Protein AF-A0A2F0AQ12-F1 (afdb_monomer)

Radius of gyration: 34.57 Å; Cα contacts (8 Å, |Δi|>4): 2459; chains: 1; bounding box: 92×62×97 Å

Secondary structure (DSSP, 8-state):
-------SSSSGGGS---------------------------------S----S----SEEEEEEESS-SSEEEEEEE-SSSSSSPEEEEEE-----TTEE--BEEEEEEE-SSTT-EEEEESS-TTS-BSSEEEEEEE-SSSSSSPEEEEEE--GGGGTSEEE-TTSPEEPS---EEEEEEE--TT--EEEEEEEEEESSEEEEEEEE-SSSSSS-EEEEEEEEEEE-TTS-EEEEEEEEEE-B-SSTT-B-SSPEEEEE---SB-EEE-SSSSSSPEEEEE-SS-SSSS-SEEEEEEEE---SS-TT-EEEEEEEESSS--EEEEEEETTTTSSS--EEEEEE-B--SSSS--SS---EEEEEPPSSTTSPPEEEE--------SSTT--B---EEEE-SSSSSSPEEEEE-TTSS-EEEEEE-TTS-EEEEEEESS-TT---EEEE-SSSSSS-EEEEEETTTTEEEEEEE-TTS----EE-PPP---S---EEEEEEE-S----EEEEEEESSSS-SSS-SEEEEESS--SSEEEEETTPPSEEEEEEEEEESS---TT---TTSEEEEEEEEE--SSPEEEEE-----------TT-EEEEE--------EEEEEESSSS-SSS-SEEEEESSPPSSEEEE-TTPPSEEEEEEEEE-SS---TT---TTSEEEEEEEEES-SS-EEEE-----TT--EEEEEEEEEETTEEEEEEEEEESS-SSEEEEEEEPPTT--GGGGHHHHHHHHHTT-EEEEE-----TTT--HHHHHHHHHHHHHHHHHTSTTGGGEEEEEEEEEEETHHHHHHHHHHHH-TTEEEEEEES---S--SSS--TTTS---TTTGGGG--S-EEEEE-STTSS-SSSSS--SS-TTTSHHHHHHH-TT-S-EEEEEETT--SSTT-SSPPPSTT-TTSSSPPPSS-HHHHHHHHHHHHHHHHHHHHH--GGGHHHHTSTTS-TTEEEEE-

Sequence (979 aa):
MQRSSVLLLIICCAFIGCGEDDKESNVVNFPGDPTTITDAGAGTDIGFIAEPTPGSAGRFTRQTIDANANGPAFAEVADVNGDGKLDLIISEFGQVGGNTVEPGGIAIYLQGDSIDEWQRQMVTSDNEPLYWPNSVHVDDIDGDGDMDLTVGTGFLICEILSRVDETGQMLPPAPCGGLFWFEQTPNGWVKHDIVSEGSELFYHHGLLADIDNDGILDMVTVGERRYLGADGRPVDDAQAKWFKGVPTAERFETTPRAIGPGMGSLAELNDIDGDGDLDLISAEYFASFDQKSFAWYENVAAPDANNATGTWVRHVIDDSVGPAIQMTMVPNFYGDGRTIAIGSNHTQTTGDNPQPWESAIFAYEPAADPRQPWTRTQLSENIVSVPRANQAAPGIFDAGDVDGDGDMDLLVSGDGDSRVFLLAQDENQGFTTWVLDENLPQAGAMKIVDLDNDGTNELIVTSFDNNVLYMYRNNVEGPHPLGVATQPSWGTSEGGSIRVNYDGSATGQLVVALFTSWPPAGPPSGFKMIQDPSYPVVAEFPSVEPGDYVALAFIDVDGSGPMGPNEGDVQVQADVSFPTSGPIDLYLRGDGGDGPQPNPGNRLRVTYGGNEVGPLVVAMFSSWPPMGPPSAFEQFPAPTYPVDVEFPTLAPGEYTAMVFIDVDGSGIMAANAEDVQARETVNFPADQTITIDLGGSAEGQGFETVRTEIMRNGRLTPLVAYVPNDGNNLPMVVFTPGFQLESAGYAPLCEAFAQNGYVVARLDPPGTIFDVNHIEMGADVRMGINWLLNQSPFADRIDGTRVGTMGHSLGGKLAIMNAIEDPRVQAVFAIDPVDGDPSPFPDPATRPDLVPGPIDGLTAPLGLIGETTNATSSNAFAPACAPAEENFQTFFESATASDWVVEWNIVGADHMDFVYNCPEGLFSPCELCDDGPLDAARVREITLDLALAFFGLHFNGEADMNSQLTGNNVPPEVEVRQR

Solvent-accessible surface area (backbone atoms only — not comparable to full-atom values): 53254 Å² total; per-residue (Å²): 140,80,93,83,89,89,62,84,85,88,64,70,33,58,86,42,79,89,68,90,82,92,80,87,86,79,92,76,92,81,90,82,87,91,86,82,90,88,90,86,89,89,87,82,90,86,82,76,90,68,70,82,67,97,81,68,66,48,19,60,49,81,41,79,79,34,80,74,38,53,21,25,37,27,65,43,78,44,51,65,83,73,83,82,52,48,19,42,41,33,16,13,31,19,53,74,59,91,68,35,40,36,50,20,34,40,38,34,35,40,59,48,100,44,93,89,36,69,50,77,44,68,65,51,47,69,90,57,62,33,46,33,33,32,36,67,33,80,45,52,83,85,71,85,79,57,48,19,36,25,38,11,13,22,51,64,58,33,56,70,28,26,34,42,45,78,86,70,46,81,38,73,50,39,47,38,2,19,29,36,38,34,42,60,49,101,89,47,65,44,83,42,75,45,39,59,73,53,30,75,39,20,20,23,35,47,45,77,44,52,70,61,72,80,83,46,58,16,39,38,34,27,37,32,37,63,48,72,41,101,85,52,42,85,39,43,36,19,31,28,34,36,23,53,38,46,104,51,96,77,41,49,45,67,66,70,35,68,63,43,79,22,44,26,51,42,58,44,79,42,55,76,79,72,85,77,58,66,18,44,33,13,7,14,57,39,24,68,54,98,60,32,16,31,36,34,32,42,63,77,38,66,37,43,100,90,39,80,60,32,42,62,46,80,45,77,64,45,49,83,54,39,34,9,55,30,31,47,79,37,71,26,34,81,48,76,70,48,64,32,36,39,34,26,19,42,28,27,54,30,40,96,73,48,47,97,39,70,26,32,39,31,40,31,43,68,34,101,53,57,91,44,79,44,53,77,43,78,52,46,57,48,50,54,16,43,70,42,74,54,22,24,4,29,34,50,61,28,66,31,46,70,85,73,83,60,35,43,23,36,40,33,23,17,19,29,13,39,35,30,32,37,37,39,70,45,102,80,78,46,60,45,35,26,38,72,48,73,81,36,35,42,20,37,20,51,42,52,43,49,58,79,72,82,84,52,32,29,38,38,41,23,13,28,72,70,14,27,34,37,37,31,43,58,41,86,90,28,61,82,78,47,55,69,47,55,69,77,78,85,49,95,40,90,31,33,36,38,29,42,34,63,80,53,85,84,67,41,42,34,38,41,35,25,20,82,45,85,79,67,89,64,81,58,65,32,78,47,77,39,78,78,67,63,70,71,36,77,49,76,33,38,88,40,74,74,45,65,26,41,33,41,37,30,31,37,53,84,72,84,55,92,90,61,83,54,99,81,31,44,59,41,76,45,81,46,61,34,71,55,104,56,58,48,76,45,75,38,66,65,88,87,87,90,85,90,88,83,46,98,52,35,49,41,32,41,37,56,45,38,64,78,72,28,31,37,38,43,34,29,23,78,49,85,80,68,92,64,81,57,76,42,75,50,75,34,74,72,68,67,65,69,38,79,48,75,46,47,82,62,72,75,46,61,28,42,35,43,34,34,25,40,49,77,67,75,46,100,87,49,88,48,84,75,32,47,56,40,76,49,83,45,60,38,70,44,98,59,78,47,76,48,71,36,52,62,53,35,91,80,55,54,50,45,80,48,79,51,75,47,79,53,100,88,47,63,24,49,35,42,34,32,34,34,69,66,84,63,63,26,39,35,35,40,34,28,31,31,78,92,50,61,37,65,24,43,42,70,61,44,48,55,40,9,56,72,54,25,33,25,34,35,34,46,56,72,55,50,87,87,64,59,32,53,58,61,37,36,50,45,52,54,47,50,52,50,36,48,62,72,66,40,98,59,20,89,29,47,30,76,81,31,28,31,24,26,17,29,26,46,12,8,38,39,21,52,53,39,35,43,75,33,86,53,34,52,35,31,42,24,35,40,19,29,41,68,58,92,40,100,66,80,45,65,90,41,39,57,55,43,74,90,58,60,38,59,55,25,55,40,39,36,42,32,37,32,52,66,66,29,22,50,47,90,49,101,85,47,80,33,79,31,32,61,84,35,12,43,68,43,51,63,71,54,39,70,51,20,83,37,37,38,38,36,41,35,65,40,30,24,85,54,33,73,50,76,50,70,70,84,60,103,80,27,79,61,73,75,55,68,85,36,88,39,60,42,70,57,50,39,51,52,50,49,55,45,51,53,35,50,49,36,34,75,70,70,62,38,69,75,31,49,37,48,69,78,39,92,62,40,57,91,55,48,49,77,49,75,83

Nearest PDB structures (foldseek):
  7xtr-assembly2_B  TM=8.144E-01  e=6.201E-12  Thermobifida fusca
  1jfr-assembly2_B  TM=7.947E-01  e=4.098E-12  Streptomyces exfoliatus
  7xtv-assembly2_B  TM=7.738E-01  e=2.202E-12  Thermobifida fusca
  8eu0-assembly2_B  TM=7.759E-01  e=6.878E-12  synthetic construct
  8etx-assembly1_A  TM=7.819E-01  e=9.151E-11  synthetic construct

Mean predicted aligned error: 20.57 Å

Structure (mmCIF, N/CA/C/O backbone):
data_AF-A0A2F0AQ12-F1
#
_entry.id   AF-A0A2F0AQ12-F1
#
loop_
_atom_site.group_PDB
_atom_site.id
_atom_site.type_symbol
_atom_site.label_atom_id
_atom_site.label_alt_id
_atom_site.label_comp_id
_atom_site.label_asym_id
_atom_site.label_entity_id
_atom_site.label_seq_id
_atom_site.pdbx_PDB_ins_code
_atom_site.Cartn_x
_atom_site.Cartn_y
_atom_site.Cartn_z
_atom_site.occupancy
_atom_site.B_iso_or_equiv
_atom_site.auth_seq_id
_atom_site.auth_comp_id
_atom_site.auth_asym_id
_atom_site.auth_atom_id
_atom_site.pdbx_PDB_model_num
ATOM 1 N N . MET A 1 1 ? 23.831 -30.007 3.616 1.00 20.44 1 MET A N 1
ATOM 2 C CA . MET A 1 1 ? 23.973 -29.120 4.788 1.00 20.44 1 MET A CA 1
ATOM 3 C C . MET A 1 1 ? 24.279 -27.745 4.226 1.00 20.44 1 MET A C 1
ATOM 5 O O . MET A 1 1 ? 25.323 -27.628 3.616 1.00 20.44 1 MET A O 1
ATOM 9 N N . GLN A 1 2 ? 23.420 -26.739 4.233 1.00 19.22 2 GLN A N 1
ATOM 10 C CA . GLN A 1 2 ? 22.047 -26.577 4.702 1.00 19.22 2 GLN A CA 1
ATOM 11 C C . GLN A 1 2 ? 21.470 -25.533 3.725 1.00 19.22 2 GLN A C 1
ATOM 13 O O . GLN A 1 2 ? 22.047 -24.465 3.573 1.00 19.22 2 GLN A O 1
ATOM 18 N N . ARG A 1 3 ? 20.437 -25.906 2.964 1.00 21.55 3 ARG A N 1
ATOM 19 C CA . ARG A 1 3 ? 19.624 -24.970 2.180 1.00 21.55 3 ARG A CA 1
ATOM 20 C C . ARG A 1 3 ? 18.616 -24.391 3.165 1.00 21.55 3 ARG A C 1
ATOM 22 O O . ARG A 1 3 ? 17.862 -25.200 3.686 1.00 21.55 3 ARG A O 1
ATOM 29 N N . SER A 1 4 ? 18.660 -23.089 3.428 1.00 22.22 4 SER A N 1
ATOM 30 C CA . SER A 1 4 ? 17.610 -22.274 4.065 1.00 22.22 4 SER A CA 1
ATOM 31 C C . SER A 1 4 ? 18.170 -20.863 4.221 1.00 22.22 4 SER A C 1
ATOM 33 O O . SER A 1 4 ? 19.168 -20.742 4.917 1.00 22.22 4 SER A O 1
ATOM 35 N N . SER A 1 5 ? 17.575 -19.881 3.534 1.00 21.98 5 SER A N 1
ATOM 36 C CA . SER A 1 5 ? 17.466 -18.449 3.897 1.00 21.98 5 SER A CA 1
ATOM 37 C C . SER A 1 5 ? 16.842 -17.686 2.711 1.00 21.98 5 SER A C 1
ATOM 39 O O . SER A 1 5 ? 17.486 -16.858 2.085 1.00 21.98 5 SER A O 1
ATOM 41 N N . VAL A 1 6 ? 15.608 -18.049 2.340 1.00 21.34 6 VAL A N 1
ATOM 42 C CA . VAL A 1 6 ? 14.745 -17.327 1.369 1.00 21.34 6 VAL A CA 1
ATOM 43 C C . VAL A 1 6 ? 13.380 -17.119 2.037 1.00 21.34 6 VAL A C 1
ATOM 45 O O . VAL A 1 6 ? 12.335 -17.449 1.503 1.00 21.34 6 VAL A O 1
ATOM 48 N N . LEU A 1 7 ? 13.381 -16.715 3.305 1.00 20.86 7 LEU A N 1
ATOM 49 C CA . LEU A 1 7 ? 12.169 -16.704 4.118 1.00 20.86 7 LEU A CA 1
ATOM 50 C C . LEU A 1 7 ? 12.207 -15.491 5.043 1.00 20.86 7 LEU A C 1
ATOM 52 O O . LEU A 1 7 ? 12.471 -15.651 6.222 1.00 20.86 7 LEU A O 1
ATOM 56 N N . LEU A 1 8 ? 12.057 -14.285 4.488 1.00 21.34 8 LEU A N 1
ATOM 57 C CA . LEU A 1 8 ? 11.900 -13.071 5.303 1.00 21.34 8 LEU A CA 1
ATOM 58 C C . LEU A 1 8 ? 11.161 -11.906 4.611 1.00 21.34 8 LEU A C 1
ATOM 60 O O . LEU A 1 8 ? 10.830 -10.945 5.286 1.00 21.34 8 LEU A O 1
ATOM 64 N N . LEU A 1 9 ? 10.837 -12.003 3.313 1.00 22.64 9 LEU A N 1
ATOM 65 C CA . LEU A 1 9 ? 10.122 -10.959 2.553 1.00 22.64 9 LEU A CA 1
ATOM 66 C C . LEU A 1 9 ? 8.702 -11.386 2.106 1.00 22.64 9 LEU A C 1
ATOM 68 O O . LEU A 1 9 ? 8.177 -10.884 1.123 1.00 22.64 9 LEU A O 1
ATOM 72 N N . ILE A 1 10 ? 8.088 -12.359 2.795 1.00 25.86 10 ILE A N 1
ATOM 73 C CA . ILE A 1 10 ? 6.803 -12.998 2.413 1.00 25.86 10 ILE A CA 1
ATOM 74 C C . ILE A 1 10 ? 5.681 -12.584 3.391 1.00 25.86 10 ILE A C 1
ATOM 76 O O . ILE A 1 10 ? 4.844 -13.383 3.777 1.00 25.86 10 ILE A O 1
ATOM 80 N N . ILE A 1 11 ? 5.708 -11.356 3.916 1.00 27.12 11 ILE A N 1
ATOM 81 C CA . ILE A 1 11 ? 4.715 -10.910 4.918 1.00 27.12 11 ILE A CA 1
ATOM 82 C C . ILE A 1 11 ? 4.099 -9.550 4.567 1.00 27.12 11 ILE A C 1
ATOM 84 O O . ILE A 1 11 ? 2.959 -9.315 4.946 1.00 27.12 11 ILE A O 1
ATOM 88 N N . CYS A 1 12 ? 4.774 -8.695 3.785 1.00 25.97 12 CYS A N 1
ATOM 89 C CA . CYS A 1 12 ? 4.215 -7.389 3.411 1.00 25.97 12 CYS A CA 1
ATOM 90 C C . CYS A 1 12 ? 2.974 -7.461 2.513 1.00 25.97 12 CYS A C 1
ATOM 92 O O . CYS A 1 12 ? 2.142 -6.572 2.601 1.00 25.97 12 CYS A O 1
ATOM 94 N N . CYS A 1 13 ? 2.798 -8.492 1.679 1.00 27.66 13 CYS A N 1
ATOM 95 C CA . CYS A 1 13 ? 1.702 -8.465 0.695 1.00 27.66 13 CYS A CA 1
ATOM 96 C C . CYS A 1 13 ? 0.343 -8.939 1.250 1.00 27.66 13 CYS A C 1
ATOM 98 O O . CYS A 1 13 ? -0.552 -9.187 0.450 1.00 27.66 13 CYS A O 1
ATOM 100 N N . ALA A 1 14 ? 0.223 -9.128 2.575 1.00 31.59 14 ALA A N 1
ATOM 101 C CA . ALA A 1 14 ? -0.996 -9.606 3.240 1.00 31.59 14 ALA A CA 1
ATOM 102 C C . ALA A 1 14 ? -2.081 -8.540 3.433 1.00 31.59 14 ALA A C 1
ATOM 104 O O . ALA A 1 14 ? -3.214 -8.912 3.682 1.00 31.59 14 ALA A O 1
ATOM 105 N N . PHE A 1 15 ? -1.730 -7.259 3.304 1.00 33.84 15 PHE A N 1
ATOM 106 C CA . PHE A 1 15 ? -2.642 -6.112 3.452 1.00 33.84 15 PHE A CA 1
ATOM 107 C C . PHE A 1 15 ? -2.267 -4.939 2.524 1.00 33.84 15 PHE A C 1
ATOM 109 O O . PHE A 1 15 ? -2.717 -3.819 2.717 1.00 33.84 15 PHE A O 1
ATOM 116 N N . ILE A 1 16 ? -1.328 -5.155 1.593 1.00 31.22 16 ILE A N 1
ATOM 117 C CA . ILE A 1 16 ? -0.829 -4.124 0.678 1.00 31.22 16 ILE A CA 1
ATOM 118 C C . ILE A 1 16 ? -0.626 -4.800 -0.677 1.00 31.22 16 ILE A C 1
ATOM 120 O O . ILE A 1 16 ? 0.371 -5.498 -0.909 1.00 31.22 16 ILE A O 1
ATOM 124 N N . GLY A 1 17 ? -1.605 -4.642 -1.564 1.00 27.92 17 GLY A N 1
ATOM 125 C CA . GLY A 1 17 ? -1.322 -4.633 -2.989 1.00 27.92 17 GLY A CA 1
ATOM 126 C C . GLY A 1 17 ? -0.494 -3.381 -3.268 1.00 27.92 17 GLY A C 1
ATOM 127 O O . GLY A 1 17 ? -0.929 -2.279 -2.983 1.00 27.92 17 GLY A O 1
ATOM 128 N N . CYS A 1 18 ? 0.738 -3.516 -3.756 1.00 24.28 18 CYS A N 1
ATOM 129 C CA . CYS A 1 18 ? 1.439 -2.348 -4.285 1.00 24.28 18 CYS A CA 1
ATOM 130 C C . CYS A 1 18 ? 0.797 -2.010 -5.638 1.00 24.28 18 CYS A C 1
ATOM 132 O O . CYS A 1 18 ? 1.105 -2.663 -6.640 1.00 24.28 18 CYS A O 1
ATOM 134 N N . GLY A 1 19 ? -0.143 -1.065 -5.633 1.00 23.70 19 GLY A N 1
ATOM 135 C CA . GLY A 1 19 ? -0.596 -0.343 -6.817 1.00 23.70 19 GLY A CA 1
ATOM 136 C C . GLY A 1 19 ? 0.418 0.737 -7.197 1.00 23.70 19 GLY A C 1
ATOM 137 O O . GLY A 1 19 ? 0.977 1.406 -6.332 1.00 23.70 19 GLY A O 1
ATOM 138 N N . GLU A 1 20 ? 0.703 0.857 -8.491 1.00 23.81 20 GLU A N 1
ATOM 139 C CA . GLU A 1 20 ? 1.357 2.032 -9.071 1.00 23.81 20 GLU A CA 1
ATOM 140 C C . GLU A 1 20 ? 0.273 3.099 -9.261 1.00 23.81 20 GLU A C 1
ATOM 142 O O . GLU A 1 20 ? -0.690 2.831 -9.976 1.00 23.81 20 GLU A O 1
ATOM 147 N N . ASP A 1 21 ? 0.411 4.275 -8.644 1.00 25.25 21 ASP A N 1
ATOM 148 C CA . ASP A 1 21 ? -0.505 5.396 -8.873 1.00 25.25 21 ASP A CA 1
ATOM 149 C C . ASP A 1 21 ? 0.270 6.724 -8.970 1.00 25.25 21 ASP A C 1
ATOM 151 O O . ASP A 1 21 ? 0.956 7.143 -8.038 1.00 25.25 21 ASP A O 1
ATOM 155 N N . ASP A 1 22 ? 0.137 7.382 -10.126 1.00 23.20 22 ASP A N 1
ATOM 156 C CA . ASP A 1 22 ? 0.586 8.747 -10.419 1.00 23.20 22 ASP A CA 1
ATOM 157 C C . ASP A 1 22 ? -0.639 9.674 -10.448 1.00 23.20 22 ASP A C 1
ATOM 159 O O . ASP A 1 22 ? -1.385 9.650 -11.432 1.00 23.20 22 ASP A O 1
ATOM 163 N N . LYS A 1 23 ? -0.828 10.551 -9.447 1.00 26.25 23 LYS A N 1
ATOM 164 C CA . LYS A 1 23 ? -1.636 11.784 -9.598 1.00 26.25 23 LYS A CA 1
ATOM 165 C C . LYS A 1 23 ? -1.121 12.942 -8.739 1.00 26.25 23 LYS A C 1
ATOM 167 O O . LYS A 1 23 ? -1.365 13.009 -7.540 1.00 26.25 23 LYS A O 1
ATOM 172 N N . GLU A 1 24 ? -0.517 13.933 -9.395 1.00 23.58 24 GLU A N 1
ATOM 173 C CA . GLU A 1 24 ? -0.354 15.282 -8.845 1.00 23.58 24 GLU A CA 1
ATOM 174 C C . GLU A 1 24 ? -1.647 16.105 -8.992 1.00 23.58 24 GLU A C 1
ATOM 176 O O . GLU A 1 24 ? -2.182 16.310 -10.086 1.00 23.58 24 GLU A O 1
ATOM 181 N N . SER A 1 25 ? -2.118 16.651 -7.873 1.00 22.98 25 SER A N 1
ATOM 182 C CA . SER A 1 25 ? -3.150 17.682 -7.799 1.00 22.98 25 SER A CA 1
ATOM 183 C C . SER A 1 25 ? -2.579 19.067 -8.134 1.00 22.98 25 SER A C 1
ATOM 185 O O . SER A 1 25 ? -1.681 19.542 -7.442 1.00 22.98 25 SER A O 1
ATOM 187 N N . ASN A 1 26 ? -3.158 19.783 -9.104 1.00 24.34 26 ASN A N 1
ATOM 188 C CA . ASN A 1 26 ? -2.941 21.225 -9.264 1.00 24.34 26 ASN A CA 1
ATOM 189 C C . ASN A 1 26 ? -4.240 22.005 -9.019 1.00 24.34 26 ASN A C 1
ATOM 191 O O . ASN A 1 26 ? -5.172 22.008 -9.824 1.00 24.34 26 ASN A O 1
ATOM 195 N N . VAL A 1 27 ? -4.266 22.705 -7.884 1.00 23.16 27 VAL A N 1
ATOM 196 C CA . VAL A 1 27 ? -5.275 23.695 -7.502 1.00 23.16 27 VAL A CA 1
ATOM 197 C C . VAL A 1 27 ? -5.152 24.919 -8.411 1.00 23.16 27 VAL A C 1
ATOM 199 O O . VAL A 1 27 ? -4.162 25.646 -8.353 1.00 23.16 27 VAL A O 1
ATOM 202 N N . VAL A 1 28 ? -6.196 25.223 -9.188 1.00 23.53 28 VAL A N 1
ATOM 203 C CA . VAL A 1 28 ? -6.375 26.553 -9.793 1.00 23.53 28 VAL A CA 1
ATOM 204 C C . VAL A 1 28 ? -7.794 27.053 -9.524 1.00 23.53 28 VAL A C 1
ATOM 206 O O . VAL A 1 28 ? -8.769 26.623 -10.130 1.00 23.53 28 VAL A O 1
ATOM 209 N N . ASN A 1 29 ? -7.889 28.009 -8.604 1.00 24.58 29 ASN A N 1
ATOM 210 C CA . ASN A 1 29 ? -9.084 28.796 -8.315 1.00 24.58 29 ASN A CA 1
ATOM 211 C C . ASN A 1 29 ? -9.392 29.754 -9.482 1.00 24.58 29 ASN A C 1
ATOM 213 O O . ASN A 1 29 ? -8.576 30.636 -9.743 1.00 24.58 29 ASN A O 1
ATOM 217 N N . PHE A 1 30 ? -10.587 29.694 -10.088 1.00 22.98 30 PHE A N 1
ATOM 218 C CA . PHE A 1 30 ? -11.206 30.861 -10.740 1.00 22.98 30 PHE A CA 1
ATOM 219 C C . PHE A 1 30 ? -12.748 30.867 -10.606 1.00 22.98 30 PHE A C 1
ATOM 221 O O . PHE A 1 30 ? -13.368 29.808 -10.626 1.00 22.98 30 PHE A O 1
ATOM 228 N N . PRO A 1 31 ? -13.382 32.052 -10.459 1.00 29.11 31 PRO A N 1
ATOM 229 C CA . PRO A 1 31 ? -14.772 32.202 -10.015 1.00 29.11 31 PRO A CA 1
ATOM 230 C C . PRO A 1 31 ? -15.784 32.292 -11.177 1.00 29.11 31 PRO A C 1
ATOM 232 O O . PRO A 1 31 ? -15.531 32.996 -12.156 1.00 29.11 31 PRO A O 1
ATOM 235 N N . GLY A 1 32 ? -16.979 31.700 -11.027 1.00 23.38 32 GLY A N 1
ATOM 236 C CA . GLY A 1 32 ? -18.134 31.975 -11.901 1.00 23.38 32 GLY A CA 1
ATOM 237 C C . GLY A 1 32 ? -19.252 30.920 -11.881 1.00 23.38 32 GLY A C 1
ATOM 238 O O . GLY A 1 32 ? -19.057 29.809 -12.347 1.00 23.38 32 GLY A O 1
ATOM 239 N N . ASP A 1 33 ? -20.420 31.320 -11.375 1.00 24.34 33 ASP A N 1
ATOM 240 C CA . ASP A 1 33 ? -21.720 30.614 -11.263 1.00 24.34 33 ASP A CA 1
ATOM 241 C C . ASP A 1 33 ? -22.371 30.258 -12.649 1.00 24.34 33 ASP A C 1
ATOM 243 O O . ASP A 1 33 ? -21.877 30.736 -13.676 1.00 24.34 33 ASP A O 1
ATOM 247 N N . PRO A 1 34 ? -23.478 29.476 -12.761 1.00 43.72 34 PRO A N 1
ATOM 248 C CA . PRO A 1 34 ? -23.596 28.238 -13.545 1.00 43.72 34 PRO A CA 1
ATOM 249 C C . PRO A 1 34 ? -24.564 28.389 -14.750 1.00 43.72 34 PRO A C 1
ATOM 251 O O . PRO A 1 34 ? -25.130 29.464 -14.946 1.00 43.72 34 PRO A O 1
ATOM 254 N N . THR A 1 35 ? -24.787 27.340 -15.570 1.00 23.17 35 THR A N 1
ATOM 255 C CA . THR A 1 35 ? -26.108 26.923 -16.148 1.00 23.17 35 THR A CA 1
ATOM 256 C C . THR A 1 35 ? -26.037 25.962 -17.367 1.00 23.17 35 THR A C 1
ATOM 258 O O . THR A 1 35 ? -25.418 26.256 -18.382 1.00 23.17 35 THR A O 1
ATOM 261 N N . THR A 1 36 ? -26.838 24.881 -17.281 1.00 22.81 36 THR A N 1
ATOM 262 C CA . THR A 1 36 ? -27.643 24.177 -18.328 1.00 22.81 36 THR A CA 1
ATOM 263 C C . THR A 1 36 ? -27.020 23.286 -19.435 1.00 22.81 36 THR A C 1
ATOM 265 O O . THR A 1 36 ? -26.592 23.778 -20.469 1.00 22.81 36 THR A O 1
ATOM 268 N N . ILE A 1 37 ? -27.147 21.959 -19.234 1.00 27.77 37 ILE A N 1
ATOM 269 C CA . ILE A 1 37 ? -27.785 20.875 -20.047 1.00 27.77 37 ILE A CA 1
ATOM 270 C C . ILE A 1 37 ? -27.856 21.007 -21.594 1.00 27.77 37 ILE A C 1
ATOM 272 O O . ILE A 1 37 ? -28.462 21.946 -22.105 1.00 27.77 37 ILE A O 1
ATOM 276 N N . THR A 1 38 ? -27.442 19.960 -22.339 1.00 22.94 38 THR A N 1
ATOM 277 C CA . THR A 1 38 ? -28.330 19.117 -23.199 1.00 22.94 38 THR A CA 1
ATOM 278 C C . THR A 1 38 ? -27.626 17.902 -23.821 1.00 22.94 38 THR A C 1
ATOM 280 O O . THR A 1 38 ? -26.595 18.022 -24.470 1.00 22.94 38 THR A O 1
ATOM 283 N N . ASP A 1 39 ? -28.273 16.750 -23.636 1.00 32.53 39 ASP A N 1
ATOM 284 C CA . ASP A 1 39 ? -28.083 15.454 -24.293 1.00 32.53 39 ASP A CA 1
ATOM 285 C C . ASP A 1 39 ? -28.666 15.461 -25.727 1.00 32.53 39 ASP A C 1
ATOM 287 O O . ASP A 1 39 ? -29.726 16.059 -25.953 1.00 32.53 39 ASP A O 1
ATOM 291 N N . ALA A 1 40 ? -27.989 14.807 -26.683 1.00 23.03 40 ALA A N 1
ATOM 292 C CA . ALA A 1 40 ? -28.550 14.408 -27.980 1.00 23.03 40 ALA A CA 1
ATOM 293 C C . ALA A 1 40 ? -27.650 13.423 -28.769 1.00 23.03 40 ALA A C 1
ATOM 295 O O . ALA A 1 40 ? -26.681 13.842 -29.399 1.00 23.03 40 ALA A O 1
ATOM 296 N N . GLY A 1 41 ? -28.122 12.178 -28.932 1.00 22.72 41 GLY A N 1
ATOM 297 C CA . GLY A 1 41 ? -28.282 11.586 -30.274 1.00 22.72 41 GLY A CA 1
ATOM 298 C C . GLY A 1 41 ? -27.493 10.314 -30.622 1.00 22.72 41 GLY A C 1
ATOM 299 O O . GLY A 1 41 ? -26.370 10.389 -31.101 1.00 22.72 41 GLY A O 1
ATOM 300 N N . ALA A 1 42 ? -28.172 9.168 -30.507 1.00 27.92 42 ALA A N 1
ATOM 301 C CA . ALA A 1 42 ? -27.747 7.802 -30.833 1.00 27.92 42 ALA A CA 1
ATOM 302 C C . ALA A 1 42 ? -27.739 7.401 -32.335 1.00 27.92 42 ALA A C 1
ATOM 304 O O . ALA A 1 42 ? -28.451 7.994 -33.152 1.00 27.92 42 ALA A O 1
ATOM 305 N N . GLY A 1 43 ? -27.057 6.277 -32.634 1.00 22.75 43 GLY A N 1
ATOM 306 C CA . GLY A 1 43 ? -27.305 5.336 -33.754 1.00 22.75 43 GLY A CA 1
ATOM 307 C C . GLY A 1 43 ? -26.016 4.662 -34.280 1.00 22.75 43 GLY A C 1
ATOM 308 O O . GLY A 1 43 ? -25.081 5.386 -34.585 1.00 22.75 43 GLY A O 1
ATOM 309 N N . THR A 1 44 ? -25.863 3.337 -34.468 1.00 25.28 44 THR A N 1
ATOM 310 C CA . THR A 1 44 ? -26.813 2.202 -34.603 1.00 25.28 44 THR A CA 1
ATOM 311 C C . THR A 1 44 ? -26.104 0.817 -34.557 1.00 25.28 44 THR A C 1
ATOM 313 O O . THR A 1 44 ? -25.148 0.650 -35.308 1.00 25.28 44 THR A O 1
ATOM 316 N N . ASP A 1 45 ? -26.663 -0.136 -33.777 1.00 24.33 45 ASP A N 1
ATOM 317 C CA . ASP A 1 45 ? -26.912 -1.604 -33.964 1.00 24.33 45 ASP A CA 1
ATOM 318 C C . ASP A 1 45 ? -25.924 -2.481 -34.784 1.00 24.33 45 ASP A C 1
ATOM 320 O O . ASP A 1 45 ? -25.608 -2.133 -35.919 1.00 24.33 45 ASP A O 1
ATOM 324 N N . ILE A 1 46 ? -25.464 -3.689 -34.378 1.00 25.16 46 ILE A N 1
ATOM 325 C CA . ILE A 1 46 ? -26.131 -4.953 -33.929 1.00 25.16 46 ILE A CA 1
ATOM 326 C C . ILE A 1 46 ? -25.031 -5.944 -33.425 1.00 25.16 46 ILE A C 1
ATOM 328 O O . ILE A 1 46 ? -24.006 -6.045 -34.085 1.00 25.16 46 ILE A O 1
ATOM 332 N N . GLY A 1 47 ? -25.146 -6.796 -32.394 1.00 21.69 47 GLY A N 1
ATOM 333 C CA . GLY A 1 47 ? -26.212 -7.083 -31.436 1.00 21.69 47 GLY A CA 1
ATOM 334 C C . GLY A 1 47 ? -25.750 -8.087 -30.356 1.00 21.69 47 GLY A C 1
ATOM 335 O O . GLY A 1 47 ? -25.215 -9.153 -30.669 1.00 21.69 47 GLY A O 1
ATOM 336 N N . PHE A 1 48 ? -26.006 -7.747 -29.092 1.00 25.50 48 PHE A N 1
ATOM 337 C CA . PHE A 1 48 ? -25.862 -8.618 -27.927 1.00 25.50 48 PHE A CA 1
ATOM 338 C C . PHE A 1 48 ? -26.982 -9.645 -27.828 1.00 25.50 48 PHE A C 1
ATOM 340 O O . PHE A 1 48 ? -28.137 -9.405 -28.193 1.00 25.50 48 PHE A O 1
ATOM 347 N N . ILE A 1 49 ? -26.642 -10.791 -27.241 1.00 25.30 49 ILE A N 1
ATOM 348 C CA . ILE A 1 49 ? -27.620 -11.640 -26.574 1.00 25.30 49 ILE A CA 1
ATOM 349 C C . ILE A 1 49 ? -28.030 -10.879 -25.313 1.00 25.30 49 ILE A C 1
ATOM 351 O O . ILE A 1 49 ? -27.345 -10.943 -24.306 1.00 25.30 49 ILE A O 1
ATOM 355 N N . ALA A 1 50 ? -29.133 -10.144 -25.450 1.00 23.19 50 ALA A N 1
ATOM 356 C CA . ALA A 1 50 ? -29.929 -9.514 -24.405 1.00 23.19 50 ALA A CA 1
ATOM 357 C C . ALA A 1 50 ? -29.135 -8.752 -23.333 1.00 23.19 50 ALA A C 1
ATOM 359 O O . ALA A 1 50 ? -28.924 -9.251 -22.232 1.00 23.19 50 ALA A O 1
ATOM 360 N N . GLU A 1 51 ? -28.865 -7.475 -23.611 1.00 25.86 51 GLU A N 1
ATOM 361 C CA . GLU A 1 51 ? -28.995 -6.489 -22.541 1.00 25.86 51 GLU A CA 1
ATOM 362 C C . GLU A 1 51 ? -30.352 -6.684 -21.840 1.00 25.86 51 GLU A C 1
ATOM 364 O O . GLU A 1 51 ? -31.367 -6.925 -22.522 1.00 25.86 51 GLU A O 1
ATOM 369 N N . PRO A 1 52 ? -30.429 -6.543 -20.506 1.00 25.55 52 PRO A N 1
ATOM 370 C CA . PRO A 1 52 ? -31.684 -6.140 -19.911 1.00 25.55 52 PRO A CA 1
ATOM 371 C C . PRO A 1 52 ? -32.048 -4.813 -20.580 1.00 25.55 52 PRO A C 1
ATOM 373 O O . PRO A 1 52 ? -31.335 -3.826 -20.467 1.00 25.55 52 PRO A O 1
ATOM 376 N N . THR A 1 53 ? -33.131 -4.837 -21.352 1.00 25.67 53 THR A N 1
ATOM 377 C CA . THR A 1 53 ? -33.788 -3.690 -21.991 1.00 25.67 53 THR A CA 1
ATOM 378 C C . THR A 1 53 ? -33.533 -2.350 -21.280 1.00 25.67 53 THR A C 1
ATOM 380 O O . THR A 1 53 ? -33.753 -2.291 -20.069 1.00 25.67 53 THR A O 1
ATOM 383 N N . PRO A 1 54 ? -33.237 -1.249 -22.004 1.00 35.72 54 PRO A N 1
ATOM 384 C CA . PRO A 1 54 ? -33.184 0.088 -21.418 1.00 35.72 54 PRO A CA 1
ATOM 385 C C . PRO A 1 54 ? -34.553 0.424 -20.821 1.00 35.72 54 PRO A C 1
ATOM 387 O O . PRO A 1 54 ? -35.533 0.623 -21.550 1.00 35.72 54 PRO A O 1
ATOM 390 N N . GLY A 1 55 ? -34.640 0.401 -19.491 1.00 29.34 55 GLY A N 1
ATOM 391 C CA . GLY A 1 55 ? -35.919 0.541 -18.803 1.00 29.34 55 GLY A CA 1
ATOM 392 C C . GLY A 1 55 ? -35.990 0.084 -17.346 1.00 29.34 55 GLY A C 1
ATOM 393 O O . GLY A 1 55 ? -37.074 -0.301 -16.925 1.00 29.34 55 GLY A O 1
ATOM 394 N N . SER A 1 56 ? -34.911 0.138 -16.568 1.00 32.59 56 SER A N 1
ATOM 395 C CA . SER A 1 56 ? -34.997 0.275 -15.106 1.00 32.59 56 SER A CA 1
ATOM 396 C C . SER A 1 56 ? -33.684 0.857 -14.602 1.00 32.59 56 SER A C 1
ATOM 398 O O . SER A 1 56 ? -32.630 0.323 -14.934 1.00 32.59 56 SER A O 1
ATOM 400 N N . ALA A 1 57 ? -33.731 1.946 -13.833 1.00 42.88 57 ALA A N 1
ATOM 401 C CA . ALA A 1 57 ? -32.586 2.352 -13.028 1.00 42.88 57 ALA A CA 1
ATOM 402 C C . ALA A 1 57 ? -32.119 1.128 -12.227 1.00 42.88 57 ALA A C 1
ATOM 404 O O . ALA A 1 57 ? -32.955 0.409 -11.671 1.00 42.88 57 ALA A O 1
ATOM 405 N N . GLY A 1 58 ? -30.819 0.841 -12.242 1.00 57.72 58 GLY A N 1
ATOM 406 C CA . GLY A 1 58 ? -30.269 -0.200 -11.390 1.00 57.72 58 GLY A CA 1
ATOM 407 C C . GLY A 1 58 ? -30.629 0.064 -9.926 1.00 57.72 58 GLY A C 1
ATOM 408 O O . GLY A 1 58 ? -30.794 1.221 -9.530 1.00 57.72 58 GLY A O 1
ATOM 409 N N . ARG A 1 59 ? -30.772 -0.999 -9.126 1.00 76.56 59 ARG A N 1
ATOM 410 C CA . ARG A 1 59 ? -31.041 -0.883 -7.688 1.00 76.56 59 ARG A CA 1
ATOM 411 C C . ARG A 1 59 ? -30.048 0.027 -6.962 1.00 76.56 59 ARG A C 1
ATOM 413 O O . ARG A 1 59 ? -30.465 0.699 -6.039 1.00 76.56 59 ARG A O 1
ATOM 420 N N . PHE A 1 60 ? -28.797 0.130 -7.410 1.00 84.81 60 PHE A N 1
ATOM 421 C CA . PHE A 1 60 ? -27.828 1.058 -6.827 1.00 84.81 60 PHE A CA 1
ATOM 422 C C . PHE A 1 60 ? -27.342 2.107 -7.824 1.00 84.81 60 PHE A C 1
ATOM 424 O O . PHE A 1 60 ? -27.042 1.786 -8.976 1.00 84.81 60 PHE A O 1
ATOM 431 N N . THR A 1 61 ? -27.222 3.351 -7.360 1.00 86.12 61 THR A N 1
ATOM 432 C CA . THR A 1 61 ? -26.524 4.436 -8.064 1.00 86.12 61 THR A CA 1
ATOM 433 C C . THR A 1 61 ? -25.242 4.772 -7.308 1.00 86.12 61 THR A C 1
ATOM 435 O O . THR A 1 61 ? -25.317 5.244 -6.175 1.00 86.12 61 THR A O 1
ATOM 438 N N . ARG A 1 62 ? -24.075 4.564 -7.930 1.00 87.12 62 ARG A N 1
ATOM 439 C CA . ARG A 1 62 ? -22.772 4.939 -7.356 1.00 87.12 62 ARG A CA 1
ATOM 440 C C . ARG A 1 62 ? -22.542 6.447 -7.441 1.00 87.12 62 ARG A C 1
ATOM 442 O O . ARG A 1 62 ? -22.716 7.047 -8.503 1.00 87.12 62 ARG A O 1
ATOM 449 N N . GLN A 1 63 ? -22.074 7.029 -6.348 1.00 89.31 63 GLN A N 1
ATOM 450 C CA . GLN A 1 63 ? -21.714 8.429 -6.205 1.00 89.31 63 GLN A CA 1
ATOM 451 C C . GLN A 1 63 ? -20.345 8.564 -5.547 1.00 89.31 63 GLN A C 1
ATOM 453 O O . GLN A 1 63 ? -20.037 7.891 -4.566 1.00 89.31 63 GLN A O 1
ATOM 458 N N . THR A 1 64 ? -19.533 9.475 -6.072 1.00 91.25 64 THR A N 1
ATOM 459 C CA . THR A 1 64 ? -18.238 9.807 -5.482 1.00 91.25 64 THR A CA 1
ATOM 460 C C . THR A 1 64 ? -18.406 10.860 -4.397 1.00 91.25 64 THR A C 1
ATOM 462 O O . THR A 1 64 ? -18.843 11.968 -4.705 1.00 91.25 64 THR A O 1
ATOM 465 N N . ILE A 1 65 ? -18.041 10.527 -3.156 1.00 93.69 65 ILE A N 1
ATOM 466 C CA . ILE A 1 65 ? -17.908 11.507 -2.067 1.00 93.69 65 ILE A CA 1
ATOM 467 C C . ILE A 1 65 ? -16.521 12.145 -2.145 1.00 93.69 65 ILE A C 1
ATOM 469 O O . ILE A 1 65 ? -16.404 13.368 -2.150 1.00 93.69 65 ILE A O 1
ATOM 473 N N . ASP A 1 66 ? -15.481 11.318 -2.276 1.00 89.69 66 ASP A N 1
ATOM 474 C CA . ASP A 1 66 ? -14.105 11.775 -2.452 1.00 89.69 66 ASP A CA 1
ATOM 475 C C . ASP A 1 66 ? -13.378 10.918 -3.492 1.00 89.69 66 ASP A C 1
ATOM 477 O O . ASP A 1 66 ? -13.435 9.688 -3.464 1.00 89.69 66 ASP A O 1
ATOM 481 N N . ALA A 1 67 ? -12.724 11.584 -4.441 1.00 87.38 67 ALA A N 1
ATOM 482 C CA . ALA A 1 67 ? -11.959 10.950 -5.511 1.00 87.38 67 ALA A CA 1
ATOM 483 C C . ALA A 1 67 ? -10.449 10.916 -5.228 1.00 87.38 67 ALA A C 1
ATOM 485 O O . ALA A 1 67 ? -9.711 10.403 -6.063 1.00 87.38 67 ALA A O 1
ATOM 486 N N . ASN A 1 68 ? -10.001 11.544 -4.133 1.00 83.00 68 ASN A N 1
ATOM 487 C CA . ASN A 1 68 ? -8.591 11.663 -3.759 1.00 83.00 68 ASN A CA 1
ATOM 488 C C . ASN A 1 68 ? -8.421 11.570 -2.228 1.00 83.00 68 ASN A C 1
ATOM 490 O O . ASN A 1 68 ? -7.643 12.326 -1.640 1.00 83.00 68 ASN A O 1
ATOM 494 N N . ALA A 1 69 ? -9.186 10.695 -1.573 1.00 80.44 69 ALA A N 1
ATOM 495 C CA . ALA A 1 69 ? -9.012 10.432 -0.146 1.00 80.44 69 ALA A CA 1
ATOM 496 C C . ALA A 1 69 ? -7.639 9.783 0.093 1.00 80.44 69 ALA A C 1
ATOM 498 O O . ALA A 1 69 ? -7.173 9.000 -0.730 1.00 80.44 69 ALA A O 1
ATOM 499 N N . ASN A 1 70 ? -6.969 10.101 1.201 1.00 81.94 70 ASN A N 1
ATOM 500 C CA . ASN A 1 70 ? -5.563 9.729 1.390 1.00 81.94 70 ASN A CA 1
ATOM 501 C C . ASN A 1 70 ? -5.403 8.313 1.978 1.00 81.94 70 ASN A C 1
ATOM 503 O O . ASN A 1 70 ? -5.177 8.154 3.176 1.00 81.94 70 ASN A O 1
ATOM 507 N N . GLY A 1 71 ? -5.535 7.274 1.154 1.00 82.19 71 GLY A N 1
ATOM 508 C CA . GLY A 1 71 ? -5.503 5.883 1.614 1.00 82.19 71 GLY A CA 1
ATOM 509 C C . GLY A 1 71 ? -6.641 5.556 2.598 1.00 82.19 71 GLY A C 1
ATOM 510 O O . GLY A 1 71 ? -6.367 5.162 3.734 1.00 82.19 71 GLY A O 1
ATOM 511 N N . PRO A 1 72 ? -7.919 5.746 2.217 1.00 85.94 72 PRO A N 1
ATOM 512 C CA . PRO A 1 72 ? -9.061 5.562 3.111 1.00 85.94 72 PRO A CA 1
ATOM 513 C C . PRO A 1 72 ? -9.280 4.080 3.458 1.00 85.94 72 PRO A C 1
ATOM 515 O O . PRO A 1 72 ? -9.591 3.261 2.589 1.00 85.94 72 PRO A O 1
ATOM 518 N N . ALA A 1 73 ? -9.171 3.732 4.739 1.00 83.31 73 ALA A N 1
ATOM 519 C CA . ALA A 1 73 ? -9.089 2.343 5.186 1.00 83.31 73 ALA A CA 1
ATOM 520 C C . ALA A 1 73 ? -10.213 1.896 6.124 1.00 83.31 73 ALA A C 1
ATOM 522 O O . ALA A 1 73 ? -10.636 0.754 6.035 1.00 83.31 73 ALA A O 1
ATOM 523 N N . PHE A 1 74 ? -10.719 2.761 7.000 1.00 89.69 74 PHE A N 1
ATOM 524 C CA . PHE A 1 74 ? -11.857 2.443 7.873 1.00 89.69 74 PHE A CA 1
ATOM 525 C C . PHE A 1 74 ? -12.852 3.595 7.865 1.00 89.69 74 PHE A C 1
ATOM 527 O O . PHE A 1 74 ? -12.462 4.739 7.637 1.00 89.69 74 PHE A O 1
ATOM 534 N N . ALA A 1 75 ? -14.123 3.304 8.132 1.00 91.88 75 ALA A N 1
ATOM 535 C CA . ALA A 1 75 ? -15.155 4.317 8.301 1.00 91.88 75 ALA A CA 1
ATOM 536 C C . ALA A 1 75 ? -15.932 4.069 9.589 1.00 91.88 75 ALA A C 1
ATOM 538 O O . ALA A 1 75 ? -16.164 2.921 9.954 1.00 91.88 75 ALA A O 1
ATOM 539 N N . GLU A 1 76 ? -16.394 5.145 10.209 1.00 95.00 76 GLU A N 1
ATOM 540 C CA . GLU A 1 76 ? -17.476 5.164 11.184 1.00 95.00 76 GLU A CA 1
ATOM 541 C C . GLU A 1 76 ? -18.505 6.227 10.826 1.00 95.00 76 GLU A C 1
ATOM 543 O O . GLU A 1 76 ? -18.229 7.129 10.032 1.00 95.00 76 GLU A O 1
ATOM 548 N N . VAL A 1 77 ? -19.704 6.096 11.392 1.00 96.19 77 VAL A N 1
ATOM 549 C CA . VAL A 1 77 ? -20.831 6.984 11.099 1.00 96.19 77 VAL A CA 1
ATOM 550 C C . VAL A 1 77 ? -21.451 7.481 12.397 1.00 96.19 77 VAL A C 1
ATOM 552 O O . VAL A 1 77 ? -21.905 6.686 13.217 1.00 96.19 77 VAL A O 1
ATOM 555 N N . ALA A 1 78 ? -21.475 8.799 12.580 1.00 96.31 78 ALA A N 1
ATOM 556 C CA . ALA A 1 78 ? -22.059 9.447 13.751 1.00 96.31 78 ALA A CA 1
ATOM 557 C C . ALA A 1 78 ? -22.399 10.911 13.448 1.00 96.31 78 ALA A C 1
ATOM 559 O O . ALA A 1 78 ? -21.788 11.521 12.578 1.00 96.31 78 ALA A O 1
ATOM 560 N N . ASP A 1 79 ? -23.344 11.487 14.189 1.00 96.25 79 ASP A N 1
ATOM 561 C CA . ASP A 1 79 ? -23.571 12.939 14.212 1.00 96.25 79 ASP A CA 1
ATOM 562 C C . ASP A 1 79 ? -22.497 13.594 15.094 1.00 96.25 79 ASP A C 1
ATOM 564 O O . ASP A 1 79 ? -22.666 13.718 16.309 1.00 96.25 79 ASP A O 1
ATOM 568 N N . VAL A 1 80 ? -21.350 13.938 14.499 1.00 95.19 80 VAL A N 1
ATOM 569 C CA . VAL A 1 80 ? -20.170 14.410 15.249 1.00 95.19 80 VAL A CA 1
ATOM 570 C C . VAL A 1 80 ? -20.206 15.917 15.506 1.00 95.19 80 VAL A C 1
ATOM 572 O O . VAL A 1 80 ? -19.396 16.440 16.269 1.00 95.19 80 VAL A O 1
ATOM 575 N N . ASN A 1 81 ? -21.117 16.645 14.855 1.00 93.25 81 ASN A N 1
ATOM 576 C CA . ASN A 1 81 ? -21.265 18.092 15.013 1.00 93.25 81 ASN A CA 1
ATOM 577 C C . ASN A 1 81 ? -22.562 18.500 15.754 1.00 93.25 81 ASN A C 1
ATOM 579 O O . ASN A 1 81 ? -22.745 19.684 16.069 1.00 93.25 81 ASN A O 1
ATOM 583 N N . GLY A 1 82 ? -23.443 17.540 16.054 1.00 93.81 82 GLY A N 1
ATOM 584 C CA . GLY A 1 82 ? -24.701 17.729 16.770 1.00 93.81 82 GLY A CA 1
ATOM 585 C C . GLY A 1 82 ? -25.795 18.422 15.952 1.00 93.81 82 GLY A C 1
ATOM 586 O O . GLY A 1 82 ? -26.684 19.058 16.539 1.00 93.81 82 GLY A O 1
ATOM 587 N N . ASP A 1 83 ? -25.729 18.382 14.619 1.00 94.19 83 ASP A N 1
ATOM 588 C CA . ASP A 1 83 ? -26.706 19.016 13.728 1.00 94.19 83 ASP A CA 1
ATOM 589 C C . ASP A 1 83 ? -27.914 18.122 13.392 1.00 94.19 83 ASP A C 1
ATOM 591 O O . ASP A 1 83 ? -28.915 18.606 12.842 1.00 94.19 83 ASP A O 1
ATOM 595 N N . GLY A 1 84 ? -27.872 16.861 13.828 1.00 93.12 84 GLY A N 1
ATOM 596 C CA . GLY A 1 84 ? -28.908 15.857 13.634 1.00 93.12 84 GLY A CA 1
ATOM 597 C C . GLY A 1 84 ? -28.771 15.043 12.348 1.00 93.12 84 GLY A C 1
ATOM 598 O O . GLY A 1 84 ? -29.706 14.295 12.044 1.00 93.12 84 GLY A O 1
ATOM 599 N N . LYS A 1 85 ? -27.678 15.190 11.593 1.00 95.44 85 LYS A N 1
ATOM 600 C CA . LYS A 1 85 ? -27.348 14.383 10.411 1.00 95.44 85 LYS A CA 1
ATOM 601 C C . LYS A 1 85 ? -26.154 13.485 10.707 1.00 95.44 85 LYS A C 1
ATOM 603 O O . LYS A 1 85 ? -25.339 13.776 11.571 1.00 95.44 85 LYS A O 1
ATOM 608 N N . LEU A 1 86 ? -26.075 12.368 9.993 1.00 97.06 86 LEU A N 1
ATOM 609 C CA . LEU A 1 86 ? -24.954 11.450 10.128 1.00 97.06 86 LEU A CA 1
ATOM 610 C C . LEU A 1 86 ? -23.780 11.906 9.258 1.00 97.06 86 LEU A C 1
ATOM 612 O O . LEU A 1 86 ? -23.930 12.109 8.049 1.00 97.06 86 LEU A O 1
ATOM 616 N N . ASP A 1 87 ? -22.615 12.013 9.887 1.00 97.44 87 ASP A N 1
ATOM 617 C CA . ASP A 1 87 ? -21.338 12.337 9.265 1.00 97.44 87 ASP A CA 1
ATOM 618 C C . ASP A 1 87 ? -20.495 11.069 9.085 1.00 97.44 87 ASP A C 1
ATOM 620 O O . ASP A 1 87 ? -20.698 10.066 9.775 1.00 97.44 87 ASP A O 1
ATOM 624 N N . LEU A 1 88 ? -19.520 11.114 8.173 1.00 97.56 88 LEU A N 1
ATOM 625 C CA . LEU A 1 88 ? -18.580 10.008 7.966 1.00 97.56 88 LEU A CA 1
ATOM 626 C C . LEU A 1 88 ? -17.236 10.333 8.610 1.00 97.56 88 LEU A C 1
ATOM 628 O O . LEU A 1 88 ? -16.641 11.368 8.319 1.00 97.56 88 LEU A O 1
ATOM 632 N N . ILE A 1 89 ? -16.723 9.427 9.433 1.00 97.31 89 ILE A N 1
ATOM 633 C CA . ILE A 1 89 ? -15.403 9.514 10.053 1.00 97.31 89 ILE A CA 1
ATOM 634 C C . ILE A 1 89 ? -14.516 8.470 9.386 1.00 97.31 89 ILE A C 1
ATOM 636 O O . ILE A 1 89 ? -14.682 7.277 9.605 1.00 97.31 89 ILE A O 1
ATOM 640 N N . ILE A 1 90 ? -13.585 8.915 8.551 1.00 95.31 90 ILE A N 1
ATOM 641 C CA . ILE A 1 90 ? -12.715 8.062 7.748 1.00 95.31 90 ILE A CA 1
ATOM 642 C C . ILE A 1 90 ? -11.314 8.047 8.346 1.00 95.31 90 ILE A C 1
ATOM 644 O O . ILE A 1 90 ? -10.685 9.091 8.529 1.00 95.31 90 ILE A O 1
ATOM 648 N N . SER A 1 91 ? -10.819 6.847 8.619 1.00 92.75 91 SER A N 1
ATOM 649 C CA . SER A 1 91 ? -9.418 6.619 8.943 1.00 92.75 91 SER A CA 1
ATOM 650 C C . SER A 1 91 ? -8.618 6.486 7.654 1.00 92.75 91 SER A C 1
ATOM 652 O O . SER A 1 91 ? -8.936 5.661 6.795 1.00 92.75 91 SER A O 1
ATOM 654 N N . GLU A 1 92 ? -7.602 7.322 7.510 1.00 90.69 92 GLU A N 1
ATOM 655 C CA . GLU A 1 92 ? -6.744 7.429 6.337 1.00 90.69 92 GLU A CA 1
ATOM 656 C C . GLU A 1 92 ? -5.351 6.922 6.706 1.00 90.69 92 GLU A C 1
ATOM 658 O O . GLU A 1 92 ? -4.676 7.534 7.533 1.00 90.69 92 GLU A O 1
ATOM 663 N N . PHE A 1 93 ? -4.903 5.811 6.115 1.00 85.38 93 PHE A N 1
ATOM 664 C CA . PHE A 1 93 ? -3.581 5.243 6.402 1.00 85.38 93 PHE A CA 1
ATOM 665 C C . PHE A 1 93 ? -2.427 6.165 5.996 1.00 85.38 93 PHE A C 1
ATOM 667 O O . PHE A 1 93 ? -1.360 6.088 6.610 1.00 85.38 93 PHE A O 1
ATOM 674 N N . GLY A 1 94 ? -2.657 7.039 5.013 1.00 79.44 94 GLY A N 1
ATOM 675 C CA . GLY A 1 94 ? -1.610 7.751 4.289 1.00 79.44 94 GLY A CA 1
ATOM 676 C C . GLY A 1 94 ? -1.193 7.003 3.021 1.00 79.44 94 GLY A C 1
ATOM 677 O O . GLY A 1 94 ? -1.543 5.838 2.820 1.00 79.44 94 GLY A O 1
ATOM 678 N N . GLN A 1 95 ? -0.441 7.675 2.149 1.00 71.00 95 GLN A N 1
ATOM 679 C CA . GLN A 1 95 ? 0.123 7.037 0.960 1.00 71.00 95 GLN A CA 1
ATOM 680 C C . GLN A 1 95 ? 1.282 6.106 1.333 1.00 71.00 95 GLN A C 1
ATOM 682 O O . GLN A 1 95 ? 2.104 6.399 2.205 1.00 71.00 95 GLN A O 1
ATOM 687 N N . VAL A 1 96 ? 1.399 5.007 0.596 1.00 56.69 96 VAL A N 1
ATOM 688 C CA . VAL A 1 96 ? 2.588 4.150 0.615 1.00 56.69 96 VAL A CA 1
ATOM 689 C C . VAL A 1 96 ? 3.367 4.428 -0.666 1.00 56.69 96 VAL A C 1
ATOM 691 O O . VAL A 1 96 ? 3.194 3.755 -1.678 1.00 56.69 96 VAL A O 1
ATOM 694 N N . GLY A 1 97 ? 4.191 5.477 -0.641 1.00 42.69 97 GLY A N 1
ATOM 695 C CA . GLY A 1 97 ? 5.031 5.882 -1.768 1.00 42.69 97 GLY A CA 1
ATOM 696 C C . GLY A 1 97 ? 6.390 5.180 -1.730 1.00 42.69 97 GLY A C 1
ATOM 697 O O . GLY A 1 97 ? 7.223 5.448 -0.868 1.00 42.69 97 GLY A O 1
ATOM 698 N N . GLY A 1 98 ? 6.669 4.271 -2.665 1.00 46.84 98 GLY A N 1
ATOM 699 C CA . GLY A 1 98 ? 7.979 3.610 -2.732 1.00 46.84 98 GLY A CA 1
ATOM 700 C C . GLY A 1 98 ? 8.329 2.802 -1.467 1.00 46.84 98 GLY A C 1
ATOM 701 O O . GLY A 1 98 ? 7.720 1.771 -1.205 1.00 46.84 98 GLY A O 1
ATOM 702 N N . ASN A 1 99 ? 9.351 3.227 -0.706 1.00 51.97 99 ASN A N 1
ATOM 703 C CA . ASN A 1 99 ? 9.816 2.551 0.525 1.00 51.97 99 ASN A CA 1
ATOM 704 C C . ASN A 1 99 ? 9.456 3.315 1.813 1.00 51.97 99 ASN A C 1
ATOM 706 O O . ASN A 1 99 ? 10.109 3.118 2.849 1.00 51.97 99 ASN A O 1
ATOM 710 N N . THR A 1 100 ? 8.475 4.217 1.743 1.00 58.69 100 THR A N 1
ATOM 711 C CA . THR A 1 100 ? 8.089 5.087 2.855 1.00 58.69 100 THR A CA 1
ATOM 712 C C . THR A 1 100 ? 6.629 4.891 3.243 1.00 58.69 100 THR A C 1
ATOM 714 O O . THR A 1 100 ? 5.786 4.481 2.447 1.00 58.69 100 THR A O 1
ATOM 717 N N . VAL A 1 101 ? 6.356 5.142 4.517 1.00 72.62 101 VAL A N 1
ATOM 718 C CA . VAL A 1 101 ? 5.019 5.266 5.085 1.00 72.62 101 VAL A CA 1
ATOM 719 C C . VAL A 1 101 ? 4.800 6.745 5.354 1.00 72.62 101 VAL A C 1
ATOM 721 O O . VAL A 1 101 ? 5.407 7.300 6.280 1.00 72.62 101 VAL A O 1
ATOM 724 N N . GLU A 1 102 ? 3.966 7.370 4.529 1.00 82.19 102 GLU A N 1
ATOM 725 C CA . GLU A 1 102 ? 3.538 8.746 4.749 1.00 82.19 102 GLU A CA 1
ATOM 726 C C . GLU A 1 102 ? 2.559 8.810 5.929 1.00 82.19 102 GLU A C 1
ATOM 728 O O . GLU A 1 102 ? 1.882 7.822 6.238 1.00 82.19 102 GLU A O 1
ATOM 733 N N . PRO A 1 103 ? 2.485 9.949 6.630 1.00 85.88 103 PRO A N 1
ATOM 734 C CA . PRO A 1 103 ? 1.523 10.117 7.699 1.00 85.88 103 PRO A CA 1
ATOM 735 C C . PRO A 1 103 ? 0.089 10.087 7.156 1.00 85.88 103 PRO A C 1
ATOM 737 O O . PRO A 1 103 ? -0.242 10.694 6.134 1.00 85.88 103 PRO A O 1
ATOM 740 N N . GLY A 1 104 ? -0.759 9.371 7.879 1.00 88.50 104 GLY A N 1
ATOM 741 C CA . GLY A 1 104 ? -2.196 9.333 7.690 1.00 88.50 104 GLY A CA 1
ATOM 742 C C . GLY A 1 104 ? -2.921 10.339 8.583 1.00 88.50 104 GLY A C 1
ATOM 743 O O . GLY A 1 104 ? -2.343 11.298 9.108 1.00 88.50 104 GLY A O 1
ATOM 744 N N . GLY A 1 105 ? -4.209 10.104 8.801 1.00 92.38 105 GLY A N 1
ATOM 745 C CA . GLY A 1 105 ? -5.020 10.934 9.680 1.00 92.38 105 GLY A CA 1
ATOM 746 C C . GLY A 1 105 ? -6.447 10.436 9.842 1.00 92.38 105 GLY A C 1
ATOM 747 O O . GLY A 1 105 ? -6.824 9.396 9.316 1.00 92.38 105 GLY A O 1
ATOM 748 N N . ILE A 1 106 ? -7.241 11.203 10.586 1.00 95.25 106 ILE A N 1
ATOM 749 C CA . ILE A 1 106 ? -8.687 10.987 10.692 1.00 95.25 106 ILE A CA 1
ATOM 750 C C . ILE A 1 106 ? -9.395 12.158 10.009 1.00 95.25 106 ILE A C 1
ATOM 752 O O . ILE A 1 106 ? -9.229 13.315 10.415 1.00 95.25 106 ILE A O 1
ATOM 756 N N . ALA A 1 107 ? -10.167 11.855 8.968 1.00 95.00 107 ALA A N 1
ATOM 757 C CA . ALA A 1 107 ? -10.929 12.810 8.177 1.00 95.00 107 ALA A CA 1
ATOM 758 C C . ALA A 1 107 ? -12.427 12.666 8.467 1.00 95.00 107 ALA A C 1
ATOM 760 O O . ALA A 1 107 ? -12.994 11.590 8.334 1.00 95.00 107 ALA A O 1
ATOM 761 N N . ILE A 1 108 ? -13.084 13.761 8.826 1.00 97.12 108 ILE A N 1
ATOM 762 C CA . ILE A 1 108 ? -14.534 13.838 8.998 1.00 97.12 108 ILE A CA 1
ATOM 763 C C . ILE A 1 108 ? -15.137 14.471 7.746 1.00 97.12 108 ILE A C 1
ATOM 765 O O . ILE A 1 108 ? -14.727 15.559 7.345 1.00 97.12 108 ILE A O 1
ATOM 769 N N . TYR A 1 109 ? -16.132 13.829 7.151 1.00 97.75 109 TYR A N 1
ATOM 7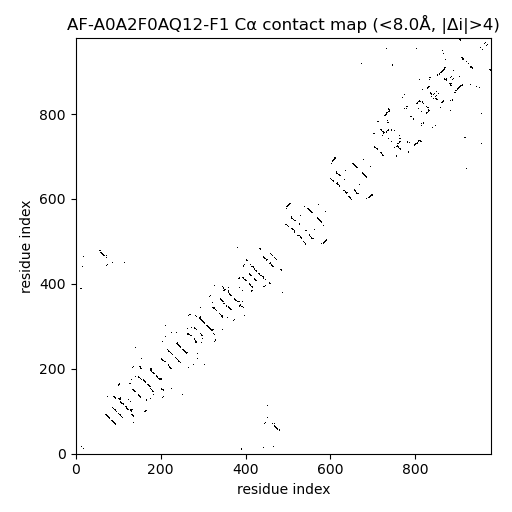70 C CA . TYR A 1 109 ? -16.956 14.374 6.081 1.00 97.75 109 TYR A CA 1
ATOM 771 C C . TYR A 1 109 ? -18.305 14.755 6.682 1.00 97.75 109 TYR A C 1
ATOM 773 O O . TYR A 1 109 ? -19.141 13.891 6.936 1.00 97.75 109 TYR A O 1
ATOM 781 N N . LEU A 1 110 ? -18.487 16.054 6.925 1.00 97.69 110 LEU A N 1
ATOM 782 C CA . LEU A 1 110 ? -19.714 16.606 7.488 1.00 97.69 110 LEU A CA 1
ATOM 783 C C . LEU A 1 110 ? -20.801 16.696 6.420 1.00 97.69 110 LEU A C 1
ATOM 785 O O . LEU A 1 110 ? -20.551 17.255 5.343 1.00 97.69 110 LEU A O 1
ATOM 789 N N . GLN A 1 111 ? -21.995 16.194 6.717 1.00 96.81 111 GLN A N 1
ATOM 790 C CA . GLN A 1 111 ? -23.107 16.197 5.774 1.00 96.81 111 GLN A CA 1
ATOM 791 C C . GLN A 1 111 ? -23.726 17.601 5.631 1.00 96.81 111 GLN A C 1
ATOM 793 O O . GLN A 1 111 ? -24.038 18.292 6.601 1.00 96.81 111 GLN A O 1
ATOM 798 N N . GLY A 1 112 ? -23.924 18.042 4.389 1.00 94.44 112 GLY A N 1
ATOM 799 C CA . GLY A 1 112 ? -24.560 19.310 4.038 1.00 94.44 112 GLY A CA 1
ATOM 800 C C . GLY A 1 112 ? -26.087 19.247 4.071 1.00 94.44 112 GLY A C 1
ATOM 801 O O . GLY A 1 112 ? -26.690 18.362 4.673 1.00 94.44 112 GLY A O 1
ATOM 802 N N . ASP A 1 113 ? -26.764 20.217 3.449 1.00 91.38 113 ASP A N 1
ATOM 803 C CA . ASP A 1 113 ? -28.240 20.263 3.426 1.00 91.38 113 ASP A CA 1
ATOM 804 C C . ASP A 1 113 ? -28.857 19.150 2.566 1.00 91.38 113 ASP A C 1
ATOM 806 O O . ASP A 1 113 ? -30.022 18.795 2.753 1.00 91.38 113 ASP A O 1
ATOM 810 N N . SER A 1 114 ? -28.067 18.617 1.638 1.00 90.88 114 SER A N 1
ATOM 811 C CA . SER A 1 114 ? -28.344 17.413 0.866 1.00 90.88 114 SER A CA 1
ATOM 812 C C . SER A 1 114 ? -27.282 16.364 1.178 1.00 90.88 114 SER A C 1
ATOM 814 O O . SER A 1 114 ? -26.114 16.705 1.339 1.00 90.88 114 SER A O 1
ATOM 816 N N . ILE A 1 115 ? -27.656 15.089 1.120 1.00 90.38 115 ILE A N 1
ATOM 817 C CA . ILE A 1 115 ? -26.751 13.928 1.166 1.00 90.38 115 ILE A CA 1
ATOM 818 C C . ILE A 1 115 ? -25.735 13.892 -0.003 1.00 90.38 115 ILE A C 1
ATOM 820 O O . ILE A 1 115 ? -24.805 13.090 -0.022 1.00 90.38 115 ILE A O 1
ATOM 824 N N . ASP A 1 116 ? -25.870 14.783 -0.992 1.00 90.56 116 ASP A N 1
ATOM 825 C CA . ASP A 1 116 ? -24.855 15.016 -2.034 1.00 90.56 116 ASP A CA 1
ATOM 826 C C . ASP A 1 116 ? -23.739 15.991 -1.629 1.00 90.56 116 ASP A C 1
ATOM 828 O O . ASP A 1 116 ? -22.753 16.137 -2.352 1.00 90.56 116 ASP A O 1
ATOM 832 N N . GLU A 1 117 ? -23.909 16.709 -0.523 1.00 93.44 117 GLU A N 1
ATOM 833 C CA . GLU A 1 117 ? -23.022 17.784 -0.097 1.00 93.44 117 GLU A CA 1
ATOM 834 C C . GLU A 1 117 ? -22.198 17.316 1.101 1.00 93.44 117 GLU A C 1
ATOM 836 O O . GLU A 1 117 ? -22.753 16.992 2.143 1.00 93.44 117 GLU A O 1
ATOM 841 N N . TRP A 1 118 ? -20.871 17.313 0.967 1.00 95.88 118 TRP A N 1
ATOM 842 C CA . TRP A 1 118 ? -19.962 16.872 2.024 1.00 95.88 118 TRP A CA 1
ATOM 843 C C . TRP A 1 118 ? -18.864 17.906 2.251 1.00 95.88 118 TRP A C 1
ATOM 845 O O . TRP A 1 118 ? -18.215 18.361 1.303 1.00 95.88 118 TRP A O 1
ATOM 855 N N . GLN A 1 119 ? -18.637 18.278 3.510 1.00 96.62 119 GLN A N 1
ATOM 856 C CA . GLN A 1 119 ? -17.533 19.141 3.910 1.00 96.62 119 GLN A CA 1
ATOM 857 C C . GLN A 1 119 ? -16.491 18.335 4.683 1.00 96.62 119 GLN A C 1
ATOM 859 O O . GLN A 1 119 ? -16.702 17.953 5.829 1.00 96.62 119 GLN A O 1
ATOM 864 N N . ARG A 1 120 ? -15.322 18.147 4.071 1.00 95.00 120 ARG A N 1
ATOM 865 C CA . ARG A 1 120 ? -14.189 17.458 4.692 1.00 95.00 120 ARG A CA 1
ATOM 866 C C . ARG A 1 120 ? -13.478 18.337 5.733 1.00 95.00 120 ARG A C 1
ATOM 868 O O . ARG A 1 120 ? -13.161 19.497 5.458 1.00 95.00 120 ARG A O 1
ATOM 875 N N . GLN A 1 121 ? -13.162 17.769 6.892 1.00 93.81 121 GLN A N 1
ATOM 876 C CA . GLN A 1 121 ? -12.390 18.360 7.986 1.00 93.81 121 GLN A CA 1
ATOM 877 C C . GLN A 1 121 ? -11.424 17.320 8.569 1.00 93.81 121 GLN A C 1
ATOM 879 O O . GLN A 1 121 ? -11.835 16.217 8.897 1.00 93.81 121 GLN A O 1
ATOM 884 N N . MET A 1 122 ? -10.155 17.681 8.772 1.00 92.62 122 MET A N 1
ATOM 885 C CA . MET A 1 122 ? -9.220 16.818 9.506 1.00 92.62 122 MET A CA 1
ATOM 886 C C . MET A 1 122 ? -9.379 16.988 11.019 1.00 92.62 122 MET A C 1
ATOM 888 O O . MET A 1 122 ? -9.501 18.113 11.514 1.00 92.62 122 MET A O 1
ATOM 892 N N . VAL A 1 123 ? -9.349 15.870 11.743 1.00 92.94 123 VAL A N 1
ATOM 893 C CA . VAL A 1 123 ? -9.204 15.826 13.209 1.00 92.94 123 VAL A CA 1
ATOM 894 C C . VAL A 1 123 ? -7.740 16.027 13.588 1.00 92.94 123 VAL A C 1
ATOM 896 O O . VAL A 1 123 ? -7.424 16.787 14.501 1.00 92.94 123 VAL A O 1
ATOM 899 N N . THR A 1 124 ? -6.842 15.357 12.865 1.00 82.62 124 THR A N 1
ATOM 900 C CA . THR A 1 124 ? -5.395 15.418 13.072 1.00 82.62 124 THR A CA 1
ATOM 901 C C . THR A 1 124 ? -4.792 16.646 12.392 1.00 82.62 124 THR A C 1
ATOM 903 O O . THR A 1 124 ? -5.327 17.165 11.411 1.00 82.62 124 THR A O 1
ATOM 906 N N . SER A 1 125 ? -3.666 17.130 12.920 1.00 77.12 125 SER A N 1
ATOM 907 C CA . SER A 1 125 ? -2.903 18.231 12.319 1.00 77.12 125 SER A CA 1
ATOM 908 C C . SER A 1 125 ? -1.558 17.733 11.808 1.00 77.12 125 SER A C 1
ATOM 910 O O . SER A 1 125 ? -1.039 16.751 12.332 1.00 77.12 125 SER A O 1
ATOM 912 N N . ASP A 1 126 ? -0.962 18.453 10.857 1.00 71.38 126 ASP A N 1
ATOM 913 C CA . ASP A 1 126 ? 0.342 18.093 10.285 1.00 71.38 126 ASP A CA 1
ATOM 914 C C . ASP A 1 126 ? 1.446 17.942 11.346 1.00 71.38 126 ASP A C 1
ATOM 916 O O . ASP A 1 126 ? 2.365 17.169 11.131 1.00 71.38 126 ASP A O 1
ATOM 920 N N . ASN A 1 127 ? 1.343 18.635 12.493 1.00 72.88 127 ASN A N 1
ATOM 921 C CA . ASN A 1 127 ? 2.333 18.571 13.584 1.00 72.88 127 ASN A CA 1
ATOM 922 C C . ASN A 1 127 ? 2.052 17.471 14.632 1.00 72.88 127 ASN A C 1
ATOM 924 O O . ASN A 1 127 ? 2.694 17.410 15.678 1.00 72.88 127 ASN A O 1
ATOM 928 N N . GLU A 1 128 ? 1.001 16.679 14.429 1.00 77.00 128 GLU A N 1
ATOM 929 C CA . GLU A 1 128 ? 0.690 15.501 15.241 1.00 77.00 128 GLU A CA 1
ATOM 930 C C . GLU A 1 128 ? 0.212 14.376 14.309 1.00 77.00 128 GLU A C 1
ATOM 932 O O . GLU A 1 128 ? -0.941 13.936 14.413 1.00 77.00 128 GLU A O 1
ATOM 937 N N . PRO A 1 129 ? 1.061 13.940 13.355 1.00 79.81 129 PRO A N 1
ATOM 938 C CA . PRO A 1 129 ? 0.678 12.925 12.388 1.00 79.81 129 PRO A CA 1
ATOM 939 C C . PRO A 1 129 ? 0.373 11.594 13.079 1.00 79.81 129 PRO A C 1
ATOM 941 O O . PRO A 1 129 ? 0.917 11.284 14.140 1.00 79.81 129 PRO A O 1
ATOM 944 N N . LEU A 1 130 ? -0.484 10.788 12.455 1.00 89.69 130 LEU A N 1
ATOM 945 C CA . LEU A 1 130 ? -0.706 9.399 12.848 1.00 89.69 130 LEU A CA 1
ATOM 946 C C . LEU A 1 130 ? -0.169 8.497 11.745 1.00 89.69 130 LEU A C 1
ATOM 948 O O . LEU A 1 130 ? -0.506 8.690 10.581 1.00 89.69 130 LEU A O 1
ATOM 952 N N . TYR A 1 131 ? 0.618 7.484 12.089 1.00 89.38 131 TYR A N 1
ATOM 953 C CA . TYR A 1 131 ? 1.013 6.468 11.114 1.00 89.38 131 TYR A CA 1
ATOM 954 C C . TYR A 1 131 ? 0.104 5.260 11.225 1.00 89.38 131 TYR A C 1
ATOM 956 O O . TYR A 1 131 ? 0.028 4.632 12.285 1.00 89.38 131 TYR A O 1
ATOM 964 N N . TRP A 1 132 ? -0.542 4.910 10.114 1.00 88.44 132 TRP A N 1
ATOM 965 C CA . TRP A 1 132 ? -1.468 3.783 10.068 1.00 88.44 132 TRP A CA 1
ATOM 966 C C . TRP A 1 132 ? -2.573 3.884 11.139 1.00 88.44 132 TRP A C 1
ATOM 968 O O . TRP A 1 132 ? -2.686 3.002 11.995 1.00 88.44 132 TRP A O 1
ATOM 978 N N . PRO A 1 133 ? -3.352 4.982 11.189 1.00 92.00 133 PRO A N 1
ATOM 979 C CA . PRO A 1 133 ? -4.526 5.013 12.049 1.00 92.00 133 PRO A CA 1
ATOM 980 C C . PRO A 1 133 ? -5.494 3.900 11.641 1.00 92.00 133 PRO A C 1
ATOM 982 O O . PRO A 1 133 ? -5.749 3.679 10.464 1.00 92.00 133 PRO A O 1
ATOM 985 N N . ASN A 1 134 ? -5.998 3.162 12.621 1.00 90.38 134 ASN A N 1
ATOM 986 C CA . ASN A 1 134 ? -6.920 2.051 12.410 1.00 90.38 134 ASN A CA 1
ATOM 987 C C . ASN A 1 134 ? -8.369 2.506 12.661 1.00 90.38 134 ASN A C 1
ATOM 989 O O . ASN A 1 134 ? -8.674 3.691 12.506 1.00 90.38 134 ASN A O 1
ATOM 993 N N . SER A 1 135 ? -9.270 1.578 12.994 1.00 88.44 135 SER A N 1
ATOM 994 C CA . SER A 1 135 ? -10.682 1.874 13.235 1.00 88.44 135 SER A CA 1
ATOM 995 C C . SER A 1 135 ? -10.861 2.907 14.345 1.00 88.44 135 SER A C 1
ATOM 997 O O . SER A 1 135 ? -10.143 2.914 15.350 1.00 88.44 135 SER A O 1
ATOM 999 N N . VAL A 1 136 ? -11.859 3.760 14.152 1.00 92.44 136 VAL A N 1
ATOM 1000 C CA . VAL A 1 136 ? -12.271 4.782 15.113 1.00 92.44 136 VAL A CA 1
ATOM 1001 C C . VAL A 1 136 ? -13.464 4.256 15.910 1.00 92.44 136 VAL A C 1
ATOM 1003 O O . VAL A 1 136 ? -14.229 3.446 15.398 1.00 92.44 136 VAL A O 1
ATOM 1006 N N . HIS A 1 137 ? -13.626 4.698 17.153 1.00 94.25 137 HIS A N 1
ATOM 1007 C CA . HIS A 1 137 ? -14.876 4.559 17.905 1.00 94.25 137 HIS A CA 1
ATOM 1008 C C . HIS A 1 137 ? -15.343 5.943 18.354 1.00 94.25 137 HIS A C 1
ATOM 1010 O O . HIS A 1 137 ? -14.500 6.746 18.751 1.00 94.25 137 HIS A O 1
ATOM 1016 N N . VAL A 1 138 ? -16.648 6.219 18.290 1.00 95.69 138 VAL A N 1
ATOM 1017 C CA . VAL A 1 138 ? -17.233 7.534 18.608 1.00 95.69 138 VAL A CA 1
ATOM 1018 C C . VAL A 1 138 ? -18.100 7.433 19.863 1.00 95.69 138 VAL A C 1
ATOM 1020 O O . VAL A 1 138 ? -19.007 6.603 19.893 1.00 95.69 138 VAL A O 1
ATOM 1023 N N . ASP A 1 139 ? -17.841 8.264 20.875 1.00 95.19 139 ASP A N 1
ATOM 1024 C CA . ASP A 1 139 ? -18.647 8.347 22.108 1.00 95.19 139 ASP A CA 1
ATOM 1025 C C . ASP A 1 139 ? -18.403 9.678 22.845 1.00 95.19 139 ASP A C 1
ATOM 1027 O O . ASP A 1 139 ? -17.385 10.323 22.629 1.00 95.19 139 ASP A O 1
ATOM 1031 N N . ASP A 1 140 ? -19.288 10.067 23.761 1.00 94.62 140 ASP A N 1
ATOM 1032 C CA . ASP A 1 140 ? -19.088 11.198 24.688 1.00 94.62 140 ASP A CA 1
ATOM 1033 C C . ASP A 1 140 ? -18.253 10.718 25.896 1.00 94.62 140 ASP A C 1
ATOM 1035 O O . ASP A 1 140 ? -18.776 10.394 26.970 1.00 94.62 140 ASP A O 1
ATOM 1039 N N . ILE A 1 141 ? -16.934 10.590 25.697 1.00 94.81 141 ILE A N 1
ATOM 1040 C CA . ILE A 1 141 ? -15.974 10.050 26.688 1.00 94.81 141 ILE A CA 1
ATOM 1041 C C . ILE A 1 141 ? -15.895 10.972 27.909 1.00 94.81 141 ILE A C 1
ATOM 1043 O O . ILE A 1 141 ? -15.683 10.559 29.063 1.00 94.81 141 ILE A O 1
ATOM 1047 N N . ASP A 1 142 ? -16.030 12.256 27.630 1.00 92.50 142 ASP A N 1
ATOM 1048 C CA . ASP A 1 142 ? -15.859 13.346 28.548 1.00 92.50 142 ASP A CA 1
ATOM 1049 C C . ASP A 1 142 ? -17.119 13.621 29.409 1.00 92.50 142 ASP A C 1
ATOM 1051 O O . ASP A 1 142 ? -17.021 13.899 30.623 1.00 92.50 142 ASP A O 1
ATOM 1055 N N . GLY A 1 143 ? -18.299 13.420 28.830 1.00 91.69 143 GLY A N 1
ATOM 1056 C CA . GLY A 1 143 ? -19.608 13.669 29.422 1.00 91.69 143 GLY A CA 1
ATOM 1057 C C . GLY A 1 143 ? -20.086 15.117 29.278 1.00 91.69 143 GLY A C 1
ATOM 1058 O O . GLY A 1 143 ? -20.934 15.548 30.080 1.00 91.69 143 GLY A O 1
ATOM 1059 N N . ASP A 1 144 ? -19.524 15.896 28.352 1.00 92.69 144 ASP A N 1
ATOM 1060 C CA . ASP A 1 144 ? -19.927 17.281 28.094 1.00 92.69 144 ASP A CA 1
ATOM 1061 C C . ASP A 1 144 ? -20.959 17.426 26.958 1.00 92.69 144 ASP A C 1
ATOM 1063 O O . ASP A 1 144 ? -21.601 18.484 26.842 1.00 92.69 144 ASP A O 1
ATOM 1067 N N . GLY A 1 145 ? -21.232 16.325 26.254 1.00 91.94 145 GLY A N 1
ATOM 1068 C CA . GLY A 1 145 ? -22.258 16.195 25.231 1.00 91.94 145 GLY A CA 1
ATOM 1069 C C . GLY A 1 145 ? -21.778 16.451 23.807 1.00 91.94 145 GLY A C 1
ATOM 1070 O O . GLY A 1 145 ? -22.640 16.520 22.923 1.00 91.94 145 GLY A O 1
ATOM 1071 N N . ASP A 1 146 ? -20.476 16.626 23.586 1.00 94.31 146 ASP A N 1
ATOM 1072 C CA . ASP A 1 146 ? -19.867 16.535 22.264 1.00 94.31 146 ASP A CA 1
ATOM 1073 C C . ASP A 1 146 ? -19.258 15.135 22.016 1.00 94.31 146 ASP A C 1
ATOM 1075 O O . ASP A 1 146 ? -19.201 14.298 22.917 1.00 94.31 146 ASP A O 1
ATOM 1079 N N . MET A 1 147 ? -19.017 14.789 20.747 1.00 95.94 147 MET A N 1
ATOM 1080 C CA . MET A 1 147 ? -18.632 13.422 20.371 1.00 95.94 147 MET A CA 1
ATOM 1081 C C . MET A 1 147 ? -17.113 13.326 20.253 1.00 95.94 147 MET A C 1
ATOM 1083 O O . MET A 1 147 ? -16.516 13.964 19.383 1.00 95.94 147 MET A O 1
ATOM 1087 N N . ASP A 1 148 ? -16.511 12.472 21.074 1.00 96.25 148 ASP A N 1
ATOM 1088 C CA . ASP A 1 148 ? -15.081 12.184 21.100 1.00 96.25 148 ASP A CA 1
ATOM 1089 C C . ASP A 1 148 ? -14.742 10.933 20.286 1.00 96.25 148 ASP A C 1
ATOM 1091 O O . ASP A 1 148 ? -15.609 10.130 19.936 1.00 96.25 148 ASP A O 1
ATOM 1095 N N . LEU A 1 149 ? -13.450 10.740 20.004 1.00 96.69 149 LEU A N 1
ATOM 1096 C CA . LEU A 1 149 ? -12.963 9.602 19.221 1.00 96.69 149 LEU A CA 1
ATOM 1097 C C . LEU A 1 149 ? -11.935 8.781 19.998 1.00 96.69 149 LEU A C 1
ATOM 1099 O O . LEU A 1 149 ? -10.987 9.351 20.533 1.00 96.69 149 LEU A O 1
ATOM 1103 N N . THR A 1 150 ? -12.015 7.451 19.971 1.00 96.50 150 THR A N 1
ATOM 1104 C CA . THR A 1 150 ? -10.854 6.592 20.266 1.00 96.50 150 THR A CA 1
ATOM 1105 C C . THR A 1 150 ? -10.176 6.175 18.966 1.00 96.50 150 THR A C 1
ATOM 1107 O O . THR A 1 150 ? -10.839 5.885 17.970 1.00 96.50 150 THR A O 1
ATOM 1110 N N . VAL A 1 151 ? -8.841 6.174 18.954 1.00 95.69 151 VAL A N 1
ATOM 1111 C CA . VAL A 1 151 ? -8.051 5.872 17.753 1.00 95.69 151 VAL A CA 1
ATOM 1112 C C . VAL A 1 151 ? -6.855 5.006 18.127 1.00 95.69 151 VAL A C 1
ATOM 1114 O O . VAL A 1 151 ? -5.974 5.425 18.884 1.00 95.69 151 VAL A O 1
ATOM 1117 N N . GLY A 1 152 ? -6.812 3.794 17.579 1.00 94.81 152 GLY A N 1
ATOM 1118 C CA . GLY A 1 152 ? -5.619 2.952 17.586 1.00 94.81 152 GLY A CA 1
ATOM 1119 C C . GLY A 1 152 ? -4.741 3.238 16.369 1.00 94.81 152 GLY A C 1
ATOM 1120 O O . GLY A 1 152 ? -5.248 3.607 15.312 1.00 94.81 152 GLY A O 1
ATOM 1121 N N . THR A 1 153 ? -3.426 3.070 16.494 1.00 94.56 153 THR A N 1
ATOM 1122 C CA . THR A 1 153 ? -2.499 3.234 15.367 1.00 94.56 153 THR A CA 1
ATOM 1123 C C . THR A 1 153 ? -1.516 2.084 15.243 1.00 94.56 153 THR A C 1
ATOM 1125 O O . THR A 1 153 ? -1.279 1.306 16.178 1.00 94.56 153 THR A O 1
ATOM 1128 N N . GLY A 1 154 ? -0.904 2.051 14.068 1.00 90.94 154 GLY A N 1
ATOM 1129 C CA . GLY A 1 154 ? 0.261 1.279 13.717 1.00 90.94 154 GLY A CA 1
ATOM 1130 C C . GLY A 1 154 ? -0.047 0.006 12.952 1.00 90.94 154 GLY A C 1
ATOM 1131 O O . GLY A 1 154 ? -1.171 -0.488 12.927 1.00 90.94 154 GLY A O 1
ATOM 1132 N N . PHE A 1 155 ? 0.997 -0.523 12.320 1.00 87.12 155 PHE A N 1
ATOM 1133 C CA . PHE A 1 155 ? 0.946 -1.771 11.576 1.00 87.12 155 PHE A CA 1
ATOM 1134 C C . PHE A 1 155 ? 2.357 -2.345 11.400 1.00 87.12 155 PHE A C 1
ATOM 1136 O O . PHE A 1 155 ? 3.355 -1.631 11.545 1.00 87.12 155 PHE A O 1
ATOM 1143 N N . LEU A 1 156 ? 2.463 -3.634 11.059 1.00 78.38 156 LEU A N 1
ATOM 1144 C CA . LEU A 1 156 ? 3.750 -4.335 10.911 1.00 78.38 156 LEU A CA 1
ATOM 1145 C C . LEU A 1 156 ? 4.693 -3.673 9.894 1.00 78.38 156 LEU A C 1
ATOM 1147 O O . LEU A 1 156 ? 5.911 -3.799 10.004 1.00 78.38 156 LEU A O 1
ATOM 1151 N N . ILE A 1 157 ? 4.137 -2.952 8.918 1.00 75.81 157 ILE A N 1
ATOM 1152 C CA . ILE A 1 157 ? 4.904 -2.288 7.862 1.00 75.81 157 ILE A CA 1
ATOM 1153 C C . ILE A 1 157 ? 5.802 -1.173 8.403 1.00 75.81 157 ILE A C 1
ATOM 1155 O O . ILE A 1 157 ? 6.874 -0.949 7.858 1.00 75.81 157 ILE A O 1
ATOM 1159 N N . CYS A 1 158 ? 5.443 -0.536 9.520 1.00 80.44 158 CYS A N 1
ATOM 1160 C CA . CYS A 1 158 ? 6.267 0.495 10.148 1.00 80.44 158 CYS A CA 1
ATOM 1161 C C . CYS A 1 158 ? 7.613 -0.034 10.659 1.00 80.44 158 CYS A C 1
ATOM 1163 O O . CYS A 1 158 ? 8.590 0.710 10.720 1.00 80.44 158 CYS A O 1
ATOM 1165 N N . GLU A 1 159 ? 7.678 -1.311 11.047 1.00 81.25 159 GLU A N 1
ATOM 1166 C CA . GLU A 1 159 ? 8.928 -1.965 11.456 1.00 81.25 159 GLU A CA 1
ATOM 1167 C C . GLU A 1 159 ? 9.768 -2.414 10.241 1.00 81.25 159 GLU A C 1
ATOM 1169 O O . GLU A 1 159 ? 10.890 -2.891 10.417 1.00 81.25 159 GLU A O 1
ATOM 1174 N N . ILE A 1 160 ? 9.249 -2.249 9.016 1.00 72.94 160 ILE A N 1
ATOM 1175 C CA . ILE A 1 160 ? 9.871 -2.683 7.756 1.00 72.94 160 ILE A CA 1
ATOM 1176 C C . ILE A 1 160 ? 10.275 -1.484 6.888 1.00 72.94 160 ILE A C 1
ATOM 1178 O O . ILE A 1 160 ? 11.397 -1.447 6.386 1.00 72.94 160 ILE A O 1
ATOM 1182 N N . LEU A 1 161 ? 9.377 -0.515 6.720 1.00 72.94 161 LEU A N 1
ATOM 1183 C CA . LEU A 1 161 ? 9.550 0.682 5.906 1.00 72.94 161 LEU A CA 1
ATOM 1184 C C . LEU A 1 161 ? 9.861 1.903 6.773 1.00 72.94 161 LEU A C 1
ATOM 1186 O O . LEU A 1 161 ? 9.487 1.979 7.946 1.00 72.94 161 LEU A O 1
ATOM 1190 N N . SER A 1 162 ? 10.567 2.862 6.183 1.00 79.38 162 SER A N 1
ATOM 1191 C CA . SER A 1 162 ? 10.840 4.144 6.831 1.00 79.38 162 SER A CA 1
ATOM 1192 C C . SER A 1 162 ? 9.556 4.978 6.896 1.00 79.38 162 SER A C 1
ATOM 1194 O O . SER A 1 162 ? 8.690 4.844 6.040 1.00 79.38 162 SER A O 1
ATOM 1196 N N . ARG A 1 163 ? 9.425 5.854 7.889 1.00 84.06 163 ARG A N 1
ATOM 1197 C CA . ARG A 1 163 ? 8.299 6.800 8.006 1.00 84.06 163 ARG A CA 1
ATOM 1198 C C . ARG A 1 163 ? 8.726 8.207 7.615 1.00 84.06 163 ARG A C 1
ATOM 1200 O O . ARG A 1 163 ? 9.919 8.487 7.658 1.00 84.06 163 ARG A O 1
ATOM 1207 N N . VAL A 1 164 ? 7.783 9.082 7.295 1.00 80.62 164 VAL A N 1
ATOM 1208 C CA . VAL A 1 164 ? 8.047 10.510 7.051 1.00 80.62 164 VAL A CA 1
ATOM 1209 C C . VAL A 1 164 ? 7.420 11.352 8.150 1.00 80.62 164 VAL A C 1
ATOM 1211 O O . VAL A 1 164 ? 6.215 11.279 8.354 1.00 80.62 164 VAL A O 1
ATOM 1214 N N . ASP A 1 165 ? 8.229 12.136 8.865 1.00 78.62 165 ASP A N 1
ATOM 1215 C CA . ASP A 1 165 ? 7.707 13.051 9.882 1.00 78.62 165 ASP A CA 1
ATOM 1216 C C . ASP A 1 165 ? 7.101 14.334 9.301 1.00 78.62 165 ASP A C 1
ATOM 1218 O O . ASP A 1 165 ? 7.214 14.628 8.114 1.00 78.62 165 ASP A O 1
ATOM 1222 N N . GLU A 1 166 ? 6.475 15.129 10.170 1.00 69.06 166 GLU A N 1
ATOM 1223 C CA . GLU A 1 166 ? 5.834 16.414 9.850 1.00 69.06 166 GLU A CA 1
ATOM 1224 C C . GLU A 1 166 ? 6.735 17.422 9.116 1.00 69.06 166 GLU A C 1
ATOM 1226 O O . GLU A 1 166 ? 6.250 18.366 8.492 1.00 69.06 166 GLU A O 1
ATOM 1231 N N . THR A 1 167 ? 8.058 17.248 9.189 1.00 70.62 167 THR A N 1
ATOM 1232 C CA . THR A 1 167 ? 9.040 18.110 8.521 1.00 70.62 167 THR A CA 1
ATOM 1233 C C . THR A 1 167 ? 9.497 17.564 7.168 1.00 70.62 167 THR A C 1
ATOM 1235 O O . THR A 1 167 ? 10.331 18.190 6.508 1.00 70.62 167 THR A O 1
ATOM 1238 N N . GLY A 1 168 ? 8.958 16.414 6.750 1.00 71.94 168 GLY A N 1
ATOM 1239 C CA . GLY A 1 168 ? 9.403 15.659 5.584 1.00 71.94 168 GLY A CA 1
ATOM 1240 C C . GLY A 1 168 ? 10.664 14.830 5.850 1.00 71.94 168 GLY A C 1
ATOM 1241 O O . GLY A 1 168 ? 11.302 14.366 4.905 1.00 71.94 168 GLY A O 1
ATOM 1242 N N . GLN A 1 169 ? 11.082 14.668 7.112 1.00 75.44 169 GLN A N 1
ATOM 1243 C CA . GLN A 1 169 ? 12.283 13.911 7.444 1.00 75.44 169 GLN A CA 1
ATOM 1244 C C . GLN A 1 169 ? 11.970 12.414 7.499 1.00 75.44 169 GLN A C 1
ATOM 1246 O O . GLN A 1 169 ? 11.062 11.961 8.195 1.00 75.44 169 GLN A O 1
ATOM 1251 N N . MET A 1 170 ? 12.811 11.624 6.834 1.00 78.06 170 MET A N 1
ATOM 1252 C CA . MET A 1 170 ? 12.770 10.170 6.930 1.00 78.06 170 MET A CA 1
ATOM 1253 C C . MET A 1 170 ? 13.147 9.696 8.343 1.00 78.06 170 MET A C 1
ATOM 1255 O O . MET A 1 170 ? 14.270 9.900 8.818 1.00 78.06 170 MET A O 1
ATOM 1259 N N . LEU A 1 171 ? 12.221 9.010 9.002 1.00 78.50 171 LEU A N 1
ATOM 1260 C CA . LEU A 1 171 ? 12.419 8.266 10.237 1.00 78.50 171 LEU A CA 1
ATOM 1261 C C . LEU A 1 171 ? 12.725 6.795 9.910 1.00 78.50 171 LEU A C 1
ATOM 1263 O O . LEU A 1 171 ? 12.054 6.201 9.064 1.00 78.50 171 LEU A O 1
ATOM 1267 N N . PRO A 1 172 ? 13.706 6.169 10.583 1.00 82.38 172 PRO A N 1
ATOM 1268 C CA . PRO A 1 172 ? 14.032 4.769 10.339 1.00 82.38 172 PRO A CA 1
ATOM 1269 C C . PRO A 1 172 ? 12.855 3.842 10.694 1.00 82.38 172 PRO A C 1
ATOM 1271 O O . PRO A 1 172 ? 12.057 4.187 11.578 1.00 82.38 172 PRO A O 1
ATOM 1274 N N . PRO A 1 173 ? 12.789 2.639 10.085 1.00 83.56 173 PRO A N 1
ATOM 1275 C CA . PRO A 1 173 ? 11.806 1.631 10.453 1.00 83.56 173 PRO A CA 1
ATOM 1276 C C . PRO A 1 173 ? 11.841 1.371 11.959 1.00 83.56 173 PRO A C 1
ATOM 1278 O O . PRO A 1 173 ? 12.893 1.118 12.554 1.00 83.56 173 PRO A O 1
ATOM 1281 N N . ALA A 1 174 ? 10.680 1.483 12.586 1.00 87.50 174 ALA A N 1
ATOM 1282 C CA . ALA A 1 174 ? 10.482 1.250 14.011 1.00 87.50 174 ALA A CA 1
ATOM 1283 C C . ALA A 1 174 ? 8.993 1.003 14.279 1.00 87.50 174 ALA A C 1
ATOM 1285 O O . ALA A 1 174 ? 8.166 1.321 13.429 1.00 87.50 174 ALA A O 1
ATOM 1286 N N . PRO A 1 175 ? 8.608 0.491 15.448 1.00 91.44 175 PRO A N 1
ATOM 1287 C CA . PRO A 1 175 ? 7.197 0.407 15.775 1.00 91.44 175 PRO A CA 1
ATOM 1288 C C . PRO A 1 175 ? 6.529 1.786 15.724 1.00 91.44 175 PRO A C 1
ATOM 1290 O O . PRO A 1 175 ? 7.144 2.791 16.078 1.00 91.44 175 PRO A O 1
ATOM 1293 N N . CYS A 1 176 ? 5.282 1.824 15.269 1.00 91.38 176 CYS A N 1
ATOM 1294 C CA . CYS A 1 176 ? 4.451 3.032 15.186 1.00 91.38 176 CYS A CA 1
ATOM 1295 C C . CYS A 1 176 ? 3.093 2.823 15.881 1.00 91.38 176 CYS A C 1
ATOM 1297 O O . CYS A 1 176 ? 2.139 3.560 15.650 1.00 91.38 176 CYS A O 1
ATOM 1299 N N . GLY A 1 177 ? 2.995 1.788 16.722 1.00 94.56 177 GLY A N 1
ATOM 1300 C CA . GLY A 1 177 ? 1.784 1.487 17.463 1.00 94.56 177 GLY A CA 1
ATOM 1301 C C . GLY A 1 177 ? 1.461 2.565 18.491 1.00 94.56 177 GLY A C 1
ATOM 1302 O O . GLY A 1 177 ? 2.368 3.129 19.110 1.00 94.56 177 GLY A O 1
ATOM 1303 N N . GLY A 1 178 ? 0.178 2.827 18.696 1.00 95.62 178 GLY A N 1
ATOM 1304 C CA . GLY A 1 178 ? -0.312 3.856 19.608 1.00 95.62 178 GLY A CA 1
ATOM 1305 C C . GLY A 1 178 ? -1.799 3.687 19.896 1.00 95.62 178 GLY A C 1
ATOM 1306 O O . GLY A 1 178 ? -2.492 2.940 19.205 1.00 95.62 178 GLY A O 1
ATOM 1307 N N . LEU A 1 179 ? -2.272 4.337 20.957 1.00 96.75 179 LEU A N 1
ATOM 1308 C CA . LEU A 1 179 ? -3.679 4.342 21.346 1.00 96.75 179 LEU A CA 1
ATOM 1309 C C . LEU A 1 179 ? -4.023 5.669 22.012 1.00 96.75 179 LEU A C 1
ATOM 1311 O O . LEU A 1 179 ? -3.400 6.056 23.008 1.00 96.75 179 LEU A O 1
ATOM 1315 N N . PHE A 1 180 ? -5.022 6.342 21.460 1.00 95.81 180 PHE A N 1
ATOM 1316 C CA . PHE A 1 180 ? -5.349 7.726 21.767 1.00 95.81 180 PHE A CA 1
ATOM 1317 C C . PHE A 1 180 ? -6.850 7.889 21.970 1.00 95.81 180 PHE A C 1
ATOM 1319 O O . PHE A 1 180 ? -7.640 7.105 21.437 1.00 95.81 180 PHE A O 1
ATOM 1326 N N . TRP A 1 181 ? -7.232 8.945 22.681 1.00 95.50 181 TRP A N 1
ATOM 1327 C CA . TRP A 1 181 ? -8.563 9.521 22.534 1.00 95.50 181 TRP A CA 1
ATOM 1328 C C . TRP A 1 181 ? -8.453 10.994 22.132 1.00 95.50 181 TRP A C 1
ATOM 1330 O O . TRP A 1 181 ? -7.508 11.681 22.525 1.00 95.50 181 TRP A O 1
ATOM 1340 N N . PHE A 1 182 ? -9.365 11.453 21.286 1.00 95.88 182 PHE A N 1
ATOM 1341 C CA . PHE A 1 182 ? -9.432 12.819 20.785 1.00 95.88 182 PHE A CA 1
ATOM 1342 C C . PHE A 1 182 ? -10.675 13.482 21.360 1.00 95.88 182 PHE A C 1
ATOM 1344 O O . PHE A 1 182 ? -11.784 13.064 21.042 1.00 95.88 182 PHE A O 1
ATOM 1351 N N . GLU A 1 183 ? -10.450 14.503 22.184 1.00 95.88 183 GLU A N 1
ATOM 1352 C CA . GLU A 1 183 ? -11.481 15.330 22.808 1.00 95.88 183 GLU A CA 1
ATOM 1353 C C . GLU A 1 183 ? -11.955 16.379 21.803 1.00 95.88 183 GLU A C 1
ATOM 1355 O O . GLU A 1 183 ? -11.134 17.155 21.283 1.00 95.88 183 GLU A O 1
ATOM 1360 N N . GLN A 1 184 ? -13.252 16.422 21.520 1.00 95.31 184 GLN A N 1
ATOM 1361 C CA . GLN A 1 184 ? -13.824 17.551 20.806 1.00 95.31 184 GLN A CA 1
ATOM 1362 C C . GLN A 1 184 ? -13.919 18.743 21.774 1.00 95.31 184 GLN A C 1
ATOM 1364 O O . GLN A 1 184 ? -14.159 18.616 22.963 1.00 95.31 184 GLN A O 1
ATOM 1369 N N . THR A 1 185 ? -13.584 19.948 21.305 1.00 93.38 185 THR A N 1
ATOM 1370 C CA . THR A 1 185 ? -13.732 21.155 22.128 1.00 93.38 185 THR A CA 1
ATOM 1371 C C . THR A 1 185 ? -14.215 22.321 21.273 1.00 93.38 185 THR A C 1
ATOM 1373 O O . THR A 1 185 ? -13.999 22.344 20.055 1.00 93.38 185 THR A O 1
ATOM 1376 N N . PRO A 1 186 ? -14.721 23.414 21.881 1.00 90.12 186 PRO A N 1
ATOM 1377 C CA . PRO A 1 186 ? -15.078 24.623 21.139 1.00 90.12 186 PRO A CA 1
ATOM 1378 C C . PRO A 1 186 ? -13.924 25.273 20.354 1.00 90.12 186 PRO A C 1
ATOM 1380 O O . PRO A 1 186 ? -14.171 26.177 19.554 1.00 90.12 186 PRO A O 1
ATOM 1383 N N . ASN A 1 187 ? -12.667 24.887 20.618 1.00 89.06 187 ASN A N 1
ATOM 1384 C CA . ASN A 1 187 ? -11.484 25.405 19.926 1.00 89.06 187 ASN A CA 1
ATOM 1385 C C . ASN A 1 187 ? -10.853 24.389 18.954 1.00 89.06 187 ASN A C 1
ATOM 1387 O O . ASN A 1 187 ? -9.794 24.691 18.402 1.00 89.06 187 ASN A O 1
ATOM 1391 N N . GLY A 1 188 ? -11.486 23.233 18.738 1.00 90.44 188 GLY A N 1
ATOM 1392 C CA . GLY A 1 188 ? -10.978 22.137 17.911 1.00 90.44 188 GLY A CA 1
ATOM 1393 C C . GLY A 1 188 ? -10.654 20.883 18.721 1.00 90.44 188 GLY A C 1
ATOM 1394 O O . GLY A 1 188 ? -10.929 20.822 19.917 1.00 90.44 188 GLY A O 1
ATOM 1395 N N . TRP A 1 189 ? -10.065 19.899 18.048 1.00 94.06 189 TRP A N 1
ATOM 1396 C CA . TRP A 1 189 ? -9.740 18.592 18.610 1.00 94.06 189 TRP A CA 1
ATOM 1397 C C . TRP A 1 189 ? -8.472 18.628 19.469 1.00 94.06 189 TRP A C 1
ATOM 1399 O O . TRP A 1 189 ? -7.488 19.276 19.102 1.00 94.06 189 TRP A O 1
ATOM 1409 N N . VAL A 1 190 ? -8.488 17.923 20.599 1.00 93.81 190 VAL A N 1
ATOM 1410 C CA . VAL A 1 190 ? -7.342 17.770 21.504 1.00 93.81 190 VAL A CA 1
ATOM 1411 C C . VAL A 1 190 ? -7.003 16.290 21.642 1.00 93.81 190 VAL A C 1
ATOM 1413 O O . VAL A 1 190 ? -7.820 15.495 22.090 1.00 93.81 190 VAL A O 1
ATOM 1416 N N . LYS A 1 191 ? -5.778 15.912 21.272 1.00 94.31 191 LYS A N 1
ATOM 1417 C CA . LYS A 1 191 ? -5.284 14.537 21.386 1.00 94.31 191 LYS A CA 1
ATOM 1418 C C . LYS A 1 191 ? -4.805 14.230 22.807 1.00 94.31 191 LYS A C 1
ATOM 1420 O O . LYS A 1 191 ? -4.025 14.990 23.386 1.00 94.31 191 LYS A O 1
ATOM 1425 N N . HIS A 1 192 ? -5.185 13.064 23.320 1.00 93.94 192 HIS A N 1
ATOM 1426 C CA . HIS A 1 192 ? -4.725 12.516 24.595 1.00 93.94 192 HIS A CA 1
ATOM 1427 C C . HIS A 1 192 ? -4.118 11.121 24.414 1.00 93.94 192 HIS A C 1
ATOM 1429 O O . HIS A 1 192 ? -4.738 10.208 23.865 1.00 93.94 192 HIS A O 1
ATOM 1435 N N . ASP A 1 193 ? -2.900 10.938 24.924 1.00 94.62 193 ASP A N 1
ATOM 1436 C CA . ASP A 1 193 ? -2.172 9.669 24.861 1.00 94.62 193 ASP A CA 1
ATOM 1437 C C . ASP A 1 193 ? -2.610 8.700 25.966 1.00 94.62 193 ASP A C 1
ATOM 1439 O O . ASP A 1 193 ? -2.412 8.968 27.154 1.00 94.62 193 ASP A O 1
ATOM 1443 N N . ILE A 1 194 ? -3.092 7.516 25.577 1.00 96.50 194 ILE A N 1
ATOM 1444 C CA . ILE A 1 194 ? -3.289 6.381 26.493 1.00 96.50 194 ILE A CA 1
ATOM 1445 C C . ILE A 1 194 ? -2.083 5.441 26.396 1.00 96.50 194 ILE A C 1
ATOM 1447 O O . ILE A 1 194 ? -1.470 5.072 27.403 1.00 96.50 194 ILE A O 1
ATOM 1451 N N . VAL A 1 195 ? -1.697 5.114 25.161 1.00 96.50 195 VAL A N 1
ATOM 1452 C CA . VAL A 1 195 ? -0.423 4.488 24.808 1.00 96.50 195 VAL A CA 1
ATOM 1453 C C . VAL A 1 195 ? 0.259 5.392 23.794 1.00 96.50 195 VAL A C 1
ATOM 1455 O O . VAL A 1 195 ? -0.200 5.510 22.661 1.00 96.50 195 VAL A O 1
ATOM 1458 N N . SER A 1 196 ? 1.363 6.017 24.201 1.00 92.75 196 SER A N 1
ATOM 1459 C CA . SER A 1 196 ? 2.141 6.868 23.304 1.00 92.75 196 SER A CA 1
ATOM 1460 C C . SER A 1 196 ? 2.629 6.104 22.077 1.00 92.75 196 SER A C 1
ATOM 1462 O O . SER A 1 196 ? 2.890 4.897 22.125 1.00 92.75 196 SER A O 1
ATOM 1464 N N . GLU A 1 197 ? 2.791 6.854 20.995 1.00 89.12 197 GLU A N 1
ATOM 1465 C CA . GLU A 1 197 ? 3.319 6.363 19.733 1.00 89.12 197 GLU A CA 1
ATOM 1466 C C . GLU A 1 197 ? 4.703 5.710 19.888 1.00 89.12 197 GLU A C 1
ATOM 1468 O O . GLU A 1 197 ? 5.516 6.093 20.736 1.00 89.12 197 GLU A O 1
ATOM 1473 N N . GLY A 1 198 ? 4.974 4.705 19.055 1.00 90.62 198 GLY A N 1
ATOM 1474 C CA . GLY A 1 198 ? 6.200 3.908 19.124 1.00 90.62 198 GLY A CA 1
ATOM 1475 C C . GLY A 1 198 ? 6.046 2.603 19.904 1.00 90.62 198 GLY A C 1
ATOM 1476 O O . GLY A 1 198 ? 7.037 1.926 20.188 1.00 90.62 198 GLY A O 1
ATOM 1477 N N . SER A 1 199 ? 4.814 2.237 20.260 1.00 94.50 199 SER A N 1
ATOM 1478 C CA . SER A 1 199 ? 4.499 0.943 20.851 1.00 94.50 199 SER A CA 1
ATOM 1479 C C . SER A 1 199 ? 4.790 -0.186 19.866 1.00 94.50 199 SER A C 1
ATOM 1481 O O . SER A 1 199 ? 4.467 -0.095 18.684 1.00 94.50 199 SER A O 1
ATOM 1483 N N . GLU A 1 200 ? 5.372 -1.277 20.367 1.00 93.25 200 GLU A N 1
ATOM 1484 C CA . GLU A 1 200 ? 5.589 -2.513 19.599 1.00 93.25 200 GLU A CA 1
ATOM 1485 C C . GLU A 1 200 ? 4.287 -3.220 19.218 1.00 93.25 200 GLU A C 1
ATOM 1487 O O . GLU A 1 200 ? 4.283 -4.063 18.327 1.00 93.25 200 GLU A O 1
ATOM 1492 N N . LEU A 1 201 ? 3.206 -2.921 19.936 1.00 93.50 201 LEU A N 1
ATOM 1493 C CA . LEU A 1 201 ? 1.880 -3.426 19.630 1.00 93.50 201 LEU A CA 1
ATOM 1494 C C . LEU A 1 201 ? 1.143 -2.360 18.838 1.00 93.50 201 LEU A C 1
ATOM 1496 O O . LEU A 1 201 ? 1.054 -1.222 19.299 1.00 93.50 201 LEU A O 1
ATOM 1500 N N . PHE A 1 202 ? 0.597 -2.743 17.694 1.00 93.00 202 PHE A N 1
ATOM 1501 C CA . PHE A 1 202 ? -0.380 -1.928 16.995 1.00 93.00 202 PHE A CA 1
ATOM 1502 C C . PHE A 1 202 ? -1.784 -2.216 17.531 1.00 93.00 202 PHE A C 1
ATOM 1504 O O . PHE A 1 202 ? -2.083 -3.340 17.940 1.00 93.00 202 PHE A O 1
ATOM 1511 N N . TYR A 1 203 ? -2.618 -1.181 17.580 1.00 93.38 203 TYR A N 1
ATOM 1512 C CA . TYR A 1 203 ? -3.971 -1.242 18.131 1.00 93.38 203 TYR A CA 1
ATOM 1513 C C . TYR A 1 203 ? -4.965 -0.872 17.041 1.00 93.38 203 TYR A C 1
ATOM 1515 O O . TYR A 1 203 ? -4.749 0.105 16.324 1.00 93.38 203 TYR A O 1
ATOM 1523 N N . HIS A 1 204 ? -6.049 -1.637 16.931 1.00 84.44 204 HIS A N 1
ATOM 1524 C CA . HIS A 1 204 ? -7.016 -1.454 15.851 1.00 84.44 204 HIS A CA 1
ATOM 1525 C C . HIS A 1 204 ? -8.324 -0.786 16.274 1.00 84.44 204 HIS A C 1
ATOM 1527 O O . HIS A 1 204 ? -8.851 0.008 15.506 1.00 84.44 204 HIS A O 1
ATOM 1533 N N . HIS A 1 205 ? -8.840 -1.093 17.468 1.00 85.44 205 HIS A N 1
ATOM 1534 C CA . HIS A 1 205 ? -10.150 -0.621 17.923 1.00 85.44 205 HIS A CA 1
ATOM 1535 C C . HIS A 1 205 ? -10.163 -0.425 19.450 1.00 85.44 205 HIS A C 1
ATOM 1537 O O . HIS A 1 205 ? -9.676 -1.293 20.184 1.00 85.44 205 HIS A O 1
ATOM 1543 N N . GLY A 1 206 ? -10.664 0.719 19.932 1.00 92.56 206 GLY A N 1
ATOM 1544 C CA . GLY A 1 206 ? -10.762 1.067 21.356 1.00 92.56 206 GLY A CA 1
ATOM 1545 C C . GLY A 1 206 ? -12.216 1.116 21.826 1.00 92.56 206 GLY A C 1
ATOM 1546 O O . GLY A 1 206 ? -12.861 2.155 21.729 1.00 92.56 206 GLY A O 1
ATOM 1547 N N . LEU A 1 207 ? -12.717 -0.005 22.338 1.00 94.56 207 LEU A N 1
ATOM 1548 C CA . LEU A 1 207 ? -14.104 -0.188 22.773 1.00 94.56 207 LEU A CA 1
ATOM 1549 C C . LEU A 1 207 ? -14.329 0.420 24.152 1.00 94.56 207 LEU A C 1
ATOM 1551 O O . LEU A 1 207 ? -13.506 0.201 25.041 1.00 94.56 207 LEU A O 1
ATOM 1555 N N . LEU A 1 208 ? -15.458 1.094 24.359 1.00 95.88 208 LEU A N 1
ATOM 1556 C CA . LEU A 1 208 ? -15.790 1.722 25.636 1.00 95.88 208 LEU A CA 1
ATOM 1557 C C . LEU A 1 208 ? -16.898 0.967 26.373 1.00 95.88 208 LEU A C 1
ATOM 1559 O O . LEU A 1 208 ? -17.953 0.678 25.813 1.00 95.88 208 LEU A O 1
ATOM 1563 N N . ALA A 1 209 ? -16.653 0.627 27.639 1.00 94.38 209 ALA A N 1
ATOM 1564 C CA . ALA A 1 209 ? -17.634 -0.011 28.518 1.00 94.38 209 ALA A CA 1
ATOM 1565 C C . ALA A 1 209 ? -17.211 0.073 29.987 1.00 94.38 209 ALA A C 1
ATOM 1567 O O . ALA A 1 209 ? -16.026 0.065 30.296 1.00 94.38 209 ALA A O 1
ATOM 1568 N N . ASP A 1 210 ? -18.172 0.080 30.909 1.00 93.50 210 ASP A N 1
ATOM 1569 C CA . ASP A 1 210 ? -17.909 -0.021 32.351 1.00 93.50 210 ASP A CA 1
ATOM 1570 C C . ASP A 1 210 ? -17.699 -1.496 32.755 1.00 93.50 210 ASP A C 1
ATOM 1572 O O . ASP A 1 210 ? -18.647 -2.210 33.093 1.00 93.50 210 ASP A O 1
ATOM 1576 N N . ILE A 1 211 ? -16.456 -1.982 32.674 1.00 93.62 211 ILE A N 1
ATOM 1577 C CA . ILE A 1 211 ? -16.104 -3.393 32.906 1.00 93.62 211 ILE A CA 1
ATOM 1578 C C . ILE A 1 211 ? -16.100 -3.728 34.403 1.00 93.62 211 ILE A C 1
ATOM 1580 O O . ILE A 1 211 ? -16.393 -4.865 34.791 1.00 93.62 211 ILE A O 1
ATOM 1584 N N . ASP A 1 212 ? -15.767 -2.763 35.267 1.00 92.12 212 ASP A N 1
ATOM 1585 C CA . ASP A 1 212 ? -15.718 -2.964 36.720 1.00 92.12 212 ASP A CA 1
ATOM 1586 C C . ASP A 1 212 ? -16.926 -2.433 37.511 1.00 92.12 212 ASP A C 1
ATOM 1588 O O . ASP A 1 212 ? -16.977 -2.582 38.739 1.00 92.12 212 ASP A O 1
ATOM 1592 N N . ASN A 1 213 ? -17.968 -1.992 36.800 1.00 91.69 213 ASN A N 1
ATOM 1593 C CA . ASN A 1 213 ? -19.251 -1.527 37.329 1.00 91.69 213 ASN A CA 1
ATOM 1594 C C . ASN A 1 213 ? -19.110 -0.355 38.319 1.00 91.69 213 ASN A C 1
ATOM 1596 O O . ASN A 1 213 ? -19.841 -0.281 39.321 1.00 91.69 213 ASN A O 1
ATOM 1600 N N . ASP A 1 214 ? -18.149 0.540 38.086 1.00 92.06 214 ASP A N 1
ATOM 1601 C CA . ASP A 1 214 ? -17.923 1.720 38.923 1.00 92.06 214 ASP A CA 1
ATOM 1602 C C . ASP A 1 214 ? -18.614 2.996 38.405 1.00 92.06 214 ASP A C 1
ATOM 1604 O O . ASP A 1 214 ? -18.670 4.007 39.121 1.00 92.06 214 ASP A O 1
ATOM 1608 N N . GLY A 1 215 ? -19.257 2.904 37.238 1.00 91.62 215 GLY A N 1
ATOM 1609 C CA . GLY A 1 215 ? -19.989 3.971 36.568 1.00 91.62 215 GLY A CA 1
ATOM 1610 C C . GLY A 1 215 ? -19.121 4.873 35.692 1.00 91.62 215 GLY A C 1
ATOM 1611 O O . GLY A 1 215 ? -19.611 5.925 35.275 1.00 91.62 215 GLY A O 1
ATOM 1612 N N . ILE A 1 216 ? -17.857 4.516 35.455 1.00 93.38 216 ILE A N 1
ATOM 1613 C CA . ILE A 1 216 ? -16.934 5.207 34.552 1.00 93.38 216 ILE A CA 1
ATOM 1614 C C . ILE A 1 216 ? -16.640 4.272 33.378 1.00 93.38 216 ILE A C 1
ATOM 1616 O O . ILE A 1 216 ? -16.399 3.086 33.572 1.00 93.38 216 ILE A O 1
ATOM 1620 N N . LEU A 1 217 ? -16.665 4.801 32.153 1.00 94.81 217 LEU A N 1
ATOM 1621 C CA . LEU A 1 217 ? -16.292 4.016 30.981 1.00 94.81 217 LEU A CA 1
ATOM 1622 C C . LEU A 1 217 ? -14.809 3.646 31.053 1.00 94.81 217 LEU A C 1
ATOM 1624 O O . LEU A 1 217 ? -13.942 4.498 31.247 1.00 94.81 217 LEU A O 1
ATOM 1628 N N . ASP A 1 218 ? -14.531 2.364 30.877 1.00 95.38 218 ASP A N 1
ATOM 1629 C CA . ASP A 1 218 ? -13.203 1.836 30.636 1.00 95.38 218 ASP A CA 1
ATOM 1630 C C . ASP A 1 218 ? -12.974 1.629 29.137 1.00 95.38 218 ASP A C 1
ATOM 1632 O O . ASP A 1 218 ? -13.918 1.655 28.351 1.00 95.38 218 ASP A O 1
ATOM 1636 N N . MET A 1 219 ? -11.729 1.344 28.747 1.00 96.50 219 MET A N 1
ATOM 1637 C CA . MET A 1 219 ? -11.394 0.999 27.368 1.00 96.50 219 MET A CA 1
ATOM 1638 C C . MET A 1 219 ? -10.885 -0.439 27.242 1.00 96.50 219 MET A C 1
ATOM 1640 O O . MET A 1 219 ? -9.951 -0.847 27.938 1.00 96.50 219 MET A O 1
ATOM 1644 N N . VAL A 1 220 ? -11.449 -1.199 26.308 1.00 95.94 220 VAL A N 1
ATOM 1645 C CA . VAL A 1 220 ? -10.999 -2.537 25.909 1.00 95.94 220 VAL A CA 1
ATOM 1646 C C . VAL A 1 220 ? -10.446 -2.483 24.490 1.00 95.94 220 VAL A C 1
ATOM 1648 O O . VAL A 1 220 ? -11.014 -1.860 23.602 1.00 95.94 220 VAL A O 1
ATOM 1651 N N . THR A 1 221 ? -9.310 -3.130 24.260 1.00 96.06 221 THR A N 1
ATOM 1652 C CA . THR A 1 221 ? -8.663 -3.162 22.944 1.00 96.06 221 THR A CA 1
ATOM 1653 C C . THR A 1 221 ? -7.832 -4.428 22.782 1.00 96.06 221 THR A C 1
ATOM 1655 O O . THR A 1 221 ? -7.510 -5.110 23.760 1.00 96.06 221 THR A O 1
ATOM 1658 N N . VAL A 1 222 ? -7.429 -4.724 21.552 1.00 96.12 222 VAL A N 1
ATOM 1659 C CA . VAL A 1 222 ? -6.478 -5.789 21.240 1.00 96.12 222 VAL A CA 1
ATOM 1660 C C . VAL A 1 222 ? -5.213 -5.150 20.683 1.00 96.12 222 VAL A C 1
ATOM 1662 O O . VAL A 1 222 ? -5.261 -4.380 19.727 1.00 96.12 222 VAL A O 1
ATOM 1665 N N . GLY A 1 223 ? -4.080 -5.447 21.319 1.00 95.12 223 GLY A N 1
ATOM 1666 C CA . GLY A 1 223 ? -2.763 -5.099 20.799 1.00 95.12 223 GLY A CA 1
ATOM 1667 C C . GLY A 1 223 ? -2.176 -6.284 20.046 1.00 95.12 223 GLY A C 1
ATOM 1668 O O . GLY A 1 223 ? -2.049 -7.366 20.624 1.00 95.12 223 GLY A O 1
ATOM 1669 N N . GLU A 1 224 ? -1.788 -6.074 18.798 1.00 93.88 224 GLU A N 1
ATOM 1670 C CA . GLU A 1 224 ? -1.259 -7.100 17.902 1.00 93.88 224 GLU A CA 1
ATOM 1671 C C . GLU A 1 224 ? 0.183 -6.779 17.492 1.00 93.88 224 GLU A C 1
ATOM 1673 O O . GLU A 1 224 ? 0.625 -5.629 17.514 1.00 93.88 224 GLU A O 1
ATOM 1678 N N . ARG A 1 225 ? 0.955 -7.813 17.154 1.00 91.19 225 ARG A N 1
ATOM 1679 C CA . ARG A 1 225 ? 2.303 -7.681 16.601 1.00 91.19 225 ARG A CA 1
ATOM 1680 C C . ARG A 1 225 ? 2.655 -8.881 15.743 1.00 91.19 225 ARG A C 1
ATOM 1682 O O . ARG A 1 225 ? 2.398 -10.028 16.107 1.00 91.19 225 ARG A O 1
ATOM 1689 N N . ARG A 1 226 ? 3.385 -8.617 14.663 1.00 84.75 226 ARG A N 1
ATOM 1690 C CA . ARG A 1 226 ? 4.097 -9.641 13.904 1.00 84.75 226 ARG A CA 1
ATOM 1691 C C . ARG A 1 226 ? 5.554 -9.254 13.745 1.00 84.75 226 ARG A C 1
ATOM 1693 O O . ARG A 1 226 ? 5.861 -8.187 13.233 1.00 84.75 226 ARG A O 1
ATOM 1700 N N . TYR A 1 227 ? 6.452 -10.133 14.169 1.00 78.88 227 TYR A N 1
ATOM 1701 C CA . TYR A 1 227 ? 7.893 -9.891 14.116 1.00 78.88 227 TYR A CA 1
ATOM 1702 C C . TYR A 1 227 ? 8.653 -11.162 13.749 1.00 78.88 227 TYR A C 1
ATOM 1704 O O . TYR A 1 227 ? 8.086 -12.246 13.624 1.00 78.88 227 TYR A O 1
ATOM 1712 N N . LEU A 1 228 ? 9.961 -11.040 13.549 1.00 73.81 228 LEU A N 1
ATOM 1713 C CA . LEU A 1 228 ? 10.816 -12.166 13.197 1.00 73.81 228 LEU A CA 1
ATOM 1714 C C . LEU A 1 228 ? 11.478 -12.733 14.450 1.00 73.81 228 LEU A C 1
ATOM 1716 O O . LEU A 1 228 ? 12.226 -12.049 15.148 1.00 73.81 228 LEU A O 1
ATOM 1720 N N . GLY A 1 229 ? 11.208 -14.005 14.730 1.00 70.94 229 GLY A N 1
ATOM 1721 C CA . GLY A 1 229 ? 11.820 -14.732 15.832 1.00 70.94 229 GLY A CA 1
ATOM 1722 C C . GLY A 1 229 ? 13.325 -14.936 15.638 1.00 70.94 229 GLY A C 1
ATOM 1723 O O . GLY A 1 229 ? 13.881 -14.760 14.554 1.00 70.94 229 GLY A O 1
ATOM 1724 N N . ALA A 1 230 ? 14.005 -15.388 16.695 1.00 77.50 230 ALA A N 1
ATOM 1725 C CA . ALA A 1 230 ? 15.450 -15.653 16.671 1.00 77.50 230 ALA A CA 1
ATOM 1726 C C . ALA A 1 230 ? 15.884 -16.717 15.637 1.00 77.50 230 ALA A C 1
ATOM 1728 O O . ALA A 1 230 ? 17.069 -16.837 15.329 1.00 77.50 230 ALA A O 1
ATOM 1729 N N . ASP A 1 231 ? 14.944 -17.512 15.123 1.00 72.19 231 ASP A N 1
ATOM 1730 C CA . ASP A 1 231 ? 15.141 -18.505 14.066 1.00 72.19 231 ASP A CA 1
ATOM 1731 C C . ASP A 1 231 ? 14.797 -17.982 12.656 1.00 72.19 231 ASP A C 1
ATOM 1733 O O . ASP A 1 231 ? 14.837 -18.752 11.693 1.00 72.19 231 ASP A O 1
ATOM 1737 N N . GLY A 1 232 ? 14.485 -16.687 12.533 1.00 67.12 232 GLY A N 1
ATOM 1738 C CA . GLY A 1 232 ? 14.117 -16.020 11.287 1.00 67.12 232 GLY A CA 1
ATOM 1739 C C . GLY A 1 232 ? 12.702 -16.338 10.804 1.00 67.12 232 GLY A C 1
ATOM 1740 O O . GLY A 1 232 ? 12.404 -16.107 9.638 1.00 67.12 232 GLY A O 1
ATOM 1741 N N . ARG A 1 233 ? 11.833 -16.913 11.644 1.00 70.75 233 ARG A N 1
ATOM 1742 C CA . ARG A 1 233 ? 10.437 -17.185 11.274 1.00 70.75 233 ARG A CA 1
ATOM 1743 C C . ARG A 1 233 ? 9.499 -16.084 11.764 1.00 70.75 233 ARG A C 1
ATOM 1745 O O . ARG A 1 233 ? 9.778 -15.496 12.807 1.00 70.75 233 ARG A O 1
ATOM 1752 N N . PRO A 1 234 ? 8.380 -15.840 11.061 1.00 73.88 234 PRO A N 1
ATOM 1753 C CA . PRO A 1 234 ? 7.326 -14.972 11.568 1.00 73.88 234 PRO A CA 1
ATOM 1754 C C . PRO A 1 234 ? 6.794 -15.487 12.905 1.00 73.88 234 PRO A C 1
ATOM 1756 O O . PRO A 1 234 ? 6.533 -16.684 13.047 1.00 73.88 234 PRO A O 1
ATOM 1759 N N . VAL A 1 235 ? 6.629 -14.580 13.857 1.00 83.62 235 VAL A N 1
ATOM 1760 C CA . VAL A 1 235 ? 5.978 -14.803 15.143 1.00 83.62 235 VAL A CA 1
ATOM 1761 C C . VAL A 1 235 ? 4.815 -13.832 15.232 1.00 83.62 235 VAL A C 1
ATOM 1763 O O . VAL A 1 235 ? 5.015 -12.624 15.116 1.00 83.62 235 VAL A O 1
ATOM 1766 N N . ASP A 1 236 ? 3.630 -14.392 15.434 1.00 90.31 236 ASP A N 1
ATOM 1767 C CA . ASP A 1 236 ? 2.389 -13.660 15.656 1.00 90.31 236 ASP A CA 1
ATOM 1768 C C . ASP A 1 236 ? 2.128 -13.571 17.164 1.00 90.31 236 ASP A C 1
ATOM 1770 O O . ASP A 1 236 ? 2.306 -14.559 17.887 1.00 90.31 236 ASP A O 1
ATOM 1774 N N . ASP A 1 237 ? 1.725 -12.396 17.636 1.00 92.19 237 ASP A N 1
ATOM 1775 C CA . ASP A 1 237 ? 1.266 -12.171 19.001 1.00 92.19 237 ASP A CA 1
ATOM 1776 C C . ASP A 1 237 ? 0.066 -11.218 19.014 1.00 92.19 237 ASP A C 1
ATOM 1778 O O . ASP A 1 237 ? 0.075 -10.185 18.348 1.00 92.19 237 ASP A O 1
ATOM 1782 N N . ALA A 1 238 ? -0.949 -11.556 19.805 1.00 94.94 238 ALA A N 1
ATOM 1783 C CA . ALA A 1 238 ? -2.142 -10.743 20.006 1.00 94.94 238 ALA A CA 1
ATOM 1784 C C . ALA A 1 238 ? -2.553 -10.823 21.473 1.00 94.94 238 ALA A C 1
ATOM 1786 O O . ALA A 1 238 ? -2.478 -11.891 22.096 1.00 94.94 238 ALA A O 1
ATOM 1787 N N . GLN A 1 239 ? -2.941 -9.686 22.044 1.00 95.31 239 GLN A N 1
ATOM 1788 C CA . GLN A 1 239 ? -3.235 -9.558 23.465 1.00 95.31 239 GLN A CA 1
ATOM 1789 C C . GLN A 1 239 ? -4.448 -8.655 23.677 1.00 95.31 239 GLN A C 1
ATOM 1791 O O . GLN A 1 239 ? -4.375 -7.448 23.443 1.00 95.31 239 GLN A O 1
ATOM 1796 N N . ALA A 1 240 ? -5.525 -9.229 24.209 1.00 96.44 240 ALA A N 1
ATOM 1797 C CA . ALA A 1 240 ? -6.679 -8.482 24.684 1.00 96.44 240 ALA A CA 1
ATOM 1798 C C . ALA A 1 240 ? -6.342 -7.765 26.000 1.00 96.44 240 ALA A C 1
ATOM 1800 O O . ALA A 1 240 ? -5.829 -8.363 26.961 1.00 96.44 240 ALA A O 1
ATOM 1801 N N . LYS A 1 241 ? -6.623 -6.465 26.036 1.00 94.88 241 LYS A N 1
ATOM 1802 C CA . LYS A 1 241 ? -6.236 -5.544 27.101 1.00 94.88 241 LYS A CA 1
ATOM 1803 C C . LYS A 1 241 ? -7.397 -4.664 27.521 1.00 94.88 241 LYS A C 1
ATOM 1805 O O . LYS A 1 241 ? -8.250 -4.309 26.720 1.00 94.88 241 LYS A O 1
ATOM 1810 N N . TRP A 1 242 ? -7.348 -4.272 28.783 1.00 94.75 242 TRP A N 1
ATOM 1811 C CA . TRP A 1 242 ? -8.306 -3.387 29.420 1.00 94.75 242 TRP A CA 1
ATOM 1812 C C . TRP A 1 242 ? -7.576 -2.243 30.132 1.00 94.75 242 TRP A C 1
ATOM 1814 O O . TRP A 1 242 ? -6.644 -2.480 30.905 1.00 94.75 242 TRP A O 1
ATOM 1824 N N . PHE A 1 243 ? -7.986 -1.009 29.874 1.00 96.44 243 PHE A N 1
ATOM 1825 C CA . PHE A 1 243 ? -7.497 0.210 30.506 1.00 96.44 243 PHE A CA 1
ATOM 1826 C C . PHE A 1 243 ? -8.627 0.795 31.347 1.00 96.44 243 PHE A C 1
ATOM 1828 O O . PHE A 1 243 ? -9.661 1.185 30.813 1.00 96.44 243 PHE A O 1
ATOM 1835 N N . LYS A 1 244 ? -8.430 0.839 32.667 1.00 95.75 244 LYS A N 1
ATOM 1836 C CA . LYS A 1 244 ? -9.461 1.299 33.598 1.00 95.75 244 LYS A CA 1
ATOM 1837 C C . LYS A 1 244 ? -9.728 2.796 33.413 1.00 95.75 244 LYS A C 1
ATOM 1839 O O . LYS A 1 244 ? -8.779 3.582 33.395 1.00 95.75 244 LYS A O 1
ATOM 1844 N N . GLY A 1 245 ? -10.995 3.171 33.366 1.00 96.00 245 GLY A N 1
ATOM 1845 C CA . GLY A 1 245 ? -11.487 4.529 33.449 1.00 96.00 245 GLY A CA 1
ATOM 1846 C C . GLY A 1 245 ? -11.173 5.177 34.797 1.00 96.00 245 GLY A C 1
ATOM 1847 O O . GLY A 1 245 ? -11.139 4.539 35.858 1.00 96.00 245 GLY A O 1
ATOM 1848 N N . VAL A 1 246 ? -10.913 6.479 34.775 1.00 95.25 246 VAL A N 1
ATOM 1849 C CA . VAL A 1 246 ? -10.648 7.292 35.963 1.00 95.25 246 VAL A CA 1
ATOM 1850 C C . VAL A 1 246 ? -11.407 8.617 35.885 1.00 95.25 246 VAL A C 1
ATOM 1852 O O . VAL A 1 246 ? -11.518 9.208 34.817 1.00 95.25 246 VAL A O 1
ATOM 1855 N N . PRO A 1 247 ? -11.890 9.163 37.018 1.00 93.38 247 PRO A N 1
ATOM 1856 C CA . PRO A 1 247 ? -12.678 10.399 37.035 1.00 93.38 247 PRO A CA 1
ATOM 1857 C C . PRO A 1 247 ? -11.784 11.654 36.986 1.00 93.38 247 PRO A C 1
ATOM 1859 O O . PRO A 1 247 ? -12.050 12.649 37.668 1.00 93.38 247 PRO A O 1
ATOM 1862 N N . THR A 1 248 ? -10.661 11.579 36.275 1.00 92.56 248 THR A N 1
ATOM 1863 C CA . THR A 1 248 ? -9.717 12.682 36.065 1.00 92.56 248 THR A CA 1
ATOM 1864 C C . THR A 1 248 ? -9.713 13.081 34.593 1.00 92.56 248 THR A C 1
ATOM 1866 O O . THR A 1 248 ? -10.308 12.398 33.767 1.00 92.56 248 THR A O 1
ATOM 1869 N N . ALA A 1 249 ? -9.063 14.200 34.263 1.00 88.50 249 ALA A N 1
ATOM 1870 C CA . ALA A 1 249 ? -9.026 14.705 32.889 1.00 88.50 249 ALA A CA 1
ATOM 1871 C C . ALA A 1 249 ? -8.346 13.728 31.914 1.00 88.50 249 ALA A C 1
ATOM 1873 O O . ALA A 1 249 ? -8.623 13.759 30.730 1.00 88.50 249 ALA A O 1
ATOM 1874 N N . GLU A 1 250 ? -7.479 12.846 32.413 1.00 90.19 250 GLU A N 1
ATOM 1875 C CA . GLU A 1 250 ? -6.797 11.829 31.611 1.00 90.19 250 GLU A CA 1
ATOM 1876 C C . GLU A 1 250 ? -7.726 10.691 31.142 1.00 90.19 250 GLU A C 1
ATOM 1878 O O . GLU A 1 250 ? -7.361 9.974 30.215 1.00 90.19 250 GLU A O 1
ATOM 1883 N N . ARG A 1 251 ? -8.904 10.532 31.770 1.00 94.88 251 ARG A N 1
ATOM 1884 C CA . ARG A 1 251 ? -9.975 9.548 31.498 1.00 94.88 251 ARG A CA 1
ATOM 1885 C C . ARG A 1 251 ? -9.614 8.068 31.623 1.00 94.88 251 ARG A C 1
ATOM 1887 O O . ARG A 1 251 ? -10.422 7.328 32.167 1.00 94.88 251 ARG A O 1
ATOM 1894 N N . PHE A 1 252 ? -8.409 7.640 31.258 1.00 96.94 252 PHE A N 1
ATOM 1895 C CA . PHE A 1 252 ? -7.967 6.245 31.331 1.00 96.94 252 PHE A CA 1
ATOM 1896 C C . PHE A 1 252 ? -6.616 6.101 32.047 1.00 96.94 252 PHE A C 1
ATOM 1898 O O . PHE A 1 252 ? -5.738 6.963 31.980 1.00 96.94 252 PHE A O 1
ATOM 1905 N N . GLU A 1 253 ? -6.411 4.980 32.742 1.00 95.38 253 GLU A N 1
ATOM 1906 C CA . GLU A 1 253 ? -5.077 4.561 33.180 1.00 95.38 253 GLU A CA 1
ATOM 1907 C C . GLU A 1 253 ? -4.191 4.263 31.957 1.00 95.38 253 GLU A C 1
ATOM 1909 O O . GLU A 1 253 ? -4.652 3.683 30.987 1.00 95.38 253 GLU A O 1
ATOM 1914 N N . THR A 1 254 ? -2.888 4.560 32.017 1.00 94.44 254 THR A N 1
ATOM 1915 C CA . THR A 1 254 ? -1.935 4.243 30.924 1.00 94.44 254 THR A CA 1
ATOM 1916 C C . THR A 1 254 ? -1.299 2.855 31.048 1.00 94.44 254 THR A C 1
ATOM 1918 O O . THR A 1 254 ? -0.532 2.414 30.194 1.00 94.44 254 THR A O 1
ATOM 1921 N N . THR A 1 255 ? -1.574 2.143 32.146 1.00 93.81 255 THR A N 1
ATOM 1922 C CA . THR A 1 255 ? -1.088 0.776 32.366 1.00 93.81 255 THR A CA 1
ATOM 1923 C C . THR A 1 255 ? -2.225 -0.211 32.115 1.00 93.81 255 THR A C 1
ATOM 1925 O O . THR A 1 255 ? -3.153 -0.257 32.923 1.00 93.81 255 THR A O 1
ATOM 1928 N N . PRO A 1 256 ? -2.154 -1.035 31.055 1.00 94.31 256 PRO A N 1
ATOM 1929 C CA . PRO A 1 256 ? -3.211 -1.985 30.763 1.00 94.31 256 PRO A CA 1
ATOM 1930 C C . PRO A 1 256 ? -3.205 -3.165 31.729 1.00 94.31 256 PRO A C 1
ATOM 1932 O O . PRO A 1 256 ? -2.174 -3.602 32.252 1.00 94.31 256 PRO A O 1
ATOM 1935 N N . ARG A 1 257 ? -4.384 -3.747 31.873 1.00 94.06 257 ARG A N 1
ATOM 1936 C CA . ARG A 1 257 ? -4.665 -5.019 32.523 1.00 94.06 257 ARG A CA 1
ATOM 1937 C C . ARG A 1 257 ? -4.899 -6.062 31.437 1.00 94.06 257 ARG A C 1
ATOM 1939 O O . ARG A 1 257 ? -5.524 -5.778 30.421 1.00 94.06 257 ARG A O 1
ATOM 1946 N N . ALA A 1 258 ? -4.358 -7.259 31.627 1.00 92.69 258 ALA A N 1
ATOM 1947 C CA . ALA A 1 258 ? -4.497 -8.326 30.642 1.00 92.69 258 ALA A CA 1
ATOM 1948 C C . ALA A 1 258 ? -5.849 -9.031 30.807 1.00 92.69 258 ALA A C 1
ATOM 1950 O O . ALA A 1 258 ? -6.138 -9.528 31.896 1.00 92.69 258 ALA A O 1
ATOM 1951 N N . ILE A 1 259 ? -6.616 -9.118 29.719 1.00 95.12 259 ILE A N 1
ATOM 1952 C CA . ILE A 1 259 ? -7.753 -10.040 29.591 1.00 95.12 259 ILE A CA 1
ATOM 1953 C C . ILE A 1 259 ? -7.202 -11.425 29.229 1.00 95.12 259 ILE A C 1
ATOM 1955 O O . ILE A 1 259 ? -7.436 -12.408 29.933 1.00 95.12 259 ILE A O 1
ATOM 1959 N N . GLY A 1 260 ? -6.359 -11.495 28.193 1.00 94.75 260 GLY A N 1
ATOM 1960 C CA . GLY A 1 260 ? -5.655 -12.719 27.816 1.00 94.75 260 GLY A CA 1
ATOM 1961 C C . GLY A 1 260 ? -5.053 -12.688 26.404 1.00 94.75 260 GLY A C 1
ATOM 1962 O O . GLY A 1 260 ? -5.150 -11.673 25.717 1.00 94.75 260 GLY A O 1
ATOM 1963 N N . PRO A 1 261 ? -4.370 -13.769 25.983 1.00 95.69 261 PRO A N 1
ATOM 1964 C CA . PRO A 1 261 ? -3.796 -13.888 24.640 1.00 95.69 261 PRO A CA 1
ATOM 1965 C C . PRO A 1 261 ? -4.850 -14.185 23.559 1.00 95.69 261 PRO A C 1
ATOM 1967 O O . PRO A 1 261 ? -5.819 -14.900 23.807 1.00 95.69 261 PRO A O 1
ATOM 1970 N N . GLY A 1 262 ? -4.590 -13.745 22.330 1.00 94.25 262 GLY A N 1
ATOM 1971 C CA . GLY A 1 262 ? -5.479 -13.917 21.179 1.00 94.25 262 GLY A CA 1
ATOM 1972 C C . GLY A 1 262 ? -6.371 -12.703 20.939 1.00 94.25 262 GLY A C 1
ATOM 1973 O O . GLY A 1 262 ? -6.002 -11.592 21.322 1.00 94.25 262 GLY A O 1
ATOM 1974 N N . MET A 1 263 ? -7.538 -12.954 20.334 1.00 94.94 263 MET A N 1
ATOM 1975 C CA . MET A 1 263 ? -8.399 -11.939 19.699 1.00 94.94 263 MET A CA 1
ATOM 1976 C C . MET A 1 263 ? -7.701 -11.261 18.502 1.00 94.94 263 MET A C 1
ATOM 1978 O O . MET A 1 263 ? -6.628 -11.711 18.084 1.00 94.94 263 MET A O 1
ATOM 1982 N N . GLY A 1 264 ? -8.310 -10.221 17.932 1.00 88.56 264 GLY A N 1
ATOM 1983 C CA . GLY A 1 264 ? -7.786 -9.535 16.755 1.00 88.56 264 GLY A CA 1
ATOM 1984 C C . GLY A 1 264 ? -8.350 -8.130 16.566 1.00 88.56 264 GLY A C 1
ATOM 1985 O O . GLY A 1 264 ? -8.882 -7.518 17.493 1.00 88.56 264 GLY A O 1
ATOM 1986 N N . SER A 1 265 ? -8.193 -7.630 15.345 1.00 80.00 265 SER A N 1
ATOM 1987 C CA . SER A 1 265 ? -8.265 -6.214 14.989 1.00 80.00 265 SER A CA 1
ATOM 1988 C C . SER A 1 265 ? -9.630 -5.546 15.240 1.00 80.00 265 SER A C 1
ATOM 1990 O O . SER A 1 265 ? -9.690 -4.405 15.685 1.00 80.00 265 SER A O 1
ATOM 1992 N N . LEU A 1 266 ? -10.739 -6.253 15.015 1.00 88.50 266 LEU A N 1
ATOM 1993 C CA . LEU A 1 266 ? -12.100 -5.709 15.126 1.00 88.50 266 LEU A CA 1
ATOM 1994 C C . LEU A 1 266 ? -12.902 -6.491 16.171 1.00 88.50 266 LEU A C 1
ATOM 1996 O O . LEU A 1 266 ? -13.784 -7.279 15.844 1.00 88.50 266 LEU A O 1
ATOM 2000 N N . ALA A 1 267 ? -12.513 -6.363 17.439 1.00 93.38 267 ALA A N 1
ATOM 2001 C CA . ALA A 1 267 ? -13.243 -6.977 18.545 1.00 93.38 267 ALA A CA 1
ATOM 2002 C C . ALA A 1 267 ? -14.523 -6.197 18.895 1.00 93.38 267 ALA A C 1
ATOM 2004 O O . ALA A 1 267 ? -14.602 -4.993 18.645 1.00 93.38 267 ALA A O 1
ATOM 2005 N N . GLU A 1 268 ? -15.477 -6.875 19.534 1.00 95.50 268 GLU A N 1
ATOM 2006 C CA . GLU A 1 268 ? -16.736 -6.306 20.027 1.00 95.50 268 GLU A CA 1
ATOM 2007 C C . GLU A 1 268 ? -17.024 -6.736 21.468 1.00 95.50 268 GLU A C 1
ATOM 2009 O O . GLU A 1 268 ? -16.600 -7.811 21.904 1.00 95.50 268 GLU A O 1
ATOM 2014 N N . LEU A 1 269 ? -17.794 -5.911 22.183 1.00 96.12 269 LEU A N 1
ATOM 2015 C CA . LEU A 1 269 ? -18.307 -6.215 23.517 1.00 96.12 269 LEU A CA 1
ATOM 2016 C C . LEU A 1 269 ? -19.795 -6.584 23.452 1.00 96.12 269 LEU A C 1
ATOM 2018 O O . LEU A 1 269 ? -20.609 -5.782 23.005 1.00 96.12 269 LEU A O 1
ATOM 2022 N N . ASN A 1 270 ? -20.154 -7.785 23.906 1.00 95.81 270 ASN A N 1
ATOM 2023 C CA . ASN A 1 270 ? -21.521 -8.316 23.855 1.00 95.81 270 ASN A CA 1
ATOM 2024 C C . ASN A 1 270 ? -21.806 -9.201 25.076 1.00 95.81 270 ASN A C 1
ATOM 2026 O O . ASN A 1 270 ? -20.929 -9.933 25.496 1.00 95.81 270 ASN A O 1
ATOM 2030 N N . ASP A 1 271 ? -23.031 -9.209 25.602 1.00 95.50 271 ASP A N 1
ATOM 2031 C CA . ASP A 1 271 ? -23.463 -10.197 26.611 1.00 95.50 271 ASP A CA 1
ATOM 2032 C C . ASP A 1 271 ? -23.824 -11.516 25.900 1.00 95.50 271 ASP A C 1
ATOM 2034 O O . ASP A 1 271 ? -24.938 -11.678 25.387 1.00 95.50 271 ASP A O 1
ATOM 2038 N N . ILE A 1 272 ? -22.854 -12.426 25.758 1.00 95.94 272 ILE A N 1
ATOM 2039 C CA . ILE A 1 272 ? -22.992 -13.626 24.916 1.00 95.94 272 ILE A CA 1
ATOM 2040 C C . ILE A 1 272 ? -23.735 -14.732 25.663 1.00 95.94 272 ILE A C 1
ATOM 2042 O O . ILE A 1 272 ? -24.479 -15.501 25.040 1.00 95.94 272 ILE A O 1
ATOM 2046 N N . ASP A 1 273 ? -23.548 -14.835 26.979 1.00 94.44 273 ASP A N 1
ATOM 2047 C CA . ASP A 1 273 ? -24.160 -15.880 27.801 1.00 94.44 273 ASP A CA 1
ATOM 2048 C C . ASP A 1 273 ? -25.409 -15.458 28.593 1.00 94.44 273 ASP A C 1
ATOM 2050 O O . ASP A 1 273 ? -26.112 -16.320 29.145 1.00 94.44 273 ASP A O 1
ATOM 2054 N N . GLY A 1 274 ? -25.779 -14.180 28.504 1.00 93.75 274 GLY A N 1
ATOM 2055 C CA . GLY A 1 274 ? -27.021 -13.622 29.021 1.00 93.75 274 GLY A CA 1
ATOM 2056 C C . GLY A 1 274 ? -27.004 -13.400 30.529 1.00 93.75 274 GLY A C 1
ATOM 2057 O O . GLY A 1 274 ? -28.081 -13.400 31.149 1.00 93.75 274 GLY A O 1
ATOM 2058 N N . ASP A 1 275 ? -25.825 -13.303 31.143 1.00 93.56 275 ASP A N 1
ATOM 2059 C CA . ASP A 1 275 ? -25.677 -13.077 32.577 1.00 93.56 275 ASP A CA 1
ATOM 2060 C C . ASP A 1 275 ? -25.618 -11.584 32.966 1.00 93.56 275 ASP A C 1
ATOM 2062 O O . ASP A 1 275 ? -25.862 -11.239 34.134 1.00 93.56 275 ASP A O 1
ATOM 2066 N N . GLY A 1 276 ? -25.479 -10.710 31.963 1.00 92.06 276 GLY A N 1
ATOM 2067 C CA . GLY A 1 276 ? -25.569 -9.261 32.070 1.00 92.06 276 GLY A CA 1
ATOM 2068 C C . GLY A 1 276 ? -24.233 -8.536 32.194 1.00 92.06 276 GLY A C 1
ATOM 2069 O O . GLY A 1 276 ? -24.265 -7.307 32.322 1.00 92.06 276 GLY A O 1
ATOM 2070 N N . ASP A 1 277 ? -23.096 -9.235 32.179 1.00 93.00 277 ASP A N 1
ATOM 2071 C CA . ASP A 1 277 ? -21.807 -8.608 31.906 1.00 93.00 277 ASP A CA 1
ATOM 2072 C C . ASP A 1 277 ? -21.434 -8.679 30.413 1.00 93.00 277 ASP A C 1
ATOM 2074 O O . ASP A 1 277 ? -22.071 -9.356 29.609 1.00 93.00 277 ASP A O 1
ATOM 2078 N N . LEU A 1 278 ? -20.501 -7.818 29.997 1.00 95.75 278 LEU A N 1
ATOM 2079 C CA . LEU A 1 278 ? -20.070 -7.753 28.604 1.00 95.75 278 LEU A CA 1
ATOM 2080 C C . LEU A 1 278 ? -18.851 -8.650 28.395 1.00 95.75 278 LEU A C 1
ATOM 2082 O O . LEU A 1 278 ? -17.814 -8.473 29.043 1.00 95.75 278 LEU A O 1
ATOM 2086 N N . ASP A 1 279 ? -18.977 -9.548 27.427 1.00 96.81 279 ASP A N 1
ATOM 2087 C CA . ASP A 1 279 ? -17.943 -10.442 26.930 1.00 96.81 279 ASP A CA 1
ATOM 2088 C C . ASP A 1 279 ? -17.213 -9.839 25.734 1.00 96.81 279 ASP A C 1
ATOM 2090 O O . ASP A 1 279 ? -17.764 -9.021 25.003 1.00 96.81 279 ASP A O 1
ATOM 2094 N N . LEU A 1 280 ? -15.986 -10.294 25.477 1.00 97.50 280 LEU A N 1
ATOM 2095 C CA . LEU A 1 280 ? -15.195 -9.855 24.324 1.00 97.50 280 LEU A CA 1
ATOM 2096 C C . LEU A 1 280 ? -15.198 -10.929 23.235 1.00 97.50 280 LEU A C 1
ATOM 2098 O O . LEU A 1 280 ? -14.690 -12.023 23.461 1.00 97.50 280 LEU A O 1
ATOM 2102 N N . ILE A 1 281 ? -15.698 -10.622 22.042 1.00 97.75 281 ILE A N 1
ATOM 2103 C CA . ILE A 1 281 ? -15.681 -11.518 20.874 1.00 97.75 281 ILE A CA 1
ATOM 2104 C C . ILE A 1 281 ? -14.821 -10.930 19.764 1.00 97.75 281 ILE A C 1
ATOM 2106 O O . ILE A 1 281 ? -14.802 -9.719 19.559 1.00 97.75 281 ILE A O 1
ATOM 2110 N N . SER A 1 282 ? -14.066 -11.776 19.060 1.00 96.19 282 SER A N 1
ATOM 2111 C CA . SER A 1 282 ? -13.236 -11.317 17.950 1.00 96.19 282 SER A CA 1
ATOM 2112 C C . SER A 1 282 ? -12.832 -12.448 17.004 1.00 96.19 282 SER A C 1
ATOM 2114 O O . SER A 1 282 ? -12.890 -13.641 17.330 1.00 96.19 282 SER A O 1
ATOM 2116 N N . ALA A 1 283 ? -12.377 -12.044 15.825 1.00 96.00 283 ALA A N 1
ATOM 2117 C CA . ALA A 1 283 ? -11.605 -12.885 14.928 1.00 96.00 283 ALA A CA 1
ATOM 2118 C C . ALA A 1 283 ? -10.120 -12.909 15.327 1.00 96.00 283 ALA A C 1
ATOM 2120 O O . ALA A 1 283 ? -9.661 -12.091 16.117 1.00 96.00 283 ALA A O 1
ATOM 2121 N N . GLU A 1 284 ? -9.358 -13.870 14.812 1.00 95.25 284 GLU A N 1
ATOM 2122 C CA . GLU A 1 284 ? -7.970 -14.098 15.210 1.00 95.25 284 GLU A CA 1
ATOM 2123 C C . GLU A 1 284 ? -7.057 -14.280 13.988 1.00 95.25 284 GLU A C 1
ATOM 2125 O O . GLU A 1 284 ? -6.948 -15.378 13.430 1.00 95.25 284 GLU A O 1
ATOM 2130 N N . TYR A 1 285 ? -6.338 -13.216 13.613 1.00 91.62 285 TYR A N 1
ATOM 2131 C CA . TYR A 1 285 ? -5.342 -13.251 12.536 1.00 91.62 285 TYR A CA 1
ATOM 2132 C C . TYR A 1 285 ? -3.911 -13.338 13.079 1.00 91.62 285 TYR A C 1
ATOM 2134 O O . TYR A 1 285 ? -3.185 -14.291 12.777 1.00 91.62 285 TYR A O 1
ATOM 2142 N N . PHE A 1 286 ? -3.515 -12.410 13.958 1.00 91.12 286 PHE A N 1
ATOM 2143 C CA . PHE A 1 286 ? -2.187 -12.391 14.586 1.00 91.12 286 PHE A CA 1
ATOM 2144 C C . PHE A 1 286 ? -2.154 -13.074 15.963 1.00 91.12 286 PHE A C 1
ATOM 2146 O O . PHE A 1 286 ? -1.212 -12.907 16.734 1.00 91.12 286 PHE A O 1
ATOM 2153 N N . ALA A 1 287 ? -3.139 -13.920 16.276 1.00 92.12 287 ALA A N 1
ATOM 2154 C CA . ALA A 1 287 ? -3.082 -14.732 17.485 1.00 92.12 287 ALA A CA 1
ATOM 2155 C C . ALA A 1 287 ? -1.893 -15.711 17.454 1.00 92.12 287 ALA A C 1
ATOM 2157 O O . ALA A 1 287 ? -1.573 -16.311 16.421 1.00 92.12 287 ALA A O 1
ATOM 2158 N N . SER A 1 288 ? -1.279 -15.928 18.620 1.00 91.31 288 SER A N 1
ATOM 2159 C CA . SER A 1 288 ? -0.100 -16.792 18.809 1.00 91.31 288 SER A CA 1
ATOM 2160 C C . SER A 1 288 ? -0.409 -18.299 18.794 1.00 91.31 288 SER A C 1
ATOM 2162 O O . SER A 1 288 ? 0.453 -19.125 19.109 1.00 91.31 288 SER A O 1
ATOM 2164 N N . PHE A 1 289 ? -1.637 -18.679 18.436 1.00 91.25 289 PHE A N 1
ATOM 2165 C CA . PHE A 1 289 ? -2.095 -20.063 18.359 1.00 91.25 289 PHE A CA 1
ATOM 2166 C C . PHE A 1 289 ? -1.825 -20.676 16.976 1.00 91.25 289 PHE A C 1
ATOM 2168 O O . PHE A 1 289 ? -1.898 -19.997 15.953 1.00 91.25 289 PHE A O 1
ATOM 2175 N N . ASP A 1 290 ? -1.557 -21.988 16.943 1.00 85.81 290 ASP A N 1
ATOM 2176 C CA . ASP A 1 290 ? -1.342 -22.737 15.693 1.00 85.81 290 ASP A CA 1
ATOM 2177 C C . ASP A 1 290 ? -2.610 -22.797 14.819 1.00 85.81 290 ASP A C 1
ATOM 2179 O O . ASP A 1 290 ? -2.526 -22.814 13.592 1.00 85.81 290 ASP A O 1
ATOM 2183 N N . GLN A 1 291 ? -3.783 -22.854 15.458 1.00 90.00 291 GLN A N 1
ATOM 2184 C CA . GLN A 1 291 ? -5.098 -22.804 14.822 1.00 90.00 291 GLN A CA 1
ATOM 2185 C C . GLN A 1 291 ? -5.845 -21.595 15.378 1.00 90.00 291 GLN A C 1
ATOM 2187 O O . GLN A 1 291 ? -5.912 -21.423 16.597 1.00 90.00 291 GLN A O 1
ATOM 2192 N N . LYS A 1 292 ? -6.361 -20.757 14.484 1.00 92.06 292 LYS A N 1
ATOM 2193 C CA . LYS A 1 292 ? -6.985 -19.477 14.810 1.00 92.06 292 LYS A CA 1
ATOM 2194 C C . LYS A 1 292 ? -8.014 -19.131 13.744 1.00 92.06 292 LYS A C 1
ATOM 2196 O O . LYS A 1 292 ? -7.701 -19.241 12.560 1.00 92.06 292 LYS A O 1
ATOM 2201 N N . SER A 1 293 ? -9.213 -18.775 14.191 1.00 96.06 293 SER A N 1
ATOM 2202 C CA . SER A 1 293 ? -10.276 -18.196 13.367 1.00 96.06 293 SER A CA 1
ATOM 2203 C C . SER A 1 293 ? -11.115 -17.268 14.241 1.00 96.06 293 SER A C 1
ATOM 2205 O O . SER A 1 293 ? -10.962 -16.059 14.147 1.00 96.06 293 SER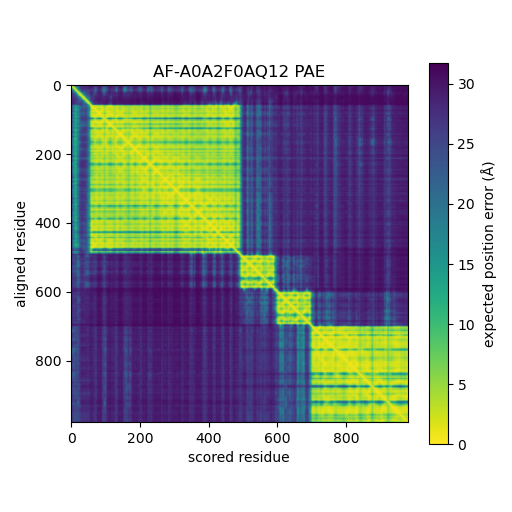 A O 1
ATOM 2207 N N . PHE A 1 294 ? -11.931 -17.810 15.148 1.00 97.88 294 PHE A N 1
ATOM 2208 C CA . PHE A 1 294 ? -12.881 -17.025 15.937 1.00 97.88 294 PHE A CA 1
ATOM 2209 C C . PHE A 1 294 ? -12.958 -17.511 17.382 1.00 97.88 294 PHE A C 1
ATOM 2211 O O . PHE A 1 294 ? -13.057 -18.714 17.652 1.00 97.88 294 PHE A O 1
ATOM 2218 N N . ALA A 1 295 ? -12.965 -16.577 18.326 1.00 97.88 295 ALA A N 1
ATOM 2219 C CA . ALA A 1 295 ? -13.042 -16.885 19.746 1.00 97.88 295 ALA A CA 1
ATOM 2220 C C . ALA A 1 295 ? -13.725 -15.757 20.524 1.00 97.88 295 ALA A C 1
ATOM 2222 O O . ALA A 1 295 ? -13.861 -14.635 20.041 1.00 97.88 295 ALA A O 1
ATOM 2223 N N . TRP A 1 296 ? -14.135 -16.068 21.750 1.00 97.94 296 TRP A N 1
ATOM 2224 C CA . TRP A 1 296 ? -14.631 -15.075 22.693 1.00 97.94 296 TRP A CA 1
ATOM 2225 C C . TRP A 1 296 ? -14.071 -15.312 24.093 1.00 97.94 296 TRP A C 1
ATOM 2227 O O . TRP A 1 296 ? -13.613 -16.408 24.430 1.00 97.94 296 TRP A O 1
ATOM 2237 N N . TYR A 1 297 ? -14.077 -14.263 24.898 1.00 98.06 297 TYR A N 1
ATOM 2238 C CA . TYR A 1 297 ? -13.694 -14.240 26.294 1.00 98.06 297 TYR A CA 1
ATOM 2239 C C . TYR A 1 297 ? -14.929 -13.959 27.136 1.00 98.06 297 TYR A C 1
ATOM 2241 O O . TYR A 1 297 ? -15.451 -12.853 27.096 1.00 98.06 297 TYR A O 1
ATOM 2249 N N . GLU A 1 298 ? -15.328 -14.960 27.916 1.00 97.38 298 GLU A N 1
ATOM 2250 C CA . GLU A 1 298 ? -16.375 -14.852 28.926 1.00 97.38 298 GLU A CA 1
ATOM 2251 C C . GLU A 1 298 ? -15.865 -14.035 30.106 1.00 97.38 298 GLU A C 1
ATOM 2253 O O . GLU A 1 298 ? -14.845 -14.416 30.703 1.00 97.38 298 GLU A O 1
ATOM 2258 N N . ASN A 1 299 ? -16.555 -12.958 30.458 1.00 95.81 299 ASN A N 1
ATOM 2259 C CA . ASN A 1 299 ? -16.368 -12.310 31.742 1.00 95.81 299 ASN A CA 1
ATOM 2260 C C . ASN A 1 299 ? -17.107 -13.140 32.799 1.00 95.81 299 ASN A C 1
ATOM 2262 O O . ASN A 1 299 ? -18.298 -13.365 32.747 1.00 95.81 299 ASN A O 1
ATOM 2266 N N . VAL A 1 300 ? -16.367 -13.725 33.738 1.00 95.19 300 VAL A N 1
ATOM 2267 C CA . VAL A 1 300 ? -16.944 -14.620 34.764 1.00 95.19 300 VAL A CA 1
ATOM 2268 C C . VAL A 1 300 ? -17.067 -13.906 36.105 1.00 95.19 300 VAL A C 1
ATOM 2270 O O . VAL A 1 300 ? -17.778 -14.338 37.020 1.00 95.19 300 VAL A O 1
ATOM 2273 N N . ALA A 1 301 ? -16.259 -12.868 36.291 1.00 92.38 301 ALA A N 1
ATOM 2274 C CA . ALA A 1 301 ? -16.252 -12.078 37.502 1.00 92.38 301 ALA A CA 1
ATOM 2275 C C . ALA A 1 301 ? -15.584 -10.738 37.231 1.00 92.38 301 ALA A C 1
ATOM 2277 O O . ALA A 1 301 ? -14.380 -10.696 36.953 1.00 92.38 301 ALA A O 1
ATOM 2278 N N . ALA A 1 302 ? -16.341 -9.669 37.460 1.00 89.00 302 ALA A N 1
ATOM 2279 C CA . ALA A 1 302 ? -15.839 -8.311 37.398 1.00 89.00 302 ALA A CA 1
ATOM 2280 C C . ALA A 1 302 ? -14.584 -8.105 38.284 1.00 89.00 302 ALA A C 1
ATOM 2282 O O . ALA A 1 302 ? -14.412 -8.768 39.321 1.00 89.00 302 ALA A O 1
ATOM 2283 N N . PRO A 1 303 ? -13.700 -7.177 37.895 1.00 90.31 303 PRO A N 1
ATOM 2284 C CA . PRO A 1 303 ? -12.537 -6.774 38.675 1.00 90.31 303 PRO A CA 1
ATOM 2285 C C . PRO A 1 303 ? -12.865 -6.387 40.125 1.00 90.31 303 PRO A C 1
ATOM 2287 O O . PRO A 1 303 ? -13.845 -5.705 40.412 1.00 90.31 303 PRO A O 1
ATOM 2290 N N . ASP A 1 304 ? -12.016 -6.799 41.072 1.00 86.94 304 ASP A N 1
ATOM 2291 C CA . ASP A 1 304 ? -12.152 -6.434 42.485 1.00 86.94 304 ASP A CA 1
ATOM 2292 C C . ASP A 1 304 ? -10.794 -6.183 43.171 1.00 86.94 304 ASP A C 1
ATOM 2294 O O . ASP A 1 304 ? -9.717 -6.301 42.583 1.00 86.94 304 ASP A O 1
ATOM 2298 N N . ALA A 1 305 ? -10.822 -5.838 44.463 1.00 85.62 305 ALA A N 1
ATOM 2299 C CA . ALA A 1 305 ? -9.613 -5.532 45.232 1.00 85.62 305 ALA A CA 1
ATOM 2300 C C . ALA A 1 305 ? -8.622 -6.710 45.379 1.00 85.62 305 ALA A C 1
ATOM 2302 O O . ALA A 1 305 ? -7.470 -6.494 45.760 1.00 85.62 305 ALA A O 1
ATOM 2303 N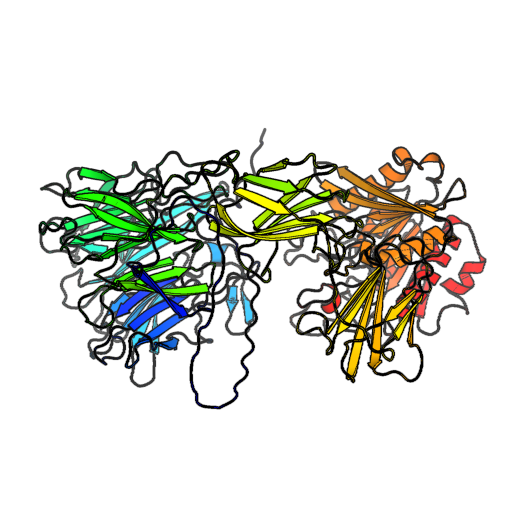 N . ASN A 1 306 ? -9.061 -7.949 45.144 1.00 88.56 306 ASN A N 1
ATOM 2304 C CA . ASN A 1 306 ? -8.236 -9.157 45.206 1.00 88.56 306 ASN A CA 1
ATOM 2305 C C . ASN A 1 306 ? -7.833 -9.659 43.812 1.00 88.56 306 ASN A C 1
ATOM 2307 O O . ASN A 1 306 ? -6.813 -10.341 43.698 1.00 88.56 306 ASN A O 1
ATOM 2311 N N . ASN A 1 307 ? -8.616 -9.335 42.783 1.00 88.31 307 ASN A N 1
ATOM 2312 C CA . ASN A 1 307 ? -8.379 -9.667 41.390 1.00 88.31 307 ASN A CA 1
ATOM 2313 C C . ASN A 1 307 ? -8.623 -8.441 40.499 1.00 88.31 307 ASN A C 1
ATOM 2315 O O . ASN A 1 307 ? -9.709 -8.244 39.958 1.00 88.31 307 ASN A O 1
ATOM 2319 N N . ALA A 1 308 ? -7.582 -7.624 40.346 1.00 85.94 308 ALA A N 1
ATOM 2320 C CA . ALA A 1 308 ? -7.670 -6.324 39.689 1.00 85.94 308 ALA A CA 1
ATOM 2321 C C . ALA A 1 308 ? -8.014 -6.380 38.193 1.00 85.94 308 ALA A C 1
ATOM 2323 O O . ALA A 1 308 ? -8.272 -5.327 37.636 1.00 85.94 308 ALA A O 1
ATOM 2324 N N . THR A 1 309 ? -7.988 -7.550 37.544 1.00 86.19 309 THR A N 1
ATOM 2325 C CA . THR A 1 309 ? -8.327 -7.738 36.118 1.00 86.19 309 THR A CA 1
ATOM 2326 C C . THR A 1 309 ? -9.679 -8.413 35.898 1.00 86.19 309 THR A C 1
ATOM 2328 O O . THR A 1 309 ? -10.094 -8.573 34.756 1.00 86.19 309 THR A O 1
ATOM 2331 N N . GLY A 1 310 ? -10.341 -8.863 36.966 1.00 91.69 310 GLY A N 1
ATOM 2332 C CA . GLY A 1 310 ? -11.478 -9.770 36.843 1.00 91.69 310 GLY A CA 1
ATOM 2333 C C . GLY A 1 310 ? -11.055 -11.168 36.385 1.00 91.69 310 GLY A C 1
ATOM 2334 O O . GLY A 1 310 ? -9.863 -11.501 36.328 1.00 91.69 310 GLY A O 1
ATOM 2335 N N . THR A 1 311 ? -12.031 -12.033 36.139 1.00 95.12 311 THR A N 1
ATOM 2336 C CA . THR A 1 311 ? -11.803 -13.405 35.671 1.00 95.12 311 THR A CA 1
ATOM 2337 C C . THR A 1 311 ? -12.377 -13.557 34.281 1.00 95.12 311 THR A C 1
ATOM 2339 O O . THR A 1 311 ? -13.587 -13.511 34.130 1.00 95.12 311 THR A O 1
ATOM 2342 N N . TRP A 1 312 ? -11.508 -13.814 33.308 1.00 96.81 312 TRP A N 1
ATOM 2343 C CA . TRP A 1 312 ? -11.894 -14.025 31.920 1.00 96.81 312 TRP A CA 1
ATOM 2344 C C . TRP A 1 312 ? -11.610 -15.464 31.491 1.00 96.81 312 TRP A C 1
ATOM 2346 O O . TRP A 1 312 ? -10.553 -16.019 31.822 1.00 96.81 312 TRP A O 1
ATOM 2356 N N . VAL A 1 313 ? -12.533 -16.085 30.759 1.00 97.38 313 VAL A N 1
ATOM 2357 C CA . VAL A 1 313 ? -12.391 -17.458 30.254 1.00 97.38 313 VAL A CA 1
ATOM 2358 C C . VAL A 1 313 ? -12.544 -17.474 28.739 1.00 97.38 313 VAL A C 1
ATOM 2360 O O . VAL A 1 313 ? -13.593 -17.147 28.207 1.00 97.38 313 VAL A O 1
ATOM 2363 N N . ARG A 1 314 ? -11.488 -17.891 28.032 1.00 96.88 314 ARG A N 1
ATOM 2364 C CA . ARG A 1 314 ? -11.510 -17.992 26.567 1.00 96.88 314 ARG A CA 1
ATOM 2365 C C . ARG A 1 314 ? -12.261 -19.237 26.103 1.00 96.88 314 ARG A C 1
ATOM 2367 O O . ARG A 1 314 ? -11.942 -20.344 26.546 1.00 96.88 314 ARG A O 1
ATOM 2374 N N . HIS A 1 315 ? -13.115 -19.069 25.103 1.00 97.25 315 HIS A N 1
ATOM 2375 C CA . HIS A 1 315 ? -13.802 -20.126 24.367 1.00 97.25 315 HIS A CA 1
ATOM 2376 C C . HIS A 1 315 ? -13.511 -19.997 22.870 1.00 97.25 315 HIS A C 1
ATOM 2378 O O . HIS A 1 315 ? -13.511 -18.901 22.316 1.00 97.25 315 HIS A O 1
ATOM 2384 N N . VAL A 1 316 ? -13.240 -21.121 22.205 1.00 97.25 316 VAL A N 1
ATOM 2385 C CA . VAL A 1 316 ? -13.070 -21.166 20.742 1.00 97.25 316 VAL A CA 1
ATOM 2386 C C . VAL A 1 316 ? -14.440 -21.352 20.105 1.00 97.25 316 VAL A C 1
ATOM 2388 O O . VAL A 1 316 ? -15.143 -22.298 20.461 1.00 97.25 316 VAL A O 1
ATOM 2391 N N . ILE A 1 317 ? -14.788 -20.480 19.160 1.00 97.69 317 ILE A N 1
ATOM 2392 C CA . ILE A 1 317 ? -16.005 -20.608 18.349 1.00 97.69 317 ILE A CA 1
ATOM 2393 C C . ILE A 1 317 ? -15.706 -21.518 17.155 1.00 97.69 317 ILE A C 1
ATOM 2395 O O . ILE A 1 317 ? -16.391 -22.520 16.952 1.00 97.69 317 ILE A O 1
ATOM 2399 N N . ASP A 1 318 ? -14.634 -21.211 16.419 1.00 97.31 318 ASP A N 1
ATOM 2400 C CA . ASP A 1 318 ? -14.097 -22.029 15.330 1.00 97.31 318 ASP A CA 1
ATOM 2401 C C . ASP A 1 318 ? -12.581 -21.788 15.199 1.00 97.31 318 ASP A C 1
ATOM 2403 O O . ASP A 1 318 ? -12.086 -20.695 15.466 1.00 97.31 318 ASP A O 1
ATOM 2407 N N . ASP A 1 319 ? -11.837 -22.813 14.796 1.00 96.00 319 ASP A N 1
ATOM 2408 C CA . ASP A 1 319 ? -10.396 -22.778 14.507 1.00 96.00 319 ASP A CA 1
ATOM 2409 C C . ASP A 1 319 ? -10.035 -23.569 13.229 1.00 96.00 319 ASP A C 1
ATOM 2411 O O . ASP A 1 319 ? -8.873 -23.906 12.963 1.00 96.00 319 ASP A O 1
ATOM 2415 N N . SER A 1 320 ? -11.058 -23.903 12.437 1.00 95.69 320 SER A N 1
ATOM 2416 C CA . SER A 1 320 ? -10.991 -24.813 11.297 1.00 95.69 320 SER A CA 1
ATOM 2417 C C . SER A 1 320 ? -11.119 -24.123 9.941 1.00 95.69 320 SER A C 1
ATOM 2419 O O . SER A 1 320 ? -10.881 -24.776 8.924 1.00 95.69 320 SER A O 1
ATOM 2421 N N . VAL A 1 321 ? -11.449 -22.828 9.914 1.00 95.25 321 VAL A N 1
ATOM 2422 C CA . VAL A 1 321 ? -11.654 -22.041 8.682 1.00 95.25 321 VAL A CA 1
ATOM 2423 C C . VAL A 1 321 ? -10.483 -21.110 8.353 1.00 95.25 321 VAL A C 1
ATOM 2425 O O . VAL A 1 321 ? -10.566 -20.335 7.410 1.00 95.25 321 VAL A O 1
ATOM 2428 N N . GLY A 1 322 ? -9.371 -21.225 9.080 1.00 93.56 322 GLY A N 1
ATOM 2429 C CA . GLY A 1 322 ? -8.170 -20.420 8.854 1.00 93.56 322 GLY A CA 1
ATOM 2430 C C . GLY A 1 322 ? -8.234 -19.042 9.516 1.00 93.56 322 GLY A C 1
ATOM 2431 O O . GLY A 1 322 ? -9.238 -18.726 10.158 1.00 93.56 322 GLY A O 1
ATOM 2432 N N . PRO A 1 323 ? -7.156 -18.245 9.401 1.00 92.31 323 PRO A N 1
ATOM 2433 C CA . PRO A 1 323 ? -7.080 -16.910 9.990 1.00 92.31 323 PRO A CA 1
ATOM 2434 C C . PRO A 1 323 ? -8.249 -16.023 9.557 1.00 92.31 323 PRO A C 1
ATOM 2436 O O . PRO A 1 323 ? -8.738 -16.139 8.434 1.00 92.31 323 PRO A O 1
ATOM 2439 N N . ALA A 1 324 ? -8.690 -15.136 10.442 1.00 93.50 324 ALA A N 1
ATOM 2440 C CA . ALA A 1 324 ? -9.866 -14.304 10.223 1.00 93.50 324 ALA A CA 1
ATOM 2441 C C . ALA A 1 324 ? -9.667 -12.900 10.795 1.00 93.50 324 ALA A C 1
ATOM 2443 O O . ALA A 1 324 ? -8.884 -12.729 11.729 1.00 93.50 324 ALA A O 1
ATOM 2444 N N . ILE A 1 325 ? -10.379 -11.918 10.241 1.00 90.06 325 ILE A N 1
ATOM 2445 C CA . ILE A 1 325 ? -10.143 -10.488 10.518 1.00 90.06 325 ILE A CA 1
ATOM 2446 C C . ILE A 1 325 ? -11.326 -9.770 11.173 1.00 90.06 325 ILE A C 1
ATOM 2448 O O . ILE A 1 325 ? -11.115 -8.771 11.854 1.00 90.06 325 ILE A O 1
ATOM 2452 N N . GLN A 1 326 ? -12.549 -10.293 11.043 1.00 95.06 326 GLN A N 1
ATOM 2453 C CA . GLN A 1 326 ? -13.734 -9.697 11.664 1.00 95.06 326 GLN A CA 1
ATOM 2454 C C . GLN A 1 326 ? -14.738 -10.755 12.117 1.00 95.06 326 GLN A C 1
ATOM 2456 O O . GLN A 1 326 ? -14.977 -11.735 11.406 1.00 95.06 326 GLN A O 1
ATOM 2461 N N . MET A 1 327 ? -15.331 -10.529 13.291 1.00 96.44 327 MET A N 1
ATOM 2462 C CA . MET A 1 327 ? -16.478 -11.266 13.816 1.00 96.44 327 MET A CA 1
ATOM 2463 C C . MET A 1 327 ? -17.429 -10.281 14.492 1.00 96.44 327 MET A C 1
ATOM 2465 O O . MET A 1 327 ? -17.004 -9.597 15.418 1.00 96.44 327 MET A O 1
ATOM 2469 N N . THR A 1 328 ? -18.692 -10.266 14.076 1.00 96.12 328 THR A N 1
ATOM 2470 C CA . THR A 1 328 ? -19.703 -9.315 14.561 1.00 96.12 328 THR A CA 1
ATOM 2471 C C . THR A 1 328 ? -20.968 -10.037 15.006 1.00 96.12 328 THR A C 1
ATOM 2473 O O . THR A 1 328 ? -21.428 -10.965 14.336 1.00 96.12 328 THR A O 1
ATOM 2476 N N . MET A 1 329 ? -21.546 -9.624 16.136 1.00 96.56 329 MET A N 1
ATOM 2477 C CA . MET A 1 329 ? -22.849 -10.114 16.603 1.00 96.56 329 MET A CA 1
ATOM 2478 C C . MET A 1 329 ? -23.975 -9.308 15.947 1.00 96.56 329 MET A C 1
ATOM 2480 O O . MET A 1 329 ? -24.304 -8.220 16.404 1.00 96.56 329 MET A O 1
ATOM 2484 N N . VAL A 1 330 ? -24.604 -9.847 14.900 1.00 97.19 330 VAL A N 1
ATOM 2485 C CA . VAL A 1 330 ? -25.635 -9.141 14.120 1.00 97.19 330 VAL A CA 1
ATOM 2486 C C . VAL A 1 330 ? -27.037 -9.427 14.680 1.00 97.19 330 VAL A C 1
ATOM 2488 O O . VAL A 1 330 ? -27.506 -10.573 14.603 1.00 97.19 330 VAL A O 1
ATOM 2491 N N . PRO A 1 331 ? -27.741 -8.434 15.260 1.00 95.50 331 PRO A N 1
ATOM 2492 C CA . PRO A 1 331 ? -29.101 -8.611 15.758 1.00 95.50 331 PRO A CA 1
ATOM 2493 C C . PRO A 1 331 ? -30.094 -8.815 14.616 1.00 95.50 331 PRO A C 1
ATOM 2495 O O . PRO A 1 331 ? -29.979 -8.195 13.567 1.00 95.50 331 PRO A O 1
ATOM 2498 N N . ASN A 1 332 ? -31.119 -9.640 14.844 1.00 94.69 332 ASN A N 1
ATOM 2499 C CA . ASN A 1 332 ? -32.189 -9.892 13.871 1.00 94.69 332 ASN A CA 1
ATOM 2500 C C . ASN A 1 332 ? -31.677 -10.323 12.478 1.00 94.69 332 ASN A C 1
ATOM 2502 O O . ASN A 1 332 ? -32.330 -10.046 11.478 1.00 94.69 332 ASN A O 1
ATOM 2506 N N . PHE A 1 333 ? -30.538 -11.022 12.410 1.00 95.62 333 PHE A N 1
ATOM 2507 C CA . PHE A 1 333 ? -29.871 -11.325 11.140 1.00 95.62 333 PHE A CA 1
ATOM 2508 C C . PHE A 1 333 ? -30.801 -12.003 10.123 1.00 95.62 333 PHE A C 1
ATOM 2510 O O . PHE A 1 333 ? -30.870 -11.581 8.982 1.00 95.62 333 PHE A O 1
ATOM 2517 N N . TYR A 1 334 ? -31.589 -12.989 10.560 1.00 94.44 334 TYR A N 1
ATOM 2518 C CA . TYR A 1 334 ? -32.536 -13.727 9.711 1.00 94.44 334 TYR A CA 1
ATOM 2519 C C . TYR A 1 334 ? -33.983 -13.186 9.743 1.00 94.44 334 TYR A C 1
ATOM 2521 O O . TYR A 1 334 ? -34.924 -13.934 9.453 1.00 94.44 334 TYR A O 1
ATOM 2529 N N . GLY A 1 335 ? -34.208 -11.970 10.253 1.00 92.38 335 GLY A N 1
ATOM 2530 C CA . GLY A 1 335 ? -35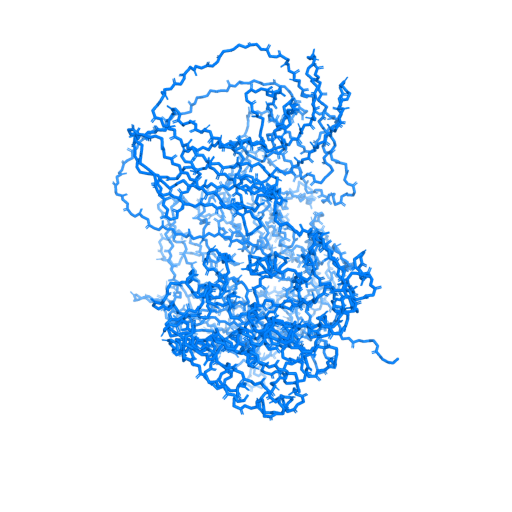.552 -11.390 10.414 1.00 92.38 335 GLY A CA 1
ATOM 2531 C C . GLY A 1 335 ? -36.432 -12.050 11.494 1.00 92.38 335 GLY A C 1
ATOM 2532 O O . GLY A 1 335 ? -37.623 -11.751 11.625 1.00 92.38 335 GLY A O 1
ATOM 2533 N N . ASP A 1 336 ? -35.879 -12.975 12.287 1.00 92.44 336 ASP A N 1
ATOM 2534 C CA . ASP A 1 336 ? -36.598 -13.742 13.314 1.00 92.44 336 ASP A CA 1
ATOM 2535 C C . ASP A 1 336 ? -36.344 -13.258 14.757 1.00 92.44 336 ASP A C 1
ATOM 2537 O O . ASP A 1 336 ? -36.792 -13.882 15.727 1.00 92.44 336 ASP A O 1
ATOM 2541 N N . GLY A 1 337 ? -35.652 -12.126 14.897 1.00 91.94 337 GLY A N 1
ATOM 2542 C CA . GLY A 1 337 ? -35.287 -11.489 16.158 1.00 91.94 337 GLY A CA 1
ATOM 2543 C C . GLY A 1 337 ? -34.092 -12.115 16.878 1.00 91.94 337 GLY A C 1
ATOM 2544 O O . GLY A 1 337 ? -33.774 -11.671 17.982 1.00 91.94 337 GLY A O 1
ATOM 2545 N N . ARG A 1 338 ? -33.436 -13.140 16.314 1.00 92.19 338 ARG A N 1
ATOM 2546 C CA . ARG A 1 338 ? -32.226 -13.732 16.906 1.00 92.19 338 ARG A CA 1
ATOM 2547 C C . ARG A 1 338 ? -30.971 -12.968 16.494 1.00 92.19 338 ARG A C 1
ATOM 2549 O O . ARG A 1 338 ? -30.844 -12.547 15.349 1.00 92.19 338 ARG A O 1
ATOM 2556 N N . THR A 1 339 ? -30.031 -12.848 17.426 1.00 94.38 339 THR A N 1
ATOM 2557 C CA . THR A 1 339 ? -28.670 -12.369 17.156 1.00 94.38 339 THR A CA 1
ATOM 2558 C C . THR A 1 339 ? -27.797 -13.531 16.702 1.00 94.38 339 THR A C 1
ATOM 2560 O O . THR A 1 339 ? -27.818 -14.594 17.328 1.00 94.38 339 THR A O 1
ATOM 2563 N N . ILE A 1 340 ? -27.046 -13.334 15.623 1.00 96.38 340 ILE A N 1
ATOM 2564 C CA . ILE A 1 340 ? -26.199 -14.351 14.993 1.00 96.38 340 ILE A CA 1
ATOM 2565 C C . ILE A 1 340 ? -24.793 -13.782 14.843 1.00 96.38 340 ILE A C 1
ATOM 2567 O O . ILE A 1 340 ? -24.641 -12.625 14.468 1.00 96.38 340 ILE A O 1
ATOM 2571 N N . ALA A 1 341 ? -23.768 -14.583 15.125 1.00 98.06 341 ALA A N 1
ATOM 2572 C CA . ALA A 1 341 ? -22.397 -14.143 14.916 1.00 98.06 341 ALA A CA 1
ATOM 2573 C C . ALA A 1 341 ? -21.984 -14.377 13.465 1.00 98.06 341 ALA A C 1
ATOM 2575 O O . ALA A 1 341 ? -22.095 -15.501 12.971 1.00 98.06 341 ALA A O 1
ATOM 2576 N N . ILE A 1 342 ? -21.497 -13.341 12.798 1.00 98.44 342 ILE A N 1
ATOM 2577 C CA . ILE A 1 342 ? -21.023 -13.392 11.418 1.00 98.44 342 ILE A CA 1
ATOM 2578 C C . ILE A 1 342 ? -19.512 -13.206 11.424 1.00 98.44 342 ILE A C 1
ATOM 2580 O O . ILE A 1 342 ? -19.012 -12.301 12.082 1.00 98.44 342 ILE A O 1
ATOM 2584 N N . GLY A 1 343 ? -18.785 -14.067 10.718 1.00 97.69 343 GLY A N 1
ATOM 2585 C CA . GLY A 1 343 ? -17.327 -14.055 10.672 1.00 97.69 343 GLY A CA 1
ATOM 2586 C C . GLY A 1 343 ? -16.789 -14.048 9.247 1.00 97.69 343 GLY A C 1
ATOM 2587 O O . GLY A 1 343 ? -17.244 -14.830 8.410 1.00 97.69 343 GLY A O 1
ATOM 2588 N N . SER A 1 344 ? -15.780 -13.213 9.003 1.00 96.62 344 SER A N 1
ATOM 2589 C CA . SER A 1 344 ? -15.019 -13.158 7.751 1.00 96.62 344 SER A CA 1
ATOM 2590 C C . SER A 1 344 ? -13.661 -13.827 7.935 1.00 96.62 344 SER A C 1
ATOM 2592 O O . SER A 1 344 ? -12.826 -13.347 8.712 1.00 96.62 344 SER A O 1
ATOM 2594 N N . ASN A 1 345 ? -13.445 -14.963 7.264 1.00 93.56 345 ASN A N 1
ATOM 2595 C CA . ASN A 1 345 ? -12.109 -15.547 7.208 1.00 93.56 345 ASN A CA 1
ATOM 2596 C C . ASN A 1 345 ? -11.290 -14.865 6.106 1.00 93.56 345 ASN A C 1
ATOM 2598 O O . ASN A 1 345 ? -11.825 -14.438 5.097 1.00 93.56 345 ASN A O 1
ATOM 2602 N N . HIS A 1 346 ? -9.984 -14.738 6.304 1.00 92.00 346 HIS A N 1
ATOM 2603 C CA . HIS A 1 346 ? -9.130 -13.944 5.431 1.00 92.00 346 HIS A CA 1
ATOM 2604 C C . HIS A 1 346 ? -8.002 -14.822 4.912 1.00 92.00 346 HIS A C 1
ATOM 2606 O O . HIS A 1 346 ? -6.947 -14.964 5.537 1.00 92.00 346 HIS A O 1
ATOM 2612 N N . THR A 1 347 ? -8.267 -15.510 3.800 1.00 88.88 347 THR A N 1
ATOM 2613 C CA . THR A 1 347 ? -7.408 -16.598 3.328 1.00 88.88 347 THR A CA 1
ATOM 2614 C C . THR A 1 347 ? -6.981 -16.414 1.878 1.00 88.88 347 THR A C 1
ATOM 2616 O O . THR A 1 347 ? -7.722 -15.920 1.028 1.00 88.88 347 THR A O 1
ATOM 2619 N N . GLN A 1 348 ? -5.744 -16.816 1.591 1.00 84.19 348 GLN A N 1
ATOM 2620 C CA . GLN A 1 348 ? -5.186 -16.803 0.243 1.00 84.19 348 GLN A CA 1
ATOM 2621 C C . GLN A 1 348 ? -5.607 -18.081 -0.486 1.00 84.19 348 GLN A C 1
ATOM 2623 O O . GLN A 1 348 ? -5.047 -19.143 -0.234 1.00 84.19 348 GLN A O 1
ATOM 2628 N N . THR A 1 349 ? -6.559 -18.001 -1.410 1.00 82.25 349 THR A N 1
ATOM 2629 C CA . THR A 1 349 ? -7.088 -19.175 -2.132 1.00 82.25 349 THR A CA 1
ATOM 2630 C C . THR A 1 349 ? -6.404 -19.428 -3.477 1.00 82.25 349 THR A C 1
ATOM 2632 O O . THR A 1 349 ? -6.592 -20.486 -4.082 1.00 82.25 349 THR A O 1
ATOM 2635 N N . THR A 1 350 ? -5.560 -18.502 -3.937 1.00 71.56 350 THR A N 1
ATOM 2636 C CA . THR A 1 350 ? -4.869 -18.552 -5.238 1.00 71.56 350 THR A CA 1
ATOM 2637 C C . THR A 1 350 ? -3.373 -18.211 -5.119 1.00 71.56 350 THR A C 1
ATOM 2639 O O . THR A 1 350 ? -2.851 -18.008 -4.024 1.00 71.56 350 THR A O 1
ATOM 2642 N N . GLY A 1 351 ? -2.647 -18.198 -6.245 1.00 62.56 351 GLY A N 1
ATOM 2643 C CA . GLY A 1 351 ? -1.202 -17.929 -6.298 1.00 62.56 351 GLY A CA 1
ATOM 2644 C C . GLY A 1 351 ? -0.331 -19.187 -6.163 1.00 62.56 351 GLY A C 1
ATOM 2645 O O . GLY A 1 351 ? -0.819 -20.312 -6.257 1.00 62.56 351 GLY A O 1
ATOM 2646 N N . ASP A 1 352 ? 0.978 -19.004 -5.955 1.00 53.41 352 ASP A N 1
ATOM 2647 C CA . ASP A 1 352 ? 1.956 -20.109 -5.903 1.00 53.41 352 ASP A CA 1
ATOM 2648 C C . ASP A 1 352 ? 1.839 -20.993 -4.646 1.00 53.41 352 ASP A C 1
ATOM 2650 O O . ASP A 1 352 ? 2.373 -22.106 -4.612 1.00 53.41 352 ASP A O 1
ATOM 2654 N N . ASN A 1 353 ? 1.160 -20.511 -3.600 1.00 65.44 353 ASN A N 1
ATOM 2655 C CA . ASN A 1 353 ? 1.002 -21.222 -2.333 1.00 65.44 353 ASN A CA 1
ATOM 2656 C C . ASN A 1 353 ? -0.395 -20.996 -1.722 1.00 65.44 353 ASN A C 1
ATOM 2658 O O . ASN A 1 353 ? -0.501 -20.360 -0.670 1.00 65.44 353 ASN A O 1
ATOM 2662 N N . PRO A 1 354 ? -1.461 -21.506 -2.364 1.00 78.44 354 PRO A N 1
ATOM 2663 C CA . PRO A 1 354 ? -2.815 -21.344 -1.862 1.00 78.44 354 PRO A CA 1
ATOM 2664 C C . PRO A 1 354 ? -2.974 -22.063 -0.520 1.00 78.44 354 PRO A C 1
ATOM 2666 O O . PRO A 1 354 ? -2.504 -23.189 -0.314 1.00 78.44 354 PRO A O 1
ATOM 2669 N N . GLN A 1 355 ? -3.647 -21.393 0.401 1.00 83.44 355 GLN A N 1
ATOM 2670 C CA . GLN A 1 355 ? -4.032 -21.918 1.695 1.00 83.44 355 GLN A CA 1
ATOM 2671 C C . GLN A 1 355 ? -5.163 -22.950 1.541 1.00 83.44 355 GLN A C 1
ATOM 2673 O O . GLN A 1 355 ? -5.926 -22.916 0.577 1.00 83.44 355 GLN A O 1
ATOM 2678 N N . PRO A 1 356 ? -5.269 -23.918 2.469 1.00 87.12 356 PRO A N 1
ATOM 2679 C CA . PRO A 1 356 ? -6.202 -25.037 2.340 1.00 87.12 356 PRO A CA 1
ATOM 2680 C C . PRO A 1 356 ? -7.652 -24.695 2.713 1.00 87.12 356 PRO A C 1
ATOM 2682 O O . PRO A 1 356 ? -8.510 -25.575 2.627 1.00 87.12 356 PRO A O 1
ATOM 2685 N N . TRP A 1 357 ? -7.905 -23.481 3.195 1.00 89.56 357 TRP A N 1
ATOM 2686 C CA . TRP A 1 357 ? -9.217 -23.021 3.636 1.00 89.56 357 TRP A CA 1
ATOM 2687 C C . TRP A 1 357 ? -9.952 -22.327 2.492 1.00 89.56 357 TRP A C 1
ATOM 2689 O O . TRP A 1 357 ? -9.330 -21.781 1.585 1.00 89.56 357 TRP A O 1
ATOM 2699 N N . GLU A 1 358 ? -11.280 -22.375 2.532 1.00 87.38 358 GLU A N 1
ATOM 2700 C CA . GLU A 1 358 ? -12.111 -21.575 1.633 1.00 87.38 358 GLU A CA 1
ATOM 2701 C C . GLU A 1 358 ? -12.038 -20.096 2.022 1.00 87.38 358 GLU A C 1
ATOM 2703 O O . GLU A 1 358 ? -11.731 -19.783 3.165 1.00 87.38 358 GLU A O 1
ATOM 2708 N N . SER A 1 359 ? -12.345 -19.202 1.089 1.00 92.44 359 SER A N 1
ATOM 2709 C CA . SER A 1 359 ? -12.465 -17.760 1.312 1.00 92.44 359 SER A CA 1
ATOM 2710 C C . SER A 1 359 ? -13.955 -17.419 1.333 1.00 92.44 359 SER A C 1
ATOM 2712 O O . SER A 1 359 ? -14.622 -17.534 0.303 1.00 92.44 359 SER A O 1
ATOM 2714 N N . ALA A 1 360 ? -14.510 -17.139 2.515 1.00 95.75 360 ALA A N 1
ATOM 2715 C CA . ALA A 1 360 ? -15.950 -16.996 2.696 1.00 95.75 360 ALA A CA 1
ATOM 2716 C C . ALA A 1 360 ? -16.360 -16.245 3.978 1.00 95.75 360 ALA A C 1
ATOM 2718 O O . ALA A 1 360 ? -15.602 -16.083 4.934 1.00 95.75 360 ALA A O 1
ATOM 2719 N N . ILE A 1 361 ? -17.631 -15.849 3.994 1.00 97.88 361 ILE A N 1
ATOM 2720 C CA . ILE A 1 361 ? -18.349 -15.343 5.159 1.00 97.88 361 ILE A CA 1
ATOM 2721 C C . ILE A 1 361 ? -19.138 -16.493 5.790 1.00 97.88 361 ILE A C 1
ATOM 2723 O O . ILE A 1 361 ? -19.753 -17.300 5.086 1.00 97.88 361 ILE A O 1
ATOM 2727 N N . PHE A 1 362 ? -19.140 -16.570 7.119 1.00 98.00 362 PHE A N 1
ATOM 2728 C CA . PHE A 1 362 ? -19.794 -17.632 7.883 1.00 98.00 362 PHE A CA 1
ATOM 2729 C C . PHE A 1 362 ? -20.735 -17.060 8.939 1.00 98.00 362 PHE A C 1
ATOM 2731 O O . PHE A 1 362 ? -20.362 -16.145 9.662 1.00 98.00 362 PHE A O 1
ATOM 2738 N N . ALA A 1 363 ? -21.911 -17.663 9.091 1.00 97.75 363 ALA A N 1
ATOM 2739 C CA . ALA A 1 363 ? -22.767 -17.487 10.254 1.00 97.75 363 ALA A CA 1
ATOM 2740 C C . ALA A 1 363 ? -22.490 -18.575 11.290 1.00 97.75 363 ALA A C 1
ATOM 2742 O O . ALA A 1 363 ? -22.339 -19.754 10.955 1.00 97.75 363 ALA A O 1
ATOM 2743 N N . TYR A 1 364 ? -22.515 -18.187 12.557 1.00 98.25 364 TYR A N 1
ATOM 2744 C CA . TYR A 1 364 ? -22.441 -19.074 13.700 1.00 98.25 364 TYR A CA 1
ATOM 2745 C C . TYR A 1 364 ? -23.633 -18.822 14.615 1.00 98.25 364 TYR A C 1
ATOM 2747 O O . TYR A 1 364 ? -23.772 -17.757 15.213 1.00 98.25 364 TYR A O 1
ATOM 2755 N N . GLU A 1 365 ? -24.496 -19.826 14.737 1.00 95.94 365 GLU A N 1
ATOM 2756 C CA . GLU A 1 365 ? -25.628 -19.786 15.658 1.00 95.94 365 GLU A CA 1
ATOM 2757 C C . GLU A 1 365 ? -25.169 -20.244 17.050 1.00 95.94 365 GLU A C 1
ATOM 2759 O O . GLU A 1 365 ? -24.781 -21.418 17.196 1.00 95.94 365 GLU A O 1
ATOM 2764 N N . PRO A 1 366 ? -25.230 -19.372 18.078 1.00 92.25 366 PRO A N 1
ATOM 2765 C CA . PRO A 1 366 ? -24.885 -19.763 19.434 1.00 92.25 366 PRO A CA 1
ATOM 2766 C C . PRO A 1 366 ? -25.785 -20.899 19.918 1.00 92.25 366 PRO A C 1
ATOM 2768 O O . PRO A 1 366 ? -27.003 -20.914 19.709 1.00 92.25 366 PRO A O 1
ATOM 2771 N N . ALA A 1 367 ? -25.188 -21.879 20.590 1.00 90.88 367 ALA A N 1
ATOM 2772 C CA . ALA A 1 367 ? -25.965 -22.881 21.301 1.00 90.88 367 ALA A CA 1
ATOM 2773 C C . ALA A 1 367 ? -26.699 -22.238 22.493 1.00 90.88 367 ALA A C 1
ATOM 2775 O O . ALA A 1 367 ? -26.305 -21.192 22.995 1.00 90.88 367 ALA A O 1
ATOM 2776 N N . ALA A 1 368 ? -27.744 -22.900 23.005 1.00 90.19 368 ALA A N 1
ATOM 2777 C CA . ALA A 1 368 ? -28.485 -22.409 24.176 1.00 90.19 368 ALA A CA 1
ATOM 2778 C C . ALA A 1 368 ? -27.603 -22.195 25.427 1.00 90.19 368 ALA A C 1
ATOM 2780 O O . ALA A 1 368 ? -27.982 -21.454 26.325 1.00 90.19 368 ALA A O 1
ATOM 2781 N N . ASP A 1 369 ? -26.470 -22.894 25.495 1.00 94.44 369 ASP A N 1
ATOM 2782 C CA . ASP A 1 369 ? -25.319 -22.544 26.326 1.00 94.44 369 ASP A CA 1
ATOM 2783 C C . ASP A 1 369 ? -24.190 -22.199 25.343 1.00 94.44 369 ASP A C 1
ATOM 2785 O O . ASP A 1 369 ? -23.720 -23.120 24.663 1.00 94.44 369 ASP A O 1
ATOM 2789 N N . PRO A 1 370 ? -23.767 -20.928 25.219 1.00 94.75 370 PRO A N 1
ATOM 2790 C CA . PRO A 1 370 ? -22.792 -20.504 24.208 1.00 94.75 370 PRO A CA 1
ATOM 2791 C C . PRO A 1 370 ? -21.390 -21.072 24.452 1.00 94.75 370 PRO A C 1
ATOM 2793 O O . PRO A 1 370 ? -20.521 -20.960 23.592 1.00 94.75 370 PRO A O 1
ATOM 2796 N N . ARG A 1 371 ? -21.162 -21.745 25.586 1.00 94.94 371 ARG A N 1
ATOM 2797 C CA . ARG A 1 371 ? -19.938 -22.515 25.855 1.00 94.94 371 ARG A CA 1
ATOM 2798 C C . ARG A 1 371 ? -19.913 -23.864 25.120 1.00 94.94 371 ARG A C 1
ATOM 2800 O O . ARG A 1 371 ? -18.891 -24.550 25.108 1.00 94.94 371 ARG A O 1
ATOM 2807 N N . GLN A 1 372 ? -21.041 -24.301 24.553 1.00 95.44 372 GLN A N 1
ATOM 2808 C CA . GLN A 1 372 ? -21.104 -25.457 23.652 1.00 95.44 372 GLN A CA 1
ATOM 2809 C C . GLN A 1 372 ? -20.774 -25.036 22.212 1.00 95.44 372 GLN A C 1
ATOM 2811 O O . GLN A 1 372 ? -20.915 -23.863 21.893 1.00 95.44 372 GLN A O 1
ATOM 2816 N N . PRO A 1 373 ? -20.384 -25.966 21.318 1.00 94.69 373 PRO A N 1
ATOM 2817 C CA . PRO A 1 373 ? -20.069 -25.632 19.927 1.00 94.69 373 PRO A CA 1
ATOM 2818 C C . PRO A 1 373 ? -21.221 -24.932 19.195 1.00 94.69 373 PRO A C 1
ATOM 2820 O O . PRO A 1 373 ? -22.373 -25.366 19.300 1.00 94.69 373 PRO A O 1
ATOM 2823 N N . TRP A 1 374 ? -20.896 -23.889 18.429 1.00 97.31 374 TRP A N 1
ATOM 2824 C CA . TRP A 1 374 ? -21.864 -23.119 17.643 1.00 97.31 374 TRP A CA 1
ATOM 2825 C C . TRP A 1 374 ? -22.122 -23.808 16.303 1.00 97.31 374 TRP A C 1
ATOM 2827 O O . TRP A 1 374 ? -21.264 -24.519 15.771 1.00 97.31 374 TRP A O 1
ATOM 2837 N N . THR A 1 375 ? -23.329 -23.644 15.763 1.00 97.06 375 THR A N 1
ATOM 2838 C CA . THR A 1 375 ? -23.661 -24.234 14.458 1.00 97.06 375 THR A CA 1
ATOM 2839 C C . THR A 1 375 ? -23.184 -23.302 13.356 1.00 97.06 375 THR A C 1
ATOM 2841 O O . THR A 1 375 ? -23.680 -22.186 13.261 1.00 97.06 375 THR A O 1
ATOM 2844 N N . ARG A 1 376 ? -22.232 -23.762 12.537 1.00 96.81 376 ARG A N 1
ATOM 2845 C CA . ARG A 1 376 ? -21.679 -22.997 11.414 1.00 96.81 376 ARG A CA 1
ATOM 2846 C C . ARG A 1 376 ? -22.469 -23.211 10.125 1.00 96.81 376 ARG A C 1
ATOM 2848 O O . ARG A 1 376 ? -22.670 -24.358 9.717 1.00 96.81 376 ARG A O 1
ATOM 2855 N N . THR A 1 377 ? -22.757 -22.115 9.435 1.00 95.75 377 THR A N 1
ATOM 2856 C CA . THR A 1 377 ? -23.285 -22.069 8.067 1.00 95.75 377 THR A CA 1
ATOM 2857 C C . THR A 1 377 ? -22.401 -21.149 7.230 1.00 95.75 377 THR A C 1
ATOM 2859 O O . THR A 1 377 ? -22.055 -20.061 7.669 1.00 95.75 377 THR A O 1
ATOM 2862 N N . GLN A 1 378 ? -22.006 -21.578 6.036 1.00 95.44 378 GLN A N 1
ATOM 2863 C CA . GLN A 1 378 ? -21.307 -20.711 5.086 1.00 95.44 378 GLN A CA 1
ATOM 2864 C C . GLN A 1 378 ? -22.331 -19.882 4.314 1.00 95.44 378 GLN A C 1
ATOM 2866 O O . GLN A 1 378 ? -23.315 -20.440 3.830 1.00 95.44 378 GLN A O 1
ATOM 2871 N N . LEU A 1 379 ? -22.106 -18.573 4.241 1.00 95.31 379 LEU A N 1
ATOM 2872 C CA . LEU A 1 379 ? -23.033 -17.608 3.649 1.00 95.31 379 LEU A CA 1
ATOM 2873 C C . LEU A 1 379 ? -22.630 -17.184 2.240 1.00 95.31 379 LEU A C 1
ATOM 2875 O O . LEU A 1 379 ? -23.495 -16.842 1.441 1.00 95.31 379 LEU A O 1
ATOM 2879 N N . SER A 1 380 ? -21.332 -17.195 1.930 1.00 94.25 380 SER A N 1
ATOM 2880 C CA . SER A 1 380 ? -20.843 -16.787 0.615 1.00 94.25 380 SER A CA 1
ATOM 2881 C C . SER A 1 380 ? -20.131 -17.886 -0.148 1.00 94.25 380 SER A C 1
ATOM 2883 O O . SER A 1 380 ? -19.560 -18.833 0.402 1.00 94.25 380 SER A O 1
ATOM 2885 N N . GLU A 1 381 ? -20.148 -17.704 -1.460 1.00 88.06 381 GLU A N 1
ATOM 2886 C CA . GLU A 1 381 ? -19.382 -18.481 -2.414 1.00 88.06 381 GLU A CA 1
ATOM 2887 C C . GLU A 1 381 ? -18.650 -17.514 -3.350 1.00 88.06 381 GLU A C 1
ATOM 2889 O O . GLU A 1 381 ? -19.097 -16.394 -3.590 1.00 88.06 381 GLU A O 1
ATOM 2894 N N . ASN A 1 382 ? -17.548 -17.972 -3.943 1.00 87.12 382 ASN A N 1
ATOM 2895 C CA . ASN A 1 382 ? -16.896 -17.296 -5.071 1.00 87.12 382 ASN A CA 1
ATOM 2896 C C . ASN A 1 382 ? -16.279 -15.921 -4.785 1.00 87.12 382 ASN A C 1
ATOM 2898 O O . ASN A 1 382 ? -16.035 -15.165 -5.728 1.00 87.12 382 ASN A O 1
ATOM 2902 N N . ILE A 1 383 ? -15.953 -15.650 -3.524 1.00 89.31 383 ILE A N 1
ATOM 2903 C CA . ILE A 1 383 ? -14.972 -14.631 -3.151 1.00 89.31 383 ILE A CA 1
ATOM 2904 C C . ILE A 1 383 ? -13.598 -15.301 -3.205 1.00 89.31 383 ILE A C 1
ATOM 2906 O O . ILE A 1 383 ? -13.408 -16.377 -2.635 1.00 89.31 383 ILE A O 1
ATOM 2910 N N . VAL A 1 384 ? -12.674 -14.751 -3.990 1.00 84.94 384 VAL A N 1
ATOM 2911 C CA . VAL A 1 384 ? -11.420 -15.434 -4.325 1.00 84.94 384 VAL A CA 1
ATOM 2912 C C . VAL A 1 384 ? -10.296 -14.417 -4.421 1.00 84.94 384 VAL A C 1
ATOM 2914 O O . VAL A 1 384 ? -10.367 -13.488 -5.218 1.00 84.94 384 VAL A O 1
ATOM 2917 N N . SER A 1 385 ? -9.212 -14.630 -3.673 1.00 76.88 385 SER A N 1
ATOM 2918 C CA . SER A 1 385 ? -8.044 -13.752 -3.756 1.00 76.88 385 SER A CA 1
ATOM 2919 C C . SER A 1 385 ? -7.464 -13.737 -5.177 1.00 76.88 385 SER A C 1
ATOM 2921 O O . SER A 1 385 ? -7.476 -14.759 -5.875 1.00 76.88 385 SER A O 1
ATOM 2923 N N . VAL A 1 386 ? -6.881 -12.621 -5.610 1.00 70.06 386 VAL A N 1
ATOM 2924 C CA . VAL A 1 386 ? -6.123 -12.550 -6.868 1.00 70.06 386 VAL A CA 1
ATOM 2925 C C . VAL A 1 386 ? -4.873 -13.444 -6.799 1.00 70.06 386 VAL A C 1
ATOM 2927 O O . VAL A 1 386 ? -4.294 -13.602 -5.721 1.00 70.06 386 VAL A O 1
ATOM 2930 N N . PRO A 1 387 ? -4.411 -14.037 -7.922 1.00 65.38 387 PRO A N 1
ATOM 2931 C CA . PRO A 1 387 ? -3.316 -15.015 -7.944 1.00 65.38 387 PRO A CA 1
ATOM 2932 C C . PRO A 1 387 ? -1.925 -14.372 -7.785 1.00 65.38 387 PRO A C 1
ATOM 2934 O O . PRO A 1 387 ? -1.030 -14.571 -8.606 1.00 65.38 387 PRO A O 1
ATOM 2937 N N . ARG A 1 388 ? -1.725 -13.599 -6.715 1.00 57.03 388 ARG A N 1
ATOM 2938 C CA . ARG A 1 388 ? -0.464 -12.949 -6.331 1.00 57.03 388 ARG A CA 1
ATOM 2939 C C . ARG A 1 388 ? -0.088 -13.365 -4.910 1.00 57.03 388 ARG A C 1
ATOM 2941 O O . ARG A 1 388 ? -0.952 -13.687 -4.102 1.00 57.03 388 ARG A O 1
ATOM 2948 N N . ALA A 1 389 ? 1.204 -13.393 -4.591 1.00 52.94 389 ALA A N 1
ATOM 2949 C CA . ALA A 1 389 ? 1.661 -13.821 -3.268 1.00 52.94 389 ALA A CA 1
ATOM 2950 C C . ALA A 1 389 ? 1.069 -12.948 -2.146 1.00 52.94 389 ALA A C 1
ATOM 2952 O O . ALA A 1 389 ? 1.002 -11.731 -2.271 1.00 52.94 389 ALA A O 1
ATOM 2953 N N . ASN A 1 390 ? 0.670 -13.602 -1.055 1.00 61.81 390 ASN A N 1
ATOM 2954 C CA . ASN A 1 390 ? 0.064 -13.050 0.160 1.00 61.81 390 ASN A CA 1
ATOM 2955 C C . ASN A 1 390 ? -1.256 -12.267 0.015 1.00 61.81 390 ASN A C 1
ATOM 2957 O O . ASN A 1 390 ? -1.736 -11.786 1.017 1.00 61.81 390 ASN A O 1
ATOM 2961 N N . GLN A 1 391 ? -1.907 -12.199 -1.140 1.00 68.62 391 GLN A N 1
ATOM 2962 C CA . GLN A 1 391 ? -3.265 -11.649 -1.245 1.00 68.62 391 GLN A CA 1
ATOM 2963 C C . GLN A 1 391 ? -4.305 -12.605 -0.641 1.00 68.62 391 GLN A C 1
ATOM 2965 O O . GLN A 1 391 ? -4.324 -13.786 -1.005 1.00 68.62 391 GLN A O 1
ATOM 2970 N N . ALA A 1 392 ? -5.162 -12.109 0.252 1.00 81.38 392 ALA A N 1
ATOM 2971 C CA . ALA A 1 392 ? -6.188 -12.885 0.947 1.00 81.38 392 ALA A CA 1
ATOM 2972 C C . ALA A 1 392 ? -7.560 -12.197 0.879 1.00 81.38 392 ALA A C 1
ATOM 2974 O O . ALA A 1 392 ? -7.663 -11.001 0.638 1.00 81.38 392 ALA A O 1
ATOM 2975 N N . ALA A 1 393 ? -8.619 -12.990 1.013 1.00 88.00 393 ALA A N 1
ATOM 2976 C CA . ALA A 1 393 ? -10.003 -12.537 0.916 1.00 88.00 393 ALA A CA 1
ATOM 2977 C C . ALA A 1 393 ? -10.913 -13.459 1.753 1.00 88.00 393 ALA A C 1
ATOM 2979 O O . ALA A 1 393 ? -10.487 -14.583 2.072 1.00 88.00 393 ALA A O 1
ATOM 2980 N N . PRO A 1 394 ? -12.187 -13.097 1.988 1.00 92.94 394 PRO A N 1
ATOM 2981 C CA . PRO A 1 394 ? -12.749 -11.740 1.956 1.00 92.94 394 PRO A CA 1
ATOM 2982 C C . PRO A 1 394 ? -12.059 -10.771 2.924 1.00 92.94 394 PRO A C 1
ATOM 2984 O O . PRO A 1 394 ? -11.297 -11.179 3.797 1.00 92.94 394 PRO A O 1
ATOM 2987 N N . GLY A 1 395 ? -12.342 -9.484 2.747 1.00 90.38 395 GLY A N 1
ATOM 2988 C CA . GLY A 1 395 ? -12.022 -8.408 3.677 1.00 90.38 395 GLY A CA 1
ATOM 2989 C C . GLY A 1 395 ? -13.047 -8.272 4.806 1.00 90.38 395 GLY A C 1
ATOM 2990 O O . GLY A 1 395 ? -13.676 -9.244 5.234 1.00 90.38 395 GLY A O 1
ATOM 2991 N N . ILE A 1 396 ? -13.209 -7.045 5.299 1.00 93.06 396 ILE A N 1
ATOM 2992 C CA . ILE A 1 396 ? -14.223 -6.702 6.302 1.00 93.06 396 ILE A CA 1
ATOM 2993 C C . ILE A 1 396 ? -15.635 -6.646 5.693 1.00 93.06 396 ILE A C 1
ATOM 2995 O O . ILE A 1 396 ? -15.803 -6.658 4.471 1.00 93.06 396 ILE A O 1
ATOM 2999 N N . PHE A 1 397 ? -16.655 -6.556 6.538 1.00 96.19 397 PHE A N 1
ATOM 3000 C CA . PHE A 1 397 ? -18.049 -6.417 6.143 1.00 96.19 397 PHE A CA 1
ATOM 3001 C C . PHE A 1 397 ? -18.848 -5.546 7.120 1.00 96.19 397 PHE A C 1
ATOM 3003 O O . PHE A 1 397 ? -18.420 -5.309 8.250 1.00 96.19 397 PHE A O 1
ATOM 3010 N N . ASP A 1 398 ? -20.035 -5.132 6.687 1.00 97.31 398 ASP A N 1
ATOM 3011 C CA . ASP A 1 398 ? -21.078 -4.573 7.551 1.00 97.31 398 ASP A CA 1
ATOM 3012 C C . ASP A 1 398 ? -22.438 -5.219 7.254 1.00 97.31 398 ASP A C 1
ATOM 3014 O O . ASP A 1 398 ? -22.608 -5.845 6.202 1.00 97.31 398 ASP A O 1
ATOM 3018 N N . ALA A 1 399 ? -23.381 -5.100 8.191 1.00 96.69 399 ALA A N 1
ATOM 3019 C CA . ALA A 1 399 ? -24.696 -5.728 8.123 1.00 96.69 399 ALA A CA 1
ATOM 3020 C C . ALA A 1 399 ? -25.839 -4.714 8.244 1.00 96.69 399 ALA A C 1
ATOM 3022 O O . ALA A 1 399 ? -25.855 -3.891 9.156 1.00 96.69 399 ALA A O 1
ATOM 3023 N N . GLY A 1 400 ? -26.845 -4.823 7.378 1.00 94.50 400 GLY A N 1
ATOM 3024 C CA . GLY A 1 400 ? -28.019 -3.957 7.421 1.00 94.50 400 GLY A CA 1
ATOM 3025 C C . GLY A 1 400 ? -29.091 -4.366 6.419 1.00 94.50 400 GLY A C 1
ATOM 3026 O O . GLY A 1 400 ? -28.824 -5.111 5.484 1.00 94.50 400 GLY A O 1
ATOM 3027 N N . ASP A 1 401 ? -30.314 -3.887 6.628 1.00 92.81 401 ASP A N 1
ATOM 3028 C CA . ASP A 1 401 ? -31.472 -4.193 5.778 1.00 92.81 401 ASP A CA 1
ATOM 3029 C C . ASP A 1 401 ? -31.398 -3.394 4.468 1.00 92.81 401 ASP A C 1
ATOM 3031 O O . ASP A 1 401 ? -31.854 -2.248 4.396 1.00 92.81 401 ASP A O 1
ATOM 3035 N N . VAL A 1 402 ? -30.739 -3.927 3.438 1.00 90.50 402 VAL A N 1
ATOM 3036 C CA . VAL A 1 402 ? -30.518 -3.167 2.203 1.00 90.50 402 VAL A CA 1
ATOM 3037 C C . VAL A 1 402 ? -31.767 -3.206 1.326 1.00 90.50 402 VAL A C 1
ATOM 3039 O O . VAL A 1 402 ? -31.942 -2.321 0.487 1.00 90.50 402 VAL A O 1
ATOM 3042 N N . ASP A 1 403 ? -32.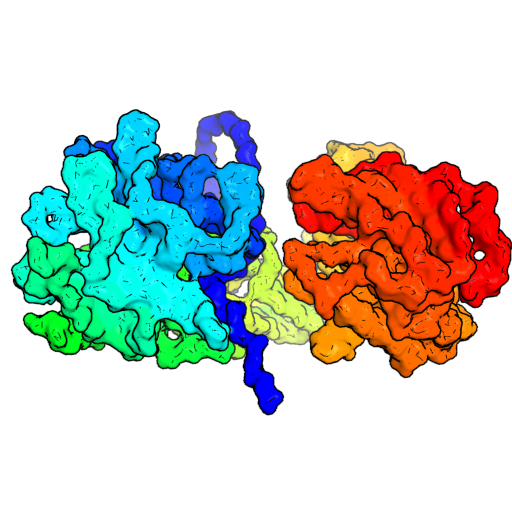636 -4.214 1.439 1.00 86.12 403 ASP A N 1
ATOM 3043 C CA . ASP A 1 403 ? -33.839 -4.352 0.602 1.00 86.12 403 ASP A CA 1
ATOM 3044 C C . ASP A 1 403 ? -35.173 -3.979 1.259 1.00 86.12 403 ASP A C 1
ATOM 3046 O O . ASP A 1 403 ? -36.174 -3.802 0.553 1.00 86.12 403 ASP A O 1
ATOM 3050 N N . GLY A 1 404 ? -35.160 -3.726 2.563 1.00 87.62 404 GLY A N 1
ATOM 3051 C CA . GLY A 1 404 ? -36.313 -3.319 3.351 1.00 87.62 404 GLY A CA 1
ATOM 3052 C C . GLY A 1 404 ? -37.249 -4.475 3.706 1.00 87.62 404 GLY A C 1
ATOM 3053 O O . GLY A 1 404 ? -38.422 -4.216 4.018 1.00 87.62 404 GLY A O 1
ATOM 3054 N N . ASP A 1 405 ? -36.809 -5.731 3.599 1.00 87.69 405 ASP A N 1
ATOM 3055 C CA . ASP A 1 405 ? -37.633 -6.902 3.895 1.00 87.69 405 ASP A CA 1
ATOM 3056 C C . ASP A 1 405 ? -37.616 -7.321 5.381 1.00 87.69 405 ASP A C 1
ATOM 3058 O O . ASP A 1 405 ? -38.507 -8.058 5.835 1.00 87.69 405 ASP A O 1
ATOM 3062 N N . GLY A 1 406 ? -36.710 -6.728 6.164 1.00 89.00 406 GLY A N 1
ATOM 3063 C CA . GLY A 1 406 ? -36.596 -6.889 7.608 1.00 89.00 406 GLY A CA 1
ATOM 3064 C C . GLY A 1 406 ? -35.614 -7.967 8.067 1.00 89.00 406 GLY A C 1
ATOM 3065 O O . GLY A 1 406 ? -35.514 -8.179 9.287 1.00 89.00 406 GLY A O 1
ATOM 3066 N N . ASP A 1 407 ? -34.911 -8.637 7.154 1.00 92.06 407 ASP A N 1
ATOM 3067 C CA . ASP A 1 407 ? -33.683 -9.370 7.450 1.00 92.06 407 ASP A CA 1
ATOM 3068 C C . ASP A 1 407 ? -32.427 -8.544 7.094 1.00 92.06 407 ASP A C 1
ATOM 3070 O O . ASP A 1 407 ? -32.521 -7.444 6.555 1.00 92.06 407 ASP A O 1
ATOM 3074 N N . MET A 1 408 ? -31.255 -8.966 7.586 1.00 94.75 408 MET A N 1
ATOM 3075 C CA . MET A 1 408 ? -30.017 -8.190 7.431 1.00 94.75 408 MET A CA 1
ATOM 3076 C C . MET A 1 408 ? -29.175 -8.744 6.281 1.00 94.75 408 MET A C 1
ATOM 3078 O O . MET A 1 408 ? -28.701 -9.880 6.339 1.00 94.75 408 MET A O 1
ATOM 3082 N N . ASP A 1 409 ? -28.886 -7.919 5.288 1.00 94.31 409 ASP A N 1
ATOM 3083 C CA . ASP A 1 409 ? -27.926 -8.222 4.231 1.00 94.31 409 ASP A CA 1
ATOM 3084 C C . ASP A 1 409 ? -26.491 -7.926 4.690 1.00 94.31 409 ASP A C 1
ATOM 3086 O O . ASP A 1 409 ? -26.272 -7.294 5.727 1.00 94.31 409 ASP A O 1
ATOM 3090 N N . LEU A 1 410 ? -25.495 -8.365 3.911 1.00 97.06 410 LEU A N 1
ATOM 3091 C CA . LEU A 1 410 ? -24.083 -8.077 4.191 1.00 97.06 410 LEU A CA 1
ATOM 3092 C C . LEU A 1 410 ? -23.400 -7.378 3.018 1.00 97.06 410 LEU A C 1
ATOM 3094 O O . LEU A 1 410 ? -23.382 -7.898 1.900 1.00 97.06 410 LEU A O 1
ATOM 3098 N N . LEU A 1 411 ? -22.758 -6.247 3.294 1.00 96.62 411 LEU A N 1
ATOM 3099 C CA . LEU A 1 411 ? -21.841 -5.570 2.383 1.00 96.62 411 LEU A CA 1
ATOM 3100 C C . LEU A 1 411 ? -20.427 -6.041 2.707 1.00 96.62 411 LEU A C 1
ATOM 3102 O O . LEU A 1 411 ? -19.959 -5.846 3.823 1.00 96.62 411 LEU A O 1
ATOM 3106 N N . VAL A 1 412 ? -19.754 -6.675 1.751 1.00 96.38 412 VAL A N 1
ATOM 3107 C CA . VAL A 1 412 ? -18.505 -7.403 1.986 1.00 96.38 412 VAL A CA 1
ATOM 3108 C C . VAL A 1 412 ? -17.407 -6.881 1.071 1.00 96.38 412 VAL A C 1
ATOM 3110 O O . VAL A 1 412 ? -17.541 -6.882 -0.155 1.00 96.38 412 VAL A O 1
ATOM 3113 N N . SER A 1 413 ? -16.285 -6.505 1.673 1.00 92.69 413 SER A N 1
ATOM 3114 C CA . SER A 1 413 ? -15.048 -6.228 0.957 1.00 92.69 413 SER A CA 1
ATOM 3115 C C . SER A 1 413 ? -14.467 -7.511 0.371 1.00 92.69 413 SER A C 1
ATOM 3117 O O . SER A 1 413 ? -14.357 -8.531 1.057 1.00 92.69 413 SER A O 1
ATOM 3119 N N . GLY A 1 414 ? -14.037 -7.470 -0.886 1.00 86.31 414 GLY A N 1
ATOM 3120 C CA . GLY A 1 414 ? -13.189 -8.519 -1.438 1.00 86.31 414 GLY A CA 1
ATOM 3121 C C . GLY A 1 414 ? -11.746 -8.450 -0.936 1.00 86.31 414 GLY A C 1
ATOM 3122 O O . GLY A 1 414 ? -11.098 -9.491 -0.833 1.00 86.31 414 GLY A O 1
ATOM 3123 N N . ASP A 1 415 ? -11.273 -7.257 -0.568 1.00 83.38 415 ASP A N 1
ATOM 3124 C CA . ASP A 1 415 ? -9.901 -6.934 -0.165 1.00 83.38 415 ASP A CA 1
ATOM 3125 C C . ASP A 1 415 ? -8.838 -7.397 -1.182 1.00 83.38 415 ASP A C 1
ATOM 3127 O O . ASP A 1 415 ? -8.508 -6.661 -2.118 1.00 83.38 415 ASP A O 1
ATOM 3131 N N . GLY A 1 416 ? -8.333 -8.628 -1.049 1.00 73.56 416 GLY A N 1
ATOM 3132 C CA . GLY A 1 416 ? -7.495 -9.281 -2.057 1.00 73.56 416 GLY A CA 1
ATOM 3133 C C . GLY A 1 416 ? -8.272 -9.831 -3.261 1.00 73.56 416 GLY A C 1
ATOM 3134 O O . GLY A 1 416 ? -7.651 -10.323 -4.199 1.00 73.56 416 GLY A O 1
ATOM 3135 N N . ASP A 1 417 ? -9.604 -9.792 -3.250 1.00 83.06 417 ASP A N 1
ATOM 3136 C CA . ASP A 1 417 ? -10.480 -9.857 -4.428 1.00 83.06 417 ASP A CA 1
ATOM 3137 C C . ASP A 1 417 ? -10.860 -8.414 -4.795 1.00 83.06 417 ASP A C 1
ATOM 3139 O O . ASP A 1 417 ? -11.320 -7.661 -3.942 1.00 83.06 417 ASP A O 1
ATOM 3143 N N . SER A 1 418 ? -10.666 -7.998 -6.048 1.00 79.38 418 SER A N 1
ATOM 3144 C CA . SER A 1 418 ? -10.874 -6.599 -6.461 1.00 79.38 418 SER A CA 1
ATOM 3145 C C . SER A 1 418 ? -12.347 -6.187 -6.554 1.00 79.38 418 SER A C 1
ATOM 3147 O O . SER A 1 418 ? -12.653 -5.098 -7.036 1.00 79.38 418 SER A O 1
ATOM 3149 N N . ARG A 1 419 ? -13.275 -7.056 -6.158 1.00 87.44 419 ARG A N 1
ATOM 3150 C CA . ARG A 1 419 ? -14.717 -6.812 -6.185 1.00 87.44 419 ARG A CA 1
ATOM 3151 C C . ARG A 1 419 ? -15.241 -6.479 -4.793 1.00 87.44 419 ARG A C 1
ATOM 3153 O O . ARG A 1 419 ? -14.707 -6.930 -3.784 1.00 87.44 419 ARG A O 1
ATOM 3160 N N . VAL A 1 420 ? -16.350 -5.753 -4.755 1.00 89.75 420 VAL A N 1
ATOM 3161 C CA . VAL A 1 420 ? -17.165 -5.563 -3.549 1.00 89.75 420 VAL A CA 1
ATOM 3162 C C . VAL A 1 420 ? -18.450 -6.349 -3.720 1.00 89.75 420 VAL A C 1
ATOM 3164 O O . VAL A 1 420 ? -19.031 -6.367 -4.806 1.00 89.75 420 VAL A O 1
ATOM 3167 N N . PHE A 1 421 ? -18.896 -7.015 -2.662 1.00 92.88 421 PHE A N 1
ATOM 3168 C CA . PHE A 1 421 ? -20.026 -7.928 -2.719 1.00 92.88 421 PHE A CA 1
ATOM 3169 C C . PHE A 1 421 ? -21.184 -7.453 -1.852 1.00 92.88 421 PHE A C 1
ATOM 3171 O O . PHE A 1 421 ? -20.985 -6.891 -0.781 1.00 92.88 421 PHE A O 1
ATOM 3178 N N . LEU A 1 422 ? -22.398 -7.748 -2.304 1.00 93.50 422 LEU A N 1
ATOM 3179 C CA . LEU A 1 422 ? -23.611 -7.670 -1.501 1.00 93.50 422 LEU A CA 1
ATOM 3180 C C . LEU A 1 422 ? -24.166 -9.087 -1.361 1.00 93.50 422 LEU A C 1
ATOM 3182 O O . LEU A 1 422 ? -24.539 -9.714 -2.351 1.00 93.50 422 LEU A O 1
ATOM 3186 N N . LEU A 1 423 ? -24.198 -9.622 -0.149 1.00 93.81 423 LEU A N 1
ATOM 3187 C CA . LEU A 1 423 ? -24.819 -10.909 0.137 1.00 93.81 423 LEU A CA 1
ATOM 3188 C C . LEU A 1 423 ? -26.249 -10.614 0.565 1.00 93.81 423 LEU A C 1
ATOM 3190 O O . LEU A 1 423 ? -26.458 -10.132 1.675 1.00 93.81 423 LEU A O 1
ATOM 3194 N N . ALA A 1 424 ? -27.193 -10.895 -0.330 1.00 88.75 424 ALA A N 1
ATOM 3195 C CA . ALA A 1 424 ? -28.607 -10.669 -0.069 1.00 88.75 424 ALA A CA 1
ATOM 3196 C C . ALA A 1 424 ? -29.316 -11.970 0.299 1.00 88.75 424 ALA A C 1
ATOM 3198 O O . ALA A 1 424 ? -29.022 -13.021 -0.300 1.00 88.75 424 ALA A O 1
ATOM 3199 N N . GLN A 1 425 ? -30.238 -11.895 1.255 1.00 89.12 425 GLN A N 1
ATOM 3200 C CA . GLN A 1 425 ? -31.064 -13.033 1.646 1.00 89.12 425 GLN A CA 1
ATOM 3201 C C . GLN A 1 425 ? -32.224 -13.261 0.669 1.00 89.12 425 GLN A C 1
ATOM 3203 O O . GLN A 1 425 ? -32.654 -12.380 -0.073 1.00 89.12 425 GLN A O 1
ATOM 3208 N N . ASP A 1 426 ? -32.686 -14.509 0.593 1.00 79.62 426 ASP A N 1
ATOM 3209 C CA . ASP A 1 426 ? -33.914 -14.886 -0.097 1.00 79.62 426 ASP A CA 1
ATOM 3210 C C . ASP A 1 426 ? -35.036 -15.227 0.895 1.00 79.62 426 ASP A C 1
ATOM 3212 O O . ASP A 1 426 ? -34.813 -15.446 2.084 1.00 79.62 426 ASP A O 1
ATOM 3216 N N . GLU A 1 427 ? -36.263 -15.386 0.385 1.00 75.25 427 GLU A N 1
ATOM 3217 C CA . GLU A 1 427 ? -37.454 -15.708 1.192 1.00 75.25 427 GLU A CA 1
ATOM 3218 C C . GLU A 1 427 ? -37.351 -17.013 2.025 1.00 75.25 427 GLU A C 1
ATOM 3220 O O . GLU A 1 427 ? -38.245 -17.316 2.821 1.00 75.25 427 GLU A O 1
ATOM 3225 N N . ASN A 1 428 ? -36.303 -17.822 1.827 1.00 74.50 428 ASN A N 1
ATOM 3226 C CA . ASN A 1 428 ? -36.018 -19.058 2.552 1.00 74.50 428 ASN A CA 1
ATOM 3227 C C . ASN A 1 428 ? -34.743 -18.982 3.415 1.00 74.50 428 ASN A C 1
ATOM 3229 O O . ASN A 1 428 ? -34.288 -20.041 3.860 1.00 74.50 428 ASN A O 1
ATOM 3233 N N . GLN A 1 429 ? -34.193 -17.787 3.670 1.00 72.19 429 GLN A N 1
ATOM 3234 C CA . GLN A 1 429 ? -32.936 -17.571 4.407 1.00 72.19 429 GLN A CA 1
ATOM 3235 C C . GLN A 1 429 ? -31.705 -18.167 3.693 1.00 72.19 429 GLN A C 1
ATOM 3237 O O . GLN A 1 429 ? -30.705 -18.519 4.325 1.00 72.19 429 GLN A O 1
ATOM 3242 N N . GLY A 1 430 ? -31.788 -18.356 2.373 1.00 82.81 430 GLY A N 1
ATOM 3243 C CA . GLY A 1 430 ? -30.639 -18.646 1.521 1.00 82.81 430 GLY A CA 1
ATOM 3244 C C . GLY A 1 430 ? -29.932 -17.356 1.116 1.00 82.81 430 GLY A C 1
ATOM 3245 O O . GLY A 1 430 ? -30.576 -16.325 0.980 1.00 82.81 430 GLY A O 1
ATOM 3246 N N . PHE A 1 431 ? -28.620 -17.411 0.890 1.00 88.38 431 PHE A N 1
ATOM 3247 C CA . PHE A 1 431 ? -27.843 -16.241 0.476 1.00 88.38 431 PHE A CA 1
ATOM 3248 C C . PHE A 1 431 ? -27.481 -16.313 -0.999 1.00 88.38 431 PHE A C 1
ATOM 3250 O O . PHE A 1 431 ? -27.081 -17.361 -1.512 1.00 88.38 431 PHE A O 1
ATOM 3257 N N . THR A 1 432 ? -27.565 -15.165 -1.664 1.00 88.00 432 THR A N 1
ATOM 3258 C CA . THR A 1 432 ? -26.947 -14.953 -2.970 1.00 88.00 432 THR A CA 1
ATOM 3259 C C . THR A 1 432 ? -25.816 -13.946 -2.826 1.00 88.00 432 THR A C 1
ATOM 3261 O O . THR A 1 432 ? -26.033 -12.825 -2.379 1.00 88.00 432 THR A O 1
ATOM 3264 N N . THR A 1 433 ? -24.603 -14.332 -3.224 1.00 90.50 433 THR A N 1
ATOM 3265 C CA . THR A 1 433 ? -23.456 -13.418 -3.301 1.00 90.50 433 THR A CA 1
ATOM 3266 C C . THR A 1 433 ? -23.529 -12.635 -4.610 1.00 90.50 433 THR A C 1
ATOM 3268 O O . THR A 1 433 ? -23.303 -13.196 -5.681 1.00 90.50 433 THR A O 1
ATOM 3271 N N . TRP A 1 434 ? -23.860 -11.351 -4.541 1.00 88.94 434 TRP A N 1
ATOM 3272 C CA . TRP A 1 434 ? -23.890 -10.433 -5.679 1.00 88.94 434 TRP A CA 1
ATOM 3273 C C . TRP A 1 434 ? -22.600 -9.619 -5.748 1.00 88.94 434 TRP A C 1
ATOM 3275 O O . TRP A 1 434 ? -22.039 -9.278 -4.712 1.00 88.94 434 TRP A O 1
ATOM 3285 N N . VAL A 1 435 ? -22.142 -9.275 -6.950 1.00 88.44 435 VAL A N 1
ATOM 3286 C CA . VAL A 1 435 ? -21.046 -8.312 -7.154 1.00 88.44 435 VAL A CA 1
ATOM 3287 C C . VAL A 1 435 ? -21.642 -6.908 -7.217 1.00 88.44 435 VAL A C 1
ATOM 3289 O O . VAL A 1 435 ? -22.352 -6.615 -8.173 1.00 88.44 435 VAL A O 1
ATOM 3292 N N . LEU A 1 436 ? -21.392 -6.071 -6.207 1.00 87.81 436 LEU A N 1
ATOM 3293 C CA . LEU A 1 436 ? -21.854 -4.679 -6.130 1.00 87.81 436 LEU A CA 1
ATOM 3294 C C . LEU A 1 436 ? -21.056 -3.757 -7.053 1.00 87.81 436 LEU A C 1
ATOM 3296 O O . LEU A 1 436 ? -21.650 -2.966 -7.783 1.00 87.81 436 LEU A O 1
ATOM 3300 N N . ASP A 1 437 ? -19.730 -3.861 -7.006 1.00 85.00 437 ASP A N 1
ATOM 3301 C CA . ASP A 1 437 ? -18.819 -3.105 -7.865 1.00 85.00 437 ASP A CA 1
ATOM 3302 C C . ASP A 1 437 ? -17.549 -3.921 -8.137 1.00 85.00 437 ASP A C 1
ATOM 3304 O O . ASP A 1 437 ? -17.209 -4.857 -7.404 1.00 85.00 437 ASP A O 1
ATOM 3308 N N . GLU A 1 438 ? -16.855 -3.559 -9.206 1.00 82.56 438 GLU A N 1
ATOM 3309 C CA . GLU A 1 438 ? -15.622 -4.182 -9.667 1.00 82.56 438 GLU A CA 1
ATOM 3310 C C . GLU A 1 438 ? -14.472 -3.171 -9.643 1.00 82.56 438 GLU A C 1
ATOM 3312 O O . GLU A 1 438 ? -14.670 -1.966 -9.785 1.00 82.56 438 GLU A O 1
ATOM 3317 N N . ASN A 1 439 ? -13.241 -3.671 -9.525 1.00 72.69 439 ASN A N 1
ATOM 3318 C CA . ASN A 1 439 ? -12.015 -2.865 -9.516 1.00 72.69 439 ASN A CA 1
ATOM 3319 C C . ASN A 1 439 ? -11.912 -1.890 -8.333 1.00 72.69 439 ASN A C 1
ATOM 3321 O O . ASN A 1 439 ? -11.400 -0.783 -8.482 1.00 72.69 439 ASN A O 1
ATOM 3325 N N . LEU A 1 440 ? -12.338 -2.333 -7.151 1.00 71.75 440 LEU A N 1
ATOM 3326 C CA . LEU A 1 440 ? -12.099 -1.693 -5.856 1.00 71.75 440 LEU A CA 1
ATOM 3327 C C . LEU A 1 440 ? -11.187 -2.584 -4.994 1.00 71.75 440 LEU A C 1
ATOM 3329 O O . LEU A 1 440 ? -11.648 -3.175 -4.017 1.00 71.75 440 LEU A O 1
ATOM 3333 N N . PRO A 1 441 ? -9.904 -2.746 -5.368 1.00 72.31 441 PRO A N 1
ATOM 3334 C CA . PRO A 1 441 ? -8.958 -3.515 -4.570 1.00 72.31 441 PRO A CA 1
ATOM 3335 C C . PRO A 1 441 ? -8.730 -2.862 -3.207 1.00 72.31 441 PRO A C 1
ATOM 3337 O O . PRO A 1 441 ? -8.878 -1.644 -3.052 1.00 72.31 441 PRO A O 1
ATOM 3340 N N . GLN A 1 442 ? -8.386 -3.691 -2.219 1.00 73.19 442 GLN A N 1
ATOM 3341 C CA . GLN A 1 442 ? -8.115 -3.250 -0.847 1.00 73.19 442 GLN A CA 1
ATOM 3342 C C . GLN A 1 442 ? -9.250 -2.367 -0.305 1.00 73.19 442 GLN A C 1
ATOM 3344 O O . GLN A 1 442 ? -9.033 -1.283 0.246 1.00 73.19 442 GLN A O 1
ATOM 3349 N N . ALA A 1 443 ? -10.495 -2.792 -0.548 1.00 71.69 443 ALA A N 1
ATOM 3350 C CA . ALA A 1 443 ? -11.654 -2.058 -0.077 1.00 71.69 443 ALA A CA 1
ATOM 3351 C C . ALA A 1 443 ? -11.715 -2.121 1.456 1.00 71.69 443 ALA A C 1
ATOM 3353 O O . ALA A 1 443 ? -11.885 -3.191 2.040 1.00 71.69 443 ALA A O 1
ATOM 3354 N N . GLY A 1 444 ? -11.504 -0.982 2.106 1.00 71.50 444 GLY A N 1
ATOM 3355 C CA . GLY A 1 444 ? -11.199 -0.945 3.534 1.00 71.50 444 GLY A CA 1
ATOM 3356 C C . GLY A 1 444 ? -12.424 -0.750 4.417 1.00 71.50 444 GLY A C 1
ATOM 3357 O O . GLY A 1 444 ? -12.527 -1.388 5.455 1.00 71.50 444 GLY A O 1
ATOM 3358 N N . ALA A 1 445 ? -13.365 0.102 4.007 1.00 79.56 445 ALA A N 1
ATOM 3359 C CA . ALA A 1 445 ? -14.516 0.484 4.813 1.00 79.56 445 ALA A CA 1
ATOM 3360 C C . ALA A 1 445 ? -15.827 0.031 4.177 1.00 79.56 445 ALA A C 1
ATOM 3362 O O . ALA A 1 445 ? -16.106 0.407 3.044 1.00 79.56 445 ALA A O 1
ATOM 3363 N N . MET A 1 446 ? -16.639 -0.711 4.925 1.00 91.81 446 MET A N 1
ATOM 3364 C CA . MET A 1 446 ? -17.990 -1.125 4.546 1.00 91.81 446 MET A CA 1
ATOM 3365 C C . MET A 1 446 ? -18.955 -0.530 5.573 1.00 91.81 446 MET A C 1
ATOM 3367 O O . MET A 1 446 ? -18.756 -0.762 6.765 1.00 91.81 446 MET A O 1
ATOM 3371 N N . LYS A 1 447 ? -19.959 0.247 5.144 1.00 96.19 447 LYS A N 1
ATOM 3372 C CA . LYS A 1 447 ? -21.074 0.663 6.016 1.00 96.19 447 LYS A CA 1
ATOM 3373 C C . LYS A 1 447 ? -22.416 0.557 5.310 1.00 96.19 447 LYS A C 1
ATOM 3375 O O . LYS A 1 447 ? -22.510 0.928 4.142 1.00 96.19 447 LYS A O 1
ATOM 3380 N N . ILE A 1 448 ? -23.432 0.094 6.031 1.00 96.19 448 ILE A N 1
ATOM 3381 C CA . ILE A 1 448 ? -24.834 0.074 5.605 1.00 96.19 448 ILE A CA 1
ATOM 3382 C C . ILE A 1 448 ? -25.635 0.931 6.579 1.00 96.19 448 ILE A C 1
ATOM 3384 O O . ILE A 1 448 ? -25.820 0.555 7.734 1.00 96.19 448 ILE A O 1
ATOM 3388 N N . VAL A 1 449 ? -26.116 2.088 6.129 1.00 95.06 449 VAL A N 1
ATOM 3389 C CA . VAL A 1 449 ? -26.816 3.025 7.015 1.00 95.06 449 VAL A CA 1
ATOM 3390 C C . VAL A 1 449 ? -27.681 4.006 6.231 1.00 95.06 449 VAL A C 1
ATOM 3392 O O . VAL A 1 449 ? -27.294 4.464 5.163 1.00 95.06 449 VAL A O 1
ATOM 3395 N N . ASP A 1 450 ? -28.846 4.334 6.778 1.00 94.75 450 ASP A N 1
ATOM 3396 C CA . ASP A 1 450 ? -29.732 5.398 6.302 1.00 94.75 450 ASP A CA 1
ATOM 3397 C C . ASP A 1 450 ? -29.138 6.763 6.686 1.00 94.75 450 ASP A C 1
ATOM 3399 O O . ASP A 1 450 ? -29.225 7.194 7.842 1.00 94.75 450 ASP A O 1
ATOM 3403 N N . LEU A 1 451 ? -28.444 7.403 5.738 1.00 93.94 451 LEU A N 1
ATOM 3404 C CA . LEU A 1 451 ? -27.641 8.604 6.002 1.00 93.94 451 LEU A CA 1
ATOM 3405 C C . LEU A 1 451 ? -28.476 9.882 6.041 1.00 93.94 451 LEU A C 1
ATOM 3407 O O . LEU A 1 451 ? -28.083 10.840 6.716 1.00 93.94 451 LEU A O 1
ATOM 3411 N N . ASP A 1 452 ? -29.600 9.921 5.323 1.00 91.44 452 ASP A N 1
ATOM 3412 C CA . ASP A 1 452 ? -30.491 11.084 5.247 1.00 91.44 452 ASP A CA 1
ATOM 3413 C C . ASP A 1 452 ? -31.854 10.881 5.927 1.00 91.44 452 ASP A C 1
ATOM 3415 O O . ASP A 1 452 ? -32.687 11.799 5.944 1.00 91.44 452 ASP A O 1
ATOM 3419 N N . ASN A 1 453 ? -32.036 9.739 6.598 1.00 92.00 453 ASN A N 1
ATOM 3420 C CA . ASN A 1 453 ? -33.234 9.356 7.340 1.00 92.00 453 ASN A CA 1
ATOM 3421 C C . ASN A 1 453 ? -34.481 9.295 6.439 1.00 92.00 453 ASN A C 1
ATOM 3423 O O . ASN A 1 453 ? -35.588 9.682 6.854 1.00 92.00 453 ASN A O 1
ATOM 3427 N N . ASP A 1 454 ? -34.307 8.860 5.188 1.00 90.75 454 ASP A N 1
ATOM 3428 C CA . ASP A 1 454 ? -35.395 8.663 4.231 1.00 90.75 454 ASP A CA 1
ATOM 3429 C C . ASP A 1 454 ? -36.050 7.271 4.331 1.00 90.75 454 ASP A C 1
ATOM 3431 O O . ASP A 1 454 ? -37.129 7.040 3.762 1.00 90.75 454 ASP A O 1
ATOM 3435 N N . GLY A 1 455 ? -35.479 6.394 5.161 1.00 89.50 455 GLY A N 1
ATOM 3436 C CA . GLY A 1 455 ? -35.918 5.025 5.394 1.00 89.50 455 GLY A CA 1
ATOM 3437 C C . GLY A 1 455 ? -35.270 4.004 4.463 1.00 89.50 455 GLY A C 1
ATOM 3438 O O . GLY A 1 455 ? -35.728 2.858 4.444 1.00 89.50 455 GLY A O 1
ATOM 3439 N N . THR A 1 456 ? -34.263 4.395 3.681 1.00 90.50 456 THR A N 1
ATOM 3440 C CA . THR A 1 456 ? -33.480 3.516 2.814 1.00 90.50 456 THR A CA 1
ATOM 3441 C C . THR A 1 456 ? -32.010 3.577 3.207 1.00 90.50 456 THR A C 1
ATOM 3443 O O . THR A 1 456 ? -31.497 4.625 3.560 1.00 90.50 456 THR A O 1
ATOM 3446 N N . ASN A 1 457 ? -31.333 2.428 3.215 1.00 92.50 457 ASN A N 1
ATOM 3447 C CA . ASN A 1 457 ? -29.923 2.390 3.590 1.00 92.50 457 ASN A CA 1
ATOM 3448 C C . ASN A 1 457 ? -29.026 2.700 2.384 1.00 92.50 457 ASN A C 1
ATOM 3450 O O . ASN A 1 457 ? -29.132 2.051 1.333 1.00 92.50 457 ASN A O 1
ATOM 3454 N N . GLU A 1 458 ? -28.083 3.617 2.577 1.00 93.94 458 GLU A N 1
ATOM 3455 C CA . GLU A 1 458 ? -26.930 3.817 1.709 1.00 93.94 458 GLU A CA 1
ATOM 3456 C C . GLU A 1 458 ? -25.809 2.836 2.044 1.00 93.94 458 GLU A C 1
ATOM 3458 O O . GLU A 1 458 ? -25.657 2.374 3.177 1.00 93.94 458 GLU A O 1
ATOM 3463 N N . LEU A 1 459 ? -24.980 2.556 1.037 1.00 95.12 459 LEU A N 1
ATOM 3464 C CA . LEU A 1 459 ? -23.766 1.761 1.193 1.00 95.12 459 LEU A CA 1
ATOM 3465 C C . LEU A 1 459 ? -22.547 2.669 1.057 1.00 95.12 459 LEU A C 1
ATOM 3467 O O . LEU A 1 459 ? -22.395 3.321 0.023 1.00 95.12 459 LEU A O 1
ATOM 3471 N N . ILE A 1 460 ? -21.665 2.686 2.052 1.00 96.25 460 ILE A N 1
ATOM 3472 C CA . ILE A 1 460 ? -20.384 3.396 1.983 1.00 96.25 460 ILE A CA 1
ATOM 3473 C C . ILE A 1 460 ? -19.262 2.395 1.763 1.00 96.25 460 ILE A C 1
ATOM 3475 O O . ILE A 1 460 ? -19.167 1.385 2.461 1.00 96.25 460 ILE A O 1
ATOM 3479 N N . VAL A 1 461 ? -18.421 2.700 0.778 1.00 93.25 461 VAL A N 1
ATOM 3480 C CA . VAL A 1 461 ? -17.286 1.875 0.374 1.00 93.25 461 VAL A CA 1
ATOM 3481 C C . VAL A 1 461 ? -16.062 2.754 0.182 1.00 93.25 461 VAL A C 1
ATOM 3483 O O . VAL A 1 461 ? -16.119 3.740 -0.556 1.00 93.25 461 VAL A O 1
ATOM 3486 N N . THR A 1 462 ? -14.937 2.367 0.774 1.00 86.56 462 THR A N 1
ATOM 3487 C CA . THR A 1 462 ? -13.627 2.928 0.417 1.00 86.56 462 THR A CA 1
ATOM 3488 C C . THR A 1 462 ? -12.799 1.931 -0.375 1.00 86.56 462 THR A C 1
ATOM 3490 O O . THR A 1 462 ? -12.999 0.725 -0.257 1.00 86.56 462 THR A O 1
ATOM 3493 N N . SER A 1 463 ? -11.842 2.426 -1.157 1.00 80.69 463 SER A N 1
ATOM 3494 C CA . SER A 1 463 ? -10.741 1.626 -1.701 1.00 80.69 463 SER A CA 1
ATOM 3495 C C . SER A 1 463 ? -9.435 2.343 -1.407 1.00 80.69 463 SER A C 1
ATOM 3497 O O . SER A 1 463 ? -9.251 3.490 -1.821 1.00 80.69 463 SER A O 1
ATOM 3499 N N . PHE A 1 464 ? -8.566 1.658 -0.661 1.00 77.38 464 PHE A N 1
ATOM 3500 C CA . PHE A 1 464 ? -7.254 2.168 -0.284 1.00 77.38 464 PHE A CA 1
ATOM 3501 C C . PHE A 1 464 ? -6.388 2.384 -1.530 1.00 77.38 464 PHE A C 1
ATOM 3503 O O . PHE A 1 464 ? -5.961 3.506 -1.779 1.00 77.38 464 PHE A O 1
ATOM 3510 N N . ASP A 1 465 ? -6.237 1.345 -2.356 1.00 71.19 465 ASP A N 1
ATOM 3511 C CA . ASP A 1 465 ? -5.401 1.369 -3.564 1.00 71.19 465 ASP A CA 1
ATOM 3512 C C . ASP A 1 465 ? -5.852 2.432 -4.576 1.00 71.19 465 ASP A C 1
ATOM 3514 O O . ASP A 1 465 ? -5.018 3.045 -5.230 1.00 71.19 465 ASP A O 1
ATOM 3518 N N . ASN A 1 466 ? -7.161 2.674 -4.699 1.00 76.56 466 ASN A N 1
ATOM 3519 C CA . ASN A 1 466 ? -7.690 3.665 -5.639 1.00 76.56 466 ASN A CA 1
ATOM 3520 C C . ASN A 1 466 ? -7.841 5.071 -5.036 1.00 76.56 466 ASN A C 1
ATOM 3522 O O . ASN A 1 466 ? -8.233 5.986 -5.761 1.00 76.56 466 ASN A O 1
ATOM 3526 N N . ASN A 1 467 ? -7.607 5.258 -3.731 1.00 80.50 467 ASN A N 1
ATOM 3527 C CA . ASN A 1 467 ? -7.781 6.541 -3.038 1.00 80.50 467 ASN A CA 1
ATOM 3528 C C . ASN A 1 467 ? -9.202 7.143 -3.157 1.00 80.50 467 ASN A C 1
ATOM 3530 O O . ASN A 1 467 ? -9.381 8.355 -3.321 1.00 80.50 467 ASN A O 1
ATOM 3534 N N . VAL A 1 468 ? -10.242 6.302 -3.073 1.00 83.62 468 VAL A N 1
ATOM 3535 C CA . VAL A 1 468 ? -11.645 6.730 -3.257 1.00 83.62 468 VAL A CA 1
ATOM 3536 C C . VAL A 1 468 ? -12.556 6.392 -2.083 1.00 83.62 468 VAL A C 1
ATOM 3538 O O . VAL A 1 468 ? -12.410 5.359 -1.429 1.00 83.62 468 VAL A O 1
ATOM 3541 N N . LEU A 1 469 ? -13.553 7.255 -1.883 1.00 92.25 469 LEU A N 1
ATOM 3542 C CA . LEU A 1 469 ? -14.699 7.074 -0.996 1.00 92.25 469 LEU A CA 1
ATOM 3543 C C . LEU A 1 469 ? -15.988 7.221 -1.813 1.00 92.25 469 LEU A C 1
ATOM 3545 O O . LEU A 1 469 ? -16.285 8.293 -2.358 1.00 92.25 469 LEU A O 1
ATOM 3549 N N . TYR A 1 470 ? -16.760 6.142 -1.890 1.00 92.38 470 TYR A N 1
ATOM 3550 C CA . TYR A 1 470 ? -18.004 6.052 -2.644 1.00 92.38 470 TYR A CA 1
ATOM 3551 C C . TYR A 1 470 ? -19.209 5.819 -1.738 1.00 92.38 470 TYR A C 1
ATOM 3553 O O . TYR A 1 470 ? -19.123 5.158 -0.706 1.00 92.38 470 TYR A O 1
ATOM 3561 N N . MET A 1 471 ? -20.348 6.330 -2.195 1.00 94.19 471 MET A N 1
ATOM 3562 C CA . MET A 1 471 ? -21.678 6.055 -1.669 1.00 94.19 471 MET A CA 1
ATOM 3563 C C . MET A 1 471 ? -22.521 5.400 -2.759 1.00 94.19 471 MET A C 1
ATOM 3565 O O . MET A 1 471 ? -22.515 5.849 -3.905 1.00 94.19 471 MET A O 1
ATOM 3569 N N . TYR A 1 472 ? -23.282 4.371 -2.412 1.00 92.56 472 TYR A N 1
ATOM 3570 C CA . TYR A 1 472 ? -24.268 3.761 -3.295 1.00 92.56 472 TYR A CA 1
ATOM 3571 C C . TYR A 1 472 ? -25.652 4.027 -2.740 1.00 92.56 472 TYR A C 1
ATOM 3573 O O . TYR A 1 472 ? -25.991 3.561 -1.655 1.00 92.56 472 TYR A O 1
ATOM 3581 N N . ARG A 1 473 ? -26.458 4.752 -3.515 1.00 89.44 473 ARG A N 1
ATOM 3582 C CA . ARG A 1 473 ? -27.858 5.007 -3.179 1.00 89.44 473 ARG A CA 1
ATOM 3583 C C . ARG A 1 473 ? -28.753 3.888 -3.650 1.00 89.44 473 ARG A C 1
ATOM 3585 O O . ARG A 1 473 ? -28.665 3.490 -4.815 1.00 89.44 473 ARG A O 1
ATOM 3592 N N . ASN A 1 474 ? -29.641 3.445 -2.775 1.00 83.25 474 ASN A N 1
ATOM 3593 C CA . ASN A 1 474 ? -30.571 2.367 -3.050 1.00 83.25 474 ASN A CA 1
ATOM 3594 C C . ASN A 1 474 ? -31.877 2.886 -3.676 1.00 83.25 474 ASN A C 1
ATOM 3596 O O . ASN A 1 474 ? -32.737 3.478 -3.033 1.00 83.25 474 ASN A O 1
ATOM 3600 N N . ASN A 1 475 ? -32.074 2.604 -4.957 1.00 75.69 475 ASN A N 1
ATOM 3601 C CA . ASN A 1 475 ? -33.339 2.802 -5.648 1.00 75.69 475 ASN A CA 1
ATOM 3602 C C . ASN A 1 475 ? -34.250 1.590 -5.374 1.00 75.69 475 ASN A C 1
ATOM 3604 O O . ASN A 1 475 ? -34.286 0.653 -6.171 1.00 75.69 475 ASN A O 1
ATOM 3608 N N . VAL A 1 476 ? -35.010 1.626 -4.274 1.00 64.00 476 VAL A N 1
ATOM 3609 C CA . VAL A 1 476 ? -35.845 0.522 -3.732 1.00 64.00 476 VAL A CA 1
ATOM 3610 C C . VAL A 1 476 ? -36.766 -0.171 -4.759 1.00 64.00 476 VAL A C 1
ATOM 3612 O O . VAL A 1 476 ? -37.102 -1.342 -4.614 1.00 64.00 476 VAL A O 1
ATOM 3615 N N . GLU A 1 477 ? -37.180 0.515 -5.831 1.00 56.50 477 GLU A N 1
ATOM 3616 C CA . GLU A 1 477 ? -38.039 -0.062 -6.885 1.00 56.50 477 GLU A CA 1
ATOM 3617 C C . GLU A 1 477 ? -37.266 -0.701 -8.066 1.00 56.50 477 GLU A C 1
ATOM 3619 O O . GLU A 1 477 ? -37.881 -1.176 -9.027 1.00 56.50 477 GLU A O 1
ATOM 3624 N N . GLY A 1 478 ? -35.930 -0.709 -8.030 1.00 58.62 478 GLY A N 1
ATOM 3625 C CA . GLY A 1 478 ? -35.068 -1.279 -9.068 1.00 58.62 478 GLY A CA 1
ATOM 3626 C C . GLY A 1 478 ? -34.808 -2.783 -8.874 1.00 58.62 478 GLY A C 1
ATOM 3627 O O . GLY A 1 478 ? -34.613 -3.235 -7.747 1.00 58.62 478 GLY A O 1
ATOM 3628 N N . PRO A 1 479 ? -34.762 -3.601 -9.945 1.00 52.09 479 PRO A N 1
ATOM 3629 C CA . PRO A 1 479 ? -34.270 -4.978 -9.834 1.00 52.09 479 PRO A CA 1
ATOM 3630 C C . PRO A 1 479 ? -32.790 -4.965 -9.418 1.00 52.09 479 PRO A C 1
ATOM 3632 O O . PRO A 1 479 ? -32.072 -4.088 -9.893 1.00 52.09 479 PRO A O 1
ATOM 3635 N N . HIS A 1 480 ? -32.318 -5.922 -8.598 1.00 54.28 480 HIS A N 1
ATOM 3636 C CA . HIS A 1 480 ? -30.880 -6.094 -8.312 1.00 54.28 480 HIS A CA 1
ATOM 3637 C C . HIS A 1 480 ? -30.116 -6.211 -9.641 1.00 54.28 480 HIS A C 1
ATOM 3639 O O . HIS A 1 480 ? -30.237 -7.237 -10.316 1.00 54.28 480 HIS A O 1
ATOM 3645 N N . PRO A 1 481 ? -29.358 -5.195 -10.075 1.00 49.19 481 PRO A N 1
ATOM 3646 C CA . PRO A 1 481 ? -28.728 -5.190 -11.383 1.00 49.19 481 PRO A CA 1
ATOM 3647 C C . PRO A 1 481 ? -27.285 -5.684 -11.236 1.00 49.19 481 PRO A C 1
ATOM 3649 O O . PRO A 1 481 ? -26.376 -5.088 -11.796 1.00 49.19 481 PRO A O 1
ATOM 3652 N N . LEU A 1 482 ? -27.063 -6.699 -10.404 1.00 59.78 482 LEU A N 1
ATOM 3653 C CA . LEU A 1 482 ? -25.732 -7.169 -10.043 1.00 59.78 482 LEU A CA 1
ATOM 3654 C C . LEU A 1 482 ? -25.543 -8.579 -10.607 1.00 59.78 482 LEU A C 1
ATOM 3656 O O . LEU A 1 482 ? -26.481 -9.377 -10.637 1.00 59.78 482 LEU A O 1
ATOM 3660 N N . GLY A 1 483 ? -24.348 -8.901 -11.095 1.00 70.00 483 GLY A N 1
ATOM 3661 C CA . GLY A 1 483 ? -24.019 -10.277 -11.459 1.00 70.00 483 GLY A CA 1
ATOM 3662 C C . GLY A 1 483 ? -23.926 -11.133 -10.196 1.00 70.00 483 GLY A C 1
ATOM 3663 O O . GLY A 1 483 ? -23.322 -10.711 -9.211 1.00 70.00 483 GLY A O 1
ATOM 3664 N N . VAL A 1 484 ? -24.509 -12.337 -10.200 1.00 80.75 484 VAL A N 1
ATOM 3665 C CA . VAL A 1 484 ? -24.206 -13.320 -9.145 1.00 80.75 484 VAL A CA 1
ATOM 3666 C C . VAL A 1 484 ? -22.721 -13.648 -9.243 1.00 80.75 484 VAL A C 1
ATOM 3668 O O . VAL A 1 484 ? -22.228 -13.948 -10.333 1.00 80.75 484 VAL A O 1
ATOM 3671 N N . ALA A 1 485 ? -22.016 -13.603 -8.116 1.00 78.75 485 ALA A N 1
ATOM 3672 C CA . ALA A 1 485 ? -20.603 -13.911 -8.051 1.00 78.75 485 ALA A CA 1
ATOM 3673 C C . ALA A 1 485 ? -20.367 -15.334 -8.560 1.00 78.75 485 ALA A C 1
ATOM 3675 O O . ALA A 1 485 ? -20.806 -16.326 -7.975 1.00 78.75 485 ALA A O 1
ATOM 3676 N N . THR A 1 486 ? -19.649 -15.439 -9.668 1.00 77.44 486 THR A N 1
ATOM 3677 C CA . THR A 1 486 ? -19.085 -16.696 -10.150 1.00 77.44 486 THR A CA 1
ATOM 3678 C C . THR A 1 486 ? -17.621 -16.764 -9.756 1.00 77.44 486 THR A C 1
ATOM 3680 O O . THR A 1 486 ? -16.983 -15.719 -9.605 1.00 77.44 486 THR A O 1
ATOM 3683 N N . GLN A 1 487 ? -17.076 -17.980 -9.612 1.00 62.38 487 GLN A N 1
ATOM 3684 C CA . GLN A 1 487 ? -15.624 -18.157 -9.525 1.00 62.38 487 GLN A CA 1
ATOM 3685 C C . GLN A 1 487 ? -14.984 -17.358 -10.663 1.00 62.38 487 GLN A C 1
ATOM 3687 O O . GLN A 1 487 ? -15.346 -17.612 -11.821 1.00 62.38 487 GLN A O 1
ATOM 3692 N N . PRO A 1 488 ? -14.062 -16.426 -10.373 1.00 51.41 488 PRO A N 1
ATOM 3693 C CA . PRO A 1 488 ? -13.283 -15.799 -11.420 1.00 51.41 488 PRO A CA 1
ATOM 3694 C C . PRO A 1 488 ? -12.594 -16.916 -12.197 1.00 51.41 488 PRO A C 1
ATOM 3696 O O . PRO A 1 488 ? -11.837 -17.719 -11.639 1.00 51.41 488 PRO A O 1
ATOM 3699 N N . SER A 1 489 ? -12.911 -17.053 -13.482 1.00 38.97 489 SER A N 1
ATOM 3700 C CA . SER A 1 489 ? -12.205 -18.012 -14.310 1.00 38.97 489 SER A CA 1
ATOM 3701 C C . SER A 1 489 ? -10.835 -17.430 -14.613 1.00 38.97 489 SER A C 1
ATOM 3703 O O . SER A 1 489 ? -10.644 -16.792 -15.645 1.00 38.97 489 SER A O 1
ATOM 3705 N N . TRP A 1 490 ? -9.856 -17.741 -13.766 1.00 43.53 490 TRP A N 1
ATOM 3706 C CA . TRP A 1 490 ? -8.436 -17.652 -14.109 1.00 43.53 490 TRP A CA 1
ATOM 3707 C C . TRP A 1 490 ? -8.093 -18.767 -15.112 1.00 43.53 490 TRP A C 1
ATOM 3709 O O . TRP A 1 490 ? -7.237 -19.624 -14.884 1.00 43.53 490 TRP A O 1
ATOM 3719 N N . GLY A 1 491 ? -8.877 -18.871 -16.185 1.00 32.12 491 GLY A N 1
ATOM 3720 C CA . GLY A 1 491 ? -8.702 -19.894 -17.190 1.00 32.12 491 GLY A CA 1
ATOM 3721 C C . GLY A 1 491 ? -7.345 -19.717 -17.858 1.00 32.12 491 GLY A C 1
ATOM 3722 O O . GLY A 1 491 ? -6.885 -18.606 -18.102 1.00 32.12 491 GLY A O 1
ATOM 3723 N N . THR A 1 492 ? -6.754 -20.826 -18.294 1.00 40.38 492 THR A N 1
ATOM 3724 C CA . THR A 1 492 ? -6.171 -20.805 -19.638 1.00 40.38 492 THR A CA 1
ATOM 3725 C C . THR A 1 492 ? -7.340 -20.481 -20.573 1.00 40.38 492 THR A C 1
ATOM 3727 O O . THR A 1 492 ? -8.138 -21.359 -20.889 1.00 40.38 492 THR A O 1
ATOM 3730 N N . SER A 1 493 ? -7.581 -19.210 -20.820 1.00 34.47 493 SER A N 1
ATOM 3731 C CA . SER A 1 493 ? -8.934 -18.672 -20.904 1.00 34.47 493 SER A CA 1
ATOM 3732 C C . SER A 1 493 ? -9.730 -19.067 -22.150 1.00 34.47 493 SER A C 1
ATOM 3734 O O . SER A 1 493 ? -9.175 -19.163 -23.244 1.00 34.47 493 SER A O 1
ATOM 3736 N N . GLU A 1 494 ? -11.050 -19.246 -22.002 1.00 43.12 494 GLU A N 1
ATOM 3737 C CA . GLU A 1 494 ? -11.979 -19.074 -23.126 1.00 43.12 494 GLU A CA 1
ATOM 3738 C C . GLU A 1 494 ? -12.260 -17.582 -23.257 1.00 43.12 494 GLU A C 1
ATOM 3740 O O . GLU A 1 494 ? -13.085 -17.006 -22.557 1.00 43.12 494 GLU A O 1
ATOM 3745 N N . GLY A 1 495 ? -11.485 -16.960 -24.130 1.00 50.66 495 GLY A N 1
ATOM 3746 C CA . GLY A 1 495 ? -11.628 -15.563 -24.468 1.00 50.66 495 GLY A CA 1
ATOM 3747 C C . GLY A 1 495 ? -12.854 -15.267 -25.289 1.00 50.66 495 GLY A C 1
ATOM 3748 O O . GLY A 1 495 ? -13.333 -16.103 -26.053 1.00 50.66 495 GLY A O 1
ATOM 3749 N N . GLY A 1 496 ? -13.286 -14.017 -25.221 1.00 58.78 496 GLY A N 1
ATOM 3750 C CA . GLY A 1 496 ? -14.093 -13.440 -26.275 1.00 58.78 496 GLY A CA 1
ATOM 3751 C C . GLY A 1 496 ? -13.452 -13.605 -27.654 1.00 58.78 496 GLY A C 1
ATOM 3752 O O . GLY A 1 496 ? -12.236 -13.482 -27.787 1.00 58.78 496 GLY A O 1
ATOM 3753 N N . SER A 1 497 ? -14.240 -13.865 -28.697 1.00 69.75 497 SER A N 1
ATOM 3754 C CA . SER A 1 497 ? -13.731 -13.859 -30.072 1.00 69.75 497 SER A CA 1
ATOM 3755 C C . SER A 1 497 ? -14.417 -12.827 -30.952 1.00 69.75 497 SER A C 1
ATOM 3757 O O . SER A 1 497 ? -15.609 -12.560 -30.829 1.00 69.75 497 SER A O 1
ATOM 3759 N N . ILE A 1 498 ? -13.650 -12.258 -31.879 1.00 69.50 498 ILE A N 1
ATOM 3760 C CA . ILE A 1 498 ? -14.150 -11.376 -32.933 1.00 69.50 498 ILE A CA 1
ATOM 3761 C C . ILE A 1 498 ? -13.914 -12.057 -34.271 1.00 69.50 498 ILE A C 1
ATOM 3763 O O . ILE A 1 498 ? -12.780 -12.385 -34.619 1.00 69.50 498 ILE A O 1
ATOM 3767 N N . ARG A 1 499 ? -14.978 -12.255 -35.053 1.00 82.12 499 ARG A N 1
ATOM 3768 C CA . ARG A 1 499 ? -14.873 -12.689 -36.445 1.00 82.12 499 ARG A CA 1
ATOM 3769 C C . ARG A 1 499 ? -14.869 -11.462 -37.349 1.00 82.12 499 ARG A C 1
ATOM 3771 O O . ARG A 1 499 ? -15.884 -10.801 -37.529 1.00 82.12 499 ARG A O 1
ATOM 3778 N N . VAL A 1 500 ? -13.734 -11.185 -37.973 1.00 75.88 500 VAL A N 1
ATOM 3779 C CA . VAL A 1 500 ? -13.611 -10.110 -38.956 1.00 75.88 500 VAL A CA 1
ATOM 3780 C C . VAL A 1 500 ? -13.949 -10.653 -40.341 1.00 75.88 500 VAL A C 1
ATOM 3782 O O . VAL A 1 500 ? -13.380 -11.647 -40.802 1.00 75.88 500 VAL A O 1
ATOM 3785 N N . ASN A 1 501 ? -14.886 -9.993 -41.011 1.00 80.38 501 ASN A N 1
ATOM 3786 C CA . ASN A 1 501 ? -15.300 -10.226 -42.387 1.00 80.38 501 ASN A CA 1
ATOM 3787 C C . ASN A 1 501 ? -14.795 -9.057 -43.247 1.00 80.38 501 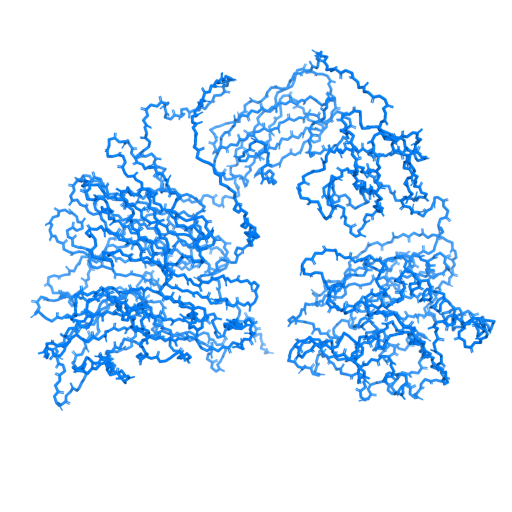ASN A C 1
ATOM 3789 O O . ASN A 1 501 ? -14.938 -7.900 -42.859 1.00 80.38 501 ASN A O 1
ATOM 3793 N N . TYR A 1 502 ? -14.243 -9.343 -44.426 1.00 82.88 502 TYR A N 1
ATOM 3794 C CA . TYR A 1 502 ? -13.747 -8.320 -45.350 1.00 82.88 502 TYR A CA 1
ATOM 3795 C C . TYR A 1 502 ? -14.147 -8.662 -46.789 1.00 82.88 502 TYR A C 1
ATOM 3797 O O . TYR A 1 502 ? -13.979 -9.806 -47.218 1.00 82.88 502 TYR A O 1
ATOM 3805 N N . ASP A 1 503 ? -14.704 -7.690 -47.518 1.00 68.44 503 ASP A N 1
ATOM 3806 C CA . ASP A 1 503 ? -15.191 -7.852 -48.899 1.00 68.44 503 ASP A CA 1
ATOM 3807 C C . ASP A 1 503 ? -14.348 -7.122 -49.964 1.00 68.44 503 ASP A C 1
ATOM 3809 O O . ASP A 1 503 ? -14.639 -7.224 -51.161 1.00 68.44 503 ASP A O 1
ATOM 3813 N N . GLY A 1 504 ? -13.299 -6.412 -49.540 1.00 66.81 504 GLY A N 1
ATOM 3814 C CA . GLY A 1 504 ? -12.401 -5.666 -50.416 1.00 66.81 504 GLY A CA 1
ATOM 3815 C C . GLY A 1 504 ? -11.196 -6.475 -50.909 1.00 66.81 504 GLY A C 1
ATOM 3816 O O . GLY A 1 504 ? -11.109 -7.691 -50.747 1.00 66.81 504 GLY A O 1
ATOM 3817 N N . SER A 1 505 ? -10.265 -5.786 -51.572 1.00 67.25 505 SER A N 1
ATOM 3818 C CA . SER A 1 505 ? -9.075 -6.392 -52.191 1.00 67.25 505 SER A CA 1
ATOM 3819 C C . SER A 1 505 ? -7.744 -5.879 -51.638 1.00 67.25 505 SER A C 1
ATOM 3821 O O . SER A 1 505 ? -6.708 -6.180 -52.231 1.00 67.25 505 SER A O 1
ATOM 3823 N N . ALA A 1 506 ? -7.761 -5.072 -50.574 1.00 65.06 506 ALA A N 1
ATOM 3824 C CA . ALA A 1 506 ? -6.547 -4.618 -49.909 1.00 65.06 506 ALA A CA 1
ATOM 3825 C C . ALA A 1 506 ? -5.856 -5.799 -49.212 1.00 65.06 506 ALA A C 1
ATOM 3827 O O . ALA A 1 506 ? -6.508 -6.737 -48.749 1.00 65.06 506 ALA A O 1
ATOM 3828 N N . THR A 1 507 ? -4.528 -5.773 -49.191 1.00 64.38 507 THR A N 1
ATOM 3829 C CA . THR A 1 507 ? -3.690 -6.834 -48.623 1.00 64.38 507 THR A CA 1
ATOM 3830 C C . THR A 1 507 ? -2.768 -6.208 -47.594 1.00 64.38 507 THR A C 1
ATOM 3832 O O . THR A 1 507 ? -2.021 -5.305 -47.957 1.00 64.38 507 THR A O 1
ATOM 3835 N N . GLY A 1 508 ? -2.824 -6.685 -46.354 1.00 66.31 508 GLY A N 1
ATOM 3836 C CA . GLY A 1 508 ? -2.144 -6.071 -45.217 1.00 66.31 508 GLY A CA 1
ATOM 3837 C C . GLY A 1 508 ? -2.326 -6.885 -43.937 1.00 66.31 508 GLY A C 1
ATOM 3838 O O . GLY A 1 508 ? -3.051 -7.889 -43.939 1.00 66.31 508 GLY A O 1
ATOM 3839 N N . GLN A 1 509 ? -1.661 -6.481 -42.856 1.00 73.81 509 GLN A N 1
ATOM 3840 C CA . GLN A 1 509 ? -1.807 -7.126 -41.549 1.00 73.81 509 GLN A CA 1
ATOM 3841 C C . GLN A 1 509 ? -3.155 -6.723 -40.940 1.00 73.81 509 GLN A C 1
ATOM 3843 O O . GLN A 1 509 ? -3.491 -5.545 -40.902 1.00 73.81 509 GLN A O 1
ATOM 3848 N N . LEU A 1 510 ? -3.942 -7.689 -40.458 1.00 73.38 510 LEU A N 1
ATOM 3849 C CA . LEU A 1 510 ? -5.156 -7.370 -39.705 1.00 73.38 510 LEU A CA 1
ATOM 3850 C C . LEU A 1 510 ? -4.798 -7.121 -38.245 1.00 73.38 510 LEU A C 1
ATOM 3852 O O . LEU A 1 510 ? -4.206 -7.991 -37.599 1.00 73.38 510 LEU A O 1
ATOM 3856 N N . VAL A 1 511 ? -5.245 -5.989 -37.721 1.00 74.44 511 VAL A N 1
ATOM 3857 C CA . VAL A 1 511 ? -5.183 -5.639 -36.303 1.00 74.44 511 VAL A CA 1
ATOM 3858 C C . VAL A 1 511 ? -6.601 -5.634 -35.738 1.00 74.44 511 VAL A C 1
ATOM 3860 O O . VAL A 1 511 ? -7.527 -5.167 -36.398 1.00 74.44 511 VAL A O 1
ATOM 3863 N N . VAL A 1 512 ? -6.778 -6.187 -34.537 1.00 70.12 512 VAL A N 1
ATOM 3864 C CA . VAL A 1 512 ? -8.016 -6.125 -33.750 1.00 70.12 512 VAL A CA 1
ATOM 3865 C C . VAL A 1 512 ? -7.642 -5.763 -32.312 1.00 70.12 512 VAL A C 1
ATOM 3867 O O . VAL A 1 512 ? -6.925 -6.521 -31.656 1.00 70.12 512 VAL A O 1
ATOM 3870 N N . ALA A 1 513 ? -8.111 -4.615 -31.834 1.00 66.94 513 ALA A N 1
ATOM 3871 C CA . ALA A 1 513 ? -7.826 -4.068 -30.509 1.00 66.94 513 ALA A CA 1
ATOM 3872 C C . ALA A 1 513 ? -9.127 -3.738 -29.762 1.00 66.94 513 ALA A C 1
ATOM 3874 O O . ALA A 1 513 ? -10.113 -3.372 -30.397 1.00 66.94 513 ALA A O 1
ATOM 3875 N N . LEU A 1 514 ? -9.129 -3.868 -28.436 1.00 60.03 514 LEU A N 1
ATOM 3876 C CA . LEU A 1 514 ? -10.267 -3.625 -27.544 1.00 60.03 514 LEU A CA 1
ATOM 3877 C C . LEU A 1 514 ? -9.902 -2.553 -26.523 1.00 60.03 514 LEU A C 1
ATOM 3879 O O . LEU A 1 514 ? -8.861 -2.672 -25.886 1.00 60.03 514 LEU A O 1
ATOM 3883 N N . PHE A 1 515 ? -10.756 -1.555 -26.324 1.00 59.34 515 PHE A N 1
ATOM 3884 C CA . PHE A 1 515 ? -10.522 -0.463 -25.373 1.00 59.34 515 PHE A CA 1
ATOM 3885 C C . PHE A 1 515 ? -11.727 -0.269 -24.458 1.00 59.34 515 PHE A C 1
ATOM 3887 O O . PHE A 1 515 ? -12.848 -0.323 -24.937 1.00 59.34 515 PHE A O 1
ATOM 3894 N N . THR A 1 516 ? -11.536 0.004 -23.170 1.00 61.09 516 THR A N 1
ATOM 3895 C CA . THR A 1 516 ? -12.647 0.252 -22.222 1.00 61.09 516 THR A CA 1
ATOM 3896 C C . THR A 1 516 ? -13.359 1.592 -22.439 1.00 61.09 516 THR A C 1
ATOM 3898 O O . THR A 1 516 ? -14.409 1.840 -21.857 1.00 61.09 516 THR A O 1
ATOM 3901 N N . SER A 1 517 ? -12.798 2.487 -23.258 1.00 47.44 517 SER A N 1
ATOM 3902 C CA . SER A 1 517 ? -13.390 3.783 -23.611 1.00 47.44 517 SER A CA 1
ATOM 3903 C C . SER A 1 517 ? -12.805 4.333 -24.918 1.00 47.44 517 SER A C 1
ATOM 3905 O O . SER A 1 517 ? -11.714 3.935 -25.334 1.00 47.44 517 SER A O 1
ATOM 3907 N N . TRP A 1 518 ? -13.536 5.243 -25.579 1.00 46.50 518 TRP A N 1
ATOM 3908 C CA . TRP A 1 518 ? -13.061 5.966 -26.763 1.00 46.50 518 TRP A CA 1
ATOM 3909 C C . TRP A 1 518 ? -13.250 7.486 -26.605 1.00 46.50 518 TRP A C 1
ATOM 3911 O O . TRP A 1 518 ? -14.368 7.916 -26.310 1.00 46.50 518 TRP A O 1
ATOM 3921 N N . PRO A 1 519 ? -12.217 8.321 -26.835 1.00 44.59 519 PRO A N 1
ATOM 3922 C CA . PRO A 1 519 ? -10.863 7.956 -27.262 1.00 44.59 519 PRO A CA 1
ATOM 3923 C C . PRO A 1 519 ? -10.125 7.105 -26.207 1.00 44.59 519 PRO A C 1
ATOM 3925 O O . PRO A 1 519 ? -10.454 7.224 -25.028 1.00 44.59 519 PRO A O 1
ATOM 3928 N N . PRO A 1 520 ? -9.167 6.244 -26.599 1.00 39.94 520 PRO A N 1
ATOM 3929 C CA . PRO A 1 520 ? -8.502 5.332 -25.669 1.00 39.94 520 PRO A CA 1
ATOM 3930 C C . PRO A 1 520 ? -7.798 6.075 -24.531 1.00 39.94 520 PRO A C 1
ATOM 3932 O O . PRO A 1 520 ? -6.951 6.929 -24.783 1.00 39.94 520 PRO A O 1
ATOM 3935 N N . ALA A 1 521 ? -8.109 5.720 -23.285 1.00 38.44 521 ALA A N 1
ATOM 3936 C CA . ALA A 1 521 ? -7.469 6.265 -22.083 1.00 38.44 521 ALA A CA 1
ATOM 3937 C C . ALA A 1 521 ? -6.324 5.371 -21.557 1.00 38.44 521 ALA A C 1
ATOM 3939 O O . ALA A 1 521 ? -6.049 5.349 -20.362 1.00 38.44 521 ALA A O 1
ATOM 3940 N N . GLY A 1 522 ? -5.688 4.593 -22.438 1.00 42.62 522 GLY A N 1
ATOM 3941 C CA . GLY A 1 522 ? -4.660 3.617 -22.074 1.00 42.62 522 GLY A CA 1
ATOM 3942 C C . GLY A 1 522 ? -4.458 2.534 -23.141 1.00 42.62 522 GLY A C 1
ATOM 3943 O O . GLY A 1 522 ? -5.096 2.585 -24.200 1.00 42.62 522 GLY A O 1
ATOM 3944 N N . PRO A 1 523 ? -3.564 1.556 -22.892 1.00 42.47 523 PRO A N 1
ATOM 3945 C CA . PRO A 1 523 ? -3.330 0.445 -23.810 1.00 42.47 523 PRO A CA 1
ATOM 3946 C C . PRO A 1 523 ? -4.596 -0.410 -23.994 1.00 42.47 523 PRO A C 1
ATOM 3948 O O . PRO A 1 523 ? -5.447 -0.462 -23.102 1.00 42.47 523 PRO A O 1
ATOM 3951 N N . PRO A 1 524 ? -4.741 -1.100 -25.141 1.00 48.03 524 PRO A N 1
ATOM 3952 C CA . PRO A 1 524 ? -5.907 -1.931 -25.392 1.00 48.03 524 PRO A CA 1
ATOM 3953 C C . PRO A 1 524 ? -5.995 -3.068 -24.374 1.00 48.03 524 PRO A C 1
ATOM 3955 O O . PRO A 1 524 ? -5.051 -3.837 -24.196 1.00 48.03 524 PRO A O 1
ATOM 3958 N N . SER A 1 525 ? -7.169 -3.221 -23.770 1.00 54.78 525 SER A N 1
ATOM 3959 C CA . SER A 1 525 ? -7.503 -4.306 -22.847 1.00 54.78 525 SER A CA 1
ATOM 3960 C C . SER A 1 525 ? -7.396 -5.682 -23.503 1.00 54.78 525 SER A C 1
ATOM 3962 O O . SER A 1 525 ? -7.180 -6.672 -22.815 1.00 54.78 525 SER A O 1
ATOM 3964 N N . GLY A 1 526 ? -7.489 -5.750 -24.836 1.00 61.09 526 GLY A N 1
ATOM 3965 C CA . GLY A 1 526 ? -7.190 -6.940 -25.627 1.00 61.09 526 GLY A CA 1
ATOM 3966 C C . GLY A 1 526 ? -6.650 -6.590 -27.004 1.00 61.09 526 GLY A C 1
ATOM 3967 O O . GLY A 1 526 ? -7.171 -5.701 -27.670 1.00 61.09 526 GLY A O 1
ATOM 3968 N N . PHE A 1 527 ? -5.615 -7.299 -27.458 1.00 67.00 527 PHE A N 1
ATOM 3969 C CA . PHE A 1 527 ? -4.934 -6.972 -28.711 1.00 67.00 527 PHE A CA 1
ATOM 3970 C C . PHE A 1 527 ? -4.513 -8.216 -29.508 1.00 67.00 527 PHE A C 1
ATOM 3972 O O . PHE A 1 527 ? -3.902 -9.152 -28.982 1.00 67.00 527 PHE A O 1
ATOM 3979 N N . LYS A 1 528 ? -4.845 -8.234 -30.805 1.00 67.88 528 LYS A N 1
ATOM 3980 C CA . LYS A 1 528 ? -4.483 -9.300 -31.741 1.00 67.88 528 LYS A CA 1
ATOM 3981 C C . LYS A 1 528 ? -4.032 -8.748 -33.078 1.00 67.88 528 LYS A C 1
ATOM 3983 O O . LYS A 1 528 ? -4.700 -7.932 -33.700 1.00 67.88 528 LYS A O 1
ATOM 3988 N N . MET A 1 529 ? -2.941 -9.325 -33.562 1.00 68.62 529 MET A N 1
ATOM 3989 C CA . MET A 1 529 ? -2.450 -9.115 -34.912 1.00 68.62 529 MET A CA 1
ATOM 3990 C C . MET A 1 529 ? -2.425 -10.431 -35.680 1.00 68.62 529 MET A C 1
ATOM 3992 O O . MET A 1 529 ? -1.955 -11.449 -35.165 1.00 68.62 529 MET A O 1
ATOM 3996 N N . ILE A 1 530 ? -2.896 -10.407 -36.923 1.00 72.94 530 ILE A N 1
ATOM 3997 C CA . ILE A 1 530 ? -2.936 -11.572 -37.804 1.00 72.94 530 ILE A CA 1
ATOM 3998 C C . ILE A 1 530 ? -2.259 -11.211 -39.124 1.00 72.94 530 ILE A C 1
ATOM 4000 O O . ILE A 1 530 ? -2.743 -10.377 -39.885 1.00 72.94 530 ILE A O 1
ATOM 4004 N N . GLN A 1 531 ? -1.123 -11.860 -39.373 1.00 74.44 531 GLN A N 1
ATOM 4005 C CA . GLN A 1 531 ? -0.375 -11.768 -40.625 1.00 74.44 531 GLN A CA 1
ATOM 4006 C C . GLN A 1 531 ? -1.069 -12.610 -41.705 1.00 74.44 531 GLN A C 1
ATOM 4008 O O . GLN A 1 531 ? -1.476 -13.740 -41.429 1.00 74.44 531 GLN A O 1
ATOM 4013 N N . ASP A 1 532 ? -1.207 -12.061 -42.913 1.00 73.88 532 ASP A N 1
ATOM 4014 C CA . ASP A 1 532 ? -1.871 -12.699 -44.063 1.00 73.88 532 ASP A CA 1
ATOM 4015 C C . ASP A 1 532 ? -3.287 -13.262 -43.760 1.00 73.88 532 ASP A C 1
ATOM 4017 O O . ASP A 1 532 ? -3.552 -14.457 -43.950 1.00 73.88 532 ASP A O 1
ATOM 4021 N N . PRO A 1 533 ? -4.230 -12.432 -43.275 1.00 74.12 533 PRO A N 1
ATOM 4022 C CA . PRO A 1 533 ? -5.556 -12.882 -42.850 1.00 74.12 533 PRO A CA 1
ATOM 4023 C C . PRO A 1 533 ? -6.381 -13.461 -44.016 1.00 74.12 533 PRO A C 1
ATOM 4025 O O . PRO A 1 533 ? -6.558 -12.836 -45.063 1.00 74.12 533 PRO A O 1
ATOM 4028 N N . SER A 1 534 ? -6.955 -14.656 -43.829 1.00 78.75 534 SER A N 1
ATOM 4029 C CA . SER A 1 534 ? -7.934 -15.236 -44.760 1.00 78.75 534 SER A CA 1
ATOM 4030 C C . SER A 1 534 ? -9.353 -15.013 -44.245 1.00 78.75 534 SER A C 1
ATOM 4032 O O . SER A 1 534 ? -9.757 -15.649 -43.272 1.00 78.75 534 SER A O 1
ATOM 4034 N N . TYR A 1 535 ? -10.114 -14.133 -44.892 1.00 77.12 535 TYR A N 1
ATOM 4035 C CA . TYR A 1 535 ? -11.432 -13.735 -44.399 1.00 77.12 535 TYR A CA 1
ATOM 4036 C C . TYR A 1 535 ? -12.553 -14.733 -44.763 1.00 77.12 535 TYR A C 1
ATOM 4038 O O . TYR A 1 535 ? -12.580 -15.247 -45.888 1.00 77.12 535 TYR A O 1
ATOM 4046 N N . PRO A 1 536 ? -13.512 -14.983 -43.849 1.00 78.12 536 PRO A N 1
ATOM 4047 C CA . PRO A 1 536 ? -13.563 -14.436 -42.495 1.00 78.12 536 PRO A CA 1
ATOM 4048 C C . PRO A 1 536 ? -12.525 -15.071 -41.564 1.00 78.12 536 PRO A C 1
ATOM 4050 O O . PRO A 1 536 ? -12.299 -16.280 -41.609 1.00 78.12 536 PRO A O 1
ATOM 4053 N N . VAL A 1 537 ? -11.925 -14.250 -40.706 1.00 82.50 537 VAL A N 1
ATOM 4054 C CA . VAL A 1 537 ? -10.877 -14.650 -39.758 1.00 82.50 537 VAL A CA 1
ATOM 4055 C C . VAL A 1 537 ? -11.343 -14.378 -38.333 1.00 82.50 537 VAL A C 1
ATOM 4057 O O . VAL A 1 537 ? -12.039 -13.397 -38.096 1.00 82.50 537 VAL A O 1
ATOM 4060 N N . VAL A 1 538 ? -11.007 -15.261 -37.391 1.00 79.56 538 VAL A N 1
ATOM 4061 C CA . VAL A 1 538 ? -11.410 -15.141 -35.982 1.00 79.56 538 VAL A CA 1
ATOM 4062 C C . VAL A 1 538 ? -10.193 -14.773 -35.131 1.00 79.56 538 VAL A C 1
ATOM 4064 O O . VAL A 1 538 ? -9.173 -15.459 -35.195 1.00 79.56 538 VAL A O 1
ATOM 4067 N N . ALA A 1 539 ? -10.303 -13.692 -34.359 1.00 72.75 539 ALA A N 1
ATOM 4068 C CA . ALA A 1 539 ? -9.342 -13.256 -33.353 1.00 72.75 539 ALA A CA 1
ATOM 4069 C C . ALA A 1 539 ? -9.864 -13.630 -31.958 1.00 72.75 539 ALA A C 1
ATOM 4071 O O . ALA A 1 539 ? -10.958 -13.219 -31.585 1.00 72.75 539 ALA A O 1
ATOM 4072 N N . GLU A 1 540 ? -9.093 -14.425 -31.216 1.00 73.44 540 GLU A N 1
ATOM 4073 C CA . GLU A 1 540 ? -9.440 -14.933 -29.880 1.00 73.44 540 GLU A CA 1
ATOM 4074 C C . GLU A 1 540 ? -8.729 -14.110 -28.791 1.00 73.44 540 GLU A C 1
ATOM 4076 O O . GLU A 1 540 ? -7.514 -13.898 -28.882 1.00 73.44 540 GLU A O 1
ATOM 4081 N N . PHE A 1 541 ? -9.453 -13.709 -27.747 1.00 68.19 541 PHE A N 1
ATOM 4082 C CA . PHE A 1 541 ? -8.987 -12.832 -26.667 1.00 68.19 541 PHE A CA 1
ATOM 4083 C C . PHE A 1 541 ? -9.115 -13.494 -25.287 1.00 68.19 541 PHE A C 1
ATOM 4085 O O . PHE A 1 541 ? -9.974 -13.112 -24.498 1.00 68.19 541 PHE A O 1
ATOM 4092 N N . PRO A 1 542 ? -8.296 -14.524 -24.996 1.00 50.97 542 PRO A N 1
ATOM 4093 C CA . PRO A 1 542 ? -8.397 -15.319 -23.774 1.00 50.97 542 PRO A CA 1
ATOM 4094 C C . PRO A 1 542 ? -8.278 -14.458 -22.507 1.00 50.97 542 PRO A C 1
ATOM 4096 O O . PRO A 1 542 ? -9.102 -14.536 -21.609 1.00 50.97 542 PRO A O 1
ATOM 4099 N N . SER A 1 543 ? -7.285 -13.590 -22.418 1.00 52.59 543 SER A N 1
ATOM 4100 C CA . SER A 1 543 ? -6.944 -12.860 -21.192 1.00 52.59 543 SER A CA 1
ATOM 4101 C C . SER A 1 543 ? -7.675 -11.524 -21.005 1.00 52.59 543 SER A C 1
ATOM 4103 O O . SER A 1 543 ? -7.163 -10.673 -20.288 1.00 52.59 543 SER A O 1
ATOM 4105 N N . VAL A 1 544 ? -8.792 -11.297 -21.700 1.00 56.19 544 VAL A N 1
ATOM 4106 C CA . VAL A 1 544 ? -9.562 -10.048 -21.587 1.00 56.19 544 VAL A CA 1
ATOM 4107 C C . VAL A 1 544 ? -10.686 -10.262 -20.588 1.00 56.19 544 VAL A C 1
ATOM 4109 O O . VAL A 1 544 ? -11.445 -11.223 -20.730 1.00 56.19 544 VAL A O 1
ATOM 4112 N N . GLU A 1 545 ? -10.762 -9.385 -19.590 1.00 54.12 545 GLU A N 1
ATOM 4113 C CA . GLU A 1 545 ? -11.796 -9.425 -18.557 1.00 54.12 545 GLU A CA 1
ATOM 4114 C C . GLU A 1 545 ? -13.207 -9.261 -19.164 1.00 54.12 545 GLU A C 1
ATOM 4116 O O . GLU A 1 545 ? -13.367 -8.715 -20.261 1.00 54.12 545 GLU A O 1
ATOM 4121 N N . PRO A 1 546 ? -14.261 -9.769 -18.509 1.00 59.84 546 PRO A N 1
ATOM 4122 C CA . PRO A 1 546 ? -15.631 -9.453 -18.891 1.00 59.84 546 PRO A CA 1
ATOM 4123 C C . PRO A 1 546 ? -15.881 -7.939 -18.841 1.00 59.84 546 PRO A C 1
ATOM 4125 O O . PRO A 1 546 ? -15.454 -7.271 -17.906 1.00 59.84 546 PRO A O 1
ATOM 4128 N N . GLY A 1 547 ? -16.576 -7.388 -19.833 1.00 54.41 547 GLY A N 1
ATOM 4129 C CA . GLY A 1 547 ? -16.844 -5.950 -19.879 1.00 54.41 547 GLY A CA 1
ATOM 4130 C C . GLY A 1 547 ? -17.242 -5.432 -21.255 1.00 54.41 547 GLY A C 1
ATOM 4131 O O . GLY A 1 547 ? -17.217 -6.174 -22.244 1.00 54.41 547 GLY A O 1
ATOM 4132 N N . ASP A 1 548 ? -17.607 -4.150 -21.295 1.00 65.75 548 ASP A N 1
ATOM 4133 C CA . ASP A 1 548 ? -17.885 -3.395 -22.516 1.00 65.75 548 ASP A CA 1
ATOM 4134 C C . ASP A 1 548 ? -16.598 -2.756 -23.043 1.00 65.75 548 ASP A C 1
ATOM 4136 O O . ASP A 1 548 ? -15.823 -2.136 -22.313 1.00 65.75 548 ASP A O 1
ATOM 4140 N N . TYR A 1 549 ? -16.383 -2.900 -24.342 1.00 65.69 549 TYR A N 1
ATOM 4141 C CA . TYR A 1 549 ? -15.205 -2.432 -25.042 1.00 65.69 549 TYR A CA 1
ATOM 4142 C C . TYR A 1 549 ? -15.582 -1.768 -26.359 1.00 65.69 549 TYR A C 1
ATOM 4144 O O . TYR A 1 549 ? -16.566 -2.097 -27.008 1.00 65.69 549 TYR A O 1
ATOM 4152 N N . VAL A 1 550 ? -14.712 -0.896 -26.829 1.00 64.19 550 VAL A N 1
ATOM 4153 C CA . VAL A 1 550 ? -14.693 -0.389 -28.189 1.00 64.19 550 VAL A CA 1
ATOM 4154 C C . VAL A 1 550 ? -13.685 -1.226 -28.968 1.00 64.19 550 VAL A C 1
ATOM 4156 O O . VAL A 1 550 ? -12.478 -1.139 -28.732 1.00 64.19 550 VAL A O 1
ATOM 4159 N N . ALA A 1 551 ? -14.169 -2.066 -29.882 1.00 64.44 551 ALA A N 1
ATOM 4160 C CA . ALA A 1 551 ? -13.326 -2.828 -30.789 1.00 64.44 551 ALA A CA 1
ATOM 4161 C C . ALA A 1 551 ? -12.940 -1.987 -32.004 1.00 64.44 551 ALA A C 1
ATOM 4163 O O . ALA A 1 551 ? -13.803 -1.538 -32.760 1.00 64.44 551 ALA A O 1
ATOM 4164 N N . LEU A 1 552 ? -11.640 -1.848 -32.238 1.00 70.56 552 LEU A N 1
ATOM 4165 C CA . LEU A 1 552 ? -11.074 -1.289 -33.457 1.00 70.56 552 LEU A CA 1
ATOM 4166 C C . LEU A 1 552 ? -10.433 -2.415 -34.263 1.00 70.56 552 LEU A C 1
ATOM 4168 O O . LEU A 1 552 ? -9.491 -3.060 -33.799 1.00 70.56 552 LEU A O 1
ATOM 4172 N N . ALA A 1 553 ? -10.934 -2.652 -35.473 1.00 69.62 553 ALA A N 1
ATOM 4173 C CA . ALA A 1 553 ? -10.321 -3.572 -36.420 1.00 69.62 553 ALA A CA 1
ATOM 4174 C C . ALA A 1 553 ? -9.906 -2.823 -37.681 1.00 69.62 553 ALA A C 1
ATOM 4176 O O . ALA A 1 553 ? -10.706 -2.078 -38.241 1.00 69.62 553 ALA A O 1
ATOM 4177 N N . PHE A 1 554 ? -8.685 -3.041 -38.159 1.00 72.25 554 PHE A N 1
ATOM 4178 C CA . PHE A 1 554 ? -8.224 -2.443 -39.408 1.00 72.25 554 PHE A CA 1
ATOM 4179 C C . PHE A 1 554 ? -7.216 -3.319 -40.144 1.00 72.25 554 PHE A C 1
ATOM 4181 O O . PHE A 1 554 ? -6.526 -4.143 -39.543 1.00 72.25 554 PHE A O 1
ATOM 4188 N N . ILE A 1 555 ? -7.179 -3.172 -41.466 1.00 67.31 555 ILE A N 1
ATOM 4189 C CA . ILE A 1 555 ? -6.146 -3.751 -42.323 1.00 67.31 555 ILE A CA 1
ATOM 4190 C C . ILE A 1 555 ? -5.112 -2.663 -42.519 1.00 67.31 555 ILE A C 1
ATOM 4192 O O . ILE A 1 555 ? -5.424 -1.669 -43.163 1.00 67.31 555 ILE A O 1
ATOM 4196 N N . ASP A 1 556 ? -3.922 -2.886 -41.979 1.00 68.06 556 ASP A N 1
ATOM 4197 C CA . ASP A 1 556 ? -2.751 -2.048 -42.210 1.00 68.06 556 ASP A CA 1
ATOM 4198 C C . ASP A 1 556 ? -2.253 -2.298 -43.643 1.00 68.06 556 ASP A C 1
ATOM 4200 O O . ASP A 1 556 ? -1.588 -3.307 -43.920 1.00 68.06 556 ASP A O 1
ATOM 4204 N N . VAL A 1 557 ? -2.694 -1.455 -44.583 1.00 58.97 557 VAL A N 1
ATOM 4205 C CA . VAL A 1 557 ? -2.449 -1.625 -46.028 1.00 58.97 557 VAL A CA 1
ATOM 4206 C C . VAL A 1 557 ? -1.081 -1.072 -46.427 1.00 58.97 557 VAL A C 1
ATOM 4208 O O . VAL A 1 557 ? -0.494 -1.524 -47.416 1.00 58.97 557 VAL A O 1
ATOM 4211 N N . ASP A 1 558 ? -0.570 -0.099 -45.679 1.00 56.47 558 ASP A N 1
ATOM 4212 C CA . ASP A 1 558 ? 0.650 0.639 -45.995 1.00 56.47 558 ASP A CA 1
ATOM 4213 C C . ASP A 1 558 ? 1.833 0.349 -45.057 1.00 56.47 558 ASP A C 1
ATOM 4215 O O . ASP A 1 558 ? 2.938 0.838 -45.309 1.00 56.47 558 ASP A O 1
ATOM 4219 N N . GLY A 1 559 ? 1.647 -0.532 -44.072 1.00 49.25 559 GLY A N 1
ATOM 4220 C CA . GLY A 1 559 ? 2.678 -0.970 -43.134 1.00 49.25 559 GLY A CA 1
ATOM 4221 C C . GLY A 1 559 ? 2.982 0.072 -42.060 1.00 49.25 559 GLY A C 1
ATOM 4222 O O . GLY A 1 559 ? 4.105 0.092 -41.552 1.00 49.25 559 GLY A O 1
ATOM 4223 N N . SER A 1 560 ? 2.025 0.957 -41.764 1.00 47.88 560 SER A N 1
ATOM 4224 C CA . SER A 1 560 ? 2.133 2.022 -40.760 1.00 47.88 560 SER A CA 1
ATOM 4225 C C . SER A 1 560 ? 2.128 1.495 -39.318 1.00 47.88 560 SER A C 1
ATOM 4227 O O . SER A 1 560 ? 2.523 2.215 -38.399 1.00 47.88 560 SER A O 1
ATOM 4229 N N . GLY A 1 561 ? 1.802 0.216 -39.113 1.00 45.28 561 GLY A N 1
ATOM 4230 C CA . GLY A 1 561 ? 1.897 -0.459 -37.827 1.00 45.28 561 GLY A CA 1
ATOM 4231 C C . GLY A 1 561 ? 0.639 -0.324 -36.957 1.00 45.28 561 GLY A C 1
ATOM 4232 O O . GLY A 1 561 ? -0.314 0.382 -37.277 1.00 45.28 561 GLY A O 1
ATOM 4233 N N . PRO A 1 562 ? 0.594 -1.038 -35.819 1.00 39.06 562 PRO A N 1
ATOM 4234 C CA . PRO A 1 562 ? -0.657 -1.357 -35.129 1.00 39.06 562 PRO A CA 1
ATOM 4235 C C . PRO A 1 562 ? -1.267 -0.247 -34.253 1.00 39.06 562 PRO A C 1
ATOM 4237 O O . PRO A 1 562 ? -2.298 -0.493 -33.626 1.00 39.06 562 PRO A O 1
ATOM 4240 N N . MET A 1 563 ? -0.653 0.938 -34.171 1.00 38.88 563 MET A N 1
ATOM 4241 C CA . MET A 1 563 ? -0.983 1.960 -33.159 1.00 38.88 563 MET A CA 1
ATOM 4242 C C . MET A 1 563 ? -2.031 2.995 -33.604 1.00 38.88 563 MET A C 1
ATOM 4244 O O . MET A 1 563 ? -2.391 3.873 -32.823 1.00 38.88 563 MET A O 1
ATOM 4248 N N . GLY A 1 564 ? -2.584 2.865 -34.812 1.00 45.72 564 GLY A N 1
ATOM 4249 C CA . GLY A 1 564 ? -3.764 3.617 -35.233 1.00 45.72 564 GLY A CA 1
ATOM 4250 C C . GLY A 1 564 ? -3.958 3.581 -36.751 1.00 45.72 564 GLY A C 1
ATOM 4251 O O . GLY A 1 564 ? -3.011 3.882 -37.469 1.00 45.72 564 GLY A O 1
ATOM 4252 N N . PRO A 1 565 ? -5.154 3.238 -37.256 1.00 45.12 565 PRO A N 1
ATOM 4253 C CA . PRO A 1 565 ? -5.418 3.237 -38.690 1.00 45.12 565 PRO A CA 1
ATOM 4254 C C . PRO A 1 565 ? -5.330 4.653 -39.259 1.00 45.12 565 PRO A C 1
ATOM 4256 O O . PRO A 1 565 ? -5.946 5.586 -38.732 1.00 45.12 565 PRO A O 1
ATOM 4259 N N . ASN A 1 566 ? -4.603 4.816 -40.357 1.00 51.88 566 ASN A N 1
ATOM 4260 C CA . ASN A 1 566 ? -4.515 6.086 -41.068 1.00 51.88 566 ASN A CA 1
ATOM 4261 C C . ASN A 1 566 ? -5.630 6.221 -42.134 1.00 51.88 566 ASN A C 1
ATOM 4263 O O . ASN A 1 566 ? -6.460 5.328 -42.308 1.00 51.88 566 ASN A O 1
ATOM 4267 N N . GLU A 1 567 ? -5.700 7.357 -42.847 1.00 49.59 567 GLU A N 1
ATOM 4268 C CA . GLU A 1 567 ? -6.734 7.596 -43.881 1.00 49.59 567 GLU A CA 1
ATOM 4269 C C . GLU A 1 567 ? -6.693 6.590 -45.057 1.00 49.59 567 GLU A C 1
ATOM 4271 O O . GLU A 1 567 ? -7.652 6.519 -45.828 1.00 49.59 567 GLU A O 1
ATOM 4276 N N . GLY A 1 568 ? -5.604 5.829 -45.212 1.00 53.03 568 GLY A N 1
ATOM 4277 C CA . GLY A 1 568 ? -5.413 4.784 -46.221 1.00 53.03 568 GLY A CA 1
ATOM 4278 C C . GLY A 1 568 ? -5.755 3.362 -45.761 1.00 53.03 568 GLY A C 1
ATOM 4279 O O . GLY A 1 568 ? -5.795 2.462 -46.604 1.00 53.03 568 GLY A O 1
ATOM 4280 N N . ASP A 1 569 ? -6.030 3.153 -44.470 1.00 58.88 569 ASP A N 1
ATOM 4281 C CA . ASP A 1 569 ? -6.342 1.839 -43.913 1.00 58.88 569 ASP A CA 1
ATOM 4282 C C . ASP A 1 569 ? -7.835 1.533 -43.938 1.00 58.88 569 ASP A C 1
ATOM 4284 O O . ASP A 1 569 ? -8.699 2.352 -43.606 1.00 58.88 569 ASP A O 1
ATOM 4288 N N . VAL A 1 570 ? -8.154 0.280 -44.266 1.00 63.97 570 VAL A N 1
ATOM 4289 C CA . VAL A 1 570 ? -9.533 -0.191 -44.178 1.00 63.97 570 VAL A CA 1
ATOM 4290 C C . VAL A 1 570 ? -9.828 -0.500 -42.719 1.00 63.97 570 VAL A C 1
ATOM 4292 O O . VAL A 1 570 ? -9.380 -1.527 -42.215 1.00 63.97 570 VAL A O 1
ATOM 4295 N N . GLN A 1 571 ? -10.611 0.351 -42.063 1.00 71.88 571 GLN A N 1
ATOM 4296 C CA . GLN A 1 571 ? -10.907 0.258 -40.633 1.00 71.88 571 GLN A CA 1
ATOM 4297 C C . GLN A 1 571 ? -12.408 0.191 -40.320 1.00 71.88 571 GLN A C 1
ATOM 4299 O O . GLN A 1 571 ? -13.256 0.651 -41.087 1.00 71.88 571 GLN A O 1
ATOM 4304 N N . VAL A 1 572 ? -12.738 -0.391 -39.171 1.00 62.00 572 VAL A N 1
ATOM 4305 C CA . VAL A 1 572 ? -14.066 -0.368 -38.559 1.00 62.00 572 VAL A CA 1
ATOM 4306 C C . VAL A 1 572 ? -13.912 -0.297 -37.046 1.00 62.00 572 VAL A C 1
ATOM 4308 O O . VAL A 1 572 ? -13.096 -1.007 -36.459 1.00 62.00 572 VAL A O 1
ATOM 4311 N N . GLN A 1 573 ? -14.724 0.548 -36.425 1.00 68.81 573 GLN A N 1
ATOM 4312 C CA . GLN A 1 573 ? -14.857 0.652 -34.980 1.00 68.81 573 GLN A CA 1
ATOM 4313 C C . GLN A 1 573 ? -16.282 0.247 -34.596 1.00 68.81 573 GLN A C 1
ATOM 4315 O O . GLN A 1 573 ? -17.232 0.635 -35.282 1.00 68.81 573 GLN A O 1
ATOM 4320 N N . ALA A 1 574 ? -16.435 -0.541 -33.536 1.00 54.22 574 ALA A N 1
ATOM 4321 C CA . ALA A 1 574 ? -17.737 -0.919 -33.000 1.00 54.22 574 ALA A CA 1
ATOM 4322 C C . ALA A 1 574 ? -17.649 -1.207 -31.501 1.00 54.22 574 ALA A C 1
ATOM 4324 O O . ALA A 1 574 ? -16.659 -1.769 -31.042 1.00 54.22 574 ALA A O 1
ATOM 4325 N N . ASP A 1 575 ? -18.708 -0.889 -30.767 1.00 64.25 575 ASP A N 1
ATOM 4326 C CA . ASP A 1 575 ? -18.836 -1.286 -29.367 1.00 64.25 575 ASP A CA 1
ATOM 4327 C C . ASP A 1 575 ? -19.152 -2.793 -29.288 1.00 64.25 575 ASP A C 1
ATOM 4329 O O . ASP A 1 575 ? -19.979 -3.317 -30.043 1.00 64.25 575 ASP A O 1
ATOM 4333 N N . VAL A 1 576 ? -18.447 -3.511 -28.417 1.00 58.12 576 VAL A N 1
ATOM 4334 C CA . VAL A 1 576 ? -18.501 -4.964 -28.224 1.00 58.12 576 VAL A CA 1
ATOM 4335 C C . VAL A 1 576 ? -18.406 -5.289 -26.737 1.00 58.12 576 VAL A C 1
ATOM 4337 O O . VAL A 1 576 ? -17.746 -4.576 -26.000 1.00 58.12 576 VAL A O 1
ATOM 4340 N N . SER A 1 577 ? -18.977 -6.403 -26.295 1.00 61.66 577 SER A N 1
ATOM 4341 C CA . SER A 1 577 ? -18.901 -6.815 -24.889 1.00 61.66 577 SER A CA 1
ATOM 4342 C C . SER A 1 577 ? -18.541 -8.280 -24.803 1.00 61.66 577 SER A C 1
ATOM 4344 O O . SER A 1 577 ? -18.962 -9.089 -25.638 1.00 61.66 577 SER A O 1
ATOM 4346 N N . PHE A 1 578 ? -17.744 -8.618 -23.799 1.00 56.81 578 PHE A N 1
ATOM 4347 C CA . PHE A 1 578 ? -17.240 -9.963 -23.560 1.00 56.81 578 PHE A CA 1
ATOM 4348 C C . PHE A 1 578 ? -17.640 -10.474 -22.173 1.00 56.81 578 PHE A C 1
ATOM 4350 O O . PHE A 1 578 ? -17.808 -9.668 -21.263 1.00 56.81 578 PHE A O 1
ATOM 4357 N N . PRO A 1 579 ? -17.761 -11.804 -21.987 1.00 55.97 579 PRO A N 1
ATOM 4358 C CA . PRO A 1 579 ? -17.711 -12.857 -23.007 1.00 55.97 579 PRO A CA 1
ATOM 4359 C C . PRO A 1 579 ? -19.045 -13.019 -23.768 1.00 55.97 579 PRO A C 1
ATOM 4361 O O . PRO A 1 579 ? -20.120 -12.696 -23.273 1.00 55.97 579 PRO A O 1
ATOM 4364 N N . THR A 1 580 ? -19.000 -13.588 -24.978 1.00 50.56 580 THR A N 1
ATOM 4365 C CA . THR A 1 580 ? -20.195 -13.946 -25.773 1.00 50.56 580 THR A CA 1
ATOM 4366 C C . THR A 1 580 ? -20.214 -15.437 -26.108 1.00 50.56 580 THR A C 1
ATOM 4368 O O . THR A 1 580 ? -19.178 -16.088 -26.176 1.00 50.56 580 THR A O 1
ATOM 4371 N N . SER A 1 581 ? -21.402 -16.009 -26.363 1.00 43.56 581 SER A N 1
ATOM 4372 C CA . SER A 1 581 ? -21.549 -17.448 -26.695 1.00 43.56 581 SER A CA 1
ATOM 4373 C C . SER A 1 581 ? -20.983 -17.870 -28.072 1.00 43.56 581 SER A C 1
ATOM 4375 O O . SER A 1 581 ? -21.126 -19.025 -28.478 1.00 43.56 581 SER A O 1
ATOM 4377 N N . GLY A 1 582 ? -20.364 -16.943 -28.808 1.00 50.16 582 GLY A N 1
ATOM 4378 C CA . GLY A 1 582 ? -19.736 -17.134 -30.116 1.00 50.16 582 GLY A CA 1
ATOM 4379 C C . GLY A 1 582 ? -19.154 -15.815 -30.643 1.00 50.16 582 GLY A C 1
ATOM 4380 O O . GLY A 1 582 ? -19.466 -14.768 -30.086 1.00 50.16 582 GLY A O 1
ATOM 4381 N N . PRO A 1 583 ? -18.336 -15.831 -31.712 1.00 61.88 583 PRO A N 1
ATOM 4382 C CA . PRO A 1 583 ? -17.590 -14.648 -32.125 1.00 61.88 583 PRO A CA 1
ATOM 4383 C C . PRO A 1 583 ? -18.489 -13.506 -32.612 1.00 61.88 583 PRO A C 1
ATOM 4385 O O . PRO A 1 583 ? -19.404 -13.738 -33.408 1.00 61.88 583 PRO A O 1
ATOM 4388 N N . ILE A 1 584 ? -18.166 -12.280 -32.198 1.00 61.22 584 ILE A N 1
ATOM 4389 C CA . ILE A 1 584 ? -18.820 -11.037 -32.631 1.00 61.22 584 ILE A CA 1
ATOM 4390 C C . ILE A 1 584 ? -18.342 -10.692 -34.048 1.00 61.22 584 ILE A C 1
ATOM 4392 O O . ILE A 1 584 ? -17.139 -10.649 -34.303 1.00 61.22 584 ILE A O 1
ATOM 4396 N N . ASP A 1 585 ? -19.263 -10.486 -34.993 1.00 65.88 585 ASP A N 1
ATOM 4397 C CA . ASP A 1 585 ? -18.922 -10.246 -36.401 1.00 65.88 585 ASP A CA 1
ATOM 4398 C C . ASP A 1 585 ? -18.655 -8.749 -36.680 1.00 65.88 585 ASP A C 1
ATOM 4400 O O . ASP A 1 585 ? -19.574 -7.934 -36.627 1.00 65.88 585 ASP A O 1
ATOM 4404 N N . LEU A 1 586 ? -17.425 -8.397 -37.077 1.00 64.19 586 LEU A N 1
ATOM 4405 C CA . LEU A 1 586 ? -17.072 -7.075 -37.623 1.00 64.19 586 LEU A CA 1
ATOM 4406 C C . LEU A 1 586 ? -16.953 -7.137 -39.150 1.00 64.19 586 LEU A C 1
ATOM 4408 O O . LEU A 1 586 ? -16.464 -8.128 -39.696 1.00 64.19 586 LEU A O 1
ATOM 4412 N N . TYR A 1 587 ? -17.382 -6.082 -39.851 1.00 57.16 587 TYR A N 1
ATOM 4413 C CA . TYR A 1 587 ? -17.364 -6.015 -41.318 1.00 57.16 587 TYR A CA 1
ATOM 4414 C C . TYR A 1 587 ? -16.555 -4.815 -41.817 1.00 57.16 587 TYR A C 1
ATOM 4416 O O . TYR A 1 587 ? -17.004 -3.675 -41.725 1.00 57.16 587 TYR A O 1
ATOM 4424 N N . LEU A 1 588 ? -15.402 -5.089 -42.419 1.00 63.78 588 LEU A N 1
ATOM 4425 C CA . LEU A 1 588 ? -14.560 -4.113 -43.109 1.00 63.78 588 LEU A CA 1
ATOM 4426 C C . LEU A 1 588 ? -15.016 -3.953 -44.570 1.00 63.78 588 LEU A C 1
ATOM 4428 O O . LEU A 1 588 ? -15.287 -4.957 -45.236 1.00 63.78 588 LEU A O 1
ATOM 4432 N N . ARG A 1 589 ? -15.089 -2.714 -45.082 1.00 57.38 589 ARG A N 1
ATOM 4433 C CA . ARG A 1 589 ? -15.519 -2.393 -46.464 1.00 57.38 589 ARG A CA 1
ATOM 4434 C C . ARG A 1 589 ? -14.472 -1.556 -47.201 1.00 57.38 589 ARG A C 1
ATOM 4436 O O . ARG A 1 589 ? -14.017 -0.566 -46.651 1.00 57.38 589 ARG A O 1
ATOM 4443 N N . GLY A 1 590 ? -14.132 -1.914 -48.443 1.00 49.75 590 GLY A N 1
ATOM 4444 C CA . GLY A 1 590 ? -13.123 -1.198 -49.250 1.00 49.75 590 GLY A CA 1
ATOM 4445 C C . GLY A 1 590 ? -13.568 0.172 -49.809 1.00 49.75 590 GLY A C 1
ATOM 4446 O O . GLY A 1 590 ? -14.730 0.353 -50.175 1.00 49.75 590 GLY A O 1
ATOM 4447 N N . ASP A 1 591 ? -12.611 1.100 -49.892 1.00 50.66 591 ASP A N 1
ATOM 4448 C CA . ASP A 1 591 ? -12.721 2.572 -49.885 1.00 50.66 591 ASP A CA 1
ATOM 4449 C C . ASP A 1 591 ? -13.564 3.254 -50.980 1.00 50.66 591 ASP A C 1
ATOM 4451 O O . ASP A 1 591 ? -13.596 2.855 -52.150 1.00 50.66 591 ASP A O 1
ATOM 4455 N N . GLY A 1 592 ? -14.129 4.416 -50.611 1.00 35.62 592 GLY A N 1
ATOM 4456 C CA . GLY A 1 592 ? -14.507 5.468 -51.557 1.00 35.62 592 GLY A CA 1
ATOM 4457 C C . GLY A 1 592 ? -15.066 6.762 -50.934 1.00 35.62 592 GLY A C 1
ATOM 4458 O O . GLY A 1 592 ? -16.275 6.841 -50.729 1.00 35.62 592 GLY A O 1
ATOM 4459 N N . GLY A 1 593 ? -14.228 7.809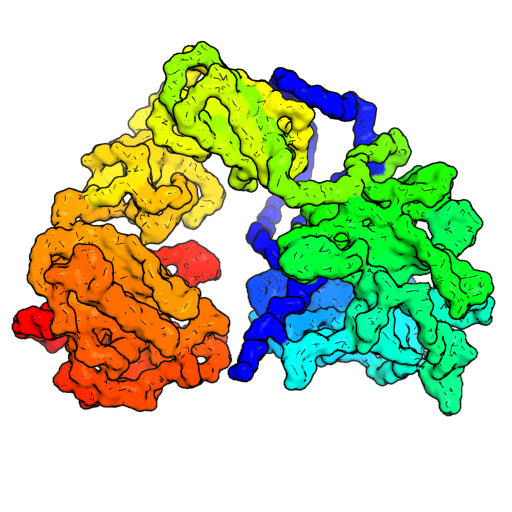 -50.788 1.00 32.56 593 GLY A N 1
ATOM 4460 C CA . GLY A 1 593 ? -14.613 9.214 -51.067 1.00 32.56 593 GLY A CA 1
ATOM 4461 C C . GLY A 1 593 ? -14.357 10.331 -50.023 1.00 32.56 593 GLY A C 1
ATOM 4462 O O . GLY A 1 593 ? -15.165 10.500 -49.120 1.00 32.56 593 GLY A O 1
ATOM 4463 N N . ASP A 1 594 ? -13.345 11.169 -50.320 1.00 40.16 594 ASP A N 1
ATOM 4464 C CA . ASP A 1 594 ? -13.141 12.631 -50.103 1.00 40.16 594 ASP A CA 1
ATOM 4465 C C . ASP A 1 594 ? -13.088 13.294 -48.692 1.00 40.16 594 ASP A C 1
ATOM 4467 O O . ASP A 1 594 ? -14.120 13.600 -48.093 1.00 40.16 594 ASP A O 1
ATOM 4471 N N . GLY A 1 595 ? -11.878 13.740 -48.290 1.00 29.77 595 GLY A N 1
ATOM 4472 C CA . GLY A 1 595 ? -11.587 14.753 -47.244 1.00 29.77 595 GLY A CA 1
ATOM 4473 C C . GLY A 1 595 ? -10.858 16.026 -47.774 1.00 29.77 595 GLY A C 1
ATOM 4474 O O . GLY A 1 595 ? -10.354 16.012 -48.901 1.00 29.77 595 GLY A O 1
ATOM 4475 N N . PRO A 1 596 ? -10.847 17.176 -47.046 1.00 29.75 596 PRO A N 1
ATOM 4476 C CA . PRO A 1 596 ? -10.551 18.519 -47.591 1.00 29.75 596 PRO A CA 1
ATOM 4477 C C . PRO A 1 596 ? -9.060 18.966 -47.570 1.00 29.75 596 PRO A C 1
ATOM 4479 O O . PRO A 1 596 ? -8.257 18.483 -46.788 1.00 29.75 596 PRO A O 1
ATOM 4482 N N . GLN A 1 597 ? -8.699 19.936 -48.436 1.00 32.59 597 GLN A N 1
ATOM 4483 C CA . GLN A 1 597 ? -7.319 20.358 -48.810 1.00 32.59 597 GLN A CA 1
ATOM 4484 C C . GLN A 1 597 ? -6.573 21.347 -47.854 1.00 32.59 597 GLN A C 1
ATOM 4486 O O . GLN A 1 597 ? -7.244 22.164 -47.220 1.00 32.59 597 GLN A O 1
ATOM 4491 N N . PRO A 1 598 ? -5.207 21.399 -47.854 1.00 33.69 598 PRO A N 1
ATOM 4492 C CA . PRO A 1 598 ? -4.362 22.101 -46.860 1.00 33.69 598 PRO A CA 1
ATOM 4493 C C . PRO A 1 598 ? -3.710 23.449 -47.299 1.00 33.69 598 PRO A C 1
ATOM 4495 O O . PRO A 1 598 ? -3.699 23.807 -48.478 1.00 33.69 598 PRO A O 1
ATOM 4498 N N . ASN A 1 599 ? -3.148 24.204 -46.333 1.00 35.12 599 ASN A N 1
ATOM 4499 C CA . ASN A 1 599 ? -2.594 25.576 -46.426 1.00 35.12 599 ASN A CA 1
ATOM 4500 C C . ASN A 1 599 ? -1.026 25.599 -46.357 1.00 35.12 599 ASN A C 1
ATOM 4502 O O . ASN A 1 599 ? -0.469 24.968 -45.466 1.00 35.12 599 ASN A O 1
ATOM 4506 N N . PRO A 1 600 ? -0.270 26.331 -47.212 1.00 43.91 600 PRO A N 1
ATOM 4507 C CA . PRO A 1 600 ? 1.158 26.044 -47.499 1.00 43.91 600 PRO A CA 1
ATOM 4508 C C . PRO A 1 600 ? 2.244 26.772 -46.652 1.00 43.91 600 PRO A C 1
ATOM 4510 O O . PRO A 1 600 ? 3.368 26.939 -47.125 1.00 43.91 600 PRO A O 1
ATOM 4513 N N . GLY A 1 601 ? 1.947 27.270 -45.443 1.00 51.88 601 GLY A N 1
ATOM 4514 C CA . GLY A 1 601 ? 2.834 28.197 -44.697 1.00 51.88 601 GLY A CA 1
ATOM 4515 C C . GLY A 1 601 ? 3.722 27.617 -43.582 1.00 51.88 601 GLY A C 1
ATOM 4516 O O . GLY A 1 601 ? 4.604 28.321 -43.094 1.00 51.88 601 GLY A O 1
ATOM 4517 N N . ASN A 1 602 ? 3.515 26.365 -43.173 1.00 65.06 602 ASN A N 1
ATOM 4518 C CA . ASN A 1 602 ? 4.135 25.800 -41.970 1.00 65.06 602 ASN A CA 1
ATOM 4519 C C . ASN A 1 602 ? 5.038 24.620 -42.350 1.00 65.06 602 ASN A C 1
ATOM 4521 O O . ASN A 1 602 ? 4.573 23.488 -42.368 1.00 65.06 602 ASN A O 1
ATOM 4525 N N . ARG A 1 603 ? 6.298 24.875 -42.732 1.00 70.12 603 ARG A N 1
ATOM 4526 C CA . ARG A 1 603 ? 7.226 23.830 -43.208 1.00 70.12 603 ARG A CA 1
ATOM 4527 C C . ARG A 1 603 ? 8.511 23.748 -42.387 1.00 70.12 603 ARG A C 1
ATOM 4529 O O . ARG A 1 603 ? 9.206 24.756 -42.250 1.00 70.12 603 ARG A O 1
ATOM 4536 N N . LEU A 1 604 ? 8.860 22.537 -41.957 1.00 72.25 604 LEU A N 1
ATOM 4537 C CA . LEU A 1 604 ? 10.150 22.152 -41.379 1.00 72.25 604 LEU A CA 1
ATOM 4538 C C . LEU A 1 604 ? 10.953 21.312 -42.378 1.00 72.25 604 LEU A C 1
ATOM 4540 O O . LEU A 1 604 ? 10.376 20.597 -43.191 1.00 72.25 604 LEU A O 1
ATOM 4544 N N . ARG A 1 605 ? 12.283 21.396 -42.326 1.00 79.38 605 ARG A N 1
ATOM 4545 C CA . ARG A 1 605 ? 13.203 20.501 -43.035 1.00 79.38 605 ARG A CA 1
ATOM 4546 C C . ARG A 1 605 ? 14.046 19.754 -42.016 1.00 79.38 605 ARG A C 1
ATOM 4548 O O . ARG A 1 605 ? 14.794 20.383 -41.280 1.00 79.38 605 ARG A O 1
ATOM 4555 N N . VAL A 1 606 ? 13.976 18.435 -42.009 1.00 74.75 606 VAL A N 1
ATOM 4556 C CA . VAL A 1 606 ? 14.804 17.601 -41.139 1.00 74.75 606 VAL A CA 1
ATOM 4557 C C . VAL A 1 606 ? 15.973 17.044 -41.941 1.00 74.75 606 VAL A C 1
ATOM 4559 O O . VAL A 1 606 ? 15.787 16.478 -43.024 1.00 74.75 606 VAL A O 1
ATOM 4562 N N . THR A 1 607 ? 17.187 17.228 -41.430 1.00 71.44 607 THR A N 1
ATOM 4563 C CA . THR A 1 607 ? 18.396 16.566 -41.920 1.00 71.44 607 THR A CA 1
ATOM 4564 C C . THR A 1 607 ? 18.809 15.493 -40.931 1.00 71.44 607 THR A C 1
ATOM 4566 O O . THR A 1 607 ? 18.702 15.668 -39.722 1.00 71.44 607 THR A O 1
ATOM 4569 N N . TYR A 1 608 ? 19.262 14.369 -41.461 1.00 66.75 608 TYR A N 1
ATOM 4570 C CA . TYR A 1 608 ? 19.826 13.302 -40.665 1.00 66.75 608 TYR A CA 1
ATOM 4571 C C . TYR A 1 608 ? 20.932 12.665 -41.470 1.00 66.75 608 TYR A C 1
ATOM 4573 O O . TYR A 1 608 ? 20.769 12.363 -42.659 1.00 66.75 608 TYR A O 1
ATOM 4581 N N . GLY A 1 609 ? 22.077 12.541 -40.827 1.00 51.84 609 GLY A N 1
ATOM 4582 C CA . GLY A 1 609 ? 23.269 12.040 -41.454 1.00 51.84 609 GLY A CA 1
ATOM 4583 C C . GLY A 1 609 ? 23.643 10.690 -40.909 1.00 51.84 609 GLY A C 1
ATOM 4584 O O . GLY A 1 609 ? 24.833 10.495 -40.919 1.00 51.84 609 GLY A O 1
ATOM 4585 N N . GLY A 1 610 ? 22.727 9.840 -40.415 1.00 52.41 610 GLY A N 1
ATOM 4586 C CA . GLY A 1 610 ? 23.034 8.553 -39.775 1.00 52.41 610 GLY A CA 1
ATOM 4587 C C . GLY A 1 610 ? 22.685 7.265 -40.512 1.00 52.41 610 GLY A C 1
ATOM 4588 O O . GLY A 1 610 ? 22.127 7.304 -41.606 1.00 52.41 610 GLY A O 1
ATOM 4589 N N . ASN A 1 611 ? 23.071 6.127 -39.928 1.00 55.97 611 ASN A N 1
ATOM 4590 C CA . ASN A 1 611 ? 22.749 4.767 -40.383 1.00 55.97 611 ASN A CA 1
ATOM 4591 C C . ASN A 1 611 ? 21.581 4.160 -39.607 1.00 55.97 611 ASN A C 1
ATOM 4593 O O . ASN A 1 611 ? 21.130 3.066 -39.943 1.00 55.97 611 ASN A O 1
ATOM 4597 N N . GLU A 1 612 ? 21.149 4.820 -38.542 1.00 63.34 612 GLU A N 1
ATOM 4598 C CA . GLU A 1 612 ? 20.102 4.357 -37.668 1.00 63.34 612 GLU A CA 1
ATOM 4599 C C . GLU A 1 612 ? 18.786 4.421 -38.454 1.00 63.34 612 GLU A C 1
ATOM 4601 O O . GLU A 1 612 ? 18.394 5.454 -39.006 1.00 63.34 612 GLU A O 1
ATOM 4606 N N . VAL A 1 613 ? 18.174 3.249 -38.622 1.00 61.56 613 VAL A N 1
ATOM 4607 C CA . VAL A 1 613 ? 16.995 3.066 -39.464 1.00 61.56 613 VAL A CA 1
ATOM 4608 C C . VAL A 1 613 ? 15.803 2.943 -38.544 1.00 61.56 613 VAL A C 1
ATOM 4610 O O . VAL A 1 613 ? 15.642 1.930 -37.872 1.00 61.56 613 VAL A O 1
ATOM 4613 N N . GLY A 1 614 ? 14.974 3.972 -38.558 1.00 60.72 614 GLY A N 1
ATOM 4614 C CA . GLY A 1 614 ? 13.775 4.046 -37.751 1.00 60.72 614 GLY A CA 1
ATOM 4615 C C . GLY A 1 614 ? 12.802 5.065 -38.330 1.00 60.72 614 GLY A C 1
ATOM 4616 O O . GLY A 1 614 ? 13.200 5.896 -39.163 1.00 60.72 614 GLY A O 1
ATOM 4617 N N . PRO A 1 615 ? 11.525 5.018 -37.934 1.00 63.88 615 PRO A N 1
ATOM 4618 C CA . PRO A 1 615 ? 10.587 6.065 -38.274 1.00 63.88 615 PRO A CA 1
ATOM 4619 C C . PRO A 1 615 ? 11.050 7.422 -37.737 1.00 63.88 615 PRO A C 1
ATOM 4621 O O . PRO A 1 615 ? 11.301 7.572 -36.547 1.00 63.88 615 PRO A O 1
ATOM 4624 N N . LEU A 1 616 ? 11.123 8.431 -38.602 1.00 69.12 616 LEU A N 1
ATOM 4625 C CA . LEU A 1 616 ? 11.252 9.816 -38.170 1.00 69.12 616 LEU A CA 1
ATOM 4626 C C . LEU A 1 616 ? 9.921 10.306 -37.635 1.00 69.12 616 LEU A C 1
ATOM 4628 O O . LEU A 1 616 ? 8.922 10.273 -38.348 1.00 69.12 616 LEU A O 1
ATOM 4632 N N . VAL A 1 617 ? 9.946 10.866 -36.444 1.00 71.12 617 VAL A N 1
ATOM 4633 C CA . VAL A 1 617 ? 8.830 11.517 -35.784 1.00 71.12 617 VAL A CA 1
ATOM 4634 C C . VAL A 1 617 ? 9.128 13.008 -35.660 1.00 71.12 617 VAL A C 1
ATOM 4636 O O . VAL A 1 617 ? 10.222 13.399 -35.256 1.00 71.12 617 VAL A O 1
ATOM 4639 N N . VAL A 1 618 ? 8.156 13.852 -36.012 1.00 68.62 618 VAL A N 1
ATOM 4640 C CA . VAL A 1 618 ? 8.204 15.311 -35.841 1.00 68.62 618 VAL A CA 1
ATOM 4641 C C . VAL A 1 618 ? 6.947 15.758 -35.099 1.00 68.62 618 VAL A C 1
ATOM 4643 O O . VAL A 1 618 ? 5.855 15.754 -35.664 1.00 68.62 618 VAL A O 1
ATOM 4646 N N . ALA A 1 619 ? 7.098 16.162 -33.839 1.00 68.56 619 ALA A N 1
ATOM 4647 C CA . ALA A 1 619 ? 6.012 16.572 -32.953 1.00 68.56 619 ALA A CA 1
ATOM 4648 C C . ALA A 1 619 ? 6.162 18.041 -32.524 1.00 68.56 619 ALA A C 1
ATOM 4650 O O . ALA A 1 619 ? 7.255 18.496 -32.193 1.00 68.56 619 ALA A O 1
ATOM 4651 N N . MET A 1 620 ? 5.059 18.791 -32.517 1.00 66.31 620 MET A N 1
ATOM 4652 C CA . MET A 1 620 ? 5.036 20.237 -32.265 1.00 66.31 620 MET A CA 1
ATOM 4653 C C . MET A 1 620 ? 4.266 20.546 -30.987 1.00 66.31 620 MET A C 1
ATOM 4655 O O . MET A 1 620 ? 3.075 20.262 -30.917 1.00 66.31 620 MET A O 1
ATOM 4659 N N . PHE A 1 621 ? 4.891 21.190 -30.005 1.00 68.00 621 PHE A N 1
ATOM 4660 C CA . PHE A 1 621 ? 4.266 21.499 -28.714 1.00 68.00 621 PHE A CA 1
ATOM 4661 C C . PHE A 1 621 ? 4.142 23.004 -28.499 1.00 68.00 621 PHE A C 1
ATOM 4663 O O . PHE A 1 621 ? 5.089 23.742 -28.737 1.00 68.00 621 PHE A O 1
ATOM 4670 N N . SER A 1 622 ? 2.984 23.482 -28.044 1.00 69.44 622 SER A N 1
ATOM 4671 C CA . SER A 1 622 ? 2.741 24.913 -27.793 1.00 69.44 622 SER A CA 1
ATOM 4672 C C . SER A 1 622 ? 3.333 25.434 -26.473 1.00 69.44 622 SER A C 1
ATOM 4674 O O . SER A 1 622 ? 3.243 26.628 -26.193 1.00 69.44 622 SER A O 1
ATOM 4676 N N . SER A 1 623 ? 3.888 24.554 -25.638 1.00 50.34 623 SER A N 1
ATOM 4677 C CA . SER A 1 623 ? 4.573 24.875 -24.379 1.00 50.34 623 SER A CA 1
ATOM 4678 C C . SER A 1 623 ? 5.546 23.751 -24.014 1.00 50.34 623 SER A C 1
ATOM 4680 O O . SER A 1 623 ? 5.256 22.592 -24.313 1.00 50.34 623 SER A O 1
ATOM 4682 N N . TRP A 1 624 ? 6.664 24.084 -23.358 1.00 49.47 624 TRP A N 1
ATOM 4683 C CA . TRP A 1 624 ? 7.635 23.105 -22.861 1.00 49.47 624 TRP A CA 1
ATOM 4684 C C . TRP A 1 624 ? 7.943 23.336 -21.368 1.00 49.47 624 TRP A C 1
ATOM 4686 O O . TRP A 1 624 ? 8.223 24.486 -21.012 1.00 49.47 624 TRP A O 1
ATOM 4696 N N . PRO A 1 625 ? 7.916 22.299 -20.504 1.00 39.75 625 PRO A N 1
ATOM 4697 C CA . PRO A 1 625 ? 7.568 20.899 -20.799 1.00 39.75 625 PRO A CA 1
ATOM 4698 C C . PRO A 1 625 ? 6.113 20.730 -21.298 1.00 39.75 625 PRO A C 1
ATOM 4700 O O . PRO A 1 625 ? 5.279 21.621 -21.089 1.00 39.75 625 PRO A O 1
ATOM 4703 N N . PRO A 1 626 ? 5.811 19.656 -22.052 1.00 41.59 626 PRO A N 1
ATOM 4704 C CA . PRO A 1 626 ? 4.535 19.514 -22.748 1.00 41.59 626 PRO A CA 1
ATOM 4705 C C . PRO A 1 626 ? 3.390 19.243 -21.763 1.00 41.59 626 PRO A C 1
ATOM 4707 O O . PRO A 1 626 ? 3.369 18.228 -21.079 1.00 41.59 626 PRO A O 1
ATOM 4710 N N . MET A 1 627 ? 2.399 20.138 -21.715 1.00 36.81 627 MET A N 1
ATOM 4711 C CA . MET A 1 627 ? 1.179 19.965 -20.912 1.00 36.81 627 MET A CA 1
ATOM 4712 C C . MET A 1 627 ? 0.033 19.408 -21.776 1.00 36.81 627 MET A C 1
ATOM 4714 O O . MET A 1 627 ? -0.982 20.077 -21.978 1.00 36.81 627 MET A O 1
ATOM 4718 N N . GLY A 1 628 ? 0.225 18.216 -22.354 1.00 40.84 628 GLY A N 1
ATOM 4719 C CA . GLY A 1 628 ? -0.747 17.538 -23.230 1.00 40.84 628 GLY A CA 1
ATOM 4720 C C . GLY A 1 628 ? -0.162 17.044 -24.567 1.00 40.84 628 GLY A C 1
ATOM 4721 O O . GLY A 1 628 ? 1.029 17.240 -24.821 1.00 40.84 628 GLY A O 1
ATOM 4722 N N . PRO A 1 629 ? -0.973 16.395 -25.434 1.00 40.50 629 PRO A N 1
ATOM 4723 C CA . PRO A 1 629 ? -0.503 15.859 -26.714 1.00 40.50 629 PRO A CA 1
ATOM 4724 C C . PRO A 1 629 ? -0.010 16.972 -27.657 1.00 40.50 629 PRO A C 1
ATOM 4726 O O . PRO A 1 629 ? -0.438 18.127 -27.531 1.00 40.50 629 PRO A O 1
ATOM 4729 N N . PRO A 1 630 ? 0.873 16.653 -28.624 1.00 46.72 630 PRO A N 1
ATOM 4730 C CA . PRO A 1 630 ? 1.426 17.648 -29.532 1.00 46.72 630 PRO A CA 1
ATOM 4731 C C . PRO A 1 630 ? 0.324 18.353 -30.332 1.00 46.72 63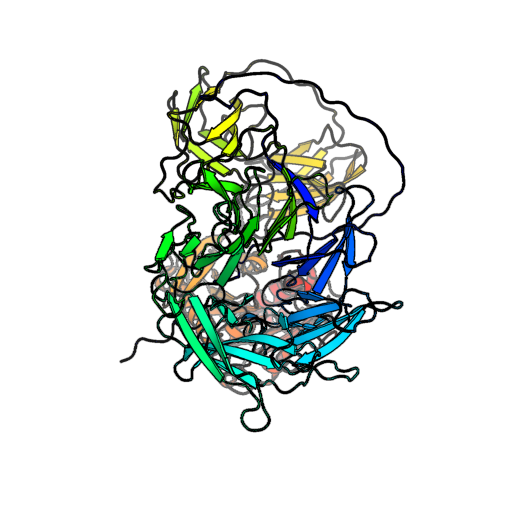0 PRO A C 1
ATOM 4733 O O . PRO A 1 630 ? -0.627 17.745 -30.817 1.00 46.72 630 PRO A O 1
ATOM 4736 N N . SER A 1 631 ? 0.485 19.664 -30.507 1.00 57.34 631 SER A N 1
ATOM 4737 C CA . SER A 1 631 ? -0.387 20.512 -31.325 1.00 57.34 631 SER A CA 1
ATOM 4738 C C . SER A 1 631 ? -0.428 20.085 -32.798 1.00 57.34 631 SER A C 1
ATOM 4740 O O . SER A 1 631 ? -1.407 20.379 -33.481 1.00 57.34 631 SER A O 1
ATOM 4742 N N . ALA A 1 632 ? 0.621 19.415 -33.287 1.00 55.47 632 ALA A N 1
ATOM 4743 C CA . ALA A 1 632 ? 0.590 18.582 -34.489 1.00 55.47 632 ALA A CA 1
ATOM 4744 C C . ALA A 1 632 ? 1.749 17.581 -34.498 1.00 55.47 632 ALA A C 1
ATOM 4746 O O . ALA A 1 632 ? 2.766 17.794 -33.838 1.00 55.47 632 ALA A O 1
ATOM 4747 N N . PHE A 1 633 ? 1.594 16.516 -35.277 1.00 68.31 633 PHE A N 1
ATOM 4748 C CA . PHE A 1 633 ? 2.514 15.389 -35.341 1.00 68.31 633 PHE A CA 1
ATOM 4749 C C . PHE A 1 633 ? 2.554 14.836 -36.767 1.00 68.31 633 PHE A C 1
ATOM 4751 O O . PHE A 1 633 ? 1.512 14.733 -37.409 1.00 68.31 633 PHE A O 1
ATOM 4758 N N . GLU A 1 634 ? 3.743 14.482 -37.243 1.00 61.97 634 GLU A N 1
ATOM 4759 C CA . GLU A 1 634 ? 3.971 13.828 -38.532 1.00 61.97 634 GLU A CA 1
ATOM 4760 C C . GLU A 1 634 ? 5.026 12.733 -38.358 1.00 61.97 634 GLU A C 1
ATOM 4762 O O . GLU A 1 634 ? 6.041 12.945 -37.688 1.00 61.97 634 GLU A O 1
ATOM 4767 N N . GLN A 1 635 ? 4.808 11.577 -38.987 1.00 63.06 635 GLN A N 1
ATOM 4768 C CA . GLN A 1 635 ? 5.737 10.452 -38.947 1.00 63.06 635 GLN A CA 1
ATOM 4769 C C . GLN A 1 635 ? 6.092 9.987 -40.356 1.00 63.06 635 GLN A C 1
ATOM 4771 O O . GLN A 1 635 ? 5.245 9.881 -41.241 1.00 63.06 635 GLN A O 1
ATOM 4776 N N . PHE A 1 636 ? 7.359 9.643 -40.549 1.00 64.75 636 PHE A N 1
ATOM 4777 C CA . PHE A 1 636 ? 7.876 9.065 -41.775 1.00 64.75 636 PHE A CA 1
ATOM 4778 C C . PHE A 1 636 ? 8.523 7.726 -41.420 1.00 64.75 636 PHE A C 1
ATOM 4780 O O . PHE A 1 636 ? 9.566 7.727 -40.782 1.00 64.75 636 PHE A O 1
ATOM 4787 N N . PRO A 1 637 ? 7.964 6.579 -41.830 1.00 47.41 637 PRO A N 1
ATOM 4788 C CA . PRO A 1 637 ? 8.488 5.259 -41.456 1.00 47.41 637 PRO A CA 1
ATOM 4789 C C . PRO A 1 637 ? 9.915 4.968 -41.952 1.00 47.41 637 PRO A C 1
ATOM 4791 O O . PRO A 1 637 ? 10.614 4.137 -41.385 1.00 47.41 637 PRO A O 1
ATOM 4794 N N . ALA A 1 638 ? 10.343 5.639 -43.027 1.00 62.97 638 ALA A N 1
ATOM 4795 C CA . ALA A 1 638 ? 11.687 5.527 -43.599 1.00 62.97 638 ALA A CA 1
ATOM 4796 C C . ALA A 1 638 ? 11.994 6.731 -44.516 1.00 62.97 638 ALA A C 1
ATOM 4798 O O . ALA A 1 638 ? 12.015 6.591 -45.747 1.00 62.97 638 ALA A O 1
ATOM 4799 N N . PRO A 1 639 ? 12.156 7.950 -43.977 1.00 65.06 639 PRO A N 1
ATOM 4800 C CA . PRO A 1 639 ? 12.380 9.123 -44.807 1.00 65.06 639 PRO A CA 1
ATOM 4801 C C . PRO A 1 639 ? 13.757 9.064 -45.466 1.00 65.06 639 PRO A C 1
ATOM 4803 O O . PRO A 1 639 ? 14.761 8.693 -44.863 1.00 65.06 639 PRO A O 1
ATOM 4806 N N . THR A 1 640 ? 13.832 9.513 -46.716 1.00 70.94 640 THR A N 1
ATOM 4807 C CA . THR A 1 640 ? 15.116 9.881 -47.314 1.00 70.94 640 THR A CA 1
ATOM 4808 C C . THR A 1 640 ? 15.448 11.308 -46.915 1.00 70.94 640 THR A C 1
ATOM 4810 O O . THR A 1 640 ? 14.732 12.234 -47.300 1.00 70.94 640 THR A O 1
ATOM 4813 N N . TYR A 1 641 ? 16.538 11.489 -46.181 1.00 67.44 641 TYR A N 1
ATOM 4814 C CA . TYR A 1 641 ? 16.972 12.803 -45.732 1.00 67.44 641 TYR A CA 1
ATOM 4815 C C . TYR A 1 641 ? 17.709 13.580 -46.838 1.00 67.44 641 TYR A C 1
ATOM 4817 O O . TYR A 1 641 ? 18.456 12.986 -47.622 1.00 67.44 641 TYR A O 1
ATOM 4825 N N . PRO A 1 642 ? 17.535 14.913 -46.922 1.00 65.12 642 PRO A N 1
ATOM 4826 C CA . PRO A 1 642 ? 16.661 15.740 -46.088 1.00 65.12 642 PRO A CA 1
ATOM 4827 C C . PRO A 1 642 ? 15.173 15.557 -46.421 1.00 65.12 642 PRO A C 1
ATOM 4829 O O . PRO A 1 642 ? 14.812 15.456 -47.594 1.00 65.12 642 PRO A O 1
ATOM 4832 N N . VAL A 1 643 ? 14.315 15.593 -45.402 1.00 77.00 643 VAL A N 1
ATOM 4833 C CA . VAL A 1 643 ? 12.856 15.460 -45.539 1.00 77.00 643 VAL A CA 1
ATOM 4834 C C . VAL A 1 643 ? 12.156 16.756 -45.140 1.00 77.00 643 VAL A C 1
ATOM 4836 O O . VAL A 1 643 ? 12.527 17.393 -44.159 1.00 77.00 643 VAL A O 1
ATOM 4839 N N . ASP A 1 644 ? 11.172 17.175 -45.937 1.00 78.50 644 ASP A N 1
ATOM 4840 C CA . ASP A 1 644 ? 10.339 18.341 -45.642 1.00 78.50 644 ASP A CA 1
ATOM 4841 C C . ASP A 1 644 ? 9.024 17.886 -45.009 1.00 78.50 644 ASP A C 1
ATOM 4843 O O . ASP A 1 644 ? 8.344 17.024 -45.562 1.00 78.50 644 ASP A O 1
ATOM 4847 N N . VAL A 1 645 ? 8.654 18.510 -43.896 1.00 72.69 645 VAL A N 1
ATOM 4848 C CA . VAL A 1 645 ? 7.456 18.209 -43.108 1.00 72.69 645 VAL A CA 1
ATOM 4849 C C . VAL A 1 645 ? 6.558 19.441 -43.103 1.00 72.69 645 VAL A C 1
ATOM 4851 O O . VAL A 1 645 ? 7.032 20.541 -42.806 1.00 72.69 645 VAL A O 1
ATOM 4854 N N . GLU A 1 646 ? 5.287 19.296 -43.484 1.00 74.56 646 GLU A N 1
ATOM 4855 C CA . GLU A 1 646 ? 4.339 20.414 -43.579 1.00 74.56 646 GLU A CA 1
ATOM 4856 C C . GLU A 1 646 ? 3.209 20.264 -42.550 1.00 74.56 646 GLU A C 1
ATOM 4858 O O . GLU A 1 646 ? 2.585 19.217 -42.480 1.00 74.56 646 GLU A O 1
ATOM 4863 N N . PHE A 1 647 ? 2.885 21.331 -41.814 1.00 68.06 647 PHE A N 1
ATOM 4864 C CA . PHE A 1 647 ? 1.828 21.357 -40.792 1.00 68.06 647 PHE A CA 1
ATOM 4865 C C . PHE A 1 647 ? 0.705 22.340 -41.164 1.00 68.06 647 PHE A C 1
ATOM 4867 O O . PHE A 1 647 ? 0.554 23.399 -40.544 1.00 68.06 647 PHE A O 1
ATOM 4874 N N . PRO A 1 648 ? -0.090 22.057 -42.207 1.00 54.16 648 PRO A N 1
ATOM 4875 C CA . PRO A 1 648 ? -0.996 23.026 -42.830 1.00 54.16 648 PRO A CA 1
ATOM 4876 C C . PRO A 1 648 ? -2.139 23.530 -41.936 1.00 54.16 648 PRO A C 1
ATOM 4878 O O . PRO A 1 648 ? -2.783 24.531 -42.265 1.00 54.16 648 PRO A O 1
ATOM 4881 N N . THR A 1 649 ? -2.408 22.834 -40.833 1.00 54.38 649 THR A N 1
ATOM 4882 C CA . THR A 1 649 ? -3.482 23.106 -39.869 1.00 54.38 649 THR A CA 1
ATOM 4883 C C . THR A 1 649 ? -2.991 23.792 -38.589 1.00 54.38 649 THR A C 1
ATOM 4885 O O . THR A 1 649 ? -3.827 24.238 -37.802 1.00 54.38 649 THR A O 1
ATOM 4888 N N . LEU A 1 650 ? -1.670 23.935 -38.389 1.00 61.38 650 LEU A N 1
ATOM 4889 C CA . LEU A 1 650 ? -1.094 24.575 -37.200 1.00 61.38 650 LEU A CA 1
ATOM 4890 C C . LEU A 1 650 ? -1.452 26.071 -37.148 1.00 61.38 650 LEU A C 1
ATOM 4892 O O . LEU A 1 650 ? -1.264 26.803 -38.129 1.00 61.38 650 LEU A O 1
ATOM 4896 N N . ALA A 1 651 ? -1.945 26.538 -35.999 1.00 64.12 651 ALA A N 1
ATOM 4897 C CA . ALA A 1 651 ? -2.218 27.955 -35.781 1.00 64.12 651 ALA A CA 1
ATOM 4898 C C . ALA A 1 651 ? -0.907 28.774 -35.712 1.00 64.12 651 ALA A C 1
ATOM 4900 O O . ALA A 1 651 ? 0.137 28.233 -35.358 1.00 64.12 651 ALA A O 1
ATOM 4901 N N . PRO A 1 652 ? -0.920 30.080 -36.043 1.00 73.38 652 PRO A N 1
ATOM 4902 C CA . PRO A 1 652 ? 0.245 30.941 -35.840 1.00 73.38 652 PRO A CA 1
ATOM 4903 C C . PRO A 1 652 ? 0.657 31.011 -34.361 1.00 73.38 652 PRO A C 1
ATOM 4905 O O . PRO A 1 652 ? -0.187 31.306 -33.513 1.00 73.38 652 PRO A O 1
ATOM 4908 N N . GLY A 1 653 ? 1.939 30.801 -34.059 1.00 72.00 653 GLY A N 1
ATOM 4909 C CA . GLY A 1 653 ? 2.456 30.744 -32.689 1.00 72.00 653 GLY A CA 1
ATOM 4910 C C . GLY A 1 653 ? 3.903 30.252 -32.595 1.00 72.00 653 GLY A C 1
ATOM 4911 O O . GLY A 1 653 ? 4.495 29.844 -33.598 1.00 72.00 653 GLY A O 1
ATOM 4912 N N . GLU A 1 654 ? 4.461 30.315 -31.385 1.00 77.38 654 GLU A N 1
ATOM 4913 C CA . GLU A 1 654 ? 5.739 29.686 -31.033 1.00 77.38 654 GLU A CA 1
ATOM 4914 C C . GLU A 1 654 ? 5.481 28.251 -30.571 1.00 77.38 654 GLU A C 1
ATOM 4916 O O . GLU A 1 654 ? 4.549 28.007 -29.804 1.00 77.38 654 GLU A O 1
ATOM 4921 N N . TYR A 1 655 ? 6.290 27.316 -31.055 1.00 75.00 655 TYR A N 1
ATOM 4922 C CA . TYR A 1 655 ? 6.189 25.896 -30.751 1.00 75.00 655 TYR A CA 1
ATOM 4923 C C . TYR A 1 655 ? 7.579 25.315 -30.488 1.00 75.00 655 TYR A C 1
ATOM 4925 O O . TYR A 1 655 ? 8.556 25.726 -31.109 1.00 75.00 655 TYR A O 1
ATOM 4933 N N . THR A 1 656 ? 7.672 24.315 -29.623 1.00 74.06 656 THR A N 1
ATOM 4934 C CA . THR A 1 656 ? 8.859 23.466 -29.485 1.00 74.06 656 THR A CA 1
ATOM 4935 C C . THR A 1 656 ? 8.684 22.249 -30.387 1.00 74.06 656 THR A C 1
ATOM 4937 O O . THR A 1 656 ? 7.739 21.480 -30.215 1.00 74.06 656 THR A O 1
ATOM 4940 N N . ALA A 1 657 ? 9.558 22.102 -31.381 1.00 65.25 657 ALA A N 1
ATOM 4941 C CA . ALA A 1 657 ? 9.616 20.943 -32.258 1.00 65.25 657 ALA A CA 1
ATOM 4942 C C . ALA A 1 657 ? 10.501 19.871 -31.615 1.00 65.25 657 ALA A C 1
ATOM 4944 O O . ALA A 1 657 ? 11.693 20.096 -31.412 1.00 65.25 657 ALA A O 1
ATOM 4945 N N . MET A 1 658 ? 9.919 18.716 -31.311 1.00 69.88 658 MET A N 1
ATOM 4946 C CA . MET A 1 658 ? 10.631 17.508 -30.914 1.00 69.88 658 MET A CA 1
ATOM 4947 C C . MET A 1 658 ? 10.716 16.592 -32.125 1.00 69.88 658 MET A C 1
ATOM 4949 O O . MET A 1 658 ? 9.697 16.240 -32.721 1.00 69.88 658 MET A O 1
ATOM 4953 N N . VAL A 1 659 ? 11.935 16.255 -32.521 1.00 69.31 659 VAL A N 1
ATOM 4954 C CA . VAL A 1 659 ? 12.212 15.487 -33.727 1.00 69.31 659 VAL A CA 1
ATOM 4955 C C . VAL A 1 659 ? 13.056 14.294 -33.318 1.00 69.31 659 VAL A C 1
ATOM 4957 O O . VAL A 1 659 ? 14.082 14.499 -32.679 1.00 69.31 659 VAL A O 1
ATOM 4960 N N . PHE A 1 660 ? 12.657 13.073 -33.656 1.00 64.56 660 PHE A N 1
ATOM 4961 C CA . PHE A 1 660 ? 13.452 11.893 -33.324 1.00 64.56 660 PHE A CA 1
ATOM 4962 C C . PHE A 1 660 ? 13.294 10.763 -34.332 1.00 64.56 660 PHE A C 1
ATOM 4964 O O . PHE A 1 660 ? 12.314 10.716 -35.067 1.00 64.56 660 PHE A O 1
ATOM 4971 N N . ILE A 1 661 ? 14.276 9.874 -34.395 1.00 67.88 661 ILE A N 1
ATOM 4972 C CA . ILE A 1 661 ? 14.217 8.623 -35.147 1.00 67.88 661 ILE A CA 1
ATOM 4973 C C . ILE A 1 661 ? 14.028 7.527 -34.123 1.00 67.88 661 ILE A C 1
ATOM 4975 O O . ILE A 1 661 ? 14.902 7.358 -33.280 1.00 67.88 661 ILE A O 1
ATOM 4979 N N . ASP A 1 662 ? 12.904 6.827 -34.220 1.00 66.50 662 ASP A N 1
ATOM 4980 C CA . ASP A 1 662 ? 12.557 5.697 -33.360 1.00 66.50 662 ASP A CA 1
ATOM 4981 C C . ASP A 1 662 ? 13.392 4.474 -33.772 1.00 66.50 662 ASP A C 1
ATOM 4983 O O . ASP A 1 662 ? 13.044 3.754 -34.715 1.00 66.50 662 ASP A O 1
ATOM 4987 N N . VAL A 1 663 ? 14.572 4.322 -33.167 1.00 58.44 663 VAL A N 1
ATOM 4988 C CA . VAL A 1 663 ? 15.574 3.317 -33.578 1.00 58.44 663 VAL A CA 1
ATOM 4989 C C . VAL A 1 663 ? 15.299 1.965 -32.930 1.00 58.44 663 VAL A C 1
ATOM 4991 O O . VAL A 1 663 ? 15.619 0.920 -33.509 1.00 58.44 663 VAL A O 1
ATOM 4994 N N . ASP A 1 664 ? 14.726 1.972 -31.732 1.00 55.12 664 ASP A N 1
ATOM 4995 C CA . ASP A 1 664 ? 14.494 0.783 -30.917 1.00 55.12 664 ASP A CA 1
ATOM 4996 C C . ASP A 1 664 ? 13.062 0.236 -31.031 1.00 55.12 664 ASP A C 1
ATOM 4998 O O . ASP A 1 664 ? 12.785 -0.872 -30.562 1.00 55.12 664 ASP A O 1
ATOM 5002 N N . GLY A 1 665 ? 12.174 0.953 -31.724 1.00 48.78 665 GLY A N 1
ATOM 5003 C CA . GLY A 1 665 ? 10.778 0.569 -31.894 1.00 48.78 665 GLY A CA 1
ATOM 5004 C C . GLY A 1 665 ? 9.961 0.765 -30.620 1.00 48.78 665 GLY A C 1
ATOM 5005 O O . GLY A 1 665 ? 8.913 0.126 -30.475 1.00 48.78 665 GLY A O 1
ATOM 5006 N N . SER A 1 666 ? 10.439 1.609 -29.702 1.00 45.12 666 SER A N 1
ATOM 5007 C CA . SER A 1 666 ? 9.731 2.032 -28.489 1.00 45.12 666 SER A CA 1
ATOM 5008 C C . SER A 1 666 ? 8.417 2.748 -28.793 1.00 45.12 666 SER A C 1
ATOM 5010 O O . SER A 1 666 ? 7.497 2.757 -27.969 1.00 45.12 666 SER A O 1
ATOM 5012 N N . GLY A 1 667 ? 8.281 3.256 -30.016 1.00 43.59 667 GLY A N 1
ATOM 5013 C CA . GLY A 1 667 ? 7.045 3.771 -30.555 1.00 43.59 667 GLY A CA 1
ATOM 5014 C C . GLY A 1 667 ? 6.939 5.289 -30.486 1.00 43.59 667 GLY A C 1
ATOM 5015 O O . GLY A 1 667 ? 7.617 6.005 -29.755 1.00 43.59 667 GLY A O 1
ATOM 5016 N N . ILE A 1 668 ? 5.978 5.792 -31.253 1.00 42.00 668 ILE A N 1
ATOM 5017 C CA . ILE A 1 668 ? 5.843 7.201 -31.648 1.00 42.00 668 ILE A CA 1
ATOM 5018 C C . ILE A 1 668 ? 5.598 8.215 -30.521 1.00 42.00 668 ILE A C 1
ATOM 5020 O O . ILE A 1 668 ? 5.609 9.417 -30.783 1.00 42.00 668 ILE A O 1
ATOM 5024 N N . MET A 1 669 ? 5.341 7.750 -29.296 1.00 40.56 669 MET A N 1
ATOM 5025 C CA . MET A 1 669 ? 4.997 8.584 -28.136 1.00 40.56 669 MET A CA 1
ATOM 5026 C C . MET A 1 669 ? 6.087 8.618 -27.061 1.00 40.56 669 MET A C 1
ATOM 5028 O O . MET A 1 669 ? 5.931 9.349 -26.086 1.00 40.56 669 MET A O 1
ATOM 5032 N N . ALA A 1 670 ? 7.164 7.847 -27.216 1.00 46.91 670 ALA A N 1
ATOM 5033 C CA . ALA A 1 670 ? 8.145 7.629 -26.161 1.00 46.91 670 ALA A CA 1
ATOM 5034 C C . ALA A 1 670 ? 9.571 7.758 -26.701 1.00 46.91 670 ALA A C 1
ATOM 5036 O O . ALA A 1 670 ? 10.339 6.803 -26.646 1.00 46.91 670 ALA A O 1
ATOM 5037 N N . ALA A 1 671 ? 9.905 8.961 -27.191 1.00 47.09 671 ALA A N 1
ATOM 5038 C CA . ALA A 1 671 ? 11.282 9.313 -27.520 1.00 47.09 671 ALA A CA 1
ATOM 5039 C C . ALA A 1 671 ? 12.165 9.019 -26.304 1.00 47.09 671 ALA A C 1
ATOM 5041 O O . ALA A 1 671 ? 11.997 9.640 -25.249 1.00 47.09 671 ALA A O 1
ATOM 5042 N N . ASN A 1 672 ? 13.053 8.043 -26.430 1.00 49.16 672 ASN A N 1
ATOM 5043 C CA . ASN A 1 672 ? 13.851 7.567 -25.311 1.00 49.16 672 ASN A CA 1
ATOM 5044 C C . ASN A 1 672 ? 15.351 7.659 -25.620 1.00 49.16 672 ASN A C 1
ATOM 5046 O O . ASN A 1 672 ? 15.776 8.193 -26.645 1.00 49.16 672 ASN A O 1
ATOM 5050 N N . ALA A 1 673 ? 16.185 7.210 -24.685 1.00 49.06 673 ALA A N 1
ATOM 5051 C CA . ALA A 1 673 ? 17.633 7.347 -24.797 1.00 49.06 673 ALA A CA 1
ATOM 5052 C C . ALA A 1 673 ? 18.263 6.529 -25.948 1.00 49.06 673 ALA A C 1
ATOM 5054 O O . ALA A 1 673 ? 19.411 6.807 -26.305 1.00 49.06 673 ALA A O 1
ATOM 5055 N N . GLU A 1 674 ? 17.551 5.545 -26.513 1.00 54.03 674 GLU A N 1
ATOM 5056 C CA . GLU A 1 674 ? 17.948 4.768 -27.696 1.00 54.03 674 GLU A CA 1
ATOM 5057 C C . GLU A 1 674 ? 17.623 5.478 -29.029 1.00 54.03 674 GLU A C 1
ATOM 5059 O O . GLU A 1 674 ? 18.161 5.081 -30.067 1.00 54.03 674 GLU A O 1
ATOM 5064 N N . ASP A 1 675 ? 16.822 6.550 -29.012 1.00 57.47 675 ASP A N 1
ATOM 5065 C CA . ASP A 1 675 ? 16.390 7.275 -30.209 1.00 57.47 675 ASP A CA 1
ATOM 5066 C C . ASP A 1 675 ? 17.329 8.409 -30.606 1.00 57.47 675 ASP A C 1
ATOM 5068 O O . ASP A 1 675 ? 17.919 9.112 -29.777 1.00 57.47 675 ASP A O 1
ATOM 5072 N N . VAL A 1 676 ? 17.421 8.661 -31.914 1.00 61.12 676 VAL A N 1
ATOM 5073 C CA . VAL A 1 676 ? 18.208 9.792 -32.413 1.00 61.12 676 VAL A CA 1
ATOM 5074 C C . VAL A 1 676 ? 17.340 11.036 -32.469 1.00 61.12 676 VAL A C 1
ATOM 5076 O O . VAL A 1 676 ? 16.536 11.181 -33.386 1.00 61.12 676 VAL A O 1
ATOM 5079 N N . GLN A 1 677 ? 17.509 11.934 -31.499 1.00 69.00 677 GLN A N 1
ATOM 5080 C CA . GLN A 1 677 ? 16.586 13.040 -31.248 1.00 69.00 677 GLN A CA 1
ATOM 5081 C C . GLN A 1 677 ? 17.231 14.435 -31.210 1.00 69.00 677 GLN A C 1
ATOM 5083 O O . GLN A 1 677 ? 18.379 14.603 -30.804 1.00 69.00 677 GLN A O 1
ATOM 5088 N N . ALA A 1 678 ? 16.461 15.458 -31.589 1.00 54.44 678 ALA A N 1
ATOM 5089 C CA . ALA A 1 678 ? 16.766 16.874 -31.399 1.00 54.44 678 ALA A CA 1
ATOM 5090 C C . ALA A 1 678 ? 15.500 17.658 -31.016 1.00 54.44 678 ALA A C 1
ATOM 5092 O O . ALA A 1 678 ? 14.388 17.340 -31.448 1.00 54.44 678 ALA A O 1
ATOM 5093 N N . ARG A 1 679 ? 15.671 18.724 -30.227 1.00 68.38 679 ARG A N 1
ATOM 5094 C CA . ARG A 1 679 ? 14.597 19.653 -29.843 1.00 68.38 679 ARG A CA 1
ATOM 5095 C C . ARG A 1 679 ? 14.977 21.077 -30.235 1.00 68.38 679 ARG A C 1
ATOM 5097 O O . ARG A 1 679 ? 16.069 21.527 -29.906 1.00 68.38 679 ARG A O 1
ATOM 5104 N N . GLU A 1 680 ? 14.076 21.784 -30.914 1.00 63.53 680 GLU A N 1
ATOM 5105 C CA . GLU A 1 680 ? 14.297 23.157 -31.394 1.00 63.53 680 GLU A CA 1
ATOM 5106 C C . GLU A 1 680 ? 13.042 24.020 -31.228 1.00 63.53 680 GLU A C 1
ATOM 5108 O O . GLU A 1 680 ? 11.922 23.574 -31.480 1.00 63.53 680 GLU A O 1
ATOM 5113 N N . THR A 1 681 ? 13.208 25.289 -30.853 1.00 76.25 681 THR A N 1
ATOM 5114 C CA . THR A 1 681 ? 12.084 26.235 -30.756 1.00 76.25 681 THR A CA 1
ATOM 5115 C C . THR A 1 681 ? 11.837 26.912 -32.104 1.00 76.25 681 THR A C 1
ATOM 5117 O O . THR A 1 681 ? 12.727 27.540 -32.680 1.00 76.25 681 THR A O 1
ATOM 5120 N N . VAL A 1 682 ? 10.606 26.822 -32.611 1.00 71.69 682 VAL A N 1
ATOM 5121 C CA . VAL A 1 682 ? 10.214 27.260 -33.956 1.00 71.69 682 VAL A CA 1
ATOM 5122 C C . VAL A 1 682 ? 8.955 28.126 -33.942 1.00 71.69 682 VAL A C 1
ATOM 5124 O O . VAL A 1 682 ? 8.005 27.887 -33.207 1.00 71.69 682 VAL A O 1
ATOM 5127 N N . ASN A 1 683 ? 8.934 29.156 -34.785 1.00 76.81 683 ASN A N 1
ATOM 5128 C CA . ASN A 1 683 ? 7.856 30.145 -34.840 1.00 76.81 683 ASN A CA 1
ATOM 5129 C C . ASN A 1 683 ? 7.119 30.078 -36.189 1.00 76.81 683 ASN A C 1
ATOM 5131 O O . ASN A 1 683 ? 7.752 30.242 -37.235 1.00 76.81 683 ASN A O 1
ATOM 5135 N N . PHE A 1 684 ? 5.791 29.887 -36.175 1.00 73.75 684 PHE A N 1
ATOM 5136 C CA . PHE A 1 684 ? 4.945 29.806 -37.377 1.00 73.75 684 PHE A CA 1
ATOM 5137 C C . PHE A 1 684 ? 3.929 30.955 -37.507 1.00 73.75 684 PHE A C 1
ATOM 5139 O O . PHE A 1 684 ? 3.393 31.425 -36.502 1.00 73.75 684 PHE A O 1
ATOM 5146 N N . PRO A 1 685 ? 3.585 31.384 -38.741 1.00 63.72 685 PRO A N 1
ATOM 5147 C CA . PRO A 1 685 ? 4.168 30.956 -40.016 1.00 63.72 685 PRO A CA 1
ATOM 5148 C C . PRO A 1 685 ? 5.583 31.528 -40.205 1.00 63.72 685 PRO A C 1
ATOM 5150 O O . PRO A 1 685 ? 5.839 32.682 -39.866 1.00 63.72 685 PRO A O 1
ATOM 5153 N N . ALA A 1 686 ? 6.494 30.730 -40.762 1.00 58.69 686 ALA A N 1
ATOM 5154 C CA . ALA A 1 686 ? 7.879 31.137 -40.985 1.00 58.69 686 ALA A CA 1
ATOM 5155 C C . ALA A 1 686 ? 8.069 31.680 -42.411 1.00 58.69 686 ALA A C 1
ATOM 5157 O O . ALA A 1 686 ? 7.611 31.082 -43.385 1.00 58.69 686 ALA A O 1
ATOM 5158 N N . ASP A 1 687 ? 8.795 32.794 -42.557 1.00 49.50 687 ASP A N 1
ATOM 5159 C CA . ASP A 1 687 ? 9.101 33.394 -43.869 1.00 49.50 687 ASP A CA 1
ATOM 5160 C C . ASP A 1 687 ? 10.084 32.540 -44.707 1.00 49.50 687 ASP A C 1
ATOM 5162 O O . ASP A 1 687 ? 10.256 32.771 -45.909 1.00 49.50 687 ASP A O 1
ATOM 5166 N N . GLN A 1 688 ? 10.764 31.575 -44.074 1.00 54.03 688 GLN A N 1
ATOM 5167 C CA . GLN A 1 688 ? 11.725 30.645 -44.673 1.00 54.03 688 GLN A CA 1
ATOM 5168 C C . GLN A 1 688 ? 11.604 29.258 -44.026 1.00 54.03 688 GLN A C 1
ATOM 5170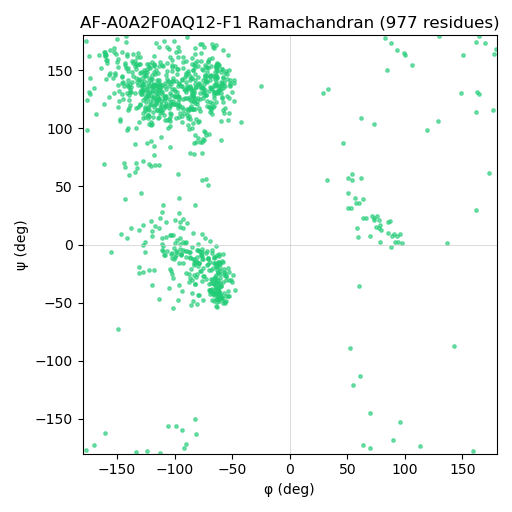 O O . GLN A 1 688 ? 11.163 29.139 -42.887 1.00 54.03 688 GLN A O 1
ATOM 5175 N N . THR A 1 689 ? 12.019 28.210 -44.743 1.00 63.25 689 THR A N 1
ATOM 5176 C CA . THR A 1 689 ? 12.069 26.835 -44.221 1.00 63.25 689 THR A CA 1
ATOM 5177 C C . THR A 1 689 ? 13.077 26.729 -43.077 1.00 63.25 689 THR A C 1
ATOM 5179 O O . THR A 1 689 ? 14.258 27.023 -43.268 1.00 63.25 689 THR A O 1
ATOM 5182 N N . ILE A 1 690 ? 12.616 26.289 -41.908 1.00 65.94 690 ILE A N 1
ATOM 5183 C CA . ILE A 1 690 ? 13.448 26.056 -40.720 1.00 65.94 690 ILE A CA 1
ATOM 5184 C C . ILE A 1 690 ? 14.064 24.653 -40.827 1.00 65.94 690 ILE A C 1
ATOM 5186 O O . ILE A 1 690 ? 13.359 23.718 -41.199 1.00 65.94 690 ILE A O 1
ATOM 5190 N N . THR A 1 691 ? 15.370 24.513 -40.566 1.00 69.56 691 THR A N 1
ATOM 5191 C CA . THR A 1 691 ? 16.098 23.233 -40.687 1.00 69.56 691 THR A CA 1
ATOM 5192 C C . THR A 1 691 ? 16.513 22.705 -39.314 1.00 69.56 691 THR A C 1
ATOM 5194 O O . THR A 1 691 ? 17.114 23.467 -38.564 1.00 69.56 691 THR A O 1
ATOM 5197 N N . ILE A 1 692 ? 16.219 21.436 -39.018 1.00 65.25 692 ILE A N 1
ATOM 5198 C CA . ILE A 1 692 ? 16.579 20.728 -37.776 1.00 65.25 692 ILE A CA 1
ATOM 5199 C C . ILE A 1 692 ? 17.485 19.546 -38.143 1.00 65.25 692 ILE A C 1
ATOM 5201 O O . ILE A 1 692 ? 17.121 18.764 -39.022 1.00 65.25 692 ILE A O 1
ATOM 5205 N N . ASP A 1 693 ? 18.654 19.436 -37.508 1.00 62.28 693 ASP A N 1
ATOM 5206 C CA . ASP A 1 693 ? 19.645 18.384 -37.773 1.00 62.28 693 ASP A CA 1
ATOM 5207 C C . ASP A 1 693 ? 19.697 17.388 -36.610 1.00 62.28 693 ASP A C 1
ATOM 5209 O O . ASP A 1 693 ? 19.990 17.771 -35.482 1.00 62.28 693 ASP A O 1
ATOM 5213 N N . LEU A 1 694 ? 19.390 16.122 -36.887 1.00 54.62 694 LEU A N 1
ATOM 5214 C CA . LEU A 1 694 ? 19.235 15.069 -35.879 1.00 54.62 694 LEU A CA 1
ATOM 5215 C C . LEU A 1 694 ? 20.551 14.398 -35.463 1.00 54.62 694 LEU A C 1
ATOM 5217 O O . LEU A 1 694 ? 20.553 13.512 -34.619 1.00 54.62 694 LEU A O 1
ATOM 5221 N N . GLY A 1 695 ? 21.684 14.777 -36.051 1.00 49.66 695 GLY A N 1
ATOM 5222 C CA . GLY A 1 695 ? 22.927 14.036 -35.844 1.00 49.66 695 GLY A CA 1
ATOM 5223 C C . GLY A 1 695 ? 22.857 12.677 -36.534 1.00 49.66 695 GLY A C 1
ATOM 5224 O O . GLY A 1 695 ? 22.300 12.575 -37.622 1.00 49.66 695 GLY A O 1
ATOM 5225 N N . GLY A 1 696 ? 23.448 11.637 -35.962 1.00 43.44 696 GLY A N 1
ATOM 5226 C CA . GLY A 1 696 ? 23.541 10.342 -36.620 1.00 43.44 696 GLY A CA 1
ATOM 5227 C C . GLY A 1 696 ? 24.717 10.227 -37.565 1.00 43.44 696 GLY A C 1
ATOM 5228 O O . GLY A 1 696 ? 25.266 11.171 -38.138 1.00 43.44 696 GLY A O 1
ATOM 5229 N N . SER A 1 697 ? 25.142 8.991 -37.639 1.00 40.97 697 SER A N 1
ATOM 5230 C CA . SER A 1 697 ? 26.457 8.591 -38.023 1.00 40.97 697 SER A CA 1
ATOM 5231 C C . SER A 1 697 ? 26.394 8.014 -39.459 1.00 40.97 697 SER A C 1
ATOM 5233 O O . SER A 1 697 ? 25.894 6.920 -39.676 1.00 40.97 697 SER A O 1
ATOM 5235 N N . ALA A 1 698 ? 26.770 8.792 -40.482 1.00 32.28 698 ALA A N 1
ATOM 5236 C CA . ALA A 1 698 ? 26.411 8.514 -41.893 1.00 32.28 698 ALA A CA 1
ATOM 5237 C C . ALA A 1 698 ? 26.797 7.118 -42.348 1.00 32.28 698 ALA A C 1
ATOM 5239 O O . ALA A 1 698 ? 27.692 6.510 -41.757 1.00 32.28 698 ALA A O 1
ATOM 5240 N N . GLU A 1 699 ? 26.228 6.629 -43.453 1.00 33.28 699 GLU A N 1
ATOM 5241 C CA . GLU A 1 699 ? 26.917 5.616 -44.259 1.00 33.28 699 GLU A CA 1
ATOM 5242 C C . GLU A 1 699 ? 28.397 6.045 -44.353 1.00 33.28 699 GLU A C 1
ATOM 5244 O O . GLU A 1 699 ? 28.719 7.043 -45.003 1.00 33.28 699 GLU A O 1
ATOM 5249 N N . GLY A 1 700 ? 29.287 5.365 -43.607 1.00 47.34 700 GLY A N 1
ATOM 5250 C CA . GLY A 1 700 ? 30.653 5.858 -43.369 1.00 47.34 700 GLY A CA 1
ATOM 5251 C C . GLY A 1 700 ? 31.256 5.778 -41.954 1.00 47.34 700 GLY A C 1
ATOM 5252 O O . GLY A 1 700 ? 32.401 6.195 -41.810 1.00 47.34 700 GLY A O 1
ATOM 5253 N N . GLN A 1 701 ? 30.584 5.244 -40.929 1.00 49.44 701 GLN A N 1
ATOM 5254 C CA . GLN A 1 701 ? 31.081 5.308 -39.531 1.00 49.44 701 GLN A CA 1
ATOM 5255 C C . GLN A 1 701 ? 32.138 4.281 -39.124 1.00 49.44 701 GLN A C 1
ATOM 5257 O O . GLN A 1 701 ? 32.822 4.447 -38.120 1.00 49.44 701 GLN A O 1
ATOM 5262 N N . GLY A 1 702 ? 32.326 3.230 -39.920 1.00 69.31 702 GLY A N 1
ATOM 5263 C CA . GLY A 1 702 ? 33.481 2.348 -39.764 1.00 69.31 702 GLY A CA 1
ATOM 5264 C C . GLY A 1 702 ? 33.430 1.334 -38.611 1.00 69.31 702 GLY A C 1
ATOM 5265 O O . GLY A 1 702 ? 34.470 0.730 -38.364 1.00 69.31 702 GLY A O 1
ATOM 5266 N N . PHE A 1 703 ? 32.281 1.074 -37.967 1.00 80.44 703 PHE A N 1
ATOM 5267 C CA . PHE A 1 703 ? 32.077 -0.001 -36.969 1.00 80.44 703 PHE A CA 1
ATOM 5268 C C . PHE A 1 703 ? 30.693 -0.699 -37.078 1.00 80.44 703 PHE A C 1
ATOM 5270 O O . PHE A 1 703 ? 29.795 -0.174 -37.734 1.00 80.44 703 PHE A O 1
ATOM 5277 N N . GLU A 1 704 ? 30.548 -1.894 -36.488 1.00 81.94 704 GLU A N 1
ATOM 5278 C CA . GLU A 1 704 ? 29.328 -2.703 -36.310 1.00 81.94 704 GLU A CA 1
ATOM 5279 C C . GLU A 1 704 ? 28.929 -2.757 -34.822 1.00 81.94 704 GLU A C 1
ATOM 5281 O O . GLU A 1 704 ? 29.787 -2.658 -33.944 1.00 81.94 704 GLU A O 1
ATOM 5286 N N . THR A 1 705 ? 27.642 -2.964 -34.529 1.00 81.19 705 THR A N 1
ATOM 5287 C CA . THR A 1 705 ? 27.115 -3.051 -33.154 1.00 81.19 705 THR A CA 1
ATOM 5288 C C . THR A 1 705 ? 26.578 -4.452 -32.870 1.00 81.19 705 THR A C 1
ATOM 5290 O O . THR A 1 705 ? 25.770 -4.985 -33.630 1.00 81.19 705 THR A O 1
ATOM 5293 N N . VAL A 1 706 ? 26.994 -5.051 -31.753 1.00 74.06 706 VAL A N 1
ATOM 5294 C CA . VAL A 1 706 ? 26.583 -6.389 -31.307 1.00 74.06 706 VAL A CA 1
ATOM 5295 C C . VAL A 1 706 ? 25.955 -6.302 -29.921 1.00 74.06 706 VAL A C 1
ATOM 5297 O O . VAL A 1 706 ? 26.632 -5.975 -28.950 1.00 74.06 706 VAL A O 1
ATOM 5300 N N . ARG A 1 707 ? 24.664 -6.632 -29.824 1.00 77.38 707 ARG A N 1
ATOM 5301 C CA . ARG A 1 707 ? 23.896 -6.659 -28.570 1.00 77.38 707 ARG A CA 1
ATOM 5302 C C . ARG A 1 707 ? 23.734 -8.100 -28.083 1.00 77.38 707 ARG A C 1
ATOM 5304 O O . ARG A 1 707 ? 23.420 -8.989 -28.875 1.00 77.38 707 ARG A O 1
ATOM 5311 N N . THR A 1 708 ? 23.973 -8.346 -26.799 1.00 75.81 708 THR A N 1
ATOM 5312 C CA . THR A 1 708 ? 23.811 -9.665 -26.174 1.00 75.81 708 THR A CA 1
ATOM 5313 C C . THR A 1 708 ? 23.583 -9.529 -24.673 1.00 75.81 708 THR A C 1
ATOM 5315 O O . THR A 1 708 ? 23.862 -8.496 -24.075 1.00 75.81 708 THR A O 1
ATOM 5318 N N . GLU A 1 709 ? 23.173 -10.621 -24.042 1.00 79.19 709 GLU A N 1
ATOM 5319 C CA . GLU A 1 709 ? 23.175 -10.760 -22.589 1.00 79.19 709 GLU A CA 1
ATOM 5320 C C . GLU A 1 709 ? 24.172 -11.847 -22.185 1.00 79.19 709 GLU A C 1
ATOM 5322 O O . GLU A 1 709 ? 24.286 -12.885 -22.849 1.00 79.19 709 GLU A O 1
ATOM 5327 N N . ILE A 1 710 ? 24.913 -11.617 -21.102 1.00 79.69 710 ILE A N 1
ATOM 5328 C CA . ILE A 1 710 ? 25.824 -12.608 -20.523 1.00 79.69 710 ILE A CA 1
ATOM 5329 C C . ILE A 1 710 ? 25.336 -13.014 -19.130 1.00 79.69 710 ILE A C 1
ATOM 5331 O O . ILE A 1 710 ? 24.898 -12.189 -18.337 1.00 79.69 710 ILE A O 1
ATOM 5335 N N . MET A 1 711 ? 25.394 -14.314 -18.836 1.00 78.81 711 MET A N 1
ATOM 5336 C CA . MET A 1 711 ? 24.839 -14.902 -17.614 1.00 78.81 711 MET A CA 1
ATOM 5337 C C . MET A 1 711 ? 25.955 -15.460 -16.725 1.00 78.81 711 MET A C 1
ATOM 5339 O O . MET A 1 711 ? 26.716 -16.336 -17.148 1.00 78.81 711 MET A O 1
ATOM 5343 N N . ARG A 1 712 ? 26.009 -15.032 -15.458 1.00 84.50 712 ARG A N 1
ATOM 5344 C CA . ARG A 1 712 ? 26.926 -15.575 -14.441 1.00 84.50 712 ARG A CA 1
ATOM 5345 C C . ARG A 1 712 ? 26.179 -15.884 -13.148 1.00 84.50 712 ARG A C 1
ATOM 5347 O O . ARG A 1 712 ? 25.663 -14.988 -12.505 1.00 84.50 712 ARG A O 1
ATOM 5354 N N . ASN A 1 713 ? 26.149 -17.152 -12.727 1.00 76.44 713 ASN A N 1
ATOM 5355 C CA . ASN A 1 713 ? 25.525 -17.576 -11.459 1.00 76.44 713 ASN A CA 1
ATOM 5356 C C . ASN A 1 713 ? 24.078 -17.065 -11.252 1.00 76.44 713 ASN A C 1
ATOM 5358 O O . ASN A 1 713 ? 23.670 -16.832 -10.120 1.00 76.44 713 ASN A O 1
ATOM 5362 N N . GLY A 1 714 ? 23.308 -16.895 -12.335 1.00 67.00 714 GLY A N 1
ATOM 5363 C CA . GLY A 1 714 ? 21.950 -16.337 -12.291 1.00 67.00 714 GLY A CA 1
ATOM 5364 C C . GLY A 1 714 ? 21.863 -14.807 -12.398 1.00 67.00 714 GLY A C 1
ATOM 5365 O O . GLY A 1 714 ? 20.755 -14.297 -12.474 1.00 67.00 714 GLY A O 1
ATOM 5366 N N . ARG A 1 715 ? 22.991 -14.082 -12.470 1.00 80.06 715 ARG A N 1
ATOM 5367 C CA . ARG A 1 715 ? 23.060 -12.635 -12.755 1.00 80.06 715 ARG A CA 1
ATOM 5368 C C . ARG A 1 715 ? 23.164 -12.377 -14.255 1.00 80.06 715 ARG A C 1
ATOM 5370 O O . ARG A 1 715 ? 24.108 -12.860 -14.892 1.00 80.06 715 ARG A O 1
ATOM 5377 N N . LEU A 1 716 ? 22.155 -11.706 -14.807 1.00 77.94 716 LEU A N 1
ATOM 5378 C CA . LEU A 1 716 ? 22.068 -11.332 -16.218 1.00 77.94 716 LEU A CA 1
ATOM 5379 C C . LEU A 1 716 ? 22.681 -9.948 -16.381 1.00 77.94 716 LEU A C 1
ATOM 5381 O O . LEU A 1 716 ? 22.307 -9.029 -15.662 1.00 77.94 716 LEU A O 1
ATOM 5385 N N . THR A 1 717 ? 23.636 -9.816 -17.290 1.00 84.69 717 THR A N 1
ATOM 5386 C CA . THR A 1 717 ? 24.309 -8.549 -17.574 1.00 84.69 717 THR A CA 1
ATOM 5387 C C . THR A 1 717 ? 24.131 -8.237 -19.055 1.00 84.69 717 THR A C 1
ATOM 5389 O O . THR A 1 717 ? 24.717 -8.942 -19.889 1.00 84.69 717 THR A O 1
ATOM 5392 N N . PRO A 1 718 ? 23.320 -7.227 -19.405 1.00 83.00 718 PRO A N 1
ATOM 5393 C CA . PRO A 1 718 ? 23.282 -6.682 -20.753 1.00 83.00 718 PRO A CA 1
ATOM 5394 C C . PRO A 1 718 ? 24.666 -6.187 -21.187 1.00 83.00 718 PRO A C 1
ATOM 5396 O O . PRO A 1 718 ? 25.429 -5.628 -20.394 1.00 83.00 718 PRO A O 1
ATOM 5399 N N . LEU A 1 719 ? 25.009 -6.445 -22.449 1.00 88.38 719 LEU A N 1
ATOM 5400 C CA . LEU A 1 719 ? 26.266 -6.043 -23.068 1.00 88.38 719 LEU A CA 1
ATOM 5401 C C . LEU A 1 719 ? 26.008 -5.567 -24.498 1.00 88.38 719 LEU A C 1
ATOM 5403 O O . LEU A 1 719 ? 25.438 -6.291 -25.320 1.00 88.38 719 LEU A O 1
ATOM 5407 N N . VAL A 1 720 ? 26.511 -4.377 -24.821 1.00 85.69 720 VAL A N 1
ATOM 5408 C CA . VAL A 1 720 ? 26.531 -3.849 -26.190 1.00 85.69 720 VAL A CA 1
ATOM 5409 C C . VAL A 1 720 ? 27.976 -3.589 -26.596 1.00 85.69 720 VAL A C 1
ATOM 5411 O O . VAL A 1 720 ? 28.686 -2.837 -25.935 1.00 85.69 720 VAL A O 1
ATOM 5414 N N . ALA A 1 721 ? 28.427 -4.233 -27.671 1.00 89.50 721 ALA A N 1
ATOM 5415 C CA . ALA A 1 721 ? 29.772 -4.089 -28.211 1.00 89.50 721 ALA A CA 1
ATOM 5416 C C . ALA A 1 721 ? 29.760 -3.331 -29.540 1.00 89.50 721 ALA A C 1
ATOM 5418 O O . ALA A 1 721 ? 29.086 -3.739 -30.481 1.00 89.50 721 ALA A O 1
ATOM 5419 N N . TYR A 1 722 ? 30.566 -2.281 -29.627 1.00 92.94 722 TYR A N 1
ATOM 5420 C CA . TYR A 1 722 ? 30.884 -1.545 -30.841 1.00 92.94 722 TYR A CA 1
ATOM 5421 C C . TYR A 1 722 ? 32.226 -2.050 -31.375 1.00 92.94 722 TYR A C 1
ATOM 5423 O O . TYR A 1 722 ? 33.245 -2.020 -30.679 1.00 92.94 722 TYR A O 1
ATOM 5431 N N . VAL A 1 723 ? 32.227 -2.568 -32.598 1.00 92.88 723 VAL A N 1
ATOM 5432 C CA . VAL A 1 723 ? 33.351 -3.302 -33.182 1.00 92.88 723 VAL A CA 1
ATOM 5433 C C . VAL A 1 723 ? 33.724 -2.646 -34.508 1.00 92.88 723 VAL A C 1
ATOM 5435 O O . VAL A 1 723 ? 32.917 -2.674 -35.424 1.00 92.88 723 VAL A O 1
ATOM 5438 N N . PRO A 1 724 ? 34.928 -2.080 -34.684 1.00 92.94 724 PRO A N 1
ATOM 5439 C CA . PRO A 1 724 ? 35.353 -1.521 -35.968 1.00 92.94 724 PRO A CA 1
ATOM 5440 C C . PRO A 1 724 ? 35.093 -2.496 -37.129 1.00 92.94 724 PRO A C 1
ATOM 5442 O O . PRO A 1 724 ? 35.316 -3.693 -36.985 1.00 92.94 724 PRO A O 1
ATOM 5445 N N . ASN A 1 725 ? 34.627 -2.027 -38.285 1.00 84.94 725 ASN A N 1
ATOM 5446 C CA . ASN A 1 725 ? 34.287 -2.871 -39.440 1.00 84.94 725 ASN A CA 1
ATOM 5447 C C . ASN A 1 725 ? 35.545 -3.470 -40.077 1.00 84.94 725 ASN A C 1
ATOM 5449 O O . ASN A 1 725 ? 35.547 -4.611 -40.535 1.00 84.94 725 ASN A O 1
ATOM 5453 N N . ASP A 1 726 ? 36.637 -2.708 -40.042 1.00 80.50 726 ASP A N 1
ATOM 5454 C CA . ASP A 1 726 ? 37.935 -3.089 -40.576 1.00 80.50 726 ASP A CA 1
ATOM 5455 C C . ASP A 1 726 ? 38.970 -3.253 -39.455 1.00 80.50 726 ASP A C 1
ATOM 5457 O O . ASP A 1 726 ? 38.891 -2.637 -38.395 1.00 80.50 726 ASP A O 1
ATOM 5461 N N . GLY A 1 727 ? 39.986 -4.081 -39.707 1.00 82.50 727 GLY A N 1
ATOM 5462 C CA . GLY A 1 727 ? 41.119 -4.274 -38.800 1.00 82.50 727 GLY A CA 1
ATOM 5463 C C . GLY A 1 727 ? 41.105 -5.601 -38.035 1.00 82.50 727 GLY A C 1
ATOM 5464 O O . GLY A 1 727 ? 40.065 -6.224 -37.822 1.00 82.50 727 GLY A O 1
ATOM 5465 N N . ASN A 1 728 ? 42.313 -6.027 -37.658 1.00 85.81 728 ASN A N 1
ATOM 5466 C CA . ASN A 1 728 ? 42.626 -7.216 -36.861 1.00 85.81 728 ASN A CA 1
ATOM 5467 C C . ASN A 1 728 ? 43.637 -6.817 -35.785 1.00 85.81 728 ASN A C 1
ATOM 5469 O O . ASN A 1 728 ? 44.425 -5.896 -36.014 1.00 85.81 728 ASN A O 1
ATOM 5473 N N . ASN A 1 729 ? 43.685 -7.560 -34.677 1.00 91.56 729 ASN A N 1
ATOM 5474 C CA . ASN A 1 729 ? 44.414 -7.165 -33.471 1.00 91.56 729 ASN A CA 1
ATOM 5475 C C . ASN A 1 729 ? 43.962 -5.766 -33.031 1.00 91.56 729 ASN A C 1
ATOM 5477 O O . ASN A 1 729 ? 44.740 -4.817 -33.051 1.00 91.56 729 ASN A O 1
ATOM 5481 N N . LEU A 1 730 ? 42.684 -5.607 -32.724 1.00 96.12 730 LEU A N 1
ATOM 5482 C CA . LEU A 1 730 ? 42.118 -4.356 -32.241 1.00 96.12 730 LEU A CA 1
ATOM 5483 C C . LEU A 1 730 ? 42.273 -4.293 -30.713 1.00 96.12 730 LEU A C 1
ATOM 5485 O O . LEU A 1 730 ? 42.039 -5.309 -30.052 1.00 96.12 730 LEU A O 1
ATOM 5489 N N . PRO A 1 731 ? 42.688 -3.151 -30.139 1.00 97.38 731 PRO A N 1
ATOM 5490 C CA . PRO A 1 731 ? 42.599 -2.950 -28.697 1.00 97.38 731 PRO A CA 1
ATOM 5491 C C . PRO A 1 731 ? 41.128 -2.949 -28.263 1.00 97.38 731 PRO A C 1
ATOM 5493 O O . PRO A 1 731 ? 40.256 -2.600 -29.062 1.00 97.38 731 PRO A O 1
ATOM 5496 N N . MET A 1 732 ? 40.850 -3.315 -27.010 1.00 97.25 732 MET A N 1
ATOM 5497 C CA . MET A 1 732 ? 39.488 -3.272 -26.476 1.00 97.25 732 MET A CA 1
ATOM 5498 C C . MET A 1 732 ? 39.370 -2.469 -25.184 1.00 97.25 732 MET A C 1
ATOM 5500 O O . MET A 1 732 ? 40.296 -2.466 -24.375 1.00 97.25 732 MET A O 1
ATOM 5504 N N . VAL A 1 733 ? 38.213 -1.843 -24.974 1.00 98.12 733 VAL A N 1
ATOM 5505 C CA . VAL A 1 733 ? 37.855 -1.126 -23.744 1.00 98.12 733 VAL A CA 1
ATOM 5506 C C . VAL A 1 733 ? 36.500 -1.626 -23.249 1.00 98.12 733 VAL A C 1
ATOM 5508 O O . VAL A 1 733 ? 35.554 -1.743 -24.023 1.00 98.12 733 VAL A O 1
ATOM 5511 N N . VAL A 1 734 ? 36.401 -1.937 -21.959 1.00 98.12 734 VAL A N 1
ATOM 5512 C CA . VAL A 1 734 ? 35.131 -2.282 -21.310 1.00 98.12 734 VAL A CA 1
ATOM 5513 C C . VAL A 1 734 ? 34.652 -1.090 -20.492 1.00 98.12 734 VAL A C 1
ATOM 5515 O O . VAL A 1 734 ? 35.394 -0.619 -19.632 1.00 98.12 734 VAL A O 1
ATOM 5518 N N . PHE A 1 735 ? 33.443 -0.610 -20.781 1.00 98.25 735 PHE A N 1
ATOM 5519 C CA . PHE A 1 735 ? 32.822 0.546 -20.145 1.00 98.25 735 PHE A CA 1
ATOM 5520 C C . PHE A 1 735 ? 31.733 0.134 -19.146 1.00 98.25 735 PHE A C 1
ATOM 5522 O O . PHE A 1 735 ? 30.895 -0.712 -19.468 1.00 98.25 735 PHE A O 1
ATOM 5529 N N . THR A 1 736 ? 31.711 0.762 -17.969 1.00 96.25 736 THR A N 1
ATOM 5530 C CA . THR A 1 736 ? 30.638 0.612 -16.967 1.00 96.25 736 THR A CA 1
ATOM 5531 C C . THR A 1 736 ? 30.068 1.969 -16.533 1.00 96.25 736 THR A C 1
ATOM 5533 O O . THR A 1 736 ? 30.863 2.879 -16.276 1.00 96.25 736 THR A O 1
ATOM 5536 N N . PRO A 1 737 ? 28.732 2.114 -16.428 1.00 93.12 737 PRO A N 1
ATOM 5537 C CA . PRO A 1 737 ? 28.077 3.372 -16.065 1.00 93.12 737 PRO A CA 1
ATOM 5538 C C . PRO A 1 737 ? 28.181 3.685 -14.567 1.00 93.12 737 PRO A C 1
ATOM 5540 O O . PRO A 1 737 ? 28.638 2.855 -13.774 1.00 93.12 737 PRO A O 1
ATOM 5543 N N . GLY A 1 738 ? 27.742 4.889 -14.191 1.00 86.75 738 GLY A N 1
ATOM 5544 C CA . GLY A 1 738 ? 27.551 5.277 -12.794 1.00 86.75 738 GLY A CA 1
ATOM 5545 C C . GLY A 1 738 ? 26.414 4.523 -12.100 1.00 86.75 738 GLY A C 1
ATOM 5546 O O . GLY A 1 738 ? 25.679 3.743 -12.704 1.00 86.75 738 GLY A O 1
ATOM 5547 N N . PHE A 1 739 ? 26.292 4.725 -10.789 1.00 83.44 739 PHE A N 1
ATOM 5548 C CA . PHE A 1 739 ? 25.278 4.052 -9.981 1.00 83.44 739 PHE A CA 1
ATOM 5549 C C . PHE A 1 739 ? 23.865 4.495 -10.392 1.00 83.44 739 PHE A C 1
ATOM 5551 O O . PHE A 1 739 ? 23.616 5.686 -10.528 1.00 83.44 739 PHE A O 1
ATOM 5558 N N . GLN A 1 740 ? 22.960 3.532 -10.607 1.00 75.19 740 GLN A N 1
ATOM 5559 C CA . GLN A 1 740 ? 21.596 3.749 -11.127 1.00 75.19 740 GLN A CA 1
ATOM 5560 C C . GLN A 1 740 ? 21.516 4.432 -12.507 1.00 75.19 740 GLN A C 1
ATOM 5562 O O . GLN A 1 740 ? 20.437 4.845 -12.921 1.00 75.19 740 GLN A O 1
ATOM 5567 N N . LEU A 1 741 ? 22.630 4.507 -13.241 1.00 78.12 741 LEU A N 1
ATOM 5568 C CA . LEU A 1 741 ? 22.668 4.959 -14.629 1.00 78.12 741 LEU A CA 1
ATOM 5569 C C . LEU A 1 741 ? 22.776 3.761 -15.568 1.00 78.12 741 LEU A C 1
ATOM 5571 O O . LEU A 1 741 ? 23.415 2.756 -15.255 1.00 78.12 741 LEU A O 1
ATOM 5575 N N . GLU A 1 742 ? 22.204 3.902 -16.757 1.00 78.50 742 GLU A N 1
ATOM 5576 C CA . GLU A 1 742 ? 22.365 2.926 -17.826 1.00 78.50 742 GLU A CA 1
ATOM 5577 C C . GLU A 1 742 ? 23.556 3.280 -18.714 1.00 78.50 742 GLU A C 1
ATOM 5579 O O . GLU A 1 742 ? 23.820 4.442 -19.037 1.00 78.50 742 GLU A O 1
ATOM 5584 N N . SER A 1 743 ? 24.259 2.260 -19.196 1.00 80.38 743 SER A N 1
ATOM 5585 C CA . SER A 1 743 ? 25.403 2.437 -20.084 1.00 80.38 743 SER A CA 1
ATOM 5586 C C . SER A 1 743 ? 25.036 3.073 -21.433 1.00 80.38 743 SER A C 1
ATOM 5588 O O . SER A 1 743 ? 25.915 3.597 -22.121 1.00 80.38 743 SER A O 1
ATOM 5590 N N . ALA A 1 744 ? 23.746 3.083 -21.797 1.00 76.25 744 ALA A N 1
ATOM 5591 C CA . ALA A 1 744 ? 23.220 3.753 -22.987 1.00 76.25 744 ALA A CA 1
ATOM 5592 C C . ALA A 1 744 ? 23.440 5.273 -22.942 1.00 76.25 744 ALA A C 1
ATOM 5594 O O . ALA A 1 744 ? 23.773 5.868 -23.968 1.00 76.25 744 ALA A O 1
ATOM 5595 N N . GLY A 1 745 ? 23.408 5.875 -21.747 1.00 75.88 745 GLY A N 1
ATOM 5596 C CA . GLY A 1 745 ? 23.705 7.294 -21.529 1.00 75.88 745 GLY A CA 1
ATOM 5597 C C . GLY A 1 745 ? 25.129 7.716 -21.920 1.00 75.88 745 GLY A C 1
ATOM 5598 O O . GLY A 1 745 ? 25.416 8.908 -21.982 1.00 75.88 745 GLY A O 1
ATOM 5599 N N . TYR A 1 746 ? 26.018 6.761 -22.224 1.00 88.69 746 TYR A N 1
ATOM 5600 C CA . TYR A 1 746 ? 27.413 6.978 -22.635 1.00 88.69 746 TYR A CA 1
ATOM 5601 C C . TYR A 1 746 ? 27.718 6.422 -24.035 1.00 88.69 746 TYR A C 1
ATOM 5603 O O . TYR A 1 746 ? 28.889 6.325 -24.422 1.00 88.69 746 TYR A O 1
ATOM 5611 N N . ALA A 1 747 ? 26.694 6.036 -24.805 1.00 83.00 747 ALA A N 1
ATOM 5612 C CA . ALA A 1 747 ? 26.865 5.468 -26.141 1.00 83.00 747 ALA A CA 1
ATOM 5613 C C . ALA A 1 747 ? 27.726 6.348 -27.076 1.00 83.00 747 ALA A C 1
ATOM 5615 O O . ALA A 1 747 ? 28.670 5.799 -27.652 1.00 83.00 747 ALA A O 1
ATOM 5616 N N . PRO A 1 748 ? 27.555 7.689 -27.147 1.00 84.94 748 PRO A N 1
ATOM 5617 C CA . PRO A 1 748 ? 28.366 8.518 -28.045 1.00 84.94 748 PRO A CA 1
ATOM 5618 C C . PRO A 1 748 ? 29.874 8.482 -27.746 1.00 84.94 748 PRO A C 1
ATOM 5620 O O . PRO A 1 748 ? 30.691 8.480 -28.668 1.00 84.94 748 PRO A O 1
ATOM 5623 N N . LEU A 1 749 ? 30.269 8.382 -26.468 1.00 89.25 749 LEU A N 1
ATOM 5624 C CA . LEU A 1 749 ? 31.672 8.187 -26.075 1.00 89.25 749 LEU A CA 1
ATOM 5625 C C . LEU A 1 749 ? 32.209 6.847 -26.594 1.00 89.25 749 LEU A C 1
ATOM 5627 O O . LEU A 1 749 ? 33.299 6.780 -27.162 1.00 89.25 749 LEU A O 1
ATOM 5631 N N . CYS A 1 750 ? 31.441 5.772 -26.409 1.00 92.25 750 CYS A N 1
ATOM 5632 C CA . CYS A 1 750 ? 31.839 4.424 -26.814 1.00 92.25 750 CYS A CA 1
ATOM 5633 C C . CYS A 1 750 ? 31.922 4.276 -28.342 1.00 92.25 750 CYS A C 1
ATOM 5635 O O . CYS A 1 750 ? 32.839 3.635 -28.861 1.00 92.25 750 CYS A O 1
ATOM 5637 N N . GLU A 1 751 ? 31.004 4.907 -29.069 1.00 87.38 751 GLU A N 1
ATOM 5638 C CA . GLU A 1 751 ? 30.983 4.937 -30.531 1.00 87.38 751 GLU A CA 1
ATOM 5639 C C . GLU A 1 751 ? 32.168 5.716 -31.099 1.00 87.38 751 GLU A C 1
ATOM 5641 O O . GLU A 1 751 ? 32.838 5.236 -32.015 1.00 87.38 751 GLU A O 1
ATOM 5646 N N . ALA A 1 752 ? 32.510 6.867 -30.512 1.00 88.06 752 ALA A N 1
ATOM 5647 C CA . ALA A 1 752 ? 33.685 7.634 -30.914 1.00 88.06 752 ALA A CA 1
ATOM 5648 C C . ALA A 1 752 ? 34.989 6.830 -30.749 1.00 88.06 752 ALA A C 1
ATOM 5650 O O . ALA A 1 752 ? 35.892 6.911 -31.585 1.00 88.06 752 ALA A O 1
ATOM 5651 N N . PHE A 1 753 ? 35.090 5.985 -29.722 1.00 93.06 753 PHE A N 1
ATOM 5652 C CA . PHE A 1 753 ? 36.199 5.037 -29.598 1.00 93.06 753 PHE A CA 1
ATOM 5653 C C . PHE A 1 753 ? 36.200 3.973 -30.702 1.00 93.06 753 PHE A C 1
ATOM 5655 O O . PHE A 1 753 ? 37.259 3.669 -31.259 1.00 93.06 753 PHE A O 1
ATOM 5662 N N . ALA A 1 754 ? 35.037 3.426 -31.057 1.00 92.00 754 ALA A N 1
ATOM 5663 C CA . ALA A 1 754 ? 34.931 2.467 -32.153 1.00 92.00 754 ALA A CA 1
ATOM 5664 C C . ALA A 1 754 ? 35.345 3.080 -33.499 1.00 92.00 754 ALA A C 1
ATOM 5666 O O . ALA A 1 754 ? 36.111 2.469 -34.249 1.00 92.00 754 ALA A O 1
ATOM 5667 N N . GLN A 1 755 ? 34.970 4.334 -33.754 1.00 88.25 755 GLN A N 1
ATOM 5668 C CA . GLN A 1 755 ? 35.429 5.104 -34.919 1.00 88.25 755 GLN A CA 1
ATOM 5669 C C . GLN A 1 755 ? 36.956 5.296 -34.935 1.00 88.25 755 GLN A C 1
ATOM 5671 O O . GLN A 1 755 ? 37.565 5.377 -36.002 1.00 88.25 755 GLN A O 1
ATOM 5676 N N . ASN A 1 756 ? 37.594 5.315 -33.761 1.00 90.38 756 ASN A N 1
ATOM 5677 C CA . ASN A 1 756 ? 39.045 5.420 -33.597 1.00 90.38 756 ASN A CA 1
ATOM 5678 C C . ASN A 1 756 ? 39.757 4.055 -33.491 1.00 90.38 756 ASN A C 1
ATOM 5680 O O . ASN A 1 756 ? 40.938 3.992 -33.145 1.00 90.38 756 ASN A O 1
ATOM 5684 N N . GLY A 1 757 ? 39.077 2.957 -33.843 1.00 92.81 757 GLY A N 1
ATOM 5685 C CA . GLY A 1 757 ? 39.694 1.639 -34.009 1.00 92.81 757 GLY A CA 1
ATOM 5686 C C . GLY A 1 757 ? 39.788 0.792 -32.738 1.00 92.81 757 GLY A C 1
ATOM 5687 O O . GLY A 1 757 ? 40.591 -0.143 -32.697 1.00 92.81 757 GLY A O 1
ATOM 5688 N N . TYR A 1 758 ? 38.979 1.083 -31.720 1.00 95.88 758 TYR A N 1
ATOM 5689 C CA . TYR A 1 758 ? 38.877 0.282 -30.498 1.00 95.88 758 TYR A CA 1
ATOM 5690 C C . TYR A 1 758 ? 37.616 -0.582 -30.527 1.00 95.88 758 TYR A C 1
ATOM 5692 O O . TYR A 1 758 ? 36.558 -0.125 -30.938 1.00 95.88 758 TYR A O 1
ATOM 5700 N N . VAL A 1 759 ? 37.690 -1.823 -30.053 1.00 97.38 759 VAL A N 1
ATOM 5701 C CA . VAL A 1 759 ? 36.474 -2.572 -29.706 1.00 97.38 759 VAL A CA 1
ATOM 5702 C C . VAL A 1 759 ? 36.000 -2.081 -28.345 1.00 97.38 759 VAL A C 1
ATOM 5704 O O . VAL A 1 759 ? 36.716 -2.251 -27.362 1.00 97.38 759 VAL A O 1
ATOM 5707 N N . VAL A 1 760 ? 34.815 -1.487 -28.254 1.00 96.44 760 VAL A N 1
ATOM 5708 C CA . VAL A 1 760 ? 34.289 -0.996 -26.973 1.00 96.44 760 VAL A CA 1
ATOM 5709 C C . VAL A 1 760 ? 33.043 -1.757 -26.591 1.00 96.44 760 VAL A C 1
ATOM 5711 O O . VAL A 1 760 ? 32.119 -1.854 -27.385 1.00 96.44 760 VAL A O 1
ATOM 5714 N N . ALA A 1 761 ? 33.012 -2.297 -25.378 1.00 94.31 761 ALA A N 1
ATOM 5715 C CA . ALA A 1 761 ? 31.843 -2.982 -24.850 1.00 94.31 761 ALA A CA 1
ATOM 5716 C C . ALA A 1 761 ? 31.326 -2.256 -23.619 1.00 94.31 761 ALA A C 1
ATOM 5718 O O . ALA A 1 761 ? 32.035 -2.169 -22.619 1.00 94.31 761 ALA A O 1
ATOM 5719 N N . ARG A 1 762 ? 30.092 -1.771 -23.690 1.00 94.25 762 ARG A N 1
ATOM 5720 C CA . ARG A 1 762 ? 29.381 -1.210 -22.548 1.00 94.25 762 ARG A CA 1
ATOM 5721 C C . ARG A 1 762 ? 28.565 -2.302 -21.858 1.00 94.25 762 ARG A C 1
ATOM 5723 O O . ARG A 1 762 ? 27.960 -3.135 -22.539 1.00 94.25 762 ARG A O 1
ATOM 5730 N N . LEU A 1 763 ? 28.643 -2.357 -20.531 1.00 89.94 763 LEU A N 1
ATOM 5731 C CA . LEU A 1 763 ? 27.988 -3.370 -19.702 1.00 89.94 763 LEU A CA 1
ATOM 5732 C C . LEU A 1 763 ? 27.103 -2.713 -18.651 1.00 89.94 763 LEU A C 1
ATOM 5734 O O . LEU A 1 763 ? 27.514 -1.723 -18.051 1.00 89.94 763 LEU A O 1
ATOM 5738 N N . ASP A 1 764 ? 25.991 -3.379 -18.340 1.00 86.62 764 ASP A N 1
ATOM 5739 C CA . ASP A 1 764 ? 25.059 -2.996 -17.273 1.00 86.62 764 ASP A CA 1
ATOM 5740 C C . ASP A 1 764 ? 24.984 -4.098 -16.193 1.00 86.62 764 ASP A C 1
ATOM 5742 O O . ASP A 1 764 ? 24.077 -4.936 -16.197 1.00 86.62 764 ASP A O 1
ATOM 5746 N N . PRO A 1 765 ? 25.984 -4.210 -15.291 1.00 85.06 765 PRO A N 1
ATOM 5747 C CA . PRO A 1 765 ? 25.943 -5.184 -14.204 1.00 85.06 765 PRO A CA 1
ATOM 5748 C C . PRO A 1 765 ? 24.740 -4.930 -13.282 1.00 85.06 765 PRO A C 1
ATOM 5750 O O . PRO A 1 765 ? 24.558 -3.797 -12.839 1.00 85.06 765 PRO A O 1
ATOM 5753 N N . PRO A 1 766 ? 23.951 -5.957 -12.918 1.00 75.06 766 PRO A N 1
ATOM 5754 C CA . PRO A 1 766 ? 22.735 -5.742 -12.144 1.00 75.06 766 PRO A CA 1
ATOM 5755 C C . PRO A 1 766 ? 23.056 -5.313 -10.708 1.00 75.06 766 PRO A C 1
ATOM 5757 O O . PRO A 1 766 ? 23.866 -5.949 -10.020 1.00 75.06 766 PRO A O 1
ATOM 5760 N N . GLY A 1 767 ? 22.386 -4.264 -10.246 1.00 60.50 767 GLY A N 1
ATOM 5761 C CA . GLY A 1 767 ? 22.462 -3.774 -8.876 1.00 60.50 767 GLY A CA 1
ATOM 5762 C C . GLY A 1 767 ? 21.485 -2.623 -8.667 1.00 60.50 767 GLY A C 1
ATOM 5763 O O . GLY A 1 767 ? 21.519 -1.639 -9.397 1.00 60.50 767 GLY A O 1
ATOM 5764 N N . THR A 1 768 ? 20.612 -2.765 -7.679 1.00 62.78 768 THR A N 1
ATOM 5765 C CA . THR A 1 768 ? 19.687 -1.729 -7.209 1.00 62.78 768 THR A CA 1
ATOM 5766 C C . THR A 1 768 ? 20.242 -1.084 -5.942 1.00 62.78 768 THR A C 1
ATOM 5768 O O . THR A 1 768 ? 21.226 -1.555 -5.368 1.00 62.78 768 THR A O 1
ATOM 5771 N N . ILE A 1 769 ? 19.578 -0.051 -5.429 1.00 53.31 769 ILE A N 1
ATOM 5772 C CA . ILE A 1 769 ? 19.965 0.592 -4.166 1.00 53.31 769 ILE A CA 1
ATOM 5773 C C . ILE A 1 769 ? 19.944 -0.330 -2.935 1.00 53.31 769 ILE A C 1
ATOM 5775 O O . ILE A 1 769 ? 20.602 -0.036 -1.937 1.00 53.31 769 ILE A O 1
ATOM 5779 N N . PHE A 1 770 ? 19.283 -1.489 -3.018 1.00 45.66 770 PHE A N 1
ATOM 5780 C CA . PHE A 1 770 ? 19.143 -2.432 -1.904 1.00 45.66 770 PHE A CA 1
ATOM 5781 C C . PHE A 1 770 ? 20.044 -3.668 -2.001 1.00 45.66 770 PHE A C 1
ATOM 5783 O O . PHE A 1 770 ? 20.315 -4.310 -0.986 1.00 45.66 770 PHE A O 1
ATOM 5790 N N . ASP A 1 771 ? 20.519 -4.012 -3.199 1.00 62.03 771 ASP A N 1
ATOM 5791 C CA . ASP A 1 771 ? 21.295 -5.233 -3.453 1.00 62.03 771 ASP A CA 1
ATOM 5792 C C . ASP A 1 771 ? 22.595 -4.994 -4.239 1.00 62.03 771 ASP A C 1
ATOM 5794 O O . ASP A 1 771 ? 23.248 -5.952 -4.671 1.00 62.03 771 ASP A O 1
ATOM 5798 N N . VAL A 1 772 ? 23.013 -3.729 -4.383 1.00 76.94 772 VAL A N 1
ATOM 5799 C CA . VAL A 1 772 ? 24.294 -3.366 -4.993 1.00 76.94 772 VAL A CA 1
ATOM 5800 C C . VAL A 1 772 ? 25.452 -4.085 -4.295 1.00 76.94 772 VAL A C 1
ATOM 5802 O O . VAL A 1 772 ? 25.605 -4.082 -3.071 1.00 76.94 772 VAL A O 1
ATOM 5805 N N . ASN A 1 773 ? 26.273 -4.754 -5.099 1.00 86.88 773 ASN A N 1
ATOM 5806 C CA . ASN A 1 773 ? 27.398 -5.560 -4.644 1.00 86.88 773 ASN A CA 1
ATOM 5807 C C . ASN A 1 773 ? 28.562 -5.342 -5.607 1.00 86.88 773 ASN A C 1
ATOM 5809 O O . ASN A 1 773 ? 28.608 -5.931 -6.690 1.00 86.88 773 ASN A O 1
ATOM 5813 N N . HIS A 1 774 ? 29.506 -4.488 -5.212 1.00 92.00 774 HIS A N 1
ATOM 5814 C CA . HIS A 1 774 ? 30.612 -4.082 -6.076 1.00 92.00 774 HIS A CA 1
ATOM 5815 C C . HIS A 1 774 ? 31.477 -5.284 -6.470 1.00 92.00 774 HIS A C 1
ATOM 5817 O O . HIS A 1 774 ? 31.891 -5.379 -7.622 1.00 92.00 774 HIS A O 1
ATOM 5823 N N . ILE A 1 775 ? 31.690 -6.251 -5.568 1.00 90.62 775 ILE A N 1
ATOM 5824 C CA . ILE A 1 775 ? 32.477 -7.460 -5.863 1.00 90.62 775 ILE A CA 1
ATOM 5825 C C . ILE A 1 775 ? 31.829 -8.281 -6.988 1.00 90.62 775 ILE A C 1
ATOM 5827 O O . ILE A 1 775 ? 32.510 -8.700 -7.930 1.00 90.62 775 ILE A O 1
ATOM 5831 N N . GLU A 1 776 ? 30.516 -8.506 -6.917 1.00 92.25 776 GLU A N 1
ATOM 5832 C CA . GLU A 1 776 ? 29.783 -9.253 -7.943 1.00 92.25 776 GLU A CA 1
ATOM 5833 C C . GLU A 1 776 ? 29.695 -8.469 -9.262 1.00 92.25 776 GLU A C 1
ATOM 5835 O O . GLU A 1 776 ? 29.909 -9.061 -10.320 1.00 92.25 776 GLU A O 1
ATOM 5840 N N . MET A 1 777 ? 29.488 -7.148 -9.216 1.00 93.50 777 MET A N 1
ATOM 5841 C CA . MET A 1 777 ? 29.514 -6.288 -10.409 1.00 93.50 777 MET A CA 1
ATOM 5842 C C . MET A 1 777 ? 30.896 -6.288 -11.079 1.00 93.50 777 MET A C 1
ATOM 5844 O O . MET A 1 777 ? 31.002 -6.426 -12.296 1.00 93.50 777 MET A O 1
ATOM 5848 N N . GLY A 1 778 ? 31.982 -6.236 -10.303 1.00 93.75 778 GLY A N 1
ATOM 5849 C CA . GLY A 1 778 ? 33.340 -6.397 -10.825 1.00 93.75 778 GLY A CA 1
ATOM 5850 C C . GLY A 1 778 ? 33.559 -7.772 -11.464 1.00 93.75 778 GLY A C 1
ATOM 5851 O O . GLY A 1 778 ? 34.158 -7.884 -12.535 1.00 93.75 778 GLY A O 1
ATOM 5852 N N . ALA A 1 779 ? 33.014 -8.835 -10.868 1.00 93.81 779 ALA A N 1
ATOM 5853 C CA . ALA A 1 779 ? 33.048 -10.166 -11.469 1.00 93.81 779 ALA A CA 1
ATOM 5854 C C . ALA A 1 779 ? 32.262 -10.250 -12.791 1.00 93.81 779 ALA A C 1
ATOM 5856 O O . ALA A 1 779 ? 32.669 -11.003 -13.683 1.00 93.81 779 ALA A O 1
ATOM 5857 N N . ASP A 1 780 ? 31.188 -9.472 -12.946 1.00 93.19 780 ASP A N 1
ATOM 5858 C CA . ASP A 1 780 ? 30.423 -9.363 -14.194 1.00 93.19 780 ASP A CA 1
ATOM 5859 C C . ASP A 1 780 ? 31.242 -8.661 -15.291 1.00 93.19 780 ASP A C 1
ATOM 5861 O O . ASP A 1 780 ? 31.314 -9.161 -16.415 1.00 93.19 780 ASP A O 1
ATOM 5865 N N . VAL A 1 781 ? 31.995 -7.607 -14.955 1.00 96.00 781 VAL A N 1
ATOM 5866 C CA . VAL A 1 781 ? 32.944 -6.962 -15.887 1.00 96.00 781 VAL A CA 1
ATOM 5867 C C . VAL A 1 781 ? 34.004 -7.953 -16.384 1.00 96.00 781 VAL A C 1
ATOM 5869 O O . VAL A 1 781 ? 34.253 -8.057 -17.589 1.00 96.00 781 VAL A O 1
ATOM 5872 N N . ARG A 1 782 ? 34.588 -8.770 -15.493 1.00 95.06 782 ARG A N 1
ATOM 5873 C CA . ARG A 1 782 ? 35.531 -9.837 -15.898 1.00 95.06 782 ARG A CA 1
ATOM 5874 C C . ARG A 1 782 ? 34.878 -10.906 -16.766 1.00 95.06 782 ARG A C 1
ATOM 5876 O O . ARG A 1 782 ? 35.548 -11.480 -17.630 1.00 95.06 782 ARG A O 1
ATOM 5883 N N . MET A 1 783 ? 33.593 -11.198 -16.552 1.00 93.44 783 MET A N 1
ATOM 5884 C CA . MET A 1 783 ? 32.829 -12.083 -17.433 1.00 93.44 783 MET A CA 1
ATOM 5885 C C . MET A 1 783 ? 32.673 -11.464 -18.826 1.00 93.44 783 MET A C 1
ATOM 5887 O O . MET A 1 783 ? 32.892 -12.168 -19.811 1.00 93.44 783 MET A O 1
ATOM 5891 N N . GLY A 1 784 ? 32.407 -10.159 -18.916 1.00 94.12 784 GLY A N 1
ATOM 5892 C CA . GLY A 1 784 ? 32.412 -9.404 -20.171 1.00 94.12 784 GLY A CA 1
ATOM 5893 C C . GLY A 1 784 ? 33.735 -9.516 -20.918 1.00 94.12 784 GLY A C 1
ATOM 5894 O O . GLY A 1 784 ? 33.761 -9.935 -22.075 1.00 94.12 784 GLY A O 1
ATOM 5895 N N . ILE A 1 785 ? 34.853 -9.266 -20.227 1.00 97.31 785 ILE A N 1
ATOM 5896 C CA . ILE A 1 785 ? 36.210 -9.441 -20.776 1.00 97.31 785 ILE A CA 1
ATOM 5897 C C . ILE A 1 785 ? 36.410 -10.874 -21.294 1.00 97.31 785 ILE A C 1
ATOM 5899 O O . ILE A 1 785 ? 36.938 -11.087 -22.387 1.00 97.31 785 ILE A O 1
ATOM 5903 N N . ASN A 1 786 ? 35.974 -11.883 -20.533 1.00 95.75 786 ASN A N 1
ATOM 5904 C CA . ASN A 1 786 ? 36.071 -13.283 -20.950 1.00 95.75 786 ASN A CA 1
ATOM 5905 C C . ASN A 1 786 ? 35.237 -13.586 -22.194 1.00 95.75 786 ASN A C 1
ATOM 5907 O O . ASN A 1 786 ? 35.703 -14.337 -23.055 1.00 95.75 786 ASN A O 1
ATOM 5911 N N . TRP A 1 787 ? 34.022 -13.049 -22.272 1.00 95.81 787 TRP A N 1
ATOM 5912 C CA . TRP A 1 787 ? 33.139 -13.241 -23.411 1.00 95.81 787 TRP A CA 1
ATOM 5913 C C . TRP A 1 787 ? 33.727 -12.589 -24.665 1.00 95.81 787 TRP A C 1
ATOM 5915 O O . TRP A 1 787 ? 33.892 -13.277 -25.671 1.00 95.81 787 TRP A O 1
ATOM 5925 N N . LEU A 1 788 ? 34.167 -11.329 -24.579 1.00 96.38 788 LEU A N 1
ATOM 5926 C CA . LEU A 1 788 ? 34.794 -10.604 -25.690 1.00 96.38 788 LEU A CA 1
ATOM 5927 C C . LEU A 1 788 ? 35.994 -11.366 -26.256 1.00 96.38 788 LEU A C 1
ATOM 5929 O O . LEU A 1 788 ? 36.059 -11.591 -27.460 1.00 96.38 788 LEU A O 1
ATOM 5933 N N . LEU A 1 789 ? 36.896 -11.835 -25.390 1.00 96.38 789 LEU A N 1
ATOM 5934 C CA . LEU A 1 789 ? 38.143 -12.481 -25.809 1.00 96.38 789 LEU A CA 1
ATOM 5935 C C . LEU A 1 789 ? 37.995 -13.934 -26.275 1.00 96.38 789 LEU A C 1
ATOM 5937 O O . LEU A 1 789 ? 38.887 -14.433 -26.957 1.00 96.38 789 LEU A O 1
ATOM 5941 N N . ASN A 1 790 ? 36.937 -14.650 -25.871 1.00 93.81 790 ASN A N 1
ATOM 5942 C CA . ASN A 1 790 ? 36.872 -16.106 -26.076 1.00 93.81 790 ASN A CA 1
ATOM 5943 C C . ASN A 1 790 ? 35.573 -16.628 -26.701 1.00 93.81 790 ASN A C 1
ATOM 5945 O O . ASN A 1 790 ? 35.559 -17.767 -27.165 1.00 93.81 790 ASN A O 1
ATOM 5949 N N . GLN A 1 791 ? 34.481 -15.867 -26.651 1.00 91.19 791 GLN A N 1
ATOM 5950 C CA . GLN A 1 791 ? 33.138 -16.346 -27.009 1.00 91.19 791 GLN A CA 1
ATOM 5951 C C . GLN A 1 791 ? 32.437 -15.461 -28.041 1.00 91.19 791 GLN A C 1
ATOM 5953 O O . GLN A 1 791 ? 31.545 -15.947 -28.736 1.00 91.19 791 GLN A O 1
ATOM 5958 N N . SER A 1 792 ? 32.827 -14.190 -28.147 1.00 92.19 792 SER A N 1
ATOM 5959 C CA . SER A 1 792 ? 32.240 -13.256 -29.100 1.00 92.19 792 SER A CA 1
ATOM 5960 C C . SER A 1 792 ? 32.501 -13.698 -30.550 1.00 92.19 792 SER A C 1
ATOM 5962 O O . SER A 1 792 ? 33.533 -14.316 -30.842 1.00 92.19 792 SER A O 1
ATOM 5964 N N . PRO A 1 793 ? 31.594 -13.375 -31.491 1.00 89.19 793 PRO A N 1
ATOM 5965 C CA . PRO A 1 793 ? 31.769 -13.723 -32.902 1.00 89.19 793 PRO A CA 1
ATOM 5966 C C . PRO A 1 793 ? 32.960 -13.012 -33.570 1.00 89.19 793 PRO A C 1
ATOM 5968 O O . PRO A 1 793 ? 33.348 -13.401 -34.667 1.00 89.19 793 PRO A O 1
ATOM 5971 N N . PHE A 1 794 ? 33.546 -12.010 -32.908 1.00 92.81 794 PHE A N 1
ATOM 5972 C CA . PHE A 1 794 ? 34.682 -11.202 -33.362 1.00 92.81 794 PHE A CA 1
ATOM 5973 C C . PHE A 1 794 ? 35.922 -11.354 -32.458 1.00 92.81 794 PHE A C 1
ATOM 5975 O O . PHE A 1 794 ? 36.851 -10.547 -32.527 1.00 92.81 794 PHE A O 1
ATOM 5982 N N . ALA A 1 795 ? 35.966 -12.385 -31.606 1.00 94.50 795 ALA A N 1
ATOM 5983 C CA . ALA A 1 795 ? 37.051 -12.607 -30.646 1.00 94.50 795 ALA A CA 1
ATOM 5984 C C . ALA A 1 795 ? 38.438 -12.725 -31.305 1.00 94.50 795 ALA A C 1
ATOM 5986 O O . ALA A 1 795 ? 39.443 -12.306 -30.736 1.00 94.50 795 ALA A O 1
ATOM 5987 N N . ASP A 1 796 ? 38.505 -13.261 -32.526 1.00 94.12 796 ASP A N 1
ATOM 5988 C CA . ASP A 1 796 ? 39.732 -13.413 -33.315 1.00 94.12 796 ASP A CA 1
ATOM 5989 C C . ASP A 1 796 ? 40.297 -12.086 -33.847 1.00 94.12 796 ASP A C 1
ATOM 5991 O O . ASP A 1 796 ? 41.447 -12.032 -34.293 1.00 94.12 796 ASP A O 1
ATOM 5995 N N . ARG A 1 797 ? 39.512 -11.008 -33.769 1.00 94.56 797 ARG A N 1
ATOM 5996 C CA . ARG A 1 797 ? 39.907 -9.658 -34.176 1.00 94.56 797 ARG A CA 1
ATOM 5997 C C . ARG A 1 797 ? 40.484 -8.844 -33.023 1.00 94.56 797 ARG A C 1
ATOM 5999 O O . ARG A 1 797 ? 41.147 -7.847 -33.296 1.00 94.56 797 ARG A O 1
ATOM 6006 N N . ILE A 1 798 ? 40.285 -9.260 -31.772 1.00 96.88 798 ILE A N 1
ATOM 6007 C CA . ILE A 1 798 ? 40.723 -8.537 -30.572 1.00 96.88 798 ILE A CA 1
ATOM 6008 C C . ILE A 1 798 ? 42.139 -8.955 -30.165 1.00 96.88 798 ILE A C 1
ATOM 6010 O O . ILE A 1 798 ? 42.487 -10.134 -30.115 1.00 96.88 798 ILE A O 1
ATOM 6014 N N . ASP A 1 799 ? 42.964 -7.973 -29.817 1.00 96.00 799 ASP A N 1
ATOM 6015 C CA . ASP A 1 799 ? 44.255 -8.196 -29.182 1.00 96.00 799 ASP A CA 1
ATOM 6016 C C . ASP A 1 799 ? 44.098 -8.275 -27.658 1.00 96.00 799 ASP A C 1
ATOM 6018 O O . ASP A 1 799 ? 44.061 -7.262 -26.961 1.00 96.00 799 ASP A O 1
ATOM 6022 N N . GLY A 1 800 ? 44.058 -9.496 -27.121 1.00 93.25 800 GLY A N 1
ATOM 6023 C CA . GLY A 1 800 ? 43.945 -9.731 -25.677 1.00 93.25 800 GLY A CA 1
ATOM 6024 C C . GLY A 1 800 ? 45.124 -9.233 -24.828 1.00 93.25 800 GLY A C 1
ATOM 6025 O O . GLY A 1 800 ? 45.078 -9.385 -23.610 1.00 93.25 800 GLY A O 1
ATOM 6026 N N . THR A 1 801 ? 46.172 -8.658 -25.432 1.00 95.00 801 THR A N 1
ATOM 6027 C CA . THR A 1 801 ? 47.251 -7.951 -24.720 1.00 95.00 801 THR A CA 1
ATOM 6028 C C . THR A 1 801 ? 47.001 -6.448 -24.584 1.00 95.00 801 THR A C 1
ATOM 6030 O O . THR A 1 801 ? 47.786 -5.774 -23.929 1.00 95.00 801 THR A O 1
ATOM 6033 N N . ARG A 1 802 ? 45.924 -5.908 -25.171 1.00 97.19 802 ARG A N 1
ATOM 6034 C CA . ARG A 1 802 ? 45.547 -4.487 -25.102 1.00 97.19 802 ARG A CA 1
ATOM 6035 C C . ARG A 1 802 ? 44.098 -4.357 -24.646 1.00 97.19 802 ARG A C 1
ATOM 6037 O O . ARG A 1 802 ? 43.204 -4.056 -25.434 1.00 97.19 802 ARG A O 1
ATOM 6044 N N . VAL A 1 803 ? 43.885 -4.651 -23.365 1.00 98.19 803 VAL A N 1
ATOM 6045 C CA . VAL A 1 803 ? 42.575 -4.591 -22.705 1.00 98.19 803 VAL A CA 1
ATOM 6046 C C . VAL A 1 803 ? 42.548 -3.404 -21.756 1.00 98.19 803 VAL A C 1
ATOM 6048 O O . VAL A 1 803 ? 43.433 -3.278 -20.914 1.00 98.19 803 VAL A O 1
ATOM 6051 N N . GLY A 1 804 ? 41.538 -2.552 -21.876 1.00 98.00 804 GLY A N 1
ATOM 6052 C CA . GLY A 1 804 ? 41.308 -1.416 -20.992 1.00 98.00 804 GLY A CA 1
ATOM 6053 C C . GLY A 1 804 ? 39.974 -1.499 -20.276 1.00 98.00 804 GLY A C 1
ATOM 6054 O O . GLY A 1 804 ? 39.044 -2.152 -20.751 1.00 98.00 804 GLY A O 1
ATOM 6055 N N . THR A 1 805 ? 39.879 -0.811 -19.147 1.00 98.38 805 THR A N 1
ATOM 6056 C CA . THR A 1 805 ? 38.613 -0.561 -18.454 1.00 98.38 805 THR A CA 1
ATOM 6057 C C . THR A 1 805 ? 38.379 0.939 -18.333 1.00 98.38 805 THR A C 1
ATOM 6059 O O . THR A 1 805 ? 39.317 1.719 -18.152 1.00 98.38 805 THR A O 1
ATOM 6062 N N . MET A 1 806 ? 37.121 1.339 -18.479 1.00 98.38 806 MET A N 1
ATOM 6063 C CA . MET A 1 806 ? 36.675 2.722 -18.394 1.00 98.38 806 MET A CA 1
ATOM 6064 C C . MET A 1 806 ? 35.313 2.781 -17.700 1.00 98.38 806 MET A C 1
ATOM 6066 O O . MET A 1 806 ? 34.554 1.819 -17.751 1.00 98.38 806 MET A O 1
ATOM 6070 N N . GLY A 1 807 ? 34.986 3.881 -17.034 1.00 97.19 807 GLY A N 1
ATOM 6071 C CA . GLY A 1 807 ? 33.662 4.032 -16.433 1.00 97.19 807 GLY A CA 1
ATOM 6072 C C . GLY A 1 807 ? 33.501 5.323 -15.656 1.00 97.19 807 GLY A C 1
ATOM 6073 O O . GLY A 1 807 ? 34.503 5.959 -15.331 1.00 97.19 807 GLY A O 1
ATOM 6074 N N . HIS A 1 808 ? 32.250 5.688 -15.371 1.00 96.44 808 HIS A N 1
ATOM 6075 C CA . HIS A 1 808 ? 31.880 6.902 -14.631 1.00 96.44 808 HIS A CA 1
ATOM 6076 C C . HIS A 1 808 ? 31.407 6.592 -13.209 1.00 96.44 808 HIS A C 1
ATOM 6078 O O . HIS A 1 808 ? 30.742 5.578 -13.016 1.00 96.44 808 HIS A O 1
ATOM 6084 N N . SER A 1 809 ? 31.743 7.423 -12.215 1.00 94.69 809 SER A N 1
ATOM 6085 C CA . SER A 1 809 ? 31.261 7.296 -10.828 1.00 94.69 809 SER A CA 1
ATOM 6086 C C . SER A 1 809 ? 31.552 5.901 -10.238 1.00 94.69 809 SER A C 1
ATOM 6088 O O . SER A 1 809 ? 32.712 5.466 -10.224 1.00 94.69 809 SER A O 1
ATOM 6090 N N . LEU A 1 810 ? 30.534 5.141 -9.811 1.00 93.44 810 LEU A N 1
ATOM 6091 C CA . LEU A 1 810 ? 30.685 3.732 -9.417 1.00 93.44 810 LEU A CA 1
ATOM 6092 C C . LEU A 1 810 ? 31.356 2.887 -10.517 1.00 93.44 810 LEU A C 1
ATOM 6094 O O . LEU A 1 810 ? 32.228 2.067 -10.231 1.00 93.44 810 LEU A O 1
ATOM 6098 N N . GLY A 1 811 ? 31.016 3.103 -11.785 1.00 95.06 811 GLY A N 1
ATOM 6099 C CA . GLY A 1 811 ? 31.674 2.463 -12.921 1.00 95.06 811 GLY A CA 1
ATOM 6100 C C . GLY A 1 811 ? 33.166 2.792 -13.016 1.00 95.06 811 GLY A C 1
ATOM 6101 O O . GLY A 1 811 ? 33.962 1.933 -13.395 1.00 95.06 811 GLY A O 1
ATOM 6102 N N . GLY A 1 812 ? 33.579 3.993 -12.608 1.00 96.81 812 GLY A N 1
ATOM 6103 C CA . GLY A 1 812 ? 34.990 4.370 -12.495 1.00 96.81 812 GLY A CA 1
ATOM 6104 C C . GLY A 1 812 ? 35.715 3.560 -11.413 1.00 96.81 812 GLY A C 1
ATOM 6105 O O . GLY A 1 812 ? 36.794 3.011 -11.662 1.00 96.81 812 GLY A O 1
ATOM 6106 N N . LYS A 1 813 ? 35.082 3.378 -10.245 1.00 96.00 813 LYS A N 1
ATOM 6107 C CA . LYS A 1 813 ? 35.567 2.473 -9.185 1.00 96.00 813 LYS A CA 1
ATOM 6108 C C . LYS A 1 813 ? 35.675 1.031 -9.687 1.00 96.00 813 LYS A C 1
ATOM 6110 O O . LYS A 1 813 ? 36.704 0.382 -9.485 1.00 96.00 813 LYS A O 1
ATOM 6115 N N . LEU A 1 814 ? 34.660 0.526 -10.393 1.00 96.69 814 LEU A N 1
ATOM 6116 C CA . LEU A 1 814 ? 34.682 -0.819 -10.980 1.00 96.69 814 LEU A CA 1
ATOM 6117 C C . LEU A 1 814 ? 35.802 -0.975 -12.018 1.00 96.69 814 LEU A C 1
ATOM 6119 O O . LEU A 1 814 ? 36.449 -2.026 -12.055 1.00 96.69 814 LEU A O 1
ATOM 6123 N N . ALA A 1 815 ? 36.080 0.047 -12.832 1.00 97.62 815 ALA A N 1
ATOM 6124 C CA . ALA A 1 815 ? 37.172 0.022 -13.802 1.00 97.62 815 ALA A CA 1
ATOM 6125 C C . ALA A 1 815 ? 38.538 -0.157 -13.118 1.00 97.62 815 ALA A C 1
ATOM 6127 O O . ALA A 1 815 ? 39.336 -0.996 -13.550 1.00 97.62 815 ALA A O 1
ATOM 6128 N N . ILE A 1 816 ? 38.771 0.561 -12.014 1.00 97.75 816 ILE A N 1
ATOM 6129 C CA . ILE A 1 816 ? 39.989 0.464 -11.196 1.00 97.75 816 ILE A CA 1
ATOM 6130 C C . ILE A 1 816 ? 40.071 -0.901 -10.502 1.00 97.75 816 ILE A C 1
ATOM 6132 O O . ILE A 1 816 ? 41.097 -1.581 -10.583 1.00 97.75 816 ILE A O 1
ATOM 6136 N N . MET A 1 817 ? 38.979 -1.339 -9.871 1.00 96.38 817 MET A N 1
ATOM 6137 C CA . MET A 1 817 ? 38.903 -2.625 -9.172 1.00 96.38 817 MET A CA 1
ATOM 6138 C C . MET A 1 817 ? 39.242 -3.797 -10.099 1.00 96.38 817 MET A C 1
ATOM 6140 O O . MET A 1 817 ? 39.994 -4.699 -9.735 1.00 96.38 817 MET A O 1
ATOM 6144 N N . ASN A 1 818 ? 38.751 -3.763 -11.338 1.00 96.94 818 ASN A N 1
ATOM 6145 C CA . ASN A 1 818 ? 39.050 -4.799 -12.320 1.00 96.94 818 ASN A CA 1
ATOM 6146 C C . ASN A 1 818 ? 40.509 -4.816 -12.768 1.00 96.94 818 ASN A C 1
ATOM 6148 O O . ASN A 1 818 ? 41.028 -5.890 -13.048 1.00 96.94 818 ASN A O 1
ATOM 6152 N N . ALA A 1 819 ? 41.192 -3.675 -12.793 1.00 96.56 819 ALA A N 1
ATOM 6153 C CA . ALA A 1 819 ? 42.613 -3.639 -13.118 1.00 96.56 819 ALA A CA 1
ATOM 6154 C C . ALA A 1 819 ? 43.517 -4.138 -11.986 1.00 96.56 819 ALA A C 1
ATOM 6156 O O . ALA A 1 819 ? 44.599 -4.660 -12.247 1.00 96.56 819 ALA A O 1
ATOM 6157 N N . ILE A 1 820 ? 43.064 -4.021 -10.737 1.00 95.94 820 ILE A N 1
ATOM 6158 C CA . ILE A 1 820 ? 43.728 -4.633 -9.579 1.00 95.94 820 ILE A CA 1
ATOM 6159 C C . ILE A 1 820 ? 43.580 -6.162 -9.628 1.00 95.94 820 ILE A C 1
ATOM 6161 O O . ILE A 1 820 ? 44.529 -6.898 -9.353 1.00 95.94 820 ILE A O 1
ATOM 6165 N N . GLU A 1 821 ? 42.386 -6.653 -9.969 1.00 94.88 821 GLU A N 1
ATOM 6166 C CA . GLU A 1 821 ? 42.041 -8.077 -9.871 1.00 94.88 821 GLU A CA 1
ATOM 6167 C C . GLU A 1 821 ? 42.341 -8.893 -11.140 1.00 94.88 821 GLU A C 1
ATOM 6169 O O . GLU A 1 821 ? 42.541 -10.110 -11.056 1.00 94.88 821 GLU A O 1
ATOM 6174 N N . ASP A 1 822 ? 42.381 -8.257 -12.314 1.00 95.75 822 ASP A N 1
ATOM 6175 C CA . ASP A 1 822 ? 42.582 -8.913 -13.604 1.00 95.75 822 ASP A CA 1
ATOM 6176 C C . ASP A 1 822 ? 43.838 -8.389 -14.322 1.00 95.75 822 ASP A C 1
ATOM 6178 O O . ASP A 1 822 ? 43.812 -7.320 -14.936 1.00 95.75 822 ASP A O 1
ATOM 6182 N N . PRO A 1 823 ? 44.937 -9.169 -14.349 1.00 93.44 823 PRO A N 1
ATOM 6183 C CA . PRO A 1 823 ? 46.202 -8.733 -14.936 1.00 93.44 823 PRO A CA 1
ATOM 6184 C C . PRO A 1 823 ? 46.147 -8.564 -16.459 1.00 93.44 823 PRO A C 1
ATOM 6186 O O . PRO A 1 823 ? 47.148 -8.172 -17.058 1.00 93.44 823 PRO A O 1
ATOM 6189 N N . ARG A 1 824 ? 45.029 -8.911 -17.114 1.00 95.94 824 ARG A N 1
ATOM 6190 C CA . ARG A 1 824 ? 44.824 -8.634 -18.540 1.00 95.94 824 ARG A CA 1
ATOM 6191 C C . ARG A 1 824 ? 44.564 -7.158 -18.789 1.00 95.94 824 ARG A C 1
ATOM 6193 O O . ARG A 1 824 ? 44.962 -6.682 -19.847 1.00 95.94 824 ARG A O 1
ATOM 6200 N N . VAL A 1 825 ? 43.968 -6.438 -17.840 1.00 97.56 825 VAL A N 1
ATOM 6201 C CA . VAL A 1 825 ? 43.713 -5.001 -17.970 1.00 97.56 825 VAL A CA 1
ATOM 6202 C C . VAL A 1 825 ? 45.047 -4.252 -17.923 1.00 97.56 825 VAL A C 1
ATOM 6204 O O . VAL A 1 825 ? 45.760 -4.280 -16.925 1.00 97.56 825 VAL A O 1
ATOM 6207 N N . GLN A 1 826 ? 45.413 -3.628 -19.041 1.00 97.19 826 GLN A N 1
ATOM 6208 C CA . GLN A 1 826 ? 46.694 -2.951 -19.242 1.00 97.19 826 GLN A CA 1
ATOM 6209 C C . GLN A 1 826 ? 46.619 -1.428 -19.097 1.00 97.19 826 GLN A C 1
ATOM 6211 O O . GLN A 1 826 ? 47.673 -0.807 -19.048 1.00 97.19 826 GLN A O 1
ATOM 6216 N N . ALA A 1 827 ? 45.430 -0.818 -19.069 1.00 97.38 827 ALA A N 1
ATOM 6217 C CA . ALA A 1 827 ? 45.246 0.623 -18.861 1.00 97.38 827 ALA A CA 1
ATOM 6218 C C . ALA A 1 827 ? 43.835 0.922 -18.327 1.00 97.38 827 ALA A C 1
ATOM 6220 O O . ALA A 1 827 ? 42.882 0.242 -18.715 1.00 97.38 827 ALA A O 1
ATOM 6221 N N . VAL A 1 828 ? 43.704 1.936 -17.467 1.00 98.19 828 VAL A N 1
ATOM 6222 C CA . VAL A 1 828 ? 42.430 2.329 -16.841 1.00 98.19 828 VAL A CA 1
ATOM 6223 C C . VAL A 1 828 ? 42.178 3.815 -17.028 1.00 98.19 828 VAL A C 1
ATOM 6225 O O . VAL A 1 828 ? 43.058 4.623 -16.737 1.00 98.19 828 VAL A O 1
ATOM 6228 N N . PHE A 1 829 ? 40.969 4.171 -17.455 1.00 98.38 829 PHE A N 1
ATOM 6229 C CA . PHE A 1 829 ? 40.510 5.557 -17.520 1.00 98.38 829 PHE A CA 1
ATOM 6230 C C . PHE A 1 829 ? 39.237 5.708 -16.682 1.00 98.38 829 PHE A C 1
ATOM 6232 O O . PHE A 1 829 ? 38.173 5.243 -17.078 1.00 98.38 829 PHE A O 1
ATOM 6239 N N . ALA A 1 830 ? 39.338 6.297 -15.496 1.00 98.06 830 ALA A N 1
ATOM 6240 C CA . ALA A 1 830 ? 38.206 6.464 -14.592 1.00 98.06 830 ALA A CA 1
ATOM 6241 C C . ALA A 1 830 ? 37.677 7.902 -14.670 1.00 98.06 830 ALA A C 1
ATOM 6243 O O . ALA A 1 830 ? 38.427 8.860 -14.473 1.00 98.06 830 ALA A O 1
ATOM 6244 N N . ILE A 1 831 ? 36.388 8.020 -14.980 1.00 98.25 831 ILE A N 1
ATOM 6245 C CA . ILE A 1 831 ? 35.651 9.274 -15.109 1.00 98.25 831 ILE A CA 1
ATOM 6246 C C . ILE A 1 831 ? 34.941 9.518 -13.784 1.00 98.25 831 ILE A C 1
ATOM 6248 O O . ILE A 1 831 ? 34.146 8.701 -13.336 1.00 98.25 831 ILE A O 1
ATOM 6252 N N . ASP A 1 832 ? 35.304 10.603 -13.134 1.00 96.69 832 ASP A N 1
ATOM 6253 C CA . ASP A 1 832 ? 34.854 11.051 -11.826 1.00 96.69 832 ASP A CA 1
ATOM 6254 C C . ASP A 1 832 ? 34.522 9.914 -10.834 1.00 96.69 832 ASP A C 1
ATOM 6256 O O . ASP A 1 832 ? 33.384 9.785 -10.381 1.00 96.69 832 ASP A O 1
ATOM 6260 N N . PRO A 1 833 ? 35.474 8.990 -10.566 1.00 96.75 833 PRO A N 1
ATOM 6261 C CA . PRO A 1 833 ? 35.213 7.809 -9.754 1.00 96.75 833 PRO A CA 1
ATOM 6262 C C . PRO A 1 833 ? 34.884 8.161 -8.304 1.00 96.75 833 PRO A C 1
ATOM 6264 O O . PRO A 1 833 ? 35.545 9.009 -7.703 1.00 96.75 833 PRO A O 1
ATOM 6267 N N . VAL A 1 834 ? 33.948 7.405 -7.728 1.00 92.56 834 VAL A N 1
ATOM 6268 C CA . VAL A 1 834 ? 33.533 7.518 -6.323 1.00 92.56 834 VAL A CA 1
ATOM 6269 C C . VAL A 1 834 ? 33.867 6.223 -5.590 1.00 92.56 834 VAL A C 1
ATOM 6271 O O . VAL A 1 834 ? 33.416 5.148 -5.990 1.00 92.56 834 VAL A O 1
ATOM 6274 N N . ASP A 1 835 ? 34.688 6.309 -4.540 1.00 88.12 835 ASP A N 1
ATOM 6275 C CA . ASP A 1 835 ? 35.126 5.147 -3.762 1.00 88.12 835 ASP A CA 1
ATOM 6276 C C . ASP A 1 835 ? 34.127 4.709 -2.685 1.00 88.12 835 ASP A C 1
ATOM 6278 O O . ASP A 1 835 ? 34.227 3.583 -2.214 1.00 88.12 835 ASP A O 1
ATOM 6282 N N . GLY A 1 836 ? 33.160 5.545 -2.311 1.00 77.00 836 GLY A N 1
ATOM 6283 C CA . GLY A 1 836 ? 32.214 5.259 -1.233 1.00 77.00 836 GLY A CA 1
ATOM 6284 C C . GLY A 1 836 ? 31.236 4.110 -1.491 1.00 77.00 836 GLY A C 1
ATOM 6285 O O . GLY A 1 836 ? 31.102 3.569 -2.598 1.00 77.00 836 GLY A O 1
ATOM 6286 N N . ASP A 1 837 ? 30.528 3.733 -0.427 1.00 73.69 837 ASP A N 1
ATOM 6287 C CA . ASP A 1 837 ? 29.353 2.865 -0.480 1.00 73.69 837 ASP A CA 1
ATOM 6288 C C . ASP A 1 837 ? 28.102 3.736 -0.715 1.00 73.69 837 ASP A C 1
ATOM 6290 O O . ASP A 1 837 ? 27.783 4.560 0.144 1.00 73.69 837 ASP A O 1
ATOM 6294 N N . PRO A 1 838 ? 27.376 3.578 -1.841 1.00 63.12 838 PRO A N 1
ATOM 6295 C CA . PRO A 1 838 ? 26.165 4.357 -2.104 1.00 63.12 838 PRO A CA 1
ATOM 6296 C C . PRO A 1 838 ? 24.981 3.944 -1.207 1.00 63.12 838 PRO A C 1
ATOM 6298 O O . PRO A 1 838 ? 23.919 4.561 -1.264 1.00 63.12 838 PRO A O 1
ATOM 6301 N N . SER A 1 839 ? 25.125 2.887 -0.396 1.00 59.56 839 SER A N 1
ATOM 6302 C CA . SER A 1 839 ? 24.094 2.387 0.512 1.00 59.56 839 SER A CA 1
ATOM 6303 C C . SER A 1 839 ? 24.098 3.119 1.863 1.00 59.56 839 SER A C 1
ATOM 6305 O O . SER A 1 839 ? 25.162 3.356 2.437 1.00 59.56 839 SER A O 1
ATOM 6307 N N . PRO A 1 840 ? 22.920 3.369 2.471 1.00 47.75 840 PRO A N 1
ATOM 6308 C CA . PRO A 1 840 ? 22.823 3.934 3.821 1.00 47.75 840 PRO A CA 1
ATOM 6309 C C . PRO A 1 840 ? 23.451 3.051 4.917 1.00 47.75 840 PRO A C 1
ATOM 6311 O O . PRO A 1 840 ? 23.702 3.531 6.024 1.00 47.75 840 PRO A O 1
ATOM 6314 N N . PHE A 1 841 ? 23.723 1.772 4.628 1.00 56.75 841 PHE A N 1
ATOM 6315 C CA . PHE A 1 841 ? 24.425 0.853 5.524 1.00 56.75 841 PHE A CA 1
ATOM 6316 C C . PHE A 1 841 ? 25.702 0.326 4.854 1.00 56.75 841 PHE A C 1
ATOM 6318 O O . PHE A 1 841 ? 25.622 -0.599 4.036 1.00 56.75 841 PHE A O 1
ATOM 6325 N N . PRO A 1 842 ? 26.882 0.857 5.226 1.00 60.56 842 PRO A N 1
ATOM 6326 C CA . PRO A 1 842 ? 28.145 0.410 4.664 1.00 60.56 842 PRO A CA 1
ATOM 6327 C C . PRO A 1 842 ? 28.372 -1.089 4.890 1.00 60.56 842 PRO A C 1
ATOM 6329 O O . PRO A 1 842 ? 28.401 -1.546 6.038 1.00 60.56 842 PRO A O 1
ATOM 6332 N N . ASP A 1 843 ? 28.565 -1.856 3.815 1.00 75.38 843 ASP A N 1
ATOM 6333 C CA . ASP A 1 843 ? 28.950 -3.272 3.893 1.00 75.38 843 ASP A CA 1
ATOM 6334 C C . ASP A 1 843 ? 30.283 -3.521 3.175 1.00 75.38 843 ASP A C 1
ATOM 6336 O O . ASP A 1 843 ? 30.315 -3.919 2.005 1.00 75.38 843 ASP A O 1
ATOM 6340 N N . PRO A 1 844 ? 31.419 -3.384 3.878 1.00 77.69 844 PRO A N 1
ATOM 6341 C CA . PRO A 1 844 ? 32.734 -3.581 3.277 1.00 77.69 844 PRO A CA 1
ATOM 6342 C C . PRO A 1 844 ? 32.989 -5.029 2.822 1.00 77.69 844 PRO A C 1
ATOM 6344 O O . PRO A 1 844 ? 33.981 -5.284 2.140 1.00 77.69 844 PRO A O 1
ATOM 6347 N N . ALA A 1 845 ? 32.135 -6.000 3.185 1.00 80.69 845 ALA A N 1
ATOM 6348 C CA . ALA A 1 845 ? 32.260 -7.375 2.705 1.00 80.69 845 ALA A CA 1
ATOM 6349 C C . ALA A 1 845 ? 31.767 -7.555 1.261 1.00 80.69 845 ALA A C 1
ATOM 6351 O O . ALA A 1 845 ? 32.185 -8.509 0.604 1.00 80.69 845 ALA A O 1
ATOM 6352 N N . THR A 1 846 ? 30.898 -6.668 0.771 1.00 84.44 846 THR A N 1
ATOM 6353 C CA . THR A 1 846 ? 30.323 -6.715 -0.586 1.00 84.44 846 THR A CA 1
ATOM 6354 C C . THR A 1 846 ? 30.606 -5.447 -1.398 1.00 84.44 846 THR A C 1
ATOM 6356 O O . THR A 1 846 ? 30.625 -5.498 -2.631 1.00 84.44 846 THR A O 1
ATOM 6359 N N . ARG A 1 847 ? 30.899 -4.327 -0.726 1.00 89.12 847 ARG A N 1
ATOM 6360 C CA . ARG A 1 847 ? 31.176 -3.001 -1.295 1.00 89.12 847 ARG A CA 1
ATOM 6361 C C . ARG A 1 847 ? 32.437 -2.393 -0.662 1.00 89.12 847 ARG A C 1
ATOM 6363 O O . ARG A 1 847 ? 32.353 -1.410 0.061 1.00 89.12 847 ARG A O 1
ATOM 6370 N N . PRO A 1 848 ? 33.621 -2.990 -0.883 1.00 88.25 848 PRO A N 1
ATOM 6371 C CA . PRO A 1 848 ? 34.852 -2.508 -0.263 1.00 88.25 848 PRO A CA 1
ATOM 6372 C C . PRO A 1 848 ? 35.279 -1.153 -0.837 1.00 88.25 848 PRO A C 1
ATOM 6374 O O . PRO A 1 848 ? 35.146 -0.930 -2.044 1.00 88.25 848 PRO A O 1
ATOM 6377 N N . ASP A 1 849 ? 35.856 -0.299 0.003 1.00 90.12 849 ASP A N 1
ATOM 6378 C CA . ASP A 1 849 ? 36.626 0.871 -0.432 1.00 90.12 849 ASP A CA 1
ATOM 6379 C C . ASP A 1 849 ? 37.960 0.401 -1.027 1.00 90.12 849 ASP A C 1
ATOM 6381 O O . ASP A 1 849 ? 38.598 -0.537 -0.526 1.00 90.12 849 ASP A O 1
ATOM 6385 N N . LEU A 1 850 ? 38.398 1.030 -2.115 1.00 90.50 850 LEU A N 1
ATOM 6386 C CA . LEU A 1 850 ? 39.699 0.757 -2.724 1.00 90.50 850 LEU A CA 1
ATOM 6387 C C . LEU A 1 850 ? 40.815 1.575 -2.063 1.00 90.50 850 LEU A C 1
ATOM 6389 O O . LEU A 1 850 ? 41.991 1.191 -2.141 1.00 90.50 850 LEU A O 1
ATOM 6393 N N . VAL A 1 851 ? 40.456 2.667 -1.389 1.00 88.75 851 VAL A N 1
ATOM 6394 C CA . VAL A 1 851 ? 41.343 3.596 -0.703 1.00 88.75 851 VAL A CA 1
ATOM 6395 C C . VAL A 1 851 ? 40.951 3.719 0.780 1.00 88.75 851 VAL A C 1
ATOM 6397 O O . VAL A 1 851 ? 39.809 4.019 1.097 1.00 88.75 851 VAL A O 1
ATOM 6400 N N . PRO A 1 852 ? 41.897 3.561 1.727 1.00 79.31 852 PRO A N 1
ATOM 6401 C CA . PRO A 1 852 ? 43.265 3.086 1.548 1.00 79.31 852 PRO A CA 1
ATOM 6402 C C . PRO A 1 852 ? 43.324 1.548 1.472 1.00 79.31 852 PRO A C 1
ATOM 6404 O O . PRO A 1 852 ? 42.777 0.857 2.330 1.00 79.31 852 PRO A O 1
ATOM 6407 N N . GLY A 1 853 ? 44.085 0.987 0.526 1.00 83.94 853 GLY A N 1
ATOM 6408 C CA . GLY A 1 853 ? 44.447 -0.437 0.561 1.00 83.94 853 GLY A CA 1
ATOM 6409 C C . GLY A 1 853 ? 44.476 -1.121 -0.804 1.00 83.94 853 GLY A C 1
ATOM 6410 O O . GLY A 1 853 ? 45.558 -1.205 -1.383 1.00 83.94 853 GLY A O 1
ATOM 6411 N N . PRO A 1 854 ? 43.349 -1.662 -1.316 1.00 89.94 854 PRO A N 1
ATOM 6412 C CA . PRO A 1 854 ? 43.325 -2.411 -2.579 1.00 89.94 854 PRO A CA 1
ATOM 6413 C C . PRO A 1 854 ? 43.993 -1.700 -3.765 1.00 89.94 854 PRO A C 1
ATOM 6415 O O . PRO A 1 854 ? 44.619 -2.365 -4.592 1.00 89.94 854 PRO A O 1
ATOM 6418 N N . ILE A 1 855 ? 43.933 -0.365 -3.813 1.00 93.19 855 ILE A N 1
ATOM 6419 C CA . ILE A 1 855 ? 44.581 0.465 -4.838 1.00 93.19 855 ILE A CA 1
ATOM 6420 C C . ILE A 1 855 ? 46.103 0.249 -4.955 1.00 93.19 855 ILE A C 1
ATOM 6422 O O . ILE A 1 855 ? 46.661 0.434 -6.035 1.00 93.19 855 ILE A O 1
ATOM 6426 N N . ASP A 1 856 ? 46.779 -0.227 -3.901 1.00 89.62 856 ASP A N 1
ATOM 6427 C CA . ASP A 1 856 ? 48.211 -0.574 -3.931 1.00 89.62 856 ASP A CA 1
ATOM 6428 C C . ASP A 1 856 ? 48.521 -1.731 -4.902 1.00 89.62 856 ASP A C 1
ATOM 6430 O O . ASP A 1 856 ? 49.674 -1.944 -5.282 1.00 89.62 856 ASP A O 1
ATOM 6434 N N . GLY A 1 857 ? 47.505 -2.507 -5.294 1.00 91.25 857 GLY A N 1
ATOM 6435 C CA . GLY A 1 857 ? 47.621 -3.559 -6.301 1.00 91.25 857 GLY A CA 1
ATOM 6436 C C . GLY A 1 857 ? 47.575 -3.055 -7.747 1.00 91.25 857 GLY A C 1
ATOM 6437 O O . GLY A 1 857 ? 47.872 -3.828 -8.657 1.00 91.25 857 GLY A O 1
ATOM 6438 N N . LEU A 1 858 ? 47.224 -1.785 -7.982 1.00 94.62 858 LEU A N 1
ATOM 6439 C CA . LEU A 1 858 ? 47.094 -1.227 -9.324 1.00 94.62 858 LEU A CA 1
ATOM 6440 C C . LEU A 1 858 ? 48.467 -0.870 -9.908 1.00 94.62 858 LEU A C 1
ATOM 6442 O O . LEU A 1 858 ? 49.063 0.146 -9.559 1.00 94.62 858 LEU A O 1
ATOM 6446 N N . THR A 1 859 ? 48.945 -1.680 -10.852 1.00 94.56 859 THR A N 1
ATOM 6447 C CA . THR A 1 859 ? 50.197 -1.417 -11.588 1.00 94.56 859 THR A CA 1
ATOM 6448 C C . THR A 1 859 ? 49.978 -0.875 -13.002 1.00 94.56 859 THR A C 1
ATOM 6450 O O . THR A 1 859 ? 50.936 -0.463 -13.652 1.00 94.56 859 THR A O 1
ATOM 6453 N N . ALA A 1 860 ? 48.744 -0.924 -13.513 1.00 95.62 860 ALA A N 1
ATOM 6454 C CA . ALA A 1 860 ? 48.404 -0.396 -14.832 1.00 95.62 860 ALA A CA 1
ATOM 6455 C C . ALA A 1 860 ? 48.416 1.147 -14.824 1.00 95.62 860 ALA A C 1
ATOM 6457 O O . ALA A 1 860 ? 48.082 1.743 -13.794 1.00 95.62 860 ALA A O 1
ATOM 6458 N N . PRO A 1 861 ? 48.766 1.811 -15.942 1.00 97.44 861 PRO A N 1
ATOM 6459 C CA . PRO A 1 861 ? 48.581 3.247 -16.101 1.00 97.44 861 PRO A CA 1
ATOM 6460 C C . PRO A 1 861 ? 47.145 3.669 -15.791 1.00 97.44 861 PRO A C 1
ATOM 6462 O O . PRO A 1 861 ? 46.201 2.996 -16.219 1.00 97.44 861 PRO A O 1
ATOM 6465 N N . LEU A 1 862 ? 47.001 4.777 -15.064 1.00 98.06 862 LEU A N 1
ATOM 6466 C CA . LEU A 1 862 ? 45.718 5.281 -14.582 1.00 98.06 862 LEU A CA 1
ATOM 6467 C C . LEU A 1 862 ? 45.508 6.735 -15.022 1.00 98.06 862 LEU A C 1
ATOM 6469 O O . LEU A 1 862 ? 46.266 7.625 -14.635 1.00 98.06 862 LEU A O 1
ATOM 6473 N N . GLY A 1 863 ? 44.465 6.966 -15.815 1.00 97.94 863 GLY A N 1
ATOM 6474 C CA . GLY A 1 863 ? 43.919 8.289 -16.098 1.00 97.94 863 GLY A CA 1
ATOM 6475 C C . GLY A 1 863 ? 42.695 8.556 -15.229 1.00 97.94 863 GLY A C 1
ATOM 6476 O O . GLY A 1 863 ? 41.772 7.745 -15.214 1.00 97.94 863 GLY A O 1
ATOM 6477 N N . LEU A 1 864 ? 42.699 9.673 -14.507 1.00 98.25 864 LEU A N 1
ATOM 6478 C CA . LEU A 1 864 ? 41.603 10.133 -13.658 1.00 98.25 864 LEU A CA 1
ATOM 6479 C C . LEU A 1 864 ? 41.137 11.483 -14.182 1.00 98.25 864 LEU A C 1
ATOM 6481 O O . LEU A 1 864 ? 41.897 12.446 -14.143 1.00 98.25 864 LEU A O 1
ATOM 6485 N N . ILE A 1 865 ? 39.916 11.560 -14.685 1.00 97.94 865 ILE A N 1
ATOM 6486 C CA . ILE A 1 865 ? 39.287 12.830 -15.051 1.00 97.94 865 ILE A CA 1
ATOM 6487 C C . ILE A 1 865 ? 38.125 13.062 -14.103 1.00 97.94 865 ILE A C 1
ATOM 6489 O O . ILE A 1 865 ? 37.437 12.102 -13.792 1.00 97.94 865 ILE A O 1
ATOM 6493 N N . GLY A 1 866 ? 37.919 14.275 -13.613 1.00 95.75 866 GLY A N 1
ATOM 6494 C CA . GLY A 1 866 ? 36.869 14.525 -12.631 1.00 95.75 866 GLY A CA 1
ATOM 6495 C C . GLY A 1 866 ? 36.637 16.001 -12.369 1.00 95.75 866 GLY A C 1
ATOM 6496 O O . GLY A 1 866 ? 37.196 16.867 -13.055 1.00 95.75 866 GLY A O 1
ATOM 6497 N N . GLU A 1 867 ? 35.805 16.266 -11.373 1.00 94.00 867 GLU A N 1
ATOM 6498 C CA . GLU A 1 867 ? 35.316 17.599 -11.037 1.00 94.00 867 GLU A CA 1
ATOM 6499 C C . GLU A 1 867 ? 35.352 17.858 -9.521 1.00 94.00 867 GLU A C 1
ATOM 6501 O O . GLU A 1 867 ? 35.539 16.957 -8.709 1.00 94.00 867 GLU A O 1
ATOM 6506 N N . THR A 1 868 ? 35.257 19.125 -9.116 1.00 92.56 868 THR A N 1
ATOM 6507 C CA . THR A 1 868 ? 35.318 19.511 -7.688 1.00 92.56 868 THR A CA 1
ATOM 6508 C C . THR A 1 868 ? 34.154 20.387 -7.234 1.00 92.56 868 THR A C 1
ATOM 6510 O O . THR A 1 868 ? 34.081 20.754 -6.060 1.00 92.56 868 THR A O 1
ATOM 6513 N N . THR A 1 869 ? 33.245 20.708 -8.147 1.00 88.25 869 THR A N 1
ATOM 6514 C CA . THR A 1 869 ? 31.981 21.403 -7.918 1.00 88.25 869 THR A CA 1
ATOM 6515 C C . THR A 1 869 ? 31.071 20.588 -6.995 1.00 88.25 869 THR A C 1
ATOM 6517 O O . THR A 1 869 ? 30.566 21.153 -6.024 1.00 88.25 869 THR A O 1
ATOM 6520 N N . ASN A 1 870 ? 30.939 19.269 -7.191 1.00 87.94 870 ASN A N 1
ATOM 6521 C CA . ASN A 1 870 ? 30.133 18.385 -6.335 1.00 87.94 870 ASN A CA 1
ATOM 6522 C C . ASN A 1 870 ? 30.960 17.596 -5.310 1.00 87.94 870 ASN A C 1
ATOM 6524 O O . ASN A 1 870 ? 30.480 16.608 -4.747 1.00 87.94 870 ASN A O 1
ATOM 6528 N N . ALA A 1 871 ? 32.175 18.064 -4.993 1.00 83.00 871 ALA A N 1
ATOM 6529 C CA . ALA A 1 871 ? 33.032 17.455 -3.972 1.00 83.00 871 ALA A CA 1
ATOM 6530 C C . ALA A 1 871 ? 32.603 17.749 -2.528 1.00 83.00 871 ALA A C 1
ATOM 6532 O O . ALA A 1 871 ? 33.076 17.116 -1.577 1.00 83.00 871 ALA A O 1
ATOM 6533 N N . THR A 1 872 ? 31.695 18.704 -2.351 1.00 79.44 872 THR A N 1
ATOM 6534 C CA . THR A 1 872 ? 31.086 19.057 -1.069 1.00 79.44 872 THR A CA 1
ATOM 6535 C C . THR A 1 872 ? 29.577 19.012 -1.189 1.00 79.44 872 THR A C 1
ATOM 6537 O O . THR A 1 872 ? 29.039 19.383 -2.227 1.00 79.44 872 THR A O 1
ATOM 6540 N N . SER A 1 873 ? 28.897 18.607 -0.120 1.00 64.88 873 SER A N 1
ATOM 6541 C CA . SER A 1 873 ? 27.440 18.574 -0.110 1.00 64.88 873 SER A CA 1
ATOM 6542 C C . SER A 1 873 ? 26.866 19.978 -0.303 1.00 64.88 873 SER A C 1
ATOM 6544 O O . SER A 1 873 ? 27.284 20.937 0.356 1.00 64.88 873 SER A O 1
ATOM 6546 N N . SER A 1 874 ? 25.888 20.099 -1.195 1.00 55.62 874 SER A N 1
ATOM 6547 C CA . SER A 1 874 ? 25.220 21.366 -1.489 1.00 55.62 874 SER A CA 1
ATOM 6548 C C . SER A 1 874 ? 24.240 21.797 -0.397 1.00 55.62 874 SER A C 1
ATOM 6550 O O . SER A 1 874 ? 23.946 22.985 -0.240 1.00 55.62 874 SER A O 1
ATOM 6552 N N . ASN A 1 875 ? 23.794 20.855 0.441 1.00 46.41 875 ASN A N 1
ATOM 6553 C CA . ASN A 1 875 ? 22.993 21.105 1.636 1.00 46.41 875 ASN A CA 1
ATOM 6554 C C . ASN A 1 875 ? 23.257 20.038 2.727 1.00 46.41 875 ASN A C 1
ATOM 6556 O O . ASN A 1 875 ? 24.065 19.131 2.551 1.00 46.41 875 ASN A O 1
ATOM 6560 N N . ALA A 1 876 ? 22.631 20.176 3.902 1.00 40.59 876 ALA A N 1
ATOM 6561 C CA . ALA A 1 876 ? 22.872 19.295 5.055 1.00 40.59 876 ALA A CA 1
ATOM 6562 C C . ALA A 1 876 ? 22.211 17.900 4.953 1.00 40.59 876 ALA A C 1
ATOM 6564 O O . ALA A 1 876 ? 22.409 17.088 5.856 1.00 40.59 876 ALA A O 1
ATOM 6565 N N . PHE A 1 877 ? 21.431 17.642 3.897 1.00 37.50 877 PHE A N 1
ATOM 6566 C CA . PHE A 1 877 ? 20.562 16.468 3.743 1.00 37.50 877 PHE A CA 1
ATOM 6567 C C . PHE A 1 877 ? 20.811 15.673 2.446 1.00 37.50 877 PHE A C 1
ATOM 6569 O O . PHE A 1 877 ? 20.268 14.583 2.304 1.00 37.50 877 PHE A O 1
ATOM 6576 N N . ALA A 1 878 ? 21.663 16.167 1.543 1.00 45.09 878 ALA A N 1
ATOM 6577 C CA . ALA A 1 878 ? 22.144 15.454 0.362 1.00 45.09 878 ALA A CA 1
ATOM 6578 C C . ALA A 1 878 ? 23.658 15.189 0.491 1.00 45.09 878 ALA A C 1
ATOM 6580 O O . ALA A 1 878 ? 24.412 16.135 0.748 1.00 45.09 878 ALA A O 1
ATOM 6581 N N . PRO A 1 879 ? 24.138 13.937 0.358 1.00 62.22 879 PRO A N 1
ATOM 6582 C CA . PRO A 1 879 ? 25.571 13.666 0.295 1.00 62.22 879 PRO A CA 1
ATOM 6583 C C . PRO A 1 879 ? 26.180 14.313 -0.958 1.00 62.22 879 PRO A C 1
ATOM 6585 O O . PRO A 1 879 ? 25.495 14.565 -1.943 1.00 62.22 879 PRO A O 1
ATOM 6588 N N . ALA A 1 880 ? 27.478 14.609 -0.914 1.00 77.44 880 ALA A N 1
ATOM 6589 C CA . ALA A 1 880 ? 28.199 15.065 -2.099 1.00 77.44 880 ALA A CA 1
ATOM 6590 C C . ALA A 1 880 ? 28.151 13.973 -3.185 1.00 77.44 880 ALA A C 1
ATOM 6592 O O . ALA A 1 880 ? 28.354 12.805 -2.859 1.00 77.44 880 ALA A O 1
ATOM 6593 N N . CYS A 1 881 ? 27.908 14.334 -4.449 1.00 81.38 881 CYS A N 1
ATOM 6594 C CA . CYS A 1 881 ? 27.866 13.352 -5.541 1.00 81.38 881 CYS A CA 1
ATOM 6595 C C . CYS A 1 881 ? 29.233 12.707 -5.806 1.00 81.38 881 CYS A C 1
ATOM 6597 O O . CYS A 1 881 ? 29.303 11.519 -6.105 1.00 81.38 881 CYS A O 1
ATOM 6599 N N . ALA A 1 882 ? 30.319 13.464 -5.618 1.00 84.44 882 ALA A N 1
ATOM 6600 C CA . ALA A 1 882 ? 31.688 12.962 -5.694 1.00 84.44 882 ALA A CA 1
ATOM 6601 C C . ALA A 1 882 ? 32.518 13.457 -4.495 1.00 84.44 882 ALA A C 1
ATOM 6603 O O . ALA A 1 882 ? 33.396 14.309 -4.663 1.00 84.44 882 ALA A O 1
ATOM 6604 N N . PRO A 1 883 ? 32.261 12.961 -3.265 1.00 88.00 883 PRO A N 1
ATOM 6605 C CA . PRO A 1 883 ? 32.821 13.517 -2.032 1.00 88.00 883 PRO A CA 1
ATOM 6606 C C . PRO A 1 883 ? 34.345 13.674 -2.079 1.00 88.00 883 PRO A C 1
ATOM 6608 O O . PRO A 1 883 ? 35.054 12.750 -2.466 1.00 88.00 883 PRO A O 1
ATOM 6611 N N . ALA A 1 884 ? 34.875 14.807 -1.607 1.00 88.06 884 ALA A N 1
ATOM 6612 C CA . ALA A 1 884 ? 36.314 15.108 -1.657 1.00 88.06 884 ALA A CA 1
ATOM 6613 C C . ALA A 1 884 ? 37.217 14.045 -1.002 1.00 88.06 884 ALA A C 1
ATOM 6615 O O . ALA A 1 884 ? 38.382 13.919 -1.366 1.00 88.06 884 ALA A O 1
ATOM 6616 N N . GLU A 1 885 ? 36.704 13.305 -0.016 1.00 86.88 885 GLU A N 1
ATOM 6617 C CA . GLU A 1 885 ? 37.448 12.236 0.661 1.00 86.88 885 GLU A CA 1
ATOM 6618 C C . GLU A 1 885 ? 37.476 10.928 -0.153 1.00 86.88 885 GLU A C 1
ATOM 6620 O O . GLU A 1 885 ? 38.370 10.109 0.044 1.00 86.88 885 GLU A O 1
ATOM 6625 N N . GLU A 1 886 ? 36.578 10.765 -1.125 1.00 89.25 886 GLU A N 1
ATOM 6626 C CA . GLU A 1 886 ? 36.316 9.512 -1.849 1.00 89.25 886 GLU A CA 1
ATOM 6627 C C . GLU A 1 886 ? 36.425 9.655 -3.379 1.00 89.25 886 GLU A C 1
ATOM 6629 O O . GLU A 1 886 ? 36.180 8.693 -4.106 1.00 89.25 886 GLU A O 1
ATOM 6634 N N . ASN A 1 887 ? 36.782 10.837 -3.888 1.00 93.19 887 ASN A N 1
ATOM 6635 C CA . ASN A 1 887 ? 36.779 11.127 -5.321 1.00 93.19 887 ASN A CA 1
ATOM 6636 C C . ASN A 1 887 ? 38.125 10.855 -6.018 1.00 93.19 887 ASN A C 1
ATOM 6638 O O . ASN A 1 887 ? 39.106 10.367 -5.442 1.00 93.19 887 ASN A O 1
ATOM 6642 N N . PHE A 1 888 ? 38.180 11.213 -7.301 1.00 95.19 888 PHE A N 1
ATOM 6643 C CA . PHE A 1 888 ? 39.331 11.042 -8.187 1.00 95.19 888 PHE A CA 1
ATOM 6644 C C . PHE A 1 888 ? 40.665 11.585 -7.633 1.00 95.19 888 PHE A C 1
ATOM 6646 O O . PHE A 1 888 ? 41.717 11.004 -7.914 1.00 95.19 888 PHE A O 1
ATOM 6653 N N . GLN A 1 889 ? 40.659 12.633 -6.800 1.00 95.12 889 GLN A N 1
ATOM 6654 C CA . GLN A 1 889 ? 41.882 13.171 -6.192 1.00 95.12 889 GLN A CA 1
ATOM 6655 C C . GLN A 1 889 ? 42.467 12.203 -5.153 1.00 95.12 889 GLN A C 1
ATOM 6657 O O . GLN A 1 889 ? 43.685 11.997 -5.111 1.00 95.12 889 GLN A O 1
ATOM 6662 N N . THR A 1 890 ? 41.616 11.543 -4.364 1.00 93.69 890 THR A N 1
ATOM 6663 C CA . THR A 1 890 ? 42.025 10.529 -3.379 1.00 93.69 890 THR A CA 1
ATOM 6664 C C . THR A 1 890 ? 42.618 9.298 -4.070 1.00 93.69 890 THR A C 1
ATOM 6666 O O . THR A 1 890 ? 43.647 8.760 -3.632 1.00 93.69 890 THR A O 1
ATOM 6669 N N . PHE A 1 891 ? 42.041 8.891 -5.208 1.00 94.50 891 PHE A N 1
ATOM 6670 C CA . PHE A 1 891 ? 42.611 7.845 -6.061 1.00 94.50 891 PHE A CA 1
ATOM 6671 C C . PHE A 1 891 ? 43.998 8.228 -6.597 1.00 94.50 891 PHE A C 1
ATOM 6673 O O . PHE A 1 891 ? 44.927 7.419 -6.508 1.00 94.50 891 PHE A O 1
ATOM 6680 N N . PHE A 1 892 ? 44.180 9.457 -7.099 1.00 95.31 892 PHE A N 1
ATOM 6681 C CA . PHE A 1 892 ? 45.471 9.941 -7.607 1.00 95.31 892 PHE A CA 1
ATOM 6682 C C . PHE A 1 892 ? 46.561 9.898 -6.528 1.00 95.31 892 PHE A C 1
ATOM 6684 O O . PHE A 1 892 ? 47.678 9.406 -6.754 1.00 95.31 892 PHE A O 1
ATOM 6691 N N . GLU A 1 893 ? 46.243 10.381 -5.327 1.00 93.56 893 GLU A N 1
ATOM 6692 C CA . GLU A 1 893 ? 47.181 10.392 -4.207 1.00 93.56 893 GLU A CA 1
ATOM 6693 C C . GLU A 1 893 ? 47.605 8.975 -3.806 1.00 93.56 893 GLU A C 1
ATOM 6695 O O . GLU A 1 893 ? 48.800 8.734 -3.588 1.00 93.56 893 GLU A O 1
ATOM 6700 N N . SER A 1 894 ? 46.659 8.033 -3.811 1.00 92.94 894 SER A N 1
ATOM 6701 C CA . SER A 1 894 ? 46.839 6.677 -3.282 1.00 92.94 894 SER A CA 1
ATOM 6702 C C . SER A 1 894 ? 47.404 5.666 -4.284 1.00 92.94 894 SER A C 1
ATOM 6704 O O . SER A 1 894 ? 48.074 4.722 -3.868 1.00 92.94 894 SER A O 1
ATOM 6706 N N . ALA A 1 895 ? 47.224 5.865 -5.596 1.00 92.25 895 ALA A N 1
ATOM 6707 C CA . ALA A 1 895 ? 47.694 4.960 -6.657 1.00 92.25 895 ALA A CA 1
ATOM 6708 C C . ALA A 1 895 ? 49.225 5.005 -6.877 1.00 92.25 895 ALA A C 1
ATOM 6710 O O . ALA A 1 895 ? 49.722 5.303 -7.964 1.00 92.25 895 ALA A O 1
ATOM 6711 N N . THR A 1 896 ? 50.010 4.761 -5.827 1.00 91.31 896 THR A N 1
ATOM 6712 C CA . THR A 1 896 ? 51.478 4.914 -5.827 1.00 91.31 896 THR A CA 1
ATOM 6713 C C . THR A 1 896 ? 52.231 3.757 -6.486 1.00 91.31 896 THR A C 1
ATOM 6715 O O . THR A 1 896 ? 53.412 3.903 -6.797 1.00 91.31 896 THR A O 1
ATOM 6718 N N . ALA A 1 897 ? 51.561 2.621 -6.694 1.00 91.81 897 ALA A N 1
ATOM 6719 C CA . ALA A 1 897 ? 52.123 1.433 -7.333 1.00 91.81 897 ALA A CA 1
ATOM 6720 C C . ALA A 1 897 ? 52.100 1.490 -8.870 1.00 91.81 897 ALA A C 1
ATOM 6722 O O . ALA A 1 897 ? 52.810 0.715 -9.515 1.00 91.81 897 ALA A O 1
ATOM 6723 N N . SER A 1 898 ? 51.315 2.400 -9.451 1.00 92.81 898 SER A N 1
ATOM 6724 C CA . SER A 1 898 ? 51.301 2.641 -10.890 1.00 92.81 898 SER A CA 1
ATOM 6725 C C . SER A 1 898 ? 52.413 3.615 -11.273 1.00 92.81 898 SER A C 1
ATOM 6727 O O . SER A 1 898 ? 52.550 4.693 -10.692 1.00 92.81 898 SER A O 1
ATOM 6729 N N . ASP A 1 899 ? 53.207 3.226 -12.271 1.00 87.62 899 ASP A N 1
ATOM 6730 C CA . ASP A 1 899 ? 54.340 4.011 -12.773 1.00 87.62 899 ASP A CA 1
ATOM 6731 C C . ASP A 1 899 ? 53.906 5.203 -13.650 1.00 87.62 899 ASP A C 1
ATOM 6733 O O . ASP A 1 899 ? 54.757 5.985 -14.082 1.00 87.62 899 ASP A O 1
ATOM 6737 N N . TRP A 1 900 ? 52.610 5.321 -13.963 1.00 94.69 900 TRP A N 1
ATOM 6738 C CA . TRP A 1 900 ? 52.065 6.423 -14.751 1.00 94.69 900 TRP A CA 1
ATOM 6739 C C . TRP A 1 900 ? 50.639 6.739 -14.297 1.00 94.69 900 TRP A C 1
ATOM 6741 O O . TRP A 1 900 ? 49.707 5.985 -14.588 1.00 94.69 900 TRP A O 1
ATOM 6751 N N . VAL A 1 901 ? 50.471 7.855 -13.586 1.00 96.25 901 VAL A N 1
ATOM 6752 C CA . VAL A 1 901 ? 49.157 8.323 -13.122 1.00 96.25 901 VAL A CA 1
ATOM 6753 C C . VAL A 1 901 ? 48.976 9.780 -13.508 1.00 96.25 901 VAL A C 1
ATOM 6755 O O . VAL A 1 901 ? 49.860 10.605 -13.276 1.00 96.25 901 VAL A O 1
ATOM 6758 N N . VAL A 1 902 ? 47.825 10.119 -14.069 1.00 96.94 902 VAL A N 1
ATOM 6759 C CA . VAL A 1 902 ? 47.468 11.499 -14.397 1.00 96.94 902 VAL A CA 1
ATOM 6760 C C . VAL A 1 902 ? 46.076 11.814 -13.877 1.00 96.94 902 VAL A C 1
ATOM 6762 O O . VAL A 1 902 ? 45.182 10.973 -13.902 1.00 96.94 902 VAL A O 1
ATOM 6765 N N . GLU A 1 903 ? 45.928 13.035 -13.395 1.00 96.38 903 GLU A N 1
ATOM 6766 C CA . GLU A 1 903 ? 44.685 13.623 -12.940 1.00 96.38 903 GLU A CA 1
ATOM 6767 C C . GLU A 1 903 ? 44.377 14.860 -13.780 1.00 96.38 903 GLU A C 1
ATOM 6769 O O . GLU A 1 903 ? 45.238 15.734 -13.932 1.00 96.38 903 GLU A O 1
ATOM 6774 N N . TRP A 1 904 ? 43.144 14.932 -14.270 1.00 98.06 904 TRP A N 1
ATOM 6775 C CA . TRP A 1 904 ? 42.558 16.054 -14.987 1.00 98.06 904 TRP A CA 1
ATOM 6776 C C . TRP A 1 904 ? 41.338 16.557 -14.218 1.00 98.06 904 TRP A C 1
ATOM 6778 O O . TRP A 1 904 ? 40.278 15.939 -14.257 1.00 98.06 904 TRP A O 1
ATOM 6788 N N . ASN A 1 905 ? 41.487 17.681 -13.523 1.00 97.06 905 ASN A N 1
ATOM 6789 C CA . ASN A 1 905 ? 40.364 18.385 -12.907 1.00 97.06 905 ASN A CA 1
ATOM 6790 C C . ASN A 1 905 ? 39.786 19.375 -13.926 1.00 97.06 905 ASN A C 1
ATOM 6792 O O . ASN A 1 905 ? 40.487 20.310 -14.327 1.00 97.06 905 ASN A O 1
ATOM 6796 N N . ILE A 1 906 ? 38.543 19.172 -14.363 1.00 97.25 906 ILE A N 1
ATOM 6797 C CA . ILE A 1 906 ? 37.866 20.095 -15.282 1.00 97.25 906 ILE A CA 1
ATOM 6798 C C . ILE A 1 906 ? 37.194 21.193 -14.455 1.00 97.25 906 ILE A C 1
ATOM 6800 O O . ILE A 1 906 ? 36.191 20.974 -13.779 1.00 97.25 906 ILE A O 1
ATOM 6804 N N . VAL A 1 907 ? 37.748 22.402 -14.502 1.00 94.19 907 VAL A N 1
ATOM 6805 C CA . VAL A 1 907 ? 37.269 23.521 -13.691 1.00 94.19 907 VAL A CA 1
ATOM 6806 C C . VAL A 1 907 ? 35.887 23.962 -14.165 1.00 94.19 907 VAL A C 1
ATOM 6808 O O . VAL A 1 907 ? 35.736 24.497 -15.263 1.00 94.19 907 VAL A O 1
ATOM 6811 N N . GLY A 1 908 ? 34.900 23.809 -13.283 1.00 88.69 908 GLY A N 1
ATOM 6812 C CA . GLY A 1 908 ? 33.519 24.218 -13.518 1.00 88.69 908 GLY A CA 1
ATOM 6813 C C . GLY A 1 908 ? 32.622 23.141 -14.124 1.00 88.69 908 GLY A C 1
ATOM 6814 O O . GLY A 1 908 ? 31.469 23.457 -14.376 1.00 88.69 908 GLY A O 1
ATOM 6815 N N . ALA A 1 909 ? 33.123 21.925 -14.351 1.00 92.56 909 ALA A N 1
ATOM 6816 C CA . ALA A 1 909 ? 32.264 20.774 -14.628 1.00 92.56 909 ALA A CA 1
ATOM 6817 C C . ALA A 1 909 ? 31.492 20.347 -13.365 1.00 92.56 909 ALA A C 1
ATOM 6819 O O . ALA A 1 909 ? 31.940 20.661 -12.257 1.00 92.56 909 ALA A O 1
ATOM 6820 N N . ASP A 1 910 ? 30.395 19.619 -13.537 1.00 92.19 910 ASP A N 1
ATOM 6821 C CA . ASP A 1 910 ? 29.698 18.860 -12.491 1.00 92.19 910 ASP A CA 1
ATOM 6822 C C . ASP A 1 910 ? 29.704 17.341 -12.747 1.00 92.19 910 ASP A C 1
ATOM 6824 O O . ASP A 1 910 ? 30.201 16.849 -13.764 1.00 92.19 910 ASP A O 1
ATOM 6828 N N . HIS A 1 911 ? 29.211 16.575 -11.772 1.00 91.81 911 HIS A N 1
ATOM 6829 C CA . HIS A 1 911 ? 29.246 15.114 -11.757 1.00 91.81 911 HIS A CA 1
ATOM 6830 C C . HIS A 1 911 ? 28.455 14.493 -12.915 1.00 91.81 911 HIS A C 1
ATOM 6832 O O . HIS A 1 911 ? 28.812 13.409 -13.390 1.00 91.81 911 HIS A O 1
ATOM 6838 N N . MET A 1 912 ? 27.394 15.163 -13.375 1.00 90.88 912 MET A N 1
ATOM 6839 C CA . MET A 1 912 ? 26.473 14.659 -14.395 1.00 90.88 912 MET A CA 1
ATOM 6840 C C . MET A 1 912 ? 26.805 15.162 -15.803 1.00 90.88 912 MET A C 1
ATOM 6842 O O . MET A 1 912 ? 26.434 14.499 -16.773 1.00 90.88 912 MET A O 1
ATOM 6846 N N . ASP A 1 913 ? 27.623 16.210 -15.941 1.00 90.88 913 ASP A N 1
ATOM 6847 C CA . ASP A 1 913 ? 28.164 16.700 -17.218 1.00 90.88 913 ASP A CA 1
ATOM 6848 C C . ASP A 1 913 ? 28.871 15.617 -18.054 1.00 90.88 913 ASP A C 1
ATOM 6850 O O . ASP A 1 913 ? 29.002 15.740 -19.275 1.00 90.88 913 ASP A O 1
ATOM 6854 N N . PHE A 1 914 ? 29.354 14.545 -17.419 1.00 92.38 914 PHE A N 1
ATOM 6855 C CA . PHE A 1 914 ? 30.015 13.421 -18.087 1.00 92.38 914 PHE A CA 1
ATOM 6856 C C . PHE A 1 914 ? 29.047 12.460 -18.804 1.00 92.38 914 PHE A C 1
ATOM 6858 O O . PHE A 1 914 ? 29.500 11.594 -19.564 1.00 92.38 914 PHE A O 1
ATOM 6865 N N . VAL A 1 915 ? 27.734 12.596 -18.591 1.00 87.69 915 VAL A N 1
ATOM 6866 C CA . VAL A 1 915 ? 26.688 11.770 -19.210 1.00 87.69 915 VAL A CA 1
ATOM 6867 C C . VAL A 1 915 ? 26.207 12.415 -20.511 1.00 87.69 915 VAL A C 1
ATOM 6869 O O . VAL A 1 915 ? 25.959 13.615 -20.591 1.00 87.69 915 VAL A O 1
ATOM 6872 N N . TYR A 1 916 ? 26.097 11.627 -21.584 1.00 77.62 916 TYR A N 1
ATOM 6873 C CA . TYR A 1 916 ? 25.764 12.152 -22.910 1.00 77.62 916 TYR A CA 1
ATOM 6874 C C . TYR A 1 916 ? 24.260 12.298 -23.117 1.00 77.62 916 TYR A C 1
ATOM 6876 O O . TYR A 1 916 ? 23.838 13.328 -23.643 1.00 77.62 916 TYR A O 1
ATOM 6884 N N . ASN A 1 917 ? 23.491 11.304 -22.667 1.00 68.81 917 ASN A N 1
ATOM 6885 C CA . ASN A 1 917 ? 22.032 11.285 -22.715 1.00 68.81 917 ASN A CA 1
ATOM 6886 C C . ASN A 1 917 ? 21.495 11.020 -21.302 1.00 68.81 917 ASN A C 1
ATOM 6888 O O . ASN A 1 917 ? 21.640 9.911 -20.789 1.00 68.81 917 ASN A O 1
ATOM 6892 N N . CYS A 1 918 ? 20.895 12.037 -20.684 1.00 56.00 918 CYS A N 1
ATOM 6893 C CA . CYS A 1 918 ? 20.270 11.946 -19.367 1.00 56.00 918 CYS A CA 1
ATOM 6894 C C . CYS A 1 918 ? 18.746 11.800 -19.506 1.00 56.00 918 CYS A C 1
ATOM 6896 O O . CYS A 1 918 ? 18.149 12.575 -20.255 1.00 56.00 918 CYS A O 1
ATOM 6898 N N . PRO A 1 919 ? 18.100 10.846 -18.811 1.00 47.16 919 PRO A N 1
ATOM 6899 C CA . PRO A 1 919 ? 16.640 10.818 -18.691 1.00 47.16 919 PRO A CA 1
ATOM 6900 C C . PRO A 1 919 ? 16.153 12.100 -17.986 1.00 47.16 919 PRO A C 1
ATOM 6902 O O . PRO A 1 919 ? 16.772 12.501 -17.008 1.00 47.16 919 PRO A O 1
ATOM 6905 N N . GLU A 1 920 ? 15.084 12.756 -18.444 1.00 37.50 920 GLU A N 1
ATOM 6906 C CA . GLU A 1 920 ? 14.484 13.930 -17.764 1.00 37.50 920 GLU A CA 1
ATOM 6907 C C . GLU A 1 920 ? 13.258 13.488 -16.934 1.00 37.50 920 GLU A C 1
ATOM 6909 O O . GLU A 1 920 ? 12.490 12.642 -17.399 1.00 37.50 920 GLU A O 1
ATOM 6914 N N . GLY A 1 921 ? 13.054 14.044 -15.727 1.00 32.66 921 GLY A N 1
ATOM 6915 C CA . GLY A 1 921 ? 11.892 13.741 -14.867 1.00 32.66 921 GLY A CA 1
ATOM 6916 C C . GLY A 1 921 ? 12.160 13.876 -13.359 1.00 32.66 921 GLY A C 1
ATOM 6917 O O . GLY A 1 921 ? 13.308 13.841 -12.934 1.00 32.66 921 GLY A O 1
ATOM 6918 N N . LEU A 1 922 ? 11.097 13.953 -12.536 1.00 29.97 922 LEU A N 1
ATOM 6919 C CA . LEU A 1 922 ? 11.145 14.226 -11.077 1.00 29.97 922 LEU A CA 1
ATOM 6920 C C . LEU A 1 922 ? 12.001 13.227 -10.255 1.00 29.97 922 LEU A C 1
ATOM 6922 O O . LEU A 1 922 ? 12.369 13.518 -9.120 1.00 29.97 922 LEU A O 1
ATOM 6926 N N . PHE A 1 923 ? 12.354 12.072 -10.832 1.00 34.84 923 PHE A N 1
ATOM 6927 C CA . PHE A 1 923 ? 13.230 11.049 -10.243 1.00 34.84 923 PHE A CA 1
ATOM 6928 C C . PHE A 1 923 ? 14.483 10.762 -11.089 1.00 34.84 923 PHE A C 1
ATOM 6930 O O . PHE A 1 923 ? 15.079 9.689 -10.969 1.00 34.84 923 PHE A O 1
ATOM 6937 N N . SER A 1 924 ? 14.884 11.680 -11.976 1.00 45.66 924 SER A N 1
ATOM 6938 C CA . SER A 1 924 ? 16.076 11.480 -12.794 1.00 45.66 924 SER A CA 1
ATOM 6939 C C . SER A 1 924 ? 17.336 11.449 -11.922 1.00 45.66 924 SER A C 1
ATOM 6941 O O . SER A 1 924 ? 17.613 12.421 -11.215 1.00 45.66 924 SER A O 1
ATOM 6943 N N . PRO A 1 925 ? 18.170 10.394 -12.013 1.00 50.91 925 PRO A N 1
ATOM 6944 C CA . PRO A 1 925 ? 19.459 10.361 -11.325 1.00 50.91 925 PRO A CA 1
ATOM 6945 C C . PRO A 1 925 ? 20.418 11.464 -11.808 1.00 50.91 925 PRO A C 1
ATOM 6947 O O . PRO A 1 925 ? 21.395 11.750 -11.122 1.00 50.91 925 PRO A O 1
ATOM 6950 N N . CYS A 1 926 ? 20.139 12.103 -12.954 1.00 60.41 926 CYS A N 1
ATOM 6951 C CA . CYS A 1 926 ? 20.903 13.240 -13.465 1.00 60.41 926 CYS A CA 1
ATOM 6952 C C . CYS A 1 926 ? 20.538 14.591 -12.836 1.00 60.41 926 CYS A C 1
ATOM 6954 O O . CYS A 1 926 ? 21.310 15.529 -12.984 1.00 60.41 926 CYS A O 1
ATOM 6956 N N . GLU A 1 927 ? 19.411 14.697 -12.129 1.00 63.97 927 GLU A N 1
ATOM 6957 C CA . GLU A 1 927 ? 18.961 15.945 -11.485 1.00 63.97 927 GLU A CA 1
ATOM 6958 C C . GLU A 1 927 ? 19.329 15.999 -9.984 1.00 63.97 927 GLU A C 1
ATOM 6960 O O . GLU A 1 927 ? 18.974 16.938 -9.275 1.00 63.97 927 GLU A O 1
ATOM 6965 N N . LEU A 1 928 ? 20.048 14.984 -9.482 1.00 64.44 928 LEU A N 1
ATOM 6966 C CA . LEU A 1 928 ? 20.425 14.848 -8.067 1.00 64.44 928 LEU A CA 1
ATOM 6967 C C . LEU A 1 928 ? 21.686 15.635 -7.673 1.00 64.44 928 LEU A C 1
ATOM 6969 O O . LEU A 1 928 ? 21.926 15.836 -6.480 1.00 64.44 928 LEU A O 1
ATOM 6973 N N . CYS A 1 929 ? 22.499 16.047 -8.646 1.00 73.88 929 CYS A N 1
ATOM 6974 C CA . CYS A 1 929 ? 23.754 16.764 -8.424 1.00 73.88 929 CYS A CA 1
ATOM 6975 C C . CYS A 1 929 ? 23.614 18.231 -8.829 1.00 73.88 929 CYS A C 1
ATOM 6977 O O . CYS A 1 929 ? 22.900 18.552 -9.771 1.00 73.88 929 CYS A O 1
ATOM 6979 N N . ASP A 1 930 ? 24.299 19.125 -8.116 1.00 79.38 930 ASP A N 1
ATOM 6980 C CA . ASP A 1 930 ? 24.280 20.552 -8.441 1.00 79.38 930 ASP A CA 1
ATOM 6981 C C . ASP A 1 930 ? 24.994 20.832 -9.774 1.00 79.38 930 ASP A C 1
ATOM 6983 O O . ASP A 1 930 ? 26.134 20.402 -9.955 1.00 79.38 930 ASP A O 1
ATOM 6987 N N . ASP A 1 931 ? 24.376 21.651 -10.626 1.00 83.12 931 ASP A N 1
ATOM 6988 C CA . ASP A 1 931 ? 24.944 22.048 -11.918 1.00 83.12 931 ASP A CA 1
ATOM 6989 C C . ASP A 1 931 ? 26.237 22.876 -11.796 1.00 83.12 931 ASP A C 1
ATOM 6991 O O . ASP A 1 931 ? 26.368 23.818 -10.996 1.00 83.12 931 ASP A O 1
ATOM 6995 N N . GLY A 1 932 ? 27.174 22.575 -12.688 1.00 84.12 932 GLY A N 1
ATOM 6996 C CA . GLY A 1 932 ? 28.429 23.274 -12.881 1.00 84.12 932 GLY A CA 1
ATOM 6997 C C . GLY A 1 932 ? 28.290 24.487 -13.808 1.00 84.12 932 GLY A C 1
ATOM 6998 O O . GLY A 1 932 ? 27.381 24.590 -14.629 1.00 84.12 932 GLY A O 1
ATOM 6999 N N . PRO A 1 933 ? 29.184 25.487 -13.698 1.00 88.69 933 PRO A N 1
ATOM 7000 C CA . PRO A 1 933 ? 29.162 26.654 -14.581 1.00 88.69 933 PRO A CA 1
ATOM 7001 C C . PRO A 1 933 ? 29.739 26.413 -15.990 1.00 88.69 933 PRO A C 1
ATOM 7003 O O . PRO A 1 933 ? 29.680 27.331 -16.818 1.00 88.69 933 PRO A O 1
ATOM 7006 N N . LEU A 1 934 ? 30.377 25.269 -16.254 1.00 88.69 934 LEU A N 1
ATOM 7007 C CA . LEU A 1 934 ? 30.932 24.910 -17.559 1.00 88.69 934 LEU A CA 1
ATOM 7008 C C . LEU A 1 934 ? 29.882 24.162 -18.388 1.00 88.69 934 LEU A C 1
ATOM 7010 O O . LEU A 1 934 ? 29.064 23.431 -17.864 1.00 88.69 934 LEU A O 1
ATOM 7014 N N . ASP A 1 935 ? 29.900 24.356 -19.703 1.00 86.25 935 ASP A N 1
ATOM 7015 C CA . ASP A 1 935 ? 28.961 23.681 -20.601 1.00 86.25 935 ASP A CA 1
ATOM 7016 C C . ASP A 1 935 ? 29.231 22.164 -20.662 1.00 86.25 935 ASP A C 1
ATOM 7018 O O . ASP A 1 935 ? 30.316 21.750 -21.087 1.00 86.25 935 ASP A O 1
ATOM 7022 N N . ALA A 1 936 ? 28.232 21.343 -20.326 1.00 83.94 936 ALA A N 1
ATOM 7023 C CA . ALA A 1 936 ? 28.265 19.881 -20.396 1.00 83.94 936 ALA A CA 1
ATOM 7024 C C . ALA A 1 936 ? 28.814 19.350 -21.729 1.00 83.94 936 ALA A C 1
ATOM 7026 O O . ALA A 1 936 ? 29.531 18.348 -21.789 1.00 83.94 936 ALA A O 1
ATOM 7027 N N . ALA A 1 937 ? 28.474 19.995 -22.854 1.00 81.75 937 ALA A N 1
ATOM 7028 C CA . ALA A 1 937 ? 28.977 19.582 -24.168 1.00 81.75 937 ALA A CA 1
ATOM 7029 C C . ALA A 1 937 ? 30.505 19.734 -24.269 1.00 81.75 937 ALA A C 1
ATOM 7031 O O . ALA A 1 937 ? 31.186 18.881 -24.845 1.00 81.75 937 ALA A O 1
ATOM 7032 N N . ARG A 1 938 ? 31.056 20.784 -23.651 1.00 91.50 938 ARG A N 1
ATOM 7033 C CA . ARG A 1 938 ? 32.498 21.021 -23.576 1.00 91.50 938 ARG A CA 1
ATOM 7034 C C . ARG A 1 938 ? 33.192 20.017 -22.654 1.00 91.50 938 ARG A C 1
ATOM 7036 O O . ARG A 1 938 ? 34.279 19.555 -22.993 1.00 91.50 938 ARG A O 1
ATOM 7043 N N . VAL A 1 939 ? 32.576 19.651 -21.530 1.00 92.56 939 VAL A N 1
ATOM 7044 C CA . VAL A 1 939 ? 33.091 18.612 -20.615 1.00 92.56 939 VAL A CA 1
ATOM 7045 C C . VAL A 1 939 ? 33.224 17.266 -21.332 1.00 92.56 939 VAL A C 1
ATOM 7047 O O . VAL A 1 939 ? 34.276 16.619 -21.271 1.00 92.56 939 VAL A O 1
ATOM 7050 N N . ARG A 1 940 ? 32.197 16.877 -22.093 1.00 93.12 940 ARG A N 1
ATOM 7051 C CA . ARG A 1 940 ? 32.174 15.643 -22.894 1.00 93.12 940 ARG A CA 1
ATOM 7052 C C . ARG A 1 940 ? 33.226 15.633 -24.003 1.00 93.12 940 ARG A C 1
ATOM 7054 O O . ARG A 1 940 ? 33.933 14.637 -24.154 1.00 93.12 940 ARG A O 1
ATOM 7061 N N . GLU A 1 941 ? 33.398 16.749 -24.715 1.00 91.31 941 GLU A N 1
ATOM 7062 C CA . GLU A 1 941 ? 34.455 16.918 -25.726 1.00 91.31 941 GLU A CA 1
ATOM 7063 C C . GLU A 1 941 ? 35.853 16.708 -25.120 1.00 91.31 941 GLU A C 1
ATOM 7065 O O . GLU A 1 941 ? 36.638 15.901 -25.619 1.00 91.31 941 GLU A O 1
ATOM 7070 N N . ILE A 1 942 ? 36.143 17.379 -23.998 1.00 93.19 942 ILE A N 1
ATOM 7071 C CA . ILE A 1 942 ? 37.421 17.258 -23.280 1.00 93.19 942 ILE A CA 1
ATOM 7072 C C . ILE A 1 942 ? 37.654 15.813 -22.819 1.00 93.19 942 ILE A C 1
ATOM 7074 O O . ILE A 1 942 ? 38.760 15.284 -22.957 1.00 93.19 942 ILE A O 1
ATOM 7078 N N . THR A 1 943 ? 36.613 15.169 -22.286 1.00 96.12 943 THR A N 1
ATOM 7079 C CA . THR A 1 943 ? 36.672 13.789 -21.792 1.00 96.12 943 THR A CA 1
ATOM 7080 C C . THR A 1 943 ? 37.022 12.809 -22.907 1.00 96.12 943 THR A C 1
ATOM 7082 O O . THR A 1 943 ? 37.922 11.986 -22.733 1.00 96.12 943 THR A O 1
ATOM 7085 N N . LEU A 1 944 ? 36.365 12.917 -24.065 1.00 95.00 944 LEU A N 1
ATOM 7086 C CA . LEU A 1 944 ? 36.646 12.077 -25.228 1.00 95.00 944 LEU A CA 1
ATOM 7087 C C . LEU A 1 944 ? 38.088 12.256 -25.726 1.00 95.00 944 LEU A C 1
ATOM 7089 O O . LEU A 1 944 ? 38.796 11.264 -25.918 1.00 95.00 944 LEU A O 1
ATOM 7093 N N . ASP A 1 945 ? 38.533 13.503 -25.901 1.00 93.88 945 ASP A N 1
ATOM 7094 C CA . ASP A 1 945 ? 39.874 13.820 -26.405 1.00 93.88 945 ASP A CA 1
ATOM 7095 C C . ASP A 1 945 ? 40.973 13.245 -25.500 1.00 93.88 945 ASP A C 1
ATOM 7097 O O . ASP A 1 945 ? 41.925 12.614 -25.976 1.00 93.88 945 ASP A O 1
ATOM 7101 N N . LEU A 1 946 ? 40.836 13.423 -24.183 1.00 95.56 946 LEU A N 1
ATOM 7102 C CA . LEU A 1 946 ? 41.798 12.916 -23.205 1.00 95.56 946 LEU A CA 1
ATOM 7103 C C . LEU A 1 946 ? 41.772 11.390 -23.112 1.00 95.56 946 LEU A C 1
ATOM 7105 O O . LEU A 1 946 ? 42.836 10.770 -23.038 1.00 95.56 946 LEU A O 1
ATOM 7109 N N . ALA A 1 947 ? 40.591 10.772 -23.167 1.00 96.88 947 ALA A N 1
ATOM 7110 C CA . ALA A 1 947 ? 40.458 9.321 -23.133 1.00 96.88 947 ALA A CA 1
ATOM 7111 C C . ALA A 1 947 ? 41.101 8.668 -24.370 1.00 96.88 947 ALA A C 1
ATOM 7113 O O . ALA A 1 947 ? 41.909 7.744 -24.233 1.00 96.88 947 ALA A O 1
ATOM 7114 N N . LEU A 1 948 ? 40.838 9.187 -25.576 1.00 95.38 948 LEU A N 1
ATOM 7115 C CA . LEU A 1 948 ? 41.468 8.701 -26.809 1.00 95.38 948 LEU A CA 1
ATOM 7116 C C . LEU A 1 948 ? 42.989 8.881 -26.789 1.00 95.38 948 LEU A C 1
ATOM 7118 O O . LEU A 1 948 ? 43.722 7.951 -27.136 1.00 95.38 948 LEU A O 1
ATOM 7122 N N . ALA A 1 949 ? 43.479 10.040 -26.341 1.00 94.94 949 ALA A N 1
ATOM 7123 C CA . ALA A 1 949 ? 44.911 10.300 -26.229 1.00 94.94 949 ALA A CA 1
ATOM 7124 C C . ALA A 1 949 ? 45.589 9.374 -25.199 1.00 94.94 949 ALA A C 1
ATOM 7126 O O . ALA A 1 949 ? 46.700 8.888 -25.435 1.00 94.94 949 ALA A O 1
ATOM 7127 N N . PHE A 1 950 ? 44.917 9.081 -24.082 1.00 97.19 950 PHE A N 1
ATOM 7128 C CA . PHE A 1 950 ? 45.407 8.185 -23.035 1.00 97.19 950 PHE A CA 1
ATOM 7129 C C . PHE A 1 950 ? 45.558 6.753 -23.554 1.00 97.19 950 PHE A C 1
ATOM 7131 O O . PHE A 1 950 ? 46.643 6.166 -23.474 1.00 97.19 950 PHE A O 1
ATOM 7138 N N . PHE A 1 951 ? 44.503 6.195 -24.153 1.00 96.69 951 PHE A N 1
ATOM 7139 C CA . PHE A 1 951 ? 44.574 4.848 -24.714 1.00 96.69 951 PHE A CA 1
ATOM 7140 C C . PHE A 1 951 ? 45.503 4.784 -25.936 1.00 96.69 951 PHE A C 1
ATOM 7142 O O . PHE A 1 951 ? 46.236 3.805 -26.079 1.00 96.69 951 PHE A O 1
ATOM 7149 N N . GLY A 1 952 ? 45.593 5.840 -26.752 1.00 94.12 952 GLY A N 1
ATOM 7150 C CA . GLY A 1 952 ? 46.568 5.938 -27.845 1.00 94.12 952 GLY A CA 1
ATOM 7151 C C . GLY A 1 952 ? 48.018 5.876 -27.350 1.00 94.12 952 GLY A C 1
ATOM 7152 O O . GLY A 1 952 ? 48.851 5.152 -27.906 1.00 94.12 952 GLY A O 1
ATOM 7153 N N . LEU A 1 953 ? 48.330 6.551 -26.239 1.00 95.06 953 LEU A N 1
ATOM 7154 C CA . LEU A 1 953 ? 49.646 6.460 -25.608 1.00 95.06 953 LEU A CA 1
ATOM 7155 C C . LEU A 1 953 ? 49.939 5.038 -25.105 1.00 95.06 953 LEU A C 1
ATOM 7157 O O . LEU A 1 953 ? 51.008 4.496 -25.398 1.00 95.06 953 LEU A O 1
ATOM 7161 N N . HIS A 1 954 ? 49.012 4.428 -24.363 1.00 94.88 954 HIS A N 1
ATOM 7162 C CA . HIS A 1 954 ? 49.277 3.178 -23.641 1.00 94.88 954 HIS A CA 1
ATOM 7163 C C . HIS A 1 954 ? 49.071 1.899 -24.462 1.00 94.88 954 HIS A C 1
ATOM 7165 O O . HIS A 1 954 ? 49.771 0.915 -24.225 1.00 94.88 954 HIS A O 1
ATOM 7171 N N . PHE A 1 955 ? 48.182 1.898 -25.455 1.00 94.38 955 PHE A N 1
ATOM 7172 C CA . PHE A 1 955 ? 47.958 0.748 -26.339 1.00 94.38 955 PHE A CA 1
ATOM 7173 C C . PHE A 1 955 ? 48.736 0.840 -27.649 1.00 94.38 955 PHE A C 1
ATOM 7175 O O . PHE A 1 955 ? 49.200 -0.193 -28.139 1.00 94.38 955 PHE A O 1
ATOM 7182 N N . ASN A 1 956 ? 48.922 2.043 -28.201 1.00 87.75 956 ASN A N 1
ATOM 7183 C CA . ASN A 1 956 ? 49.560 2.222 -29.510 1.00 87.75 956 ASN A CA 1
ATOM 7184 C C . ASN A 1 956 ? 50.972 2.832 -29.427 1.00 87.75 956 ASN A C 1
ATOM 7186 O O . ASN A 1 956 ? 51.699 2.833 -30.422 1.00 87.75 956 ASN A O 1
ATOM 7190 N N . GLY A 1 957 ? 51.407 3.298 -28.248 1.00 87.62 957 GLY A N 1
ATOM 7191 C CA . GLY A 1 957 ? 52.740 3.877 -28.052 1.00 87.62 957 GLY A CA 1
ATOM 7192 C C . GLY A 1 957 ? 52.905 5.258 -28.694 1.00 87.62 957 GLY A C 1
ATOM 7193 O O . GLY A 1 957 ? 54.024 5.649 -29.043 1.00 87.62 957 GLY A O 1
ATOM 7194 N N . GLU A 1 958 ? 51.807 5.988 -28.886 1.00 89.94 958 GLU A N 1
ATOM 7195 C CA . GLU A 1 958 ? 51.769 7.281 -29.571 1.00 89.94 958 GLU A CA 1
ATOM 7196 C C . GLU A 1 958 ? 52.318 8.402 -28.675 1.00 89.94 958 GLU A C 1
ATOM 7198 O O . GLU A 1 958 ? 51.589 9.179 -28.068 1.00 89.94 958 GLU A O 1
ATOM 7203 N N . ALA A 1 959 ? 53.647 8.499 -28.582 1.00 83.75 959 ALA A N 1
ATOM 7204 C CA . ALA A 1 959 ? 54.332 9.427 -27.676 1.00 83.75 959 ALA A CA 1
ATOM 7205 C C . ALA A 1 959 ? 53.966 10.917 -27.871 1.00 83.75 959 ALA A C 1
ATOM 7207 O O . ALA A 1 959 ? 54.150 11.708 -26.942 1.00 83.75 959 ALA A O 1
ATOM 7208 N N . ASP A 1 960 ? 53.443 11.297 -29.040 1.00 83.69 960 ASP A N 1
ATOM 7209 C CA . ASP A 1 960 ? 52.993 12.661 -29.344 1.00 83.69 960 ASP A CA 1
ATOM 7210 C C . ASP A 1 960 ? 51.732 13.062 -28.543 1.00 83.69 960 ASP A C 1
ATOM 7212 O O . ASP A 1 960 ? 51.527 14.255 -28.276 1.00 83.69 960 ASP A O 1
ATOM 7216 N N . MET A 1 961 ? 50.958 12.080 -28.054 1.00 88.81 961 MET A N 1
ATOM 7217 C CA . MET A 1 961 ? 49.785 12.284 -27.189 1.00 88.81 961 MET A CA 1
ATOM 7218 C C . MET A 1 961 ? 50.146 12.920 -25.839 1.00 88.81 961 MET A C 1
ATOM 7220 O O . MET A 1 961 ? 49.325 13.612 -25.247 1.00 88.81 961 MET A O 1
ATOM 7224 N N . ASN A 1 962 ? 51.402 12.815 -25.374 1.00 85.88 962 ASN A N 1
ATOM 7225 C CA . ASN A 1 962 ? 51.849 13.492 -24.143 1.00 85.88 962 ASN A CA 1
ATOM 7226 C C . ASN A 1 962 ? 51.601 15.011 -24.181 1.00 85.88 962 ASN A C 1
ATOM 7228 O O . ASN A 1 962 ? 51.369 15.631 -23.148 1.00 85.88 962 ASN A O 1
ATOM 7232 N N . SER A 1 963 ? 51.634 15.626 -25.370 1.00 83.81 963 SER A N 1
ATOM 7233 C CA . SER A 1 963 ? 51.358 17.059 -25.516 1.00 83.81 963 SER A CA 1
ATOM 7234 C C . SER A 1 963 ? 49.899 17.436 -25.232 1.00 83.81 963 SER A C 1
ATOM 7236 O O . SER A 1 963 ? 49.662 18.556 -24.778 1.00 83.81 963 SER A O 1
ATOM 7238 N N . GLN A 1 964 ? 48.964 16.513 -25.484 1.00 86.12 964 GLN A N 1
ATOM 7239 C CA . GLN A 1 964 ? 47.523 16.635 -25.234 1.00 86.12 964 GLN A CA 1
ATOM 7240 C C . GLN A 1 964 ? 47.149 16.205 -23.814 1.00 86.12 964 GLN A C 1
ATOM 7242 O O . GLN A 1 964 ? 46.250 16.789 -23.231 1.00 86.12 964 GLN A O 1
ATOM 7247 N N . LEU A 1 965 ? 47.873 15.235 -23.248 1.00 90.69 965 LEU A N 1
ATOM 7248 C CA . LEU A 1 965 ? 47.608 14.714 -21.907 1.00 90.69 965 LEU A CA 1
ATOM 7249 C C . LEU A 1 965 ? 48.176 15.619 -20.808 1.00 90.69 965 LEU A C 1
ATOM 7251 O O . LEU A 1 965 ? 47.503 15.858 -19.813 1.00 90.69 965 LEU A O 1
ATOM 7255 N N . THR A 1 966 ? 49.410 16.119 -20.960 1.00 90.81 966 THR A N 1
ATOM 7256 C CA . THR A 1 966 ? 50.104 16.870 -19.889 1.00 90.81 966 THR A CA 1
ATOM 7257 C C . THR A 1 966 ? 50.922 18.071 -20.378 1.00 90.81 966 THR A C 1
ATOM 7259 O O . THR A 1 966 ? 51.638 18.711 -19.605 1.00 90.81 966 THR A O 1
ATOM 7262 N N . GLY A 1 967 ? 50.836 18.392 -21.672 1.00 83.88 967 GLY A N 1
ATOM 7263 C CA . GLY A 1 967 ? 51.597 19.462 -22.316 1.00 83.88 967 GLY A CA 1
ATOM 7264 C C . GLY A 1 967 ? 50.778 20.710 -22.653 1.00 83.88 967 GLY A C 1
ATOM 7265 O O . GLY A 1 967 ? 49.743 20.998 -22.070 1.00 83.88 967 GLY A O 1
ATOM 7266 N N . ASN A 1 968 ? 51.259 21.481 -23.633 1.00 80.50 968 ASN A N 1
ATOM 7267 C CA . ASN A 1 968 ? 50.670 22.778 -23.997 1.00 80.50 968 ASN A CA 1
ATOM 7268 C C . ASN A 1 968 ? 49.317 22.687 -24.728 1.00 80.50 968 ASN A C 1
ATOM 7270 O O . ASN A 1 968 ? 48.739 23.735 -25.006 1.00 80.50 968 ASN A O 1
ATOM 7274 N N . ASN A 1 969 ? 48.868 21.486 -25.105 1.00 86.75 969 ASN A N 1
ATOM 7275 C CA . ASN A 1 969 ? 47.607 21.287 -25.824 1.00 86.75 969 ASN A CA 1
ATOM 7276 C C . ASN A 1 969 ? 46.470 20.841 -24.896 1.00 86.75 969 ASN A C 1
ATOM 7278 O O . ASN A 1 969 ? 45.368 20.613 -25.384 1.00 86.75 969 ASN A O 1
ATOM 7282 N N . VAL A 1 970 ? 46.730 20.721 -23.590 1.00 89.94 970 VAL A N 1
ATOM 7283 C CA . VAL A 1 970 ? 45.672 20.528 -22.599 1.00 89.94 970 VAL A CA 1
ATOM 7284 C C . VAL A 1 970 ? 44.742 21.753 -22.638 1.00 89.94 970 VAL A C 1
ATOM 7286 O O . VAL A 1 970 ? 45.247 22.885 -22.658 1.00 89.94 970 VAL A O 1
ATOM 7289 N N . PRO A 1 971 ? 43.410 21.564 -22.664 1.00 91.56 971 PRO A N 1
ATOM 7290 C CA . PRO A 1 971 ? 42.455 22.665 -22.619 1.00 91.56 971 PRO A CA 1
ATOM 7291 C C . PRO A 1 971 ? 42.688 23.587 -21.409 1.00 91.56 971 PRO A C 1
ATOM 7293 O O . PRO A 1 971 ? 43.027 23.105 -20.329 1.00 91.56 971 PRO A O 1
ATOM 7296 N N . PRO A 1 972 ? 42.520 24.914 -21.552 1.00 88.75 972 PRO A N 1
ATOM 7297 C CA . PRO A 1 972 ? 42.784 25.860 -20.466 1.00 88.75 972 PRO A CA 1
ATOM 7298 C C . PRO A 1 972 ? 41.857 25.685 -19.254 1.00 88.75 972 PRO A C 1
ATOM 7300 O O . PRO A 1 972 ? 42.192 26.175 -18.179 1.00 88.75 972 PRO A O 1
ATOM 7303 N N . GLU A 1 973 ? 40.715 25.018 -19.428 1.00 91.62 973 GLU A N 1
ATOM 7304 C CA . GLU A 1 973 ? 39.765 24.669 -18.370 1.00 91.62 973 GLU A CA 1
ATOM 7305 C C . GLU A 1 973 ? 40.223 23.471 -17.518 1.00 91.62 973 GLU A C 1
ATOM 7307 O O . GLU A 1 973 ? 39.608 23.187 -16.496 1.00 91.62 973 GLU A O 1
ATOM 7312 N N . VAL A 1 974 ? 41.290 22.766 -17.913 1.00 95.50 974 VAL A N 1
ATOM 7313 C CA . VAL A 1 974 ? 41.743 21.534 -17.256 1.00 95.50 974 VAL A CA 1
ATOM 7314 C C . VAL A 1 974 ? 43.018 21.777 -16.456 1.00 95.50 974 VAL A C 1
ATOM 7316 O O . VAL A 1 974 ? 44.064 22.157 -16.991 1.00 95.50 974 VAL A O 1
ATOM 7319 N N . GLU A 1 975 ? 42.957 21.492 -15.160 1.00 95.62 975 GLU A N 1
ATOM 7320 C CA . GLU A 1 975 ? 44.123 21.450 -14.285 1.00 95.62 975 GLU A CA 1
ATOM 7321 C C . GLU A 1 975 ? 44.719 20.040 -14.274 1.00 95.62 975 GLU A C 1
ATOM 7323 O O . GLU A 1 975 ? 44.006 19.056 -14.086 1.00 95.62 975 GLU A O 1
ATOM 7328 N N . VAL A 1 976 ? 46.039 19.935 -14.466 1.00 95.38 976 VAL A N 1
ATOM 7329 C CA . VAL A 1 976 ? 46.716 18.640 -14.632 1.00 95.38 976 VAL A CA 1
ATOM 7330 C C . VAL A 1 976 ? 47.712 18.371 -13.521 1.00 95.38 976 VAL A C 1
ATOM 7332 O O . VAL A 1 976 ? 48.610 19.181 -13.261 1.00 95.38 976 VAL A O 1
ATOM 7335 N N . ARG A 1 977 ? 47.629 17.173 -12.938 1.00 94.12 977 ARG A N 1
ATOM 7336 C CA . ARG A 1 977 ? 48.694 16.578 -12.124 1.00 94.12 977 ARG A CA 1
ATOM 7337 C C . ARG A 1 977 ? 49.134 15.268 -12.768 1.00 94.12 977 ARG A C 1
ATOM 7339 O O . ARG A 1 977 ? 48.308 14.481 -13.196 1.00 94.12 977 ARG A O 1
ATOM 7346 N N . GLN A 1 978 ? 50.439 15.023 -12.846 1.00 91.31 978 GLN A N 1
ATOM 7347 C CA . GLN A 1 978 ? 50.987 13.766 -13.361 1.00 91.31 978 GLN A CA 1
ATOM 7348 C C . GLN A 1 978 ? 52.069 13.254 -12.417 1.00 91.31 978 GLN A C 1
ATOM 7350 O O . GLN A 1 978 ? 52.883 14.044 -11.922 1.00 91.31 978 GLN A O 1
ATOM 7355 N N . ARG A 1 979 ? 52.085 11.942 -12.198 1.00 88.50 979 ARG A N 1
ATOM 7356 C CA . ARG A 1 979 ? 53.146 11.218 -11.507 1.00 88.50 979 ARG A CA 1
ATOM 7357 C C . ARG A 1 979 ? 53.736 10.138 -12.400 1.00 88.50 979 ARG A C 1
ATOM 7359 O O . ARG A 1 979 ? 52.948 9.427 -13.063 1.00 88.50 979 ARG A O 1
#

Foldseek 3Di:
DDDDDPAFPQPVLQQDDPDDDDDDDDDDDDDDDDDDDDDDDDDDDDDAPDDPPPDFDAQKDKDFPDQFFFLFFAWDWDPQPPPPFIKIWTWHQGDPDDQEGEFTFIWIWDADPDNNDTDIDTQDDLQGTAHAKAYKDWDPQPPPPGIKIKIWGWDQSLQVGWYAHSVRDTHDRATQTFIWMWDQDPVGIDIAGLGDTRDQWTWHDWDWDDLQPPPHIKTKTKTWHWDADPVRHIAFWIWIWIWDADPDPNGTHSDIDTLGTFFAREWDWDPQQPPPHTKIWHFGARTRDPFTGIKIWDQPAGADPVRNRGDIDIAGQDRDQAGFHGWDFQACQVLPRDTKIKTFHWFACAAPDGDPHDGFIKIWAQDNRNSDHTDIDTQDDQLHADHDRNTIDDDDWDWADQQLPRHIWIFIHSQSAQFIWIWDADPVRHTFTWTPDGRQHSWRYWDWADRPPPSHTKIWIHRSSSSTIMIMDGPNPHDNPTDGRDHPCPDVFQFAKAFEAEDDDFAAKKKKFWAQDPVHPDGGLFIDIHHGDDPRDMDGGGRRDWDKTKIKIWGPRPPPDHPDDDPQIQIDIDIDTDDGPDHHYDYTYDDDDDDDDFAFQAKAWEAEAAPQQAKKKKFKAQDPPHPDGGLDIDIDGGDDPRDMDGDRPRDFHKIKIKIWGPRPPPDRPDQDLPIQIDIDIDGPRDPDHHYDYSYHDHPPLQWDKDWDWDDDPRWIKTKIKIAGPDAAQFAEEEEEEAAPDAQSLCVVLQSVVSSVRYIYMYMDGDDDLVRDFLVVSLVVSVSVLCCCCPPDPCNRRHNLQRYAYEYAASSLVSRLLNQLVPVSHQAYEYEWYFQDDSHPDDDCVRRNGCPPDSLLSHAHAYHYEYECQQLQDPDPPAGRSRHVCGTSVRSQVRNPNYPKYKYKYQAFQWRLLCGNDWDDDPPTPSVRHDHTPDHSVVSNVLSSLQVSLRSCCRVVVPPVSCCCNPNPVPDPRIDMDMD

pLDDT: mean 77.69, std 20.96, range [19.22, 98.44]